Protein 2AHF (pdb70)

B-factor: mean 17.43, std 9.28, range [4.18, 52.11]

Solvent-accessible surface area: 25756 Å² total; per-residue (Å²): 183,15,106,139,4,0,34,23,3,26,19,0,0,19,68,5,18,170,124,5,34,101,100,2,0,20,10,1,100,71,65,52,68,15,80,38,22,94,4,49,41,32,0,0,0,0,3,0,0,2,0,0,0,0,46,51,30,60,54,54,89,64,8,65,118,2,0,50,65,0,14,55,27,0,76,102,3,16,106,149,109,46,81,2,49,4,0,7,0,0,0,0,0,0,0,0,0,0,0,8,26,17,37,60,125,44,90,82,1,47,109,4,0,24,59,0,0,63,21,1,36,158,12,46,36,78,96,2,19,0,0,0,0,122,10,79,155,55,15,133,103,28,7,5,26,0,13,0,17,0,0,0,0,1,0,0,0,5,0,0,10,86,53,70,58,60,101,72,14,106,116,0,0,47,37,0,0,69,40,0,26,35,17,0,4,5,3,15,14,0,4,13,12,0,4,43,3,44,69,137,85,7,67,10,72,77,4,0,19,84,22,0,60,38,42,9,6,0,17,0,4,2,0,0,4,0,0,0,0,0,0,0,0,4,55,6,12,69,24,82,74,0,26,48,1,0,33,15,0,0,90,10,3,54,82,92,51,26,186,62,15,0,0,5,19,0,13,87,18,98,71,96,102,118,24,86,23,0,1,0,0,1,0,0,0,0,0,0,0,17,0,0,1,56,43,20,104,162,104,40,98,20,67,88,136,3,27,66,19,0,73,90,13,0,56,14,0,37,104,43,8,3,28,112,57,96,42,98,2,5,0,6,3,86,68,1,3,47,36,26,123,44,56,90,5,22,61,8,6,3,2,0,0,1,0,0,3,0,0,0,0,0,20,37,55,120,51,17,27,0,0,0,11,28,92,84,89,177,16,119,148,3,0,35,22,2,25,20,0,0,25,65,5,23,171,127,4,24,87,92,2,0,20,9,1,102,74,64,50,77,15,79,38,22,99,5,65,42,38,0,0,0,0,5,0,0,2,0,0,0,0,38,50,37,59,50,56,90,68,9,57,98,6,0,39,126,9,8,63,32,0,81,80,3,17,108,136,94,64,88,0,61,21,6,11,0,0,0,0,0,0,0,0,0,0,0,7,34,13,39,60,106,41,84,55,0,42,106,0,0,27,74,0,0,93,34,0,44,66,0,75,34,77,104,1,21,0,0,0,1,166,9,83,142,57,19,128,124,10,3,4,22,0,16,0,18,0,0,0,0,0,0,0,0,6,4,0,9,97,53,72,60,55,87,91,17,114,153,9,0,35,41,0,0,68,40,0,25,29,16,0,5,4,2,16,16,0,4,13,10,0,3,46,4,39,65,149,86,11,60,8,73,70,5,0,18,83,22,0,54,45,39,10,6,0,18,0,4,2,0,0,4,0,0,0,0,0,0,0,0,3,54,13,12,69,23,80,75,0,25,50,0,0,33,14,0,0,95,12,3,56,83,95,50,26,186,62,15,0,0,5,15,0,12,87,18,85,79,87,107,96,15,89,21,1,1,0,0,1,0,0,0,0,0,0,0,17,0,0,2,60,48,18,95,133,95,41,86,20,54,87,141,5,27,65,20,0,77,90,12,0,54,16,0,58,113,42,8,15,29,162,45,64,36,101,4,5,0,7,3,88,68,1,4,51,37,25,95,68,52,91,4,24,60,10,7,3,2,0,0,2,0,0,2,0,0,0,0,0,22,34,55,122,50,16,28,0,0,0,8,32,80,84,117

Foldseek 3Di:
DLVQLVVQLLLLLLLCCVVQPLWAFFWCFPDLDTDTDQPQDLQRLLNLLSLLLSCVVPVDVSSVVNLVSNLVSLLVCLVVVHNLQFLSLQNRLLSRLLSCCQRPNDVVSVVSLLSSLVVQLVQQQPQQLERQGHDDAPPVVRNFKDFLLSLSSLLSLLQSCVVPVPCSSLVSNVSHLVVCLVAQADPQLAGFGMFGADSRHNHGDAGWDPFEPTRPWHFLLSLLSLLQSLLLNCVSVVDPVSLVSSVSSLVVNLVQQDDLQFAFRTSPDPRDPVGATALLSLLSSLLSLQSSLVPDDPPDPVSVVSPVSSVSNLVSQSVPFADGNPVRRNAGGWRHQDGVPVPGNRTIHGSSSRSSSSQSSCCVPPVRNTRSHHDPD/DLVQLLVQLLLLLLLCLVVQPQWAFFWCFPDLDTDTDNPQDLQRLLNLLSLLLSCVVPVDCSSVVSLVSNLVSLLVCLVVVHNLQFLSLQNRLLSRLLSCCQRPNDPVSVVSLLSSLVVQVVQQQVQQLEGQGDDHAVPPFRNFKDFLLSLSSLLSLLQSCVVPVPCVSLVSNVSHLVVCLVAFADPQLAGAGMWGADNRRNHGDAGFDPFAPTRPWHFLLSLLSLLQSLLLNCVSVVDPVSLVSSVSSLVVNLVQQDDLQFAFRTSPDPRDPVGATALLSLLSSLLSLQSSLVVDDPPDPVSVVSPVSSVSSLVSQSVPFADGNPVPRNAGGWRHQDGVNVPGNRIIHGSSSRSSSSQSSCCVPPVRNTRSHRVVD

Radius of gyration: 29.22 Å; Cα contacts (8 Å, |Δi|>4): 1604; chains: 2; bounding box: 53×93×50 Å

Sequence (754 aa):
MWQQAIGDALGITARNLKKFGDRFPHVSDGSNKYVLNDNTDWTDGFWSGILWLCYEYTGDEQYREGAVRTVASFRERLDRFENLDHHNIGFLYSLSAKAQWIVEKDESARKLALDAADVLMRRWRADAGIIQAWGPKGDPENGGRIIIDCLLNLPLLLWAGEQTGDPEYRRVAEAHALKSRRFLVRGDDSSYHTFYFDPENGNAIRGGTHQGNTDGSTWTRGQAWGIYGFALNSRYLGNADLLETAKRMARHFLARVPEDGVVYWDFEVPQEPSSYRDSSASAITACGLLEIASQLDESDPERQRFIDAAKTTVTALRDGYAERDDGEAEGFIRRGSYHVRGGISPDDYTIWGDYYYLEALLRLERGVTGYWYERGRMWQQAIGDALGITARNLKKFGDRFPHVSDGSNKYVLNDNTDWTDGFWSGILWLCYEYTGDEQYREGAVRTVASFRERLDRFENLDHHNIGFLYSLSAKAQWIVEKDESARKLALDAADVLMRRWRADAGIIQAWGPKGDPENGGRIIIDCLLNLPLLLWAGEQTGDPEYRRVAEAHALKSRRFLVRGDDSSYHTFYFDPENGNAIRGGTHQGNTDGSTWTRGQAWGIYGFALNSRYLGNADLLETAKRMARHFLARVPEDGVVYWDFEVPQEPSSYRDSSASAITACGLLEIASQLDESDPERQRFIDAAKTTVTALRDGYAERDDGEAEGFIRRGSYHVRGGISPDDYTIWGDYYYLEALLRLERGVTGYWYERGR

Secondary structure (DSSP, 8-state):
--HHHHHHHHHHHHHHHHHHTT-EEEEESSSSSEEEESS-SS-HHHHHHHHHHHHHHH--HHHHHHHHHHHHHHHHHHTTTTT--BSTHHHHHIIIIIHHHHHH--HHHHHHHHHHHHHHHTTEETTTTEE--BSSTT-TTTTTEEEGGGGGGHHHHHHHHHHH--THHHHHHHHHHHHHHHHTBBTTS-B-SEEEE-TTT--EEEEE-SSSSSTTS-BHHHHHHHHHHHHHHHHHHT-HHHHHHHHHHHHHHHTT--TTSS-BSBTTS---TTS-B-HHHHHHHHHHHHHHHHTS-TT-HHHHHHHHHHHHHHHHHHHHTBPP--SS---SBS-B-SBTTTTBSSSB-BHHHHHHHHHHHHHHHH---TTSS-TT-/--HHHHHHHHHHHHHHHHHHTT-EEEEESSSSSEEEESS-SS-HHHHHHHHHHHHHHH--HHHHHHHHHHHHHHHHHHHTT-S--SSTHHHHHIIIIIHHHHHH--HHHHHHHHHHHHHHTTSEETTTTEE--SSSTT-TTTTTEEEGGGGGGHHHHHHHHHHHT-THHHHHHHHHHHHHHHHHBBTTS-B-SEEEE-TTT--EEEEE-SSSSSTTS-BHHHHHHHHHHHHHHHHHHT-HHHHHHHHHHHHHHHTT--TTSS-BSBTTS--STTS-B-HHHHHHHHHHHHHHHHTS-TT-HHHHHHHHHHHHHHHHHHHHTBPP--SS---SBS-B-SBTTTTBSSSB-BHHHHHHHHHHHHHHHH----SSS-TT-

InterPro domains:
  IPR008928 Six-hairpin glycosidase superfamily [SSF48208] (2-374)
  IPR010905 Glycosyl hydrolase, family 88 [PF07470] (19-355)
  IPR012341 Six-hairpin glycosidase-like superfamily [G3DSA:1.50.10.10] (1-377)
  IPR052369 Unsaturated Glycosaminoglycan Hydrolases [PTHR36845] (28-365)

CATH classification: 1.50.10.10

Structure (mmCIF, N/CA/C/O backbone):
data_2AHF
#
_entry.id   2AHF
#
_cell.length_a   87.905
_cell.length_b   95.385
_cell.length_c   95.285
_cell.angle_alpha   90.00
_cell.angle_beta   90.00
_cell.angle_gamma   90.00
#
_symmetry.space_group_name_H-M   'P 21 21 21'
#
loop_
_entity.id
_entity.type
_entity.pdbx_description
1 polymer 'unsaturated glucuronyl hydrolase'
2 water water
#
loop_
_atom_site.group_PDB
_atom_site.id
_atom_site.type_symbol
_atom_site.label_atom_id
_atom_site.label_alt_id
_atom_site.label_comp_id
_atom_site.label_asym_id
_atom_site.label_entity_id
_atom_site.label_seq_id
_atom_site.pdbx_PDB_ins_code
_atom_site.Cartn_x
_atom_site.Cartn_y
_atom_site.Cartn_z
_atom_site.occupancy
_atom_site.B_iso_or_equiv
_atom_site.auth_seq_id
_atom_site.auth_comp_id
_atom_site.auth_asym_id
_atom_site.auth_atom_id
_atom_site.pdbx_PDB_model_num
ATOM 1 N N . MET A 1 1 ? 6.285 193.617 104.985 1.00 38.80 1 MET A N 1
ATOM 2 C CA . MET A 1 1 ? 6.608 194.958 104.423 1.00 32.43 1 MET A CA 1
ATOM 3 C C . MET A 1 1 ? 8.119 195.157 104.340 1.00 30.28 1 MET A C 1
ATOM 4 O O . MET A 1 1 ? 8.618 195.854 103.454 1.00 34.52 1 MET A O 1
ATOM 9 N N . TRP A 1 2 ? 8.842 194.536 105.268 1.00 21.93 2 TRP A N 1
ATOM 10 C CA . TRP A 1 2 ? 10.294 194.655 105.311 1.00 15.51 2 TRP A CA 1
ATOM 11 C C . TRP A 1 2 ? 10.990 193.299 105.246 1.00 18.25 2 TRP A C 1
ATOM 12 O O . TRP A 1 2 ? 12.191 193.226 104.989 1.00 16.89 2 TRP A O 1
ATOM 23 N N . GLN A 1 3 ? 10.238 192.228 105.479 1.00 19.20 3 GLN A N 1
ATOM 24 C CA . GLN A 1 3 ? 10.810 190.885 105.473 1.00 18.55 3 GLN A CA 1
ATOM 25 C C . GLN A 1 3 ? 11.523 190.482 104.189 1.00 17.23 3 GLN A C 1
ATOM 26 O O . GLN A 1 3 ? 12.602 189.892 104.241 1.00 17.03 3 GLN A O 1
ATOM 32 N N . GLN A 1 4 ? 10.937 190.792 103.039 1.00 14.40 4 GLN A N 1
ATOM 33 C CA . GLN A 1 4 ? 11.575 190.430 101.783 1.00 15.91 4 GLN A CA 1
ATOM 34 C C . GLN A 1 4 ? 12.859 191.214 101.554 1.00 13.14 4 GLN A C 1
ATOM 35 O O . GLN A 1 4 ? 13.851 190.670 101.066 1.00 14.30 4 GLN A O 1
ATOM 41 N N . ALA A 1 5 ? 12.847 192.494 101.911 1.00 13.55 5 ALA A N 1
ATOM 42 C CA . ALA A 1 5 ? 14.034 193.321 101.741 1.00 11.46 5 ALA A CA 1
ATOM 43 C C . ALA A 1 5 ? 15.155 192.772 102.616 1.00 10.36 5 ALA A C 1
ATOM 44 O O . ALA A 1 5 ? 16.304 192.676 102.188 1.00 9.57 5 ALA A O 1
ATOM 46 N N . ILE A 1 6 ? 14.813 192.419 103.850 1.00 11.20 6 ILE A N 1
ATOM 47 C CA . ILE A 1 6 ? 15.788 191.868 104.774 1.00 10.01 6 ILE A CA 1
ATOM 48 C C . ILE A 1 6 ? 16.260 190.512 104.252 1.00 10.12 6 ILE A C 1
ATOM 49 O O . ILE A 1 6 ? 17.444 190.189 104.324 1.00 10.62 6 ILE A O 1
ATOM 54 N N . GLY A 1 7 ? 15.325 189.737 103.706 1.00 10.93 7 GLY A N 1
ATOM 55 C CA . GLY A 1 7 ? 15.660 188.428 103.172 1.00 12.89 7 GLY A CA 1
ATOM 56 C C . GLY A 1 7 ? 16.783 188.478 102.154 1.00 9.52 7 GLY A C 1
ATOM 57 O O . GLY A 1 7 ? 17.707 187.662 102.198 1.00 11.81 7 GLY A O 1
ATOM 58 N N . ASP A 1 8 ? 16.719 189.429 101.227 1.00 9.94 8 ASP A N 1
ATOM 59 C CA . ASP A 1 8 ? 17.772 189.535 100.229 1.00 10.54 8 ASP A CA 1
ATOM 60 C C . ASP A 1 8 ? 19.098 189.899 100.890 1.00 9.04 8 ASP A C 1
ATOM 61 O O . ASP A 1 8 ? 20.144 189.370 100.523 1.00 11.10 8 ASP A O 1
ATOM 66 N N . ALA A 1 9 ? 19.055 190.791 101.877 1.00 10.20 9 ALA A N 1
ATOM 67 C CA . ALA A 1 9 ? 20.273 191.198 102.569 1.00 9.75 9 ALA A CA 1
ATOM 68 C C . ALA A 1 9 ? 20.911 190.022 103.301 1.00 10.40 9 ALA A C 1
ATOM 69 O O . ALA A 1 9 ? 22.128 189.859 103.282 1.00 9.27 9 ALA A O 1
ATOM 71 N N . LEU A 1 10 ? 20.084 189.208 103.948 1.00 12.48 10 LEU A N 1
ATOM 72 C CA . LEU A 1 10 ? 20.586 188.047 104.671 1.00 10.94 10 LEU A CA 1
ATOM 73 C C . LEU A 1 10 ? 21.287 187.094 103.709 1.00 10.02 10 LEU A C 1
ATOM 74 O O . LEU A 1 10 ? 22.393 186.621 103.982 1.00 12.03 10 LEU A O 1
ATOM 79 N N . GLY A 1 11 ? 20.632 186.818 102.585 1.00 9.91 11 GLY A N 1
ATOM 80 C CA . GLY A 1 11 ? 21.196 185.920 101.595 1.00 9.98 11 GLY A CA 1
ATOM 81 C C . GLY A 1 11 ? 22.499 186.422 101.007 1.00 11.00 11 GLY A C 1
ATOM 82 O O . GLY A 1 11 ? 23.460 185.671 100.861 1.00 13.14 11 GLY A O 1
ATOM 83 N N . ILE A 1 12 ? 22.538 187.702 100.661 1.00 10.22 12 ILE A N 1
ATOM 84 C CA . ILE A 1 12 ? 23.745 188.283 100.101 1.00 10.42 12 ILE A CA 1
ATOM 85 C C . ILE A 1 12 ? 24.877 188.219 101.124 1.00 9.94 12 ILE A C 1
ATOM 86 O O . ILE A 1 12 ? 26.009 187.869 100.787 1.00 10.62 12 ILE A O 1
ATOM 91 N N . THR A 1 13 ? 24.563 188.540 102.376 1.00 9.48 13 THR A N 1
ATOM 92 C CA . THR A 1 13 ? 25.562 188.525 103.437 1.00 9.09 13 THR A CA 1
ATOM 93 C C . THR A 1 13 ? 26.131 187.124 103.676 1.00 9.22 13 THR A C 1
ATOM 94 O O . THR A 1 13 ? 27.337 186.963 103.832 1.00 9.43 13 THR A O 1
ATOM 98 N N . ALA A 1 14 ? 25.267 186.113 103.693 1.00 11.43 14 ALA A N 1
ATOM 99 C CA . ALA A 1 14 ? 25.728 184.743 103.910 1.00 11.65 14 ALA A CA 1
ATOM 100 C C . ALA A 1 14 ? 26.700 184.319 102.809 1.00 10.86 14 ALA A C 1
ATOM 101 O O . ALA A 1 14 ? 27.736 183.699 103.081 1.00 12.75 14 ALA A O 1
ATOM 103 N N . ARG A 1 15 ? 26.360 184.649 101.567 1.00 11.41 15 ARG A N 1
ATOM 104 C CA . ARG A 1 15 ? 27.202 184.319 100.422 1.00 13.06 15 ARG A CA 1
ATOM 105 C C A ARG A 1 15 ? 28.531 185.064 100.521 1.00 16.22 15 ARG A C 1
ATOM 106 O O A ARG A 1 15 ? 29.596 184.493 100.280 1.00 13.82 15 ARG A O 1
ATOM 121 N N . ASN A 1 16 ? 28.462 186.346 100.876 1.00 10.34 16 ASN A N 1
ATOM 122 C CA . ASN A 1 16 ? 29.653 187.176 101.002 1.00 10.23 16 ASN A CA 1
ATOM 123 C C . ASN A 1 16 ? 30.633 186.663 102.050 1.00 13.61 16 ASN A C 1
ATOM 124 O O . ASN A 1 16 ? 31.839 186.606 101.809 1.00 12.72 16 ASN A O 1
ATOM 129 N N . LEU A 1 17 ? 30.117 186.304 103.219 1.00 13.75 17 LEU A N 1
ATOM 130 C CA . LEU A 1 17 ? 30.975 185.829 104.296 1.00 15.53 17 LEU A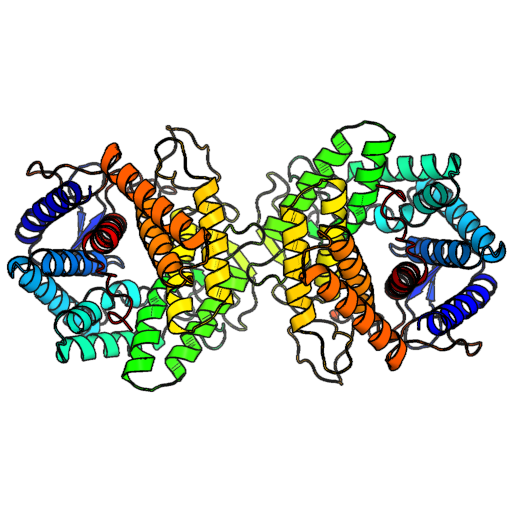 CA 1
ATOM 131 C C . LEU A 1 17 ? 31.831 184.646 103.852 1.00 15.96 17 LEU A C 1
ATOM 132 O O . LEU A 1 17 ? 33.005 184.556 104.207 1.00 15.93 17 LEU A O 1
ATOM 137 N N . LYS A 1 18 ? 31.252 183.751 103.060 1.00 16.39 18 LYS A N 1
ATOM 138 C CA . LYS A 1 18 ? 31.990 182.592 102.576 1.00 22.46 18 LYS A CA 1
ATOM 139 C C . LYS A 1 18 ? 33.050 182.971 101.546 1.00 21.19 18 LYS A C 1
ATOM 140 O O . LYS A 1 18 ? 34.162 182.443 101.567 1.00 23.28 18 LYS A O 1
ATOM 146 N N . LYS A 1 19 ? 32.715 183.895 100.652 1.00 14.87 19 LYS A N 1
ATOM 147 C CA . LYS A 1 19 ? 33.650 184.314 99.616 1.00 15.41 19 LYS A CA 1
ATOM 148 C C . LYS A 1 19 ? 34.763 185.244 100.100 1.00 17.00 19 LYS A C 1
ATOM 149 O O . LYS A 1 19 ? 35.913 185.116 99.680 1.00 18.29 19 LYS A O 1
ATOM 155 N N . PHE A 1 20 ? 34.418 186.180 100.979 1.00 14.51 20 PHE A N 1
ATOM 156 C CA . PHE A 1 20 ? 35.380 187.154 101.490 1.00 13.58 20 PHE A CA 1
ATOM 157 C C . PHE A 1 20 ? 36.434 186.583 102.427 1.00 15.16 20 PHE A C 1
ATOM 158 O O . PHE A 1 20 ? 37.530 187.132 102.541 1.00 15.05 20 PHE A O 1
ATOM 166 N N . GLY A 1 21 ? 36.106 185.489 103.104 1.00 17.06 21 GLY A N 1
ATOM 167 C CA . GLY A 1 21 ? 37.055 184.915 104.036 1.00 18.81 21 GLY A CA 1
ATOM 168 C C . GLY A 1 21 ? 37.242 185.875 105.195 1.00 17.07 21 GLY A C 1
ATOM 169 O O . GLY A 1 21 ? 36.270 186.275 105.832 1.00 21.36 21 GLY A O 1
ATOM 170 N N . ASP A 1 22 ? 38.485 186.265 105.459 1.00 19.52 22 ASP A N 1
ATOM 171 C CA . ASP A 1 22 ? 38.772 187.185 106.556 1.00 19.37 22 ASP A CA 1
ATOM 172 C C . ASP A 1 22 ? 38.868 188.637 106.093 1.00 15.58 22 ASP A C 1
ATOM 173 O O . ASP A 1 22 ? 39.083 189.531 106.911 1.00 16.60 22 ASP A O 1
ATOM 178 N N . ARG A 1 23 ? 38.712 188.870 104.791 1.00 13.27 23 ARG A N 1
ATOM 179 C CA . ARG A 1 23 ? 38.810 190.223 104.241 1.00 13.97 23 ARG A CA 1
ATOM 180 C C . ARG A 1 23 ? 37.522 191.037 104.397 1.00 13.72 23 ARG A C 1
ATOM 181 O O . ARG A 1 23 ? 36.448 190.486 104.637 1.00 13.50 23 ARG A O 1
ATOM 189 N N . PHE A 1 24 ? 37.643 192.354 104.251 1.00 10.22 24 PHE A N 1
ATOM 190 C CA . PHE A 1 24 ? 36.509 193.268 104.416 1.00 10.48 24 PHE A CA 1
ATOM 191 C C . PHE A 1 24 ? 36.092 194.002 103.148 1.00 9.11 24 PHE A C 1
ATOM 192 O O . PHE A 1 24 ? 36.942 194.452 102.380 1.00 10.87 24 PHE A O 1
ATOM 200 N N . PRO A 1 25 ? 34.776 194.145 102.923 1.00 7.99 25 PRO A N 1
ATOM 201 C CA . PRO A 1 25 ? 34.278 194.853 101.736 1.00 9.26 25 PRO A CA 1
ATOM 202 C C . PRO A 1 25 ? 34.321 196.361 102.002 1.00 9.72 25 PRO A C 1
ATOM 203 O O . PRO A 1 25 ? 34.166 196.791 103.144 1.00 11.06 25 PRO A O 1
ATOM 207 N N . HIS A 1 26 ? 34.534 197.154 100.953 1.00 8.41 26 HIS A N 1
ATOM 208 C CA . HIS A 1 26 ? 34.607 198.612 101.082 1.00 7.67 26 HIS A CA 1
ATOM 209 C C . HIS A 1 26 ? 33.616 199.249 100.106 1.00 8.34 26 HIS A C 1
ATOM 210 O O . HIS A 1 26 ? 32.593 199.798 100.515 1.00 8.24 26 HIS A O 1
ATOM 217 N N . VAL A 1 27 ? 33.920 199.161 98.817 1.00 10.21 27 VAL A N 1
ATOM 218 C CA . VAL A 1 27 ? 33.048 199.690 97.770 1.00 6.36 27 VAL A CA 1
ATOM 219 C C . VAL A 1 27 ? 33.220 198.819 96.534 1.00 10.83 27 VAL A C 1
ATOM 220 O O . VAL A 1 27 ? 34.175 198.043 96.445 1.00 11.36 27 VAL A O 1
ATOM 224 N N . SER A 1 28 ? 32.287 198.919 95.595 1.00 9.93 28 SER A N 1
ATOM 225 C CA . SER A 1 28 ? 32.435 198.187 94.348 1.00 7.75 28 SER A CA 1
ATOM 226 C C . SER A 1 28 ? 33.056 199.224 93.414 1.00 10.14 28 SER A C 1
ATOM 227 O O . SER A 1 28 ? 33.199 200.397 93.789 1.00 9.40 28 SER A O 1
ATOM 230 N N . ASP A 1 29 ? 33.450 198.801 92.221 1.00 10.11 29 ASP A N 1
ATOM 231 C CA . ASP A 1 29 ? 34.034 199.723 91.255 1.00 11.35 29 ASP A CA 1
ATOM 232 C C . ASP A 1 29 ? 33.654 199.314 89.840 1.00 10.96 29 ASP A C 1
ATOM 233 O O . ASP A 1 29 ? 34.454 198.725 89.110 1.00 14.59 29 ASP A O 1
ATOM 238 N N . GLY A 1 30 ? 32.412 199.606 89.473 1.00 13.41 30 GLY A N 1
ATOM 239 C CA . GLY A 1 30 ? 31.939 199.297 88.138 1.00 15.35 30 GLY A CA 1
ATOM 240 C C . GLY A 1 30 ? 31.332 197.923 87.932 1.00 17.07 30 GLY A C 1
ATOM 241 O O . GLY A 1 30 ? 31.136 197.511 86.791 1.00 16.69 30 GLY A O 1
ATOM 242 N N . SER A 1 31 ? 31.036 197.213 89.016 1.00 13.65 31 SER A N 1
ATOM 243 C CA . SER A 1 31 ? 30.436 195.887 88.911 1.00 12.53 31 SER A CA 1
ATOM 244 C C . SER A 1 31 ? 29.686 195.542 90.189 1.00 12.76 31 SER A C 1
ATOM 245 O O . SER A 1 31 ? 29.694 196.309 91.154 1.00 10.92 31 SER A O 1
ATOM 248 N N . ASN A 1 32 ? 29.050 194.375 90.195 1.00 12.03 32 ASN A N 1
ATOM 249 C CA . ASN A 1 32 ? 28.290 193.925 91.352 1.00 11.74 32 ASN A CA 1
ATOM 250 C C . ASN A 1 32 ? 29.168 193.177 92.354 1.00 10.12 32 ASN A C 1
ATOM 251 O O . ASN A 1 32 ? 28.669 192.397 93.167 1.00 10.40 32 ASN A O 1
ATOM 256 N N . LYS A 1 33 ? 30.473 193.426 92.297 1.00 10.44 33 LYS A N 1
ATOM 257 C CA . LYS A 1 33 ? 31.416 192.783 93.208 1.00 11.11 33 LYS A CA 1
ATOM 258 C C . LYS A 1 33 ? 32.130 193.812 94.076 1.00 11.57 33 LYS A C 1
ATOM 259 O O . LYS A 1 33 ? 32.561 194.859 93.592 1.00 12.52 33 LYS A O 1
ATOM 270 N N . TYR A 1 34 ? 32.256 193.506 95.360 1.00 10.92 34 TYR A N 1
ATOM 271 C CA . TYR A 1 34 ? 32.952 194.388 96.288 1.00 11.14 34 TYR A CA 1
ATOM 272 C C . TYR A 1 34 ? 34.461 194.261 96.138 1.00 12.69 34 TYR A C 1
ATOM 273 O O . TYR A 1 34 ? 34.974 193.197 95.787 1.00 13.90 34 TYR A O 1
ATOM 282 N N . VAL A 1 35 ? 35.168 195.359 96.377 1.00 11.62 35 VAL A N 1
ATOM 283 C CA . VAL A 1 35 ? 36.623 195.353 96.344 1.00 9.79 35 VAL A CA 1
ATOM 284 C C . VAL A 1 35 ? 36.956 195.195 97.825 1.00 12.37 35 VAL A C 1
ATOM 285 O O . VAL A 1 35 ? 36.435 195.934 98.663 1.00 11.34 35 VAL A O 1
ATOM 289 N N . LEU A 1 36 ? 37.807 194.226 98.148 1.00 11.53 36 LEU A N 1
ATOM 290 C CA . LEU A 1 36 ? 38.144 193.933 99.538 1.00 11.35 36 LEU A CA 1
ATOM 291 C C . LEU A 1 36 ? 39.495 194.445 100.026 1.00 11.81 36 LEU A C 1
ATOM 292 O O . LEU A 1 36 ? 40.407 194.692 99.237 1.00 12.13 36 LEU A O 1
ATOM 297 N N . ASN A 1 37 ? 39.610 194.597 101.343 1.00 12.87 37 ASN A N 1
ATOM 298 C CA . ASN A 1 37 ? 40.849 195.044 101.968 1.00 10.60 37 ASN A CA 1
ATOM 299 C C . ASN A 1 37 ? 41.104 194.204 103.218 1.00 10.57 37 ASN A C 1
ATOM 300 O O . ASN A 1 37 ? 40.205 193.519 103.709 1.00 12.32 37 ASN A O 1
ATOM 305 N N . ASP A 1 38 ? 42.329 194.255 103.728 1.00 12.25 38 ASP A N 1
ATOM 306 C CA . ASP A 1 38 ? 42.695 193.481 104.909 1.00 12.44 38 ASP A CA 1
ATOM 307 C C . ASP A 1 38 ? 42.572 194.270 106.216 1.00 14.72 38 ASP A C 1
ATOM 308 O O . ASP A 1 38 ? 43.484 194.267 107.048 1.00 14.49 38 ASP A O 1
ATOM 313 N N . ASN A 1 39 ? 41.419 194.916 106.390 1.00 10.93 39 ASN A N 1
ATOM 314 C CA . ASN A 1 39 ? 41.102 195.740 107.561 1.00 10.98 39 ASN A CA 1
ATOM 315 C C . ASN A 1 39 ? 42.072 196.914 107.655 1.00 12.84 39 ASN A C 1
ATOM 316 O O . ASN A 1 39 ? 42.794 197.077 108.641 1.00 12.42 39 ASN A O 1
ATOM 321 N N . THR A 1 40 ? 42.059 197.745 106.618 1.00 11.11 40 THR A N 1
ATOM 322 C CA . THR A 1 40 ? 42.961 198.886 106.533 1.00 11.78 40 THR A CA 1
ATOM 323 C C . THR A 1 40 ? 42.300 200.217 106.169 1.00 10.52 40 THR A C 1
ATOM 324 O O . THR A 1 40 ? 43.000 201.206 105.954 1.00 12.74 40 THR A O 1
ATOM 328 N N . ASP A 1 41 ? 40.972 200.254 106.096 1.00 10.79 41 ASP A N 1
ATOM 329 C CA . ASP A 1 41 ? 40.275 201.488 105.725 1.00 10.14 41 ASP A CA 1
ATOM 330 C C . ASP A 1 41 ? 39.415 202.031 106.872 1.00 11.13 41 ASP A C 1
ATOM 331 O O . ASP A 1 41 ? 39.511 201.555 107.998 1.00 10.92 41 ASP A O 1
ATOM 336 N N . TRP A 1 42 ? 38.587 203.037 106.597 1.00 9.52 42 TRP A N 1
ATOM 337 C CA . TRP A 1 42 ? 37.740 203.611 107.643 1.00 8.99 42 TRP A CA 1
ATOM 338 C C . TRP A 1 42 ? 36.361 202.960 107.684 1.00 9.03 42 TRP A C 1
ATOM 339 O O . TRP A 1 42 ? 35.561 203.236 108.575 1.00 11.47 42 TRP A O 1
ATOM 350 N N . THR A 1 43 ? 36.112 202.068 106.732 1.00 9.14 43 THR A N 1
ATOM 351 C CA . THR A 1 43 ? 34.815 201.419 106.571 1.00 9.28 43 THR A CA 1
ATOM 352 C C . THR A 1 43 ? 34.669 199.978 107.043 1.00 7.56 43 THR A C 1
ATOM 353 O O . THR A 1 43 ? 33.581 199.408 106.960 1.00 7.91 43 THR A O 1
ATOM 357 N N . ASP A 1 44 ? 35.748 199.392 107.537 1.00 7.71 44 ASP A N 1
ATOM 358 C CA . ASP A 1 44 ? 35.704 197.998 107.965 1.00 8.14 44 ASP A CA 1
ATOM 359 C C . ASP A 1 44 ? 34.662 197.658 109.025 1.00 7.89 44 ASP A C 1
ATOM 360 O O . ASP A 1 44 ? 34.123 196.553 109.030 1.00 9.10 44 ASP A O 1
ATOM 365 N N . GLY A 1 45 ? 34.366 198.600 109.914 1.00 8.17 45 GLY A N 1
ATOM 366 C CA . GLY A 1 45 ? 33.381 198.343 110.948 1.00 8.04 45 GLY A CA 1
ATOM 367 C C . GLY A 1 45 ? 31.968 198.125 110.425 1.00 7.72 45 GLY A C 1
ATOM 368 O O . GLY A 1 45 ? 31.152 197.472 111.078 1.00 7.85 45 GLY A O 1
ATOM 369 N N . PHE A 1 46 ? 31.663 198.671 109.251 1.00 7.05 46 PHE A N 1
ATOM 370 C CA . PHE A 1 46 ? 30.329 198.513 108.683 1.00 7.74 46 PHE A CA 1
ATOM 371 C C . PHE A 1 46 ? 30.043 197.050 108.340 1.00 6.72 46 PHE A C 1
ATOM 372 O O . PHE A 1 46 ? 28.899 196.608 108.420 1.00 7.30 46 PHE A O 1
ATOM 380 N N . TRP A 1 47 ? 31.084 196.313 107.961 1.00 8.07 47 TRP A N 1
ATOM 381 C CA . TRP A 1 47 ? 30.945 194.892 107.638 1.00 6.46 47 TRP A CA 1
ATOM 382 C C . TRP A 1 47 ? 30.608 194.175 108.948 1.00 6.25 47 TRP A C 1
ATOM 383 O O . TRP A 1 47 ? 29.697 193.350 109.002 1.00 8.82 47 TRP A O 1
ATOM 394 N N . SER A 1 48 ? 31.339 194.509 110.010 1.00 9.67 48 SER A N 1
ATOM 395 C CA . SER A 1 48 ? 31.085 193.915 111.319 1.00 8.53 48 SER A CA 1
ATOM 396 C C . SER A 1 48 ? 29.645 194.213 111.725 1.00 10.04 48 SER A C 1
ATOM 397 O O . SER A 1 48 ? 28.918 193.330 112.185 1.00 9.65 48 SER A O 1
ATOM 400 N N . GLY A 1 49 ? 29.242 195.471 111.554 1.00 8.18 49 GLY A N 1
ATOM 401 C CA . GLY A 1 49 ? 27.892 195.874 111.900 1.00 10.37 49 GLY A CA 1
ATOM 402 C C . GLY A 1 49 ? 26.834 195.087 111.152 1.00 10.25 49 GLY A C 1
ATOM 403 O O . GLY A 1 49 ? 25.815 194.708 111.725 1.00 8.43 49 GLY A O 1
ATOM 404 N N . ILE A 1 50 ? 27.070 194.857 109.863 1.00 8.22 50 ILE A N 1
ATOM 405 C CA . ILE A 1 50 ? 26.139 194.098 109.039 1.00 6.90 50 ILE A CA 1
ATOM 406 C C . ILE A 1 50 ? 26.016 192.674 109.575 1.00 7.85 50 ILE A C 1
ATOM 407 O O . ILE A 1 50 ? 24.914 192.150 109.711 1.00 10.08 50 ILE A O 1
ATOM 412 N N . LEU A 1 51 ? 27.153 192.062 109.890 1.00 7.63 51 LEU A N 1
ATOM 413 C CA . LEU A 1 51 ? 27.154 190.701 110.418 1.00 9.43 51 LEU A CA 1
ATOM 414 C C . LEU A 1 51 ? 26.388 190.616 111.738 1.00 9.75 51 LEU A C 1
ATOM 415 O O . LEU A 1 51 ? 25.589 189.698 111.939 1.00 9.91 51 LEU A O 1
ATOM 420 N N . TRP A 1 52 ? 26.621 191.567 112.638 1.00 9.01 52 TRP A N 1
ATOM 421 C CA . TRP A 1 52 ? 25.917 191.564 113.919 1.00 9.14 52 TRP A CA 1
ATOM 422 C C . TRP A 1 52 ? 24.415 191.767 113.724 1.00 9.96 52 TRP A C 1
ATOM 423 O O . TRP A 1 52 ? 23.603 191.149 114.418 1.00 12.38 52 TRP A O 1
ATOM 434 N N . LEU A 1 53 ? 24.039 192.630 112.783 1.00 10.04 53 LEU A N 1
ATOM 435 C CA . LEU A 1 53 ? 22.624 192.874 112.520 1.00 11.58 53 LEU A CA 1
ATOM 436 C C . LEU A 1 53 ? 21.960 191.607 111.991 1.00 12.36 53 LEU A C 1
ATOM 437 O O . LEU A 1 53 ? 20.845 191.274 112.392 1.00 11.12 53 LEU A O 1
ATOM 442 N N . CYS A 1 54 ? 22.642 190.910 111.085 1.00 9.64 54 CYS A N 1
ATOM 443 C CA . CYS A 1 54 ? 22.099 189.670 110.532 1.00 9.74 54 CYS A CA 1
ATOM 444 C C . CYS A 1 54 ? 21.958 188.635 111.638 1.00 11.18 54 CYS A C 1
ATOM 445 O O . CYS A 1 54 ? 20.982 187.880 111.669 1.00 12.30 54 CYS A O 1
ATOM 448 N N . TYR A 1 55 ? 22.931 188.602 112.545 1.00 9.83 55 TYR A N 1
ATOM 449 C CA . TYR A 1 55 ? 22.886 187.660 113.655 1.00 11.30 55 TYR A CA 1
ATOM 450 C C . TYR A 1 55 ? 21.693 187.962 114.553 1.00 14.61 55 TYR A C 1
ATOM 451 O O . TYR A 1 55 ? 20.960 187.057 114.954 1.00 13.99 55 TYR A O 1
ATOM 460 N N . GLU A 1 56 ? 21.494 189.236 114.879 1.00 11.64 56 GLU A N 1
ATOM 461 C CA . GLU A 1 56 ? 20.371 189.601 115.731 1.00 11.34 56 GLU A CA 1
ATOM 462 C C . GLU A 1 56 ? 19.028 189.253 115.096 1.00 12.05 56 GLU A C 1
ATOM 463 O O . GLU A 1 56 ? 18.092 188.847 115.784 1.00 12.85 56 GLU A O 1
ATOM 469 N N . TYR A 1 57 ? 18.933 189.397 113.780 1.00 12.33 57 TYR A N 1
ATOM 470 C CA . TYR A 1 57 ? 17.682 189.103 113.092 1.00 11.51 57 TYR A CA 1
ATOM 471 C C . TYR A 1 57 ? 17.381 187.610 113.003 1.00 12.66 57 TYR A C 1
ATOM 472 O O . TYR A 1 57 ? 16.251 187.183 113.229 1.00 14.04 57 TYR A O 1
ATOM 481 N N . THR A 1 58 ? 18.405 186.827 112.685 1.00 11.34 58 THR A N 1
ATOM 482 C CA . THR A 1 58 ? 18.253 185.384 112.491 1.00 10.21 58 THR A CA 1
ATOM 483 C C . THR A 1 58 ? 18.616 184.453 113.639 1.00 11.37 58 THR A C 1
ATOM 484 O O . THR A 1 58 ? 17.986 183.406 113.807 1.00 13.87 58 THR A O 1
ATOM 488 N N . GLY A 1 59 ? 19.642 184.810 114.401 1.00 11.10 59 GLY A N 1
ATOM 489 C CA . GLY A 1 59 ? 20.092 183.944 115.476 1.00 14.56 59 GLY A CA 1
ATOM 490 C C . GLY A 1 59 ? 21.013 182.888 114.881 1.00 15.08 59 GLY A C 1
ATOM 491 O O . GLY A 1 59 ? 21.447 181.959 115.568 1.00 11.82 59 GLY A O 1
ATOM 492 N N . ASP A 1 60 ? 21.300 183.040 113.589 1.00 10.38 60 ASP A N 1
ATOM 493 C CA . ASP A 1 60 ? 22.158 182.121 112.840 1.00 12.07 60 ASP A CA 1
ATOM 494 C C . ASP A 1 60 ? 23.621 182.329 113.215 1.00 14.33 60 ASP A C 1
ATOM 495 O O . ASP A 1 60 ? 24.192 183.398 112.978 1.00 12.27 60 ASP A O 1
ATOM 500 N N . GLU A 1 61 ? 24.221 181.287 113.782 1.00 14.56 61 GLU A N 1
ATOM 501 C CA . GLU A 1 61 ? 25.607 181.302 114.229 1.00 17.91 61 GLU A CA 1
ATOM 502 C C . GLU A 1 61 ? 26.630 181.691 113.165 1.00 13.65 61 GLU A C 1
ATOM 503 O O . GLU A 1 61 ? 27.691 182.220 113.502 1.00 14.73 61 GLU A O 1
ATOM 509 N N . GLN A 1 62 ? 26.333 181.434 111.893 1.00 12.02 62 GLN A N 1
ATOM 510 C CA . GLN A 1 62 ? 27.293 181.766 110.843 1.00 13.69 62 GLN A CA 1
ATOM 511 C C . GLN A 1 62 ? 27.610 183.261 110.831 1.00 14.71 62 GLN A C 1
ATOM 512 O O . GLN A 1 62 ? 28.752 183.653 110.592 1.00 14.86 62 GLN A O 1
ATOM 518 N N . TYR A 1 63 ? 26.610 184.091 111.117 1.00 11.36 63 TYR A N 1
ATOM 519 C CA . TYR A 1 63 ? 26.821 185.539 111.141 1.00 11.40 63 TYR A CA 1
ATOM 520 C C . TYR A 1 63 ? 27.640 185.957 112.359 1.00 12.27 63 TYR A C 1
ATOM 521 O O . TYR A 1 63 ? 28.509 186.830 112.262 1.00 13.80 63 TYR A O 1
ATOM 530 N N . ARG A 1 64 ? 27.360 185.340 113.504 1.00 12.04 64 ARG A N 1
ATOM 531 C CA . ARG A 1 64 ? 28.087 185.648 114.730 1.00 11.88 64 ARG A CA 1
ATOM 532 C C . ARG A 1 64 ? 29.548 185.232 114.585 1.00 10.96 64 ARG A C 1
ATOM 533 O O . ARG A 1 64 ? 30.453 185.954 114.995 1.00 13.73 64 ARG A O 1
ATOM 541 N N . GLU A 1 65 ? 29.771 184.058 114.006 1.00 13.84 65 GLU A N 1
ATOM 542 C CA . GLU A 1 65 ? 31.127 183.563 113.815 1.00 13.40 65 GLU A CA 1
ATOM 543 C C . GLU A 1 65 ? 31.929 184.562 112.977 1.00 16.44 65 GLU A C 1
ATOM 544 O O . GLU A 1 65 ? 33.077 184.874 113.295 1.00 14.39 65 GLU A O 1
ATOM 550 N N . GLY A 1 66 ? 31.310 185.069 111.916 1.00 12.53 66 GLY A N 1
ATOM 551 C CA . GLY A 1 66 ? 31.984 186.030 111.062 1.00 12.17 66 GLY A CA 1
ATOM 552 C C . GLY A 1 66 ? 32.277 187.325 111.801 1.00 10.86 66 GLY A C 1
ATOM 553 O O . GLY A 1 66 ? 33.371 187.877 111.696 1.00 9.53 66 GLY A O 1
ATOM 554 N N . ALA A 1 67 ? 31.298 187.806 112.559 1.00 10.25 67 ALA A N 1
ATOM 555 C CA . ALA A 1 67 ? 31.462 189.040 113.317 1.00 10.05 67 ALA A CA 1
ATOM 556 C C . ALA A 1 67 ? 32.568 188.911 114.360 1.00 10.65 67 ALA A C 1
ATOM 557 O O . ALA A 1 67 ? 33.400 189.807 114.498 1.00 11.36 67 ALA A O 1
ATOM 559 N N . VAL A 1 68 ? 32.576 187.799 115.094 1.00 11.02 68 VAL A N 1
ATOM 560 C CA . VAL A 1 68 ? 33.596 187.569 116.112 1.00 12.03 68 VAL A CA 1
ATOM 561 C C . VAL A 1 68 ? 34.984 187.572 115.478 1.00 13.01 68 VAL A C 1
ATOM 562 O O . VAL A 1 68 ? 35.938 188.094 116.056 1.00 14.03 68 VAL A O 1
ATOM 566 N N . ARG A 1 69 ? 35.099 186.996 114.285 1.00 10.28 69 ARG A N 1
ATOM 567 C CA . ARG A 1 69 ? 36.379 186.972 113.598 1.00 11.11 69 ARG A CA 1
ATOM 568 C C . ARG A 1 69 ? 36.824 188.395 113.261 1.00 12.46 69 ARG A C 1
ATOM 569 O O . ARG A 1 69 ? 38.007 188.717 113.383 1.00 13.62 69 ARG A O 1
ATOM 584 N N . THR A 1 70 ? 35.891 189.252 112.844 1.00 12.37 70 THR A N 1
ATOM 585 C CA . THR A 1 70 ? 36.279 190.627 112.531 1.00 10.58 70 THR A CA 1
ATOM 586 C C . THR A 1 70 ? 36.741 191.343 113.797 1.00 9.27 70 THR A C 1
ATOM 587 O O . THR A 1 70 ? 37.630 192.189 113.744 1.00 10.71 70 THR A O 1
ATOM 591 N N . VAL A 1 71 ? 36.148 191.003 114.938 1.00 11.10 71 VAL A N 1
ATOM 592 C CA . VAL A 1 71 ? 36.538 191.636 116.191 1.00 11.29 71 VAL A CA 1
ATOM 593 C C . VAL A 1 71 ? 37.979 191.260 116.543 1.00 12.21 71 VAL A C 1
ATOM 594 O O . VAL A 1 71 ? 38.749 192.095 117.025 1.00 12.30 71 VAL A O 1
ATOM 598 N N . ALA A 1 72 ? 38.347 190.004 116.299 1.00 11.80 72 ALA A N 1
ATOM 599 C CA . ALA A 1 72 ? 39.707 189.559 116.575 1.00 12.82 72 ALA A CA 1
ATOM 600 C C . ALA A 1 72 ? 40.651 190.345 115.675 1.00 12.98 72 ALA A C 1
ATOM 601 O O . ALA A 1 72 ? 41.745 190.737 116.087 1.00 13.35 72 ALA A O 1
ATOM 603 N N . SER A 1 73 ? 40.215 190.576 114.439 1.00 11.73 73 SER A N 1
ATOM 604 C CA . SER A 1 73 ? 41.007 191.336 113.482 1.00 13.58 73 SER A CA 1
ATOM 605 C C . SER A 1 73 ? 41.186 192.768 113.984 1.00 12.77 73 SER A C 1
ATOM 606 O O . SER A 1 73 ? 42.255 193.353 113.836 1.00 11.57 73 SER A O 1
ATOM 609 N N . PHE A 1 74 ? 40.139 193.326 114.583 1.00 10.78 74 PHE A N 1
ATOM 610 C CA . PHE A 1 74 ? 40.215 194.686 115.098 1.00 12.42 74 PHE A CA 1
ATOM 611 C C . PHE A 1 74 ? 41.126 194.824 116.308 1.00 8.54 74 PHE A C 1
ATOM 612 O O . PHE A 1 74 ? 41.684 195.894 116.544 1.00 11.87 74 PHE A O 1
ATOM 620 N N . ARG A 1 75 ? 41.272 193.755 117.085 1.00 8.89 75 ARG A N 1
ATOM 621 C CA . ARG A 1 75 ? 42.175 193.805 118.228 1.00 11.60 75 ARG A CA 1
ATOM 622 C C . ARG A 1 75 ? 43.578 193.859 117.642 1.00 11.49 75 ARG A C 1
ATOM 623 O O . ARG A 1 75 ? 44.421 194.640 118.082 1.00 12.59 75 ARG A O 1
ATOM 631 N N . GLU A 1 76 ? 43.826 193.026 116.636 1.00 12.76 76 GLU A N 1
ATOM 632 C CA . GLU A 1 76 ? 45.133 193.008 115.996 1.00 12.99 76 GLU A CA 1
ATOM 633 C C . GLU A 1 76 ? 45.422 194.368 115.371 1.00 13.52 76 GLU A C 1
ATOM 634 O O . GLU A 1 76 ? 46.541 194.866 115.439 1.00 12.48 76 GLU A O 1
ATOM 640 N N . ARG A 1 77 ? 44.406 194.965 114.759 1.00 11.01 77 ARG A N 1
ATOM 641 C CA . ARG A 1 77 ? 44.586 196.259 114.120 1.00 8.87 77 ARG A CA 1
ATOM 642 C C . ARG A 1 77 ? 44.933 197.350 115.128 1.00 9.99 77 ARG A C 1
ATOM 643 O O . ARG A 1 77 ? 45.791 198.194 114.869 1.00 11.61 77 ARG A O 1
ATOM 651 N N . LEU A 1 78 ? 44.267 197.327 116.277 1.00 10.48 78 LEU A N 1
ATOM 652 C CA . LEU A 1 78 ? 44.505 198.328 117.310 1.00 13.77 78 LEU A CA 1
ATOM 653 C C . LEU A 1 78 ? 45.877 198.196 117.966 1.00 13.92 78 LEU A C 1
ATOM 654 O O . LEU A 1 78 ? 46.584 199.187 118.150 1.00 15.58 78 LEU A O 1
ATOM 659 N N . ASP A 1 79 ? 46.253 196.970 118.310 1.00 14.17 79 ASP A N 1
ATOM 660 C CA . ASP A 1 79 ? 47.529 196.729 118.973 1.00 16.27 79 ASP A CA 1
ATOM 661 C C . ASP A 1 79 ? 48.731 196.838 118.042 1.00 19.74 79 ASP A C 1
ATOM 662 O O . ASP A 1 79 ? 49.862 196.542 118.427 1.00 21.55 79 ASP A O 1
ATOM 667 N N . ARG A 1 80 ? 48.465 197.289 116.824 1.00 14.82 80 ARG A N 1
ATOM 668 C CA . ARG A 1 80 ? 49.467 197.478 115.784 1.00 17.17 80 ARG A CA 1
ATOM 669 C C . ARG A 1 80 ? 49.344 198.926 115.284 1.00 13.86 80 ARG A C 1
ATOM 670 O O . ARG A 1 80 ? 50.158 199.401 114.484 1.00 12.98 80 ARG A O 1
ATOM 678 N N . PHE A 1 81 ? 48.315 199.611 115.782 1.00 12.45 81 PHE A N 1
ATOM 679 C CA . PHE A 1 81 ? 47.996 200.991 115.406 1.00 13.21 81 PHE A CA 1
ATOM 680 C C . PHE A 1 81 ? 48.041 201.139 113.889 1.00 13.28 81 PHE A C 1
ATOM 681 O O . PHE A 1 81 ? 48.639 202.071 113.351 1.00 12.26 81 PHE A O 1
ATOM 689 N N . GLU A 1 82 ? 47.385 200.214 113.196 1.00 10.28 82 GLU A N 1
ATOM 690 C CA . GLU A 1 82 ? 47.374 200.232 111.742 1.00 9.49 82 GLU A CA 1
ATOM 691 C C . GLU A 1 82 ? 46.281 201.111 111.148 1.00 12.64 82 GLU A C 1
ATOM 692 O O . GLU A 1 82 ? 45.090 200.819 111.278 1.00 12.82 82 GLU A O 1
ATOM 698 N N . ASN A 1 83 ? 46.704 202.190 110.493 1.00 12.48 83 ASN A N 1
ATOM 699 C CA . ASN A 1 83 ? 45.788 203.128 109.851 1.00 12.73 83 ASN A CA 1
ATOM 700 C C . ASN A 1 83 ? 44.677 203.610 110.782 1.00 12.94 83 ASN A C 1
ATOM 701 O O . ASN A 1 83 ? 43.496 203.498 110.457 1.00 13.57 83 ASN A O 1
ATOM 706 N N . LEU A 1 84 ? 45.056 204.148 111.936 1.00 12.91 84 LEU A N 1
ATOM 707 C CA . LEU A 1 84 ? 44.081 204.651 112.894 1.00 12.74 84 LEU A CA 1
ATOM 708 C C . LEU A 1 84 ? 44.395 206.090 113.297 1.00 16.44 84 LEU A C 1
ATOM 709 O O . LEU A 1 84 ? 43.976 206.550 114.357 1.00 19.83 84 LEU A O 1
ATOM 714 N N . ASP A 1 85 ? 45.130 206.796 112.444 1.00 19.04 85 ASP A N 1
ATOM 715 C CA . ASP A 1 85 ? 45.493 208.184 112.710 1.00 19.64 85 ASP A CA 1
ATOM 716 C C . ASP A 1 85 ? 44.438 209.113 112.114 1.00 21.57 85 ASP A C 1
ATOM 717 O O . ASP A 1 85 ? 44.740 209.994 111.309 1.00 20.90 85 ASP A O 1
ATOM 722 N N . HIS A 1 86 ? 43.192 208.892 112.517 1.00 16.53 86 HIS A N 1
ATOM 723 C CA . HIS A 1 86 ? 42.060 209.682 112.049 1.00 16.68 86 HIS A CA 1
ATOM 724 C C . HIS A 1 86 ? 40.925 209.542 113.056 1.00 18.89 86 HIS A C 1
ATOM 725 O O . HIS A 1 86 ? 40.987 208.700 113.955 1.00 17.38 86 HIS A O 1
ATOM 732 N N . HIS A 1 87 ? 39.883 210.354 112.905 1.00 13.94 87 HIS A N 1
ATOM 733 C CA . HIS A 1 87 ? 38.770 210.319 113.844 1.00 14.81 87 HIS A CA 1
ATOM 734 C C . HIS A 1 87 ? 37.715 209.243 113.599 1.00 21.02 87 HIS A C 1
ATOM 735 O O . HIS A 1 87 ? 36.751 209.152 114.354 1.00 18.84 87 HIS A O 1
ATOM 742 N N . ASN A 1 88 ? 37.885 208.424 112.565 1.00 16.28 88 ASN A N 1
ATOM 743 C CA . ASN A 1 88 ? 36.889 207.393 112.293 1.00 15.27 88 ASN A CA 1
ATOM 744 C C . ASN A 1 88 ? 37.062 206.097 113.093 1.00 15.79 88 ASN A C 1
ATOM 745 O O . ASN A 1 88 ? 36.594 205.034 112.681 1.00 13.33 88 ASN A O 1
ATOM 750 N N . ILE A 1 89 ? 37.720 206.186 114.247 1.00 15.09 89 ILE A N 1
ATOM 751 C CA . ILE A 1 89 ? 37.899 205.012 115.099 1.00 11.37 89 ILE A CA 1
ATOM 752 C C . ILE A 1 89 ? 36.523 204.580 115.624 1.00 9.79 89 ILE A C 1
ATOM 753 O O . ILE A 1 89 ? 36.312 203.410 115.950 1.00 9.76 89 ILE A O 1
ATOM 758 N N . GLY A 1 90 ? 35.586 205.524 115.695 1.00 11.11 90 GLY A N 1
ATOM 759 C CA . GLY A 1 90 ? 34.243 205.209 116.156 1.00 10.51 90 GLY A CA 1
ATOM 760 C C . GLY A 1 90 ? 33.523 204.324 115.152 1.00 9.53 90 GLY A C 1
ATOM 761 O O . GLY A 1 90 ? 32.922 203.312 115.515 1.00 9.90 90 GLY A O 1
ATOM 762 N N . PHE A 1 91 ? 33.568 204.713 113.881 1.00 8.92 91 PHE A N 1
ATOM 763 C CA . PHE A 1 91 ? 32.941 203.930 112.819 1.00 10.05 91 PHE A CA 1
ATOM 764 C C . PHE A 1 91 ? 33.494 202.511 112.854 1.00 8.73 91 PHE A C 1
ATOM 765 O O . PHE A 1 91 ? 32.764 201.540 112.662 1.00 11.05 91 PHE A O 1
ATOM 773 N N . LEU A 1 92 ? 34.793 202.399 113.098 1.00 7.52 92 LEU A N 1
ATOM 774 C CA . LEU A 1 92 ? 35.448 201.096 113.113 1.00 6.30 92 LEU A CA 1
ATOM 775 C C . LEU A 1 92 ? 35.176 200.222 114.328 1.00 9.00 92 LEU A C 1
ATOM 776 O O . LEU A 1 92 ? 34.927 199.023 114.181 1.00 10.17 92 LEU A O 1
ATOM 781 N N . TYR A 1 93 ? 35.212 200.816 115.518 1.00 9.56 93 TYR A N 1
ATOM 782 C CA . TYR A 1 93 ? 35.029 200.053 116.747 1.00 9.03 93 TYR A CA 1
ATOM 783 C C . TYR A 1 93 ? 33.647 200.030 117.385 1.00 10.07 93 TYR A C 1
ATOM 784 O O . TYR A 1 93 ? 33.336 199.106 118.136 1.00 10.07 93 TYR A O 1
ATOM 793 N N . SER A 1 94 ? 32.807 201.018 117.099 1.00 7.58 94 SER A N 1
ATOM 794 C CA . SER A 1 94 ? 31.456 201.000 117.657 1.00 7.53 94 SER A CA 1
ATOM 795 C C . SER A 1 94 ? 30.661 199.841 117.052 1.00 11.24 94 SER A C 1
ATOM 796 O O . SER A 1 94 ? 29.923 199.140 117.751 1.00 10.78 94 SER A O 1
ATOM 799 N N . LEU A 1 95 ? 30.826 199.646 115.747 1.00 10.49 95 LEU A N 1
ATOM 800 C CA . LEU A 1 95 ? 30.093 198.619 115.017 1.00 9.40 95 LEU A CA 1
ATOM 801 C C . LEU A 1 95 ? 30.690 197.218 115.067 1.00 9.91 95 LEU A C 1
ATOM 802 O O . LEU A 1 95 ? 30.112 196.282 114.515 1.00 10.82 95 LEU A O 1
ATOM 807 N N . SER A 1 96 ? 31.840 197.074 115.721 1.00 9.48 96 SER A N 1
ATOM 808 C CA . SER A 1 96 ? 32.487 195.770 115.832 1.00 11.74 96 SER A CA 1
ATOM 809 C C . SER A 1 96 ? 32.604 195.323 117.290 1.00 10.03 96 SER A C 1
ATOM 810 O O . SER A 1 96 ? 31.845 194.465 117.744 1.00 10.03 96 SER A O 1
ATOM 813 N N . ALA A 1 97 ? 33.548 195.911 118.018 1.00 9.79 97 ALA A N 1
ATOM 814 C CA . ALA A 1 97 ? 33.764 195.570 119.423 1.00 12.49 97 ALA A CA 1
ATOM 815 C C . ALA A 1 97 ? 32.608 196.002 120.324 1.00 10.83 97 ALA A C 1
ATOM 816 O O . ALA A 1 97 ? 32.067 195.193 121.076 1.00 12.18 97 ALA A O 1
ATOM 818 N N . LYS A 1 98 ? 32.227 197.274 120.265 1.00 11.79 98 LYS A N 1
ATOM 819 C CA . LYS A 1 98 ? 31.127 197.741 121.103 1.00 9.16 98 LYS A CA 1
ATOM 820 C C . LYS A 1 98 ? 29.862 196.966 120.745 1.00 10.77 98 LYS A C 1
ATOM 821 O O . LYS A 1 98 ? 29.065 196.624 121.615 1.00 12.26 98 LYS A O 1
ATOM 827 N N . ALA A 1 99 ? 29.691 196.684 119.458 1.00 10.59 99 ALA A N 1
ATOM 828 C CA . ALA A 1 99 ? 28.529 195.947 118.983 1.00 10.34 99 ALA A CA 1
ATOM 829 C C . ALA A 1 99 ? 28.416 194.591 119.675 1.00 11.92 99 ALA A C 1
ATOM 830 O O . ALA A 1 99 ? 27.327 194.190 120.082 1.00 14.08 99 ALA A O 1
ATOM 832 N N . GLN A 1 100 ? 29.537 193.887 119.804 1.00 11.64 100 GLN A N 1
ATOM 833 C CA . GLN A 1 100 ? 29.519 192.583 120.454 1.00 12.20 100 GLN A CA 1
ATOM 834 C C . GLN A 1 100 ? 29.145 192.707 121.925 1.00 12.23 100 GLN A C 1
ATOM 835 O O . GLN A 1 100 ? 28.460 191.842 122.472 1.00 14.50 100 GLN A O 1
ATOM 841 N N . TRP A 1 101 ? 29.596 193.780 122.567 1.00 12.80 101 TRP A N 1
ATOM 842 C CA . TRP A 1 101 ? 29.270 194.008 123.968 1.00 13.95 101 TRP A CA 1
ATOM 843 C C . TRP A 1 101 ? 27.769 194.258 124.085 1.00 17.32 101 TRP A C 1
ATOM 844 O O . TRP A 1 101 ? 27.109 193.764 125.002 1.00 15.62 101 TRP A O 1
ATOM 855 N N . ILE A 1 102 ? 27.238 195.033 123.146 1.00 14.89 102 ILE A N 1
ATOM 856 C CA . ILE A 1 102 ? 25.818 195.350 123.130 1.00 13.71 102 ILE A CA 1
ATOM 857 C C . ILE A 1 102 ? 24.976 194.108 122.870 1.00 17.06 102 ILE A C 1
ATOM 858 O O . ILE A 1 102 ? 23.948 193.900 123.514 1.00 20.61 102 ILE A O 1
ATOM 863 N N . VAL A 1 103 ? 25.426 193.274 121.939 1.00 15.01 103 VAL A N 1
ATOM 864 C CA . VAL A 1 103 ? 24.701 192.062 121.577 1.00 17.49 103 VAL A CA 1
ATOM 865 C C . VAL A 1 103 ? 24.745 190.938 122.607 1.00 19.50 103 VAL A C 1
ATOM 866 O O . VAL A 1 103 ? 23.706 190.360 122.934 1.00 19.72 103 VAL A O 1
ATOM 870 N N . GLU A 1 104 ? 25.933 190.622 123.114 1.00 18.70 104 GLU A N 1
ATOM 871 C CA . GLU A 1 104 ? 26.062 189.523 124.070 1.00 18.87 104 GLU A CA 1
ATOM 872 C C . GLU A 1 104 ? 26.873 189.782 125.335 1.00 23.19 104 GLU A C 1
ATOM 873 O O . GLU A 1 104 ? 27.215 188.840 126.055 1.00 20.28 104 GLU A O 1
ATOM 879 N N . LYS A 1 105 ? 27.190 191.041 125.605 1.00 18.47 105 LYS A N 1
ATOM 880 C CA . LYS A 1 105 ? 27.942 191.387 126.804 1.00 16.66 105 LYS A CA 1
ATOM 881 C C . LYS A 1 105 ? 29.308 190.706 126.904 1.00 22.09 105 LYS A C 1
ATOM 882 O O . LYS A 1 105 ? 29.700 190.254 127.978 1.00 20.09 105 LYS A O 1
ATOM 888 N N . ASP A 1 106 ? 30.031 190.625 125.793 1.00 19.82 106 ASP A N 1
ATOM 889 C CA . ASP A 1 106 ? 31.356 190.012 125.813 1.00 19.28 106 ASP A CA 1
ATOM 890 C C . ASP A 1 106 ? 32.326 191.002 126.457 1.00 17.89 106 ASP A C 1
ATOM 891 O O . ASP A 1 106 ? 32.548 192.095 125.930 1.00 19.42 106 ASP A O 1
ATOM 896 N N . GLU A 1 107 ? 32.907 190.621 127.592 1.00 18.53 107 GLU A N 1
ATOM 897 C CA . GLU A 1 107 ? 33.830 191.495 128.312 1.00 17.56 107 GLU A CA 1
ATOM 898 C C . GLU A 1 107 ? 35.075 191.836 127.500 1.00 15.07 107 GLU A C 1
ATOM 899 O O . GLU A 1 107 ? 35.580 192.957 127.565 1.00 15.54 107 GLU A O 1
ATOM 910 N N . SER A 1 108 ? 35.574 190.867 126.742 1.00 17.43 108 SER A N 1
ATOM 911 C CA . SER A 1 108 ? 36.758 191.081 125.920 1.00 19.12 108 SER A CA 1
ATOM 912 C C . SER A 1 108 ? 36.488 192.168 124.879 1.00 16.71 108 SER A C 1
ATOM 913 O O . SER A 1 108 ? 37.342 193.021 124.615 1.00 15.43 108 SER A O 1
ATOM 916 N N . ALA A 1 109 ? 35.293 192.129 124.298 1.00 16.37 109 ALA A N 1
ATOM 917 C CA . ALA A 1 109 ? 34.894 193.100 123.283 1.00 13.82 109 ALA A CA 1
ATOM 918 C C . ALA A 1 109 ? 34.760 194.483 123.903 1.00 13.38 109 ALA A C 1
ATOM 919 O O . ALA A 1 109 ? 35.151 195.487 123.305 1.00 14.45 109 ALA A O 1
ATOM 921 N N . ARG A 1 110 ? 34.195 194.529 125.104 1.00 14.37 110 ARG A N 1
ATOM 922 C CA . ARG A 1 110 ? 34.018 195.785 125.818 1.00 13.02 110 ARG A CA 1
ATOM 923 C C . ARG A 1 110 ? 35.367 196.464 126.028 1.00 13.67 110 ARG A C 1
ATOM 924 O O . ARG A 1 110 ? 35.518 197.661 125.769 1.00 12.49 110 ARG A O 1
ATOM 932 N N . LYS A 1 111 ? 36.353 195.695 126.485 1.00 15.78 111 LYS A N 1
ATOM 933 C CA . LYS A 1 111 ? 37.685 196.237 126.724 1.00 17.25 111 LYS A CA 1
ATOM 934 C C . LYS A 1 111 ? 38.341 196.744 125.445 1.00 13.70 111 LYS A C 1
ATOM 935 O O . LYS A 1 111 ? 39.034 197.760 125.460 1.00 13.94 111 LYS A O 1
ATOM 941 N N . LEU A 1 112 ? 38.126 196.036 124.340 1.00 14.59 112 LEU A N 1
ATOM 942 C CA . LEU A 1 112 ? 38.693 196.451 123.063 1.00 14.01 112 LEU A CA 1
ATOM 943 C C . LEU A 1 112 ? 38.095 197.800 122.671 1.00 12.81 112 LEU A C 1
ATOM 944 O O . LEU A 1 112 ? 38.809 198.694 122.225 1.00 11.86 112 LEU A O 1
ATOM 949 N N . ALA A 1 113 ? 36.783 197.941 122.844 1.00 12.57 113 ALA A N 1
ATOM 950 C CA . ALA A 1 113 ? 36.108 199.192 122.509 1.00 11.03 113 ALA A CA 1
ATOM 951 C C . ALA A 1 113 ? 36.658 200.327 123.367 1.00 11.84 113 ALA A C 1
ATOM 952 O O . ALA A 1 113 ? 36.869 201.438 122.879 1.00 12.26 113 ALA A O 1
ATOM 954 N N . LEU A 1 114 ? 36.890 200.045 124.646 1.00 12.98 114 LEU A N 1
ATOM 955 C CA . LEU A 1 114 ? 37.428 201.051 125.552 1.00 16.07 114 LEU A CA 1
ATOM 956 C C . LEU A 1 114 ? 38.843 201.449 125.150 1.00 15.88 114 LEU A C 1
ATOM 957 O O . LEU A 1 114 ? 39.202 202.625 125.210 1.00 15.01 114 LEU A O 1
ATOM 962 N N . ASP A 1 115 ? 39.649 200.473 124.738 1.00 16.08 115 ASP A N 1
ATOM 963 C CA . ASP A 1 115 ? 41.012 200.769 124.318 1.00 16.20 115 ASP A CA 1
ATOM 964 C C . ASP A 1 115 ? 40.972 201.673 123.090 1.00 14.92 115 ASP A C 1
ATOM 965 O O . ASP A 1 115 ? 41.760 202.611 122.965 1.00 16.19 115 ASP A O 1
ATOM 970 N N . ALA A 1 116 ? 40.039 201.389 122.186 1.00 13.37 116 ALA A N 1
ATOM 971 C CA . ALA A 1 116 ? 39.893 202.181 120.974 1.00 13.65 116 ALA A CA 1
ATOM 972 C C . ALA A 1 116 ? 39.446 203.602 121.322 1.00 11.54 116 ALA A C 1
ATOM 973 O O . ALA A 1 116 ? 39.918 204.568 120.727 1.00 15.47 116 ALA A O 1
ATOM 975 N N . ALA A 1 117 ? 38.536 203.725 122.284 1.00 12.94 117 ALA A N 1
ATOM 976 C CA . ALA A 1 117 ? 38.048 205.034 122.705 1.00 13.15 117 ALA A CA 1
ATOM 977 C C . ALA A 1 117 ? 39.208 205.871 123.243 1.00 11.27 117 ALA A C 1
ATOM 978 O O . ALA A 1 117 ? 39.258 207.086 123.038 1.00 13.84 117 ALA A O 1
ATOM 980 N N . ASP A 1 118 ? 40.139 205.216 123.930 1.00 16.99 118 ASP A N 1
ATOM 981 C CA . ASP A 1 118 ? 41.315 205.890 124.477 1.00 20.35 118 ASP A CA 1
ATOM 982 C C . ASP A 1 118 ? 42.132 206.528 123.357 1.00 19.13 118 ASP A C 1
ATOM 983 O O . ASP A 1 118 ? 42.609 207.658 123.483 1.00 20.12 118 ASP A O 1
ATOM 988 N N . VAL A 1 119 ? 42.296 205.794 122.261 1.00 17.03 119 VAL A N 1
ATOM 989 C CA . VAL A 1 119 ? 43.049 206.295 121.120 1.00 18.06 119 VAL A CA 1
ATOM 990 C C . VAL A 1 119 ? 42.340 207.483 120.476 1.00 19.92 119 VAL A C 1
ATOM 991 O O . VAL A 1 119 ? 42.974 208.482 120.126 1.00 19.61 119 VAL A O 1
ATOM 995 N N . LEU A 1 120 ? 41.025 207.380 120.318 1.00 16.00 120 LEU A N 1
ATOM 996 C CA . LEU A 1 120 ? 40.263 208.467 119.715 1.00 16.17 120 LEU A CA 1
ATOM 997 C C . LEU A 1 120 ? 40.368 209.712 120.592 1.00 14.80 120 LEU A C 1
ATOM 998 O O . LEU A 1 120 ? 40.483 210.829 120.089 1.00 16.36 120 LEU A O 1
ATOM 1003 N N . MET A 1 121 ? 40.335 209.512 121.905 1.00 16.06 121 MET A N 1
ATOM 1004 C CA . MET A 1 121 ? 40.432 210.624 122.843 1.00 21.35 121 MET A CA 1
ATOM 1005 C C . MET A 1 121 ? 41.685 211.462 122.637 1.00 21.25 121 MET A C 1
ATOM 1006 O O . MET A 1 121 ? 41.675 212.669 122.868 1.00 23.29 121 MET A O 1
ATOM 1011 N N . ARG A 1 122 ? 42.765 210.823 122.205 1.00 19.15 122 ARG A N 1
ATOM 1012 C CA . ARG A 1 122 ? 44.013 211.538 121.988 1.00 18.31 122 ARG A CA 1
ATOM 1013 C C . ARG A 1 122 ? 44.015 212.356 120.699 1.00 22.82 122 ARG A C 1
ATOM 1014 O O . ARG A 1 122 ? 45.029 212.949 120.334 1.00 21.66 122 ARG A O 1
ATOM 1022 N N . ARG A 1 123 ? 42.874 212.384 120.014 1.00 20.30 123 ARG A N 1
ATOM 1023 C CA . ARG A 1 123 ? 42.741 213.159 118.784 1.00 17.89 123 ARG A CA 1
ATOM 1024 C C . ARG A 1 123 ? 42.184 214.536 119.124 1.00 19.10 123 ARG A C 1
ATOM 1025 O O . ARG A 1 123 ? 42.040 215.397 118.253 1.00 17.06 123 ARG A O 1
ATOM 1040 N N . TRP A 1 124 ? 41.869 214.729 120.399 1.00 18.54 124 TRP A N 1
ATOM 1041 C CA . TRP A 1 124 ? 41.348 216.003 120.877 1.00 22.44 124 TRP A CA 1
ATOM 1042 C C . TRP A 1 124 ? 42.482 217.019 120.938 1.00 22.67 124 TRP A C 1
ATOM 1043 O O . TRP A 1 124 ? 43.575 216.716 121.423 1.00 21.32 124 TRP A O 1
ATOM 1054 N N . ARG A 1 125 ? 42.220 218.216 120.420 1.00 17.08 125 ARG A N 1
ATOM 1055 C CA . ARG A 1 125 ? 43.203 219.291 120.419 1.00 19.03 125 ARG A CA 1
ATOM 1056 C C . ARG A 1 125 ? 42.682 220.393 121.340 1.00 16.79 125 ARG A C 1
ATOM 1057 O O . ARG A 1 125 ? 41.811 221.177 120.962 1.00 20.65 125 ARG A O 1
ATOM 1065 N N . ALA A 1 126 ? 43.218 220.435 122.555 1.00 19.23 126 ALA A N 1
ATOM 1066 C CA . ALA A 1 126 ? 42.800 221.406 123.562 1.00 22.25 126 ALA A CA 1
ATOM 1067 C C . ALA A 1 126 ? 42.845 222.862 123.105 1.00 23.68 126 ALA A C 1
ATOM 1068 O O . ALA A 1 126 ? 41.905 223.621 123.344 1.00 23.98 126 ALA A O 1
ATOM 1070 N N . ASP A 1 127 ? 43.935 223.246 122.451 1.00 22.22 127 ASP A N 1
ATOM 1071 C CA . ASP A 1 127 ? 44.107 224.617 121.977 1.00 26.15 127 ASP A CA 1
ATOM 1072 C C . ASP A 1 127 ? 43.058 225.062 120.959 1.00 25.87 127 ASP A C 1
ATOM 1073 O O . ASP A 1 127 ? 42.717 226.243 120.893 1.00 28.50 127 ASP A O 1
ATOM 1078 N N . ALA A 1 128 ? 42.544 224.123 120.170 1.00 22.65 128 ALA A N 1
ATOM 1079 C CA . ALA A 1 128 ? 41.541 224.449 119.159 1.00 21.53 128 ALA A CA 1
ATOM 1080 C C . ALA A 1 128 ? 40.129 224.023 119.560 1.00 21.34 128 ALA A C 1
ATOM 1081 O O . ALA A 1 128 ? 39.154 224.389 118.902 1.00 19.56 128 ALA A O 1
ATOM 1083 N N . GLY A 1 129 ? 40.024 223.248 120.636 1.00 19.38 129 GLY A N 1
ATOM 1084 C CA . GLY A 1 129 ? 38.724 222.796 121.102 1.00 19.30 129 GLY A CA 1
ATOM 1085 C C . GLY A 1 129 ? 37.990 221.914 120.109 1.00 21.60 129 GLY A C 1
ATOM 1086 O O . GLY A 1 129 ? 36.768 222.005 119.972 1.00 18.82 129 GLY A O 1
ATOM 1087 N N . ILE A 1 130 ? 38.730 221.046 119.424 1.00 19.06 130 ILE A N 1
ATOM 1088 C CA . ILE A 1 130 ? 38.134 220.154 118.435 1.00 17.80 130 ILE A CA 1
ATOM 1089 C C . ILE A 1 130 ? 38.855 218.819 118.350 1.00 20.21 130 ILE A C 1
ATOM 1090 O O . ILE A 1 130 ? 39.983 218.674 118.822 1.00 18.21 130 ILE A O 1
ATOM 1095 N N . ILE A 1 131 ? 38.184 217.845 117.746 1.00 20.44 131 ILE A N 1
ATOM 1096 C CA . ILE A 1 131 ? 38.774 216.535 117.519 1.00 18.41 131 ILE A CA 1
ATOM 1097 C C . ILE A 1 131 ? 39.294 216.646 116.086 1.00 15.74 131 ILE A C 1
ATOM 1098 O O . ILE A 1 131 ? 38.519 216.896 115.160 1.00 17.36 131 ILE A O 1
ATOM 1103 N N . GLN A 1 132 ? 40.602 216.495 115.905 1.00 14.74 132 GLN A N 1
ATOM 1104 C CA . GLN A 1 132 ? 41.202 216.588 114.576 1.00 15.33 132 GLN A CA 1
ATOM 1105 C C . GLN A 1 132 ? 40.727 215.419 113.716 1.00 15.51 132 GLN A C 1
ATOM 1106 O O . GLN A 1 132 ? 40.879 214.261 114.094 1.00 16.14 132 GLN A O 1
ATOM 1112 N N . ALA A 1 133 ? 40.164 215.728 112.553 1.00 16.46 133 ALA A N 1
ATOM 1113 C CA . ALA A 1 133 ? 39.644 214.706 111.654 1.00 17.43 133 ALA A CA 1
ATOM 1114 C C . ALA A 1 133 ? 40.696 213.802 111.021 1.00 21.00 133 ALA A C 1
ATOM 1115 O O . ALA A 1 133 ? 40.557 212.576 111.040 1.00 19.55 133 ALA A O 1
ATOM 1117 N N . TRP A 1 134 ? 41.743 214.397 110.457 1.00 21.95 134 TRP A N 1
ATOM 1118 C CA . TRP A 1 134 ? 42.777 213.610 109.794 1.00 22.63 134 TRP A CA 1
ATOM 1119 C C . TRP A 1 134 ? 44.203 214.103 109.973 1.00 25.23 134 TRP A C 1
ATOM 1120 O O . TRP A 1 134 ? 44.444 215.261 110.310 1.00 24.79 134 TRP A O 1
ATOM 1131 N N . GLY A 1 135 ? 45.146 213.199 109.726 1.00 29.06 135 GLY A N 1
ATOM 1132 C CA . GLY A 1 135 ? 46.553 213.530 109.829 1.00 29.00 135 GLY A CA 1
ATOM 1133 C C . GLY A 1 135 ? 47.113 213.587 111.235 1.00 30.67 135 GLY A C 1
ATOM 1134 O O . GLY A 1 135 ? 46.384 213.424 112.217 1.00 33.72 135 GLY A O 1
ATOM 1135 N N . PRO A 1 136 ? 48.430 213.809 111.358 1.00 31.18 136 PRO A N 1
ATOM 1136 C CA . PRO A 1 136 ? 49.112 213.893 112.649 1.00 34.84 136 PRO A CA 1
ATOM 1137 C C . PRO A 1 136 ? 48.863 215.242 113.314 1.00 33.14 136 PRO A C 1
ATOM 1138 O O . PRO A 1 136 ? 48.433 216.196 112.662 1.00 35.20 136 PRO A O 1
ATOM 1142 N N . LYS A 1 137 ? 49.133 215.317 114.612 1.00 30.01 137 LYS A N 1
ATOM 1143 C CA . LYS A 1 137 ? 48.954 216.557 115.351 1.00 31.07 137 LYS A CA 1
ATOM 1144 C C . LYS A 1 137 ? 49.831 217.633 114.716 1.00 30.83 137 LYS A C 1
ATOM 1145 O O . LYS A 1 137 ? 50.954 217.356 114.293 1.00 32.82 137 LYS A O 1
ATOM 1151 N N . GLY A 1 138 ? 49.313 218.854 114.645 1.00 29.88 138 GLY A N 1
ATOM 1152 C CA . GLY A 1 138 ? 50.075 219.942 114.061 1.00 24.12 138 GLY A CA 1
ATOM 1153 C C . GLY A 1 138 ? 50.133 219.895 112.545 1.00 29.39 138 GLY A C 1
ATOM 1154 O O . GLY A 1 138 ? 50.862 220.672 111.925 1.00 30.26 138 GLY A O 1
ATOM 1155 N N . ASP A 1 139 ? 49.372 218.981 111.948 1.00 28.28 139 ASP A N 1
ATOM 1156 C CA . ASP A 1 139 ? 49.328 218.840 110.496 1.00 31.03 139 ASP A CA 1
ATOM 1157 C C . ASP A 1 139 ? 49.220 220.239 109.883 1.00 31.10 139 ASP A C 1
ATOM 1158 O O . ASP A 1 139 ? 48.266 220.969 110.148 1.00 27.25 139 ASP A O 1
ATOM 1163 N N . PRO A 1 140 ? 50.198 220.623 109.048 1.00 31.20 140 PRO A N 1
ATOM 1164 C CA . PRO A 1 140 ? 50.224 221.939 108.400 1.00 34.03 140 PRO A CA 1
ATOM 1165 C C . PRO A 1 140 ? 48.923 222.433 107.768 1.00 35.64 140 PRO A C 1
ATOM 1166 O O . PRO A 1 140 ? 48.628 223.629 107.816 1.00 40.75 140 PRO A O 1
ATOM 1170 N N . GLU A 1 141 ? 48.140 221.530 107.187 1.00 31.29 141 GLU A N 1
ATOM 1171 C CA . GLU A 1 141 ? 46.892 221.940 106.553 1.00 32.11 141 GLU A CA 1
ATOM 1172 C C . GLU A 1 141 ? 45.633 221.344 107.179 1.00 27.85 141 GLU A C 1
ATOM 1173 O O . GLU A 1 141 ? 44.539 221.870 106.981 1.00 28.98 141 GLU A O 1
ATOM 1179 N N . ASN A 1 142 ? 45.780 220.261 107.936 1.00 24.88 142 ASN A N 1
ATOM 1180 C CA . ASN A 1 142 ? 44.619 219.624 108.550 1.00 26.91 142 ASN A CA 1
ATOM 1181 C C . ASN A 1 142 ? 44.626 219.594 110.078 1.00 23.40 142 ASN A C 1
ATOM 1182 O O . ASN A 1 142 ? 43.736 219.005 110.695 1.00 21.03 142 ASN A O 1
ATOM 1187 N N . GLY A 1 143 ? 45.614 220.243 110.687 1.00 20.32 143 GLY A N 1
ATOM 1188 C CA . GLY A 1 143 ? 45.708 220.258 112.138 1.00 18.97 143 GLY A CA 1
ATOM 1189 C C . GLY A 1 143 ? 44.518 220.836 112.890 1.00 21.10 143 GLY A C 1
ATOM 1190 O O . GLY A 1 143 ? 44.282 220.482 114.045 1.00 20.79 143 GLY A O 1
ATOM 1191 N N . GLY A 1 144 ? 43.770 221.730 112.251 1.00 17.80 144 GLY A N 1
ATOM 1192 C CA . GLY A 1 144 ? 42.619 222.327 112.910 1.00 18.30 144 GLY A CA 1
ATOM 1193 C C . GLY A 1 144 ? 41.347 222.163 112.099 1.00 15.55 144 GLY A C 1
ATOM 1194 O O . GLY A 1 144 ? 40.430 222.982 112.178 1.00 15.03 144 GLY A O 1
ATOM 1195 N N . ARG A 1 145 ? 41.285 221.087 111.324 1.00 13.95 145 ARG A N 1
ATOM 1196 C CA . ARG A 1 145 ? 40.130 220.825 110.479 1.00 12.73 145 ARG A CA 1
ATOM 1197 C C . ARG A 1 145 ? 39.203 219.758 111.052 1.00 14.71 145 ARG A C 1
ATOM 1198 O O . ARG A 1 145 ? 39.653 218.702 111.499 1.00 16.42 145 ARG A O 1
ATOM 1206 N N . ILE A 1 146 ? 37.908 220.049 111.054 1.00 12.41 146 ILE A N 1
ATOM 1207 C CA . ILE A 1 146 ? 36.927 219.084 111.528 1.00 12.83 146 ILE A CA 1
ATOM 1208 C C . ILE A 1 146 ? 36.048 218.715 110.344 1.00 11.97 146 ILE A C 1
ATOM 1209 O O . ILE A 1 146 ? 35.892 219.502 109.409 1.00 12.08 146 ILE A O 1
ATOM 1214 N N . ILE A 1 147 ? 35.489 217.511 110.377 1.00 13.87 147 ILE A N 1
ATOM 1215 C CA . ILE A 1 147 ? 34.610 217.045 109.314 1.00 10.63 147 ILE A CA 1
ATOM 1216 C C . ILE A 1 147 ? 33.305 216.620 109.982 1.00 10.22 147 ILE A C 1
ATOM 1217 O O . ILE A 1 147 ? 33.313 216.085 111.090 1.00 11.93 147 ILE A O 1
ATOM 1222 N N . ILE A 1 148 ? 32.184 216.864 109.312 1.00 9.36 148 ILE A N 1
ATOM 1223 C CA . ILE A 1 148 ? 30.882 216.562 109.893 1.00 10.86 148 ILE A CA 1
ATOM 1224 C C . ILE A 1 148 ? 30.645 215.108 110.308 1.00 11.59 148 ILE A C 1
ATOM 1225 O O . ILE A 1 148 ? 29.867 214.851 111.222 1.00 12.18 148 ILE A O 1
ATOM 1230 N N . ASP A 1 149 ? 31.322 214.159 109.669 1.00 11.07 149 ASP A N 1
ATOM 1231 C CA . ASP A 1 149 ? 31.129 212.764 110.053 1.00 12.16 149 ASP A CA 1
ATOM 1232 C C . ASP A 1 149 ? 31.732 212.437 111.422 1.00 10.26 149 ASP A C 1
ATOM 1233 O O . ASP A 1 149 ? 31.503 211.355 111.958 1.00 11.68 149 ASP A O 1
ATOM 1238 N N . CYS A 1 150 ? 32.491 213.364 112.001 1.00 11.79 150 CYS A N 1
ATOM 1239 C CA . CYS A 1 150 ? 33.069 213.119 113.322 1.00 12.65 150 CYS A CA 1
ATOM 1240 C C . CYS A 1 150 ? 31.951 212.925 114.337 1.00 10.91 150 CYS A C 1
ATOM 1241 O O . CYS A 1 150 ? 32.149 212.308 115.385 1.00 11.48 150 CYS A O 1
ATOM 1244 N N . LEU A 1 151 ? 30.776 213.467 114.029 1.00 9.41 151 LEU A N 1
ATOM 1245 C CA . LEU A 1 151 ? 29.633 213.344 114.922 1.00 8.49 151 LEU A CA 1
ATOM 1246 C C . LEU A 1 151 ? 29.304 211.877 115.181 1.00 10.06 151 LEU A C 1
ATOM 1247 O O . LEU A 1 151 ? 28.877 211.522 116.277 1.00 11.33 151 LEU A O 1
ATOM 1252 N N . LEU A 1 152 ? 29.511 211.036 114.169 1.00 10.24 152 LEU A N 1
ATOM 1253 C CA . LEU A 1 152 ? 29.232 209.602 114.281 1.00 9.71 152 LEU A CA 1
ATOM 1254 C C . LEU A 1 152 ? 30.320 208.848 115.031 1.00 9.46 152 LEU A C 1
ATOM 1255 O O . LEU A 1 152 ? 30.168 207.658 115.323 1.00 10.05 152 LEU A O 1
ATOM 1260 N N . ASN A 1 153 ? 31.419 209.530 115.329 1.00 10.82 153 ASN A N 1
ATOM 1261 C CA . ASN A 1 153 ? 32.517 208.917 116.060 1.00 12.43 153 ASN A CA 1
ATOM 1262 C C . ASN A 1 153 ? 32.459 209.286 117.535 1.00 10.71 153 ASN A C 1
ATOM 1263 O O . ASN A 1 153 ? 33.151 208.692 118.361 1.00 9.92 153 ASN A O 1
ATOM 1268 N N . LEU A 1 154 ? 31.620 210.262 117.867 1.00 8.59 154 LEU A N 1
ATOM 1269 C CA . LEU A 1 154 ? 31.480 210.676 119.256 1.00 7.78 154 LEU A CA 1
ATOM 1270 C C . LEU A 1 154 ? 30.791 209.615 120.121 1.00 10.12 154 LEU A C 1
ATOM 1271 O O . LEU A 1 154 ? 31.081 209.505 121.308 1.00 11.09 154 LEU A O 1
ATOM 1276 N N . PRO A 1 155 ? 29.871 208.820 119.544 1.00 10.85 155 PRO A N 1
ATOM 1277 C CA . PRO A 1 155 ? 29.212 207.795 120.364 1.00 8.97 155 PRO A CA 1
ATOM 1278 C C . PRO A 1 155 ? 30.183 206.848 121.078 1.00 10.71 155 PRO A C 1
ATOM 1279 O O . PRO A 1 155 ? 29.926 206.421 122.204 1.00 9.16 155 PRO A O 1
ATOM 1283 N N . LEU A 1 156 ? 31.292 206.511 120.428 1.00 11.25 156 LEU A N 1
ATOM 1284 C CA . LEU A 1 156 ? 32.269 205.625 121.049 1.00 9.12 156 LEU A CA 1
ATOM 1285 C C . LEU A 1 156 ? 32.816 206.285 122.316 1.00 11.78 156 LEU A C 1
ATOM 1286 O O . LEU A 1 156 ? 32.988 205.631 123.344 1.00 10.12 156 LEU A O 1
ATOM 1291 N N . LEU A 1 157 ? 33.084 207.585 122.232 1.00 10.07 157 LEU A N 1
ATOM 1292 C CA . LEU A 1 157 ? 33.608 208.336 123.371 1.00 9.20 157 LEU A CA 1
ATOM 1293 C C . LEU A 1 157 ? 32.558 208.469 124.466 1.00 12.62 157 LEU A C 1
ATOM 1294 O O . LEU A 1 157 ? 32.847 208.256 125.641 1.00 12.42 157 LEU A O 1
ATOM 1299 N N . LEU A 1 158 ? 31.340 208.830 124.077 1.00 11.54 158 LEU A N 1
ATOM 1300 C CA . LEU A 1 158 ? 30.255 208.991 125.035 1.00 10.58 158 LEU A CA 1
ATOM 1301 C C . LEU A 1 158 ? 29.959 207.673 125.750 1.00 12.88 158 LEU A C 1
ATOM 1302 O O . LEU A 1 158 ? 29.715 207.653 126.959 1.00 13.31 158 LEU A O 1
ATOM 1307 N N . TRP A 1 159 ? 29.991 206.574 125.003 1.00 12.12 159 TRP A N 1
ATOM 1308 C CA . TRP A 1 159 ? 29.748 205.255 125.578 1.00 10.83 159 TRP A CA 1
ATOM 1309 C C . TRP A 1 159 ? 30.853 204.924 126.582 1.00 15.10 159 TRP A C 1
ATOM 1310 O O . TRP A 1 159 ? 30.584 204.452 127.692 1.00 12.14 159 TRP A O 1
ATOM 1321 N N . ALA A 1 160 ? 32.097 205.173 126.184 1.00 12.69 160 ALA A N 1
ATOM 1322 C CA . ALA A 1 160 ? 33.245 204.905 127.045 1.00 14.40 160 ALA A CA 1
ATOM 1323 C C . ALA A 1 160 ? 33.165 205.722 128.331 1.00 14.25 160 ALA A C 1
ATOM 1324 O O . ALA A 1 160 ? 33.510 205.238 129.409 1.00 15.62 160 ALA A O 1
ATOM 1326 N N . GLY A 1 161 ? 32.715 206.966 128.210 1.00 13.59 161 GLY A N 1
ATOM 1327 C CA . GLY A 1 161 ? 32.595 207.818 129.378 1.00 17.10 161 GLY A CA 1
ATOM 1328 C C . GLY A 1 161 ? 31.611 207.245 130.378 1.00 18.51 161 GLY A C 1
ATOM 1329 O O . GLY A 1 161 ? 31.829 207.320 131.586 1.00 17.47 161 GLY A O 1
ATOM 1330 N N . GLU A 1 162 ? 30.521 206.674 129.878 1.00 14.57 162 GLU A N 1
ATOM 1331 C CA . GLU A 1 162 ? 29.511 206.081 130.745 1.00 16.49 162 GLU A CA 1
ATOM 1332 C C . GLU A 1 162 ? 30.052 204.816 131.402 1.00 18.76 162 GLU A C 1
ATOM 1333 O O . GLU A 1 162 ? 29.778 204.541 132.569 1.00 17.55 162 GLU A O 1
ATOM 1339 N N . GLN A 1 163 ? 30.826 204.053 130.641 1.00 17.16 163 GLN A N 1
ATOM 1340 C CA . GLN A 1 163 ? 31.412 202.813 131.136 1.00 17.63 163 GLN A CA 1
ATOM 1341 C C . GLN A 1 163 ? 32.468 203.031 132.213 1.00 19.21 163 GLN A C 1
ATOM 1342 O O . GLN A 1 163 ? 32.522 202.291 133.195 1.00 23.99 163 GLN A O 1
ATOM 1348 N N . THR A 1 164 ? 33.299 204.052 132.032 1.00 17.56 164 THR A N 1
ATOM 1349 C CA . THR A 1 164 ? 34.391 204.334 132.963 1.00 17.18 164 THR A CA 1
ATOM 1350 C C . THR A 1 164 ? 34.096 205.342 134.065 1.00 22.92 164 THR A C 1
ATOM 1351 O O . THR A 1 164 ? 34.709 205.292 135.132 1.00 20.75 164 THR A O 1
ATOM 1355 N N . GLY A 1 165 ? 33.175 206.262 133.804 1.00 19.76 165 GLY A N 1
ATOM 1356 C CA . GLY A 1 165 ? 32.859 207.274 134.793 1.00 22.33 165 GLY A CA 1
ATOM 1357 C C . GLY A 1 165 ? 33.791 208.462 134.639 1.00 20.35 165 GLY A C 1
ATOM 1358 O O . GLY A 1 165 ? 33.741 209.411 135.422 1.00 22.52 165 GLY A O 1
ATOM 1359 N N . ASP A 1 166 ? 34.653 208.403 133.627 1.00 17.89 166 ASP A N 1
ATOM 1360 C CA . ASP A 1 166 ? 35.599 209.479 133.346 1.00 16.74 166 ASP A CA 1
ATOM 1361 C C . ASP A 1 166 ? 34.822 210.574 132.621 1.00 20.08 166 ASP A C 1
ATOM 1362 O O . ASP A 1 166 ? 34.369 210.379 131.496 1.00 17.13 166 ASP A O 1
ATOM 1367 N N . PRO A 1 167 ? 34.673 211.748 133.252 1.00 18.79 167 PRO A N 1
ATOM 1368 C CA . PRO A 1 167 ? 33.941 212.878 132.673 1.00 16.17 167 PRO A CA 1
ATOM 1369 C C . PRO A 1 167 ? 34.558 213.543 131.445 1.00 16.85 167 PRO A C 1
ATOM 1370 O O . PRO A 1 167 ? 33.874 214.280 130.734 1.00 16.05 167 PRO A O 1
ATOM 1374 N N . GLU A 1 168 ? 35.841 213.297 131.199 1.00 15.84 168 GLU A N 1
ATOM 1375 C CA . GLU A 1 168 ? 36.516 213.902 130.055 1.00 18.49 168 GLU A CA 1
ATOM 1376 C C . GLU A 1 168 ? 35.940 213.483 128.710 1.00 16.19 168 GLU A C 1
ATOM 1377 O O . GLU A 1 168 ? 35.907 214.274 127.772 1.00 14.82 168 GLU A O 1
ATOM 1383 N N . TYR A 1 169 ? 35.489 212.238 128.617 1.00 14.94 169 TYR A N 1
ATOM 1384 C CA . TYR A 1 169 ? 34.910 211.738 127.376 1.00 12.24 169 TYR A CA 1
ATOM 1385 C C . TYR A 1 169 ? 33.716 212.583 126.948 1.00 13.85 169 TYR A C 1
ATOM 1386 O O . TYR A 1 169 ? 33.638 213.035 125.806 1.00 15.67 169 TYR A O 1
ATOM 1395 N N . ARG A 1 170 ? 32.783 212.791 127.870 1.00 14.09 170 ARG A N 1
ATOM 1396 C CA . ARG A 1 170 ? 31.588 213.574 127.582 1.00 13.54 170 ARG A CA 1
ATOM 1397 C C . ARG A 1 170 ? 31.928 215.041 127.328 1.00 15.60 170 ARG A C 1
ATOM 1398 O O . ARG A 1 170 ? 31.340 215.680 126.454 1.00 13.45 170 ARG A O 1
ATOM 1406 N N . ARG A 1 171 ? 32.880 215.570 128.089 1.00 16.86 171 ARG A N 1
ATOM 1407 C CA . ARG A 1 171 ? 33.279 216.965 127.944 1.00 18.16 171 ARG A CA 1
ATOM 1408 C C . ARG A 1 171 ? 33.789 217.261 126.538 1.00 14.87 171 ARG A C 1
ATOM 1409 O O . ARG A 1 171 ? 33.356 218.224 125.905 1.00 16.01 171 ARG A O 1
ATOM 1417 N N . VAL A 1 172 ? 34.708 216.434 126.049 1.00 15.16 172 VAL A N 1
ATOM 1418 C CA . VAL A 1 172 ? 35.258 216.627 124.712 1.00 15.16 172 VAL A CA 1
ATOM 1419 C C . VAL A 1 172 ? 34.191 216.394 123.646 1.00 15.81 172 VAL A C 1
ATOM 1420 O O . VAL A 1 172 ? 34.107 217.135 122.668 1.00 13.25 172 VAL A O 1
ATOM 1427 N N . ALA A 1 173 ? 33.366 215.371 123.844 1.00 13.88 173 ALA A N 1
ATOM 1428 C CA . ALA A 1 173 ? 32.313 215.059 122.888 1.00 14.51 173 ALA A CA 1
ATOM 1429 C C . ALA A 1 173 ? 31.303 216.193 122.745 1.00 17.23 173 ALA A C 1
ATOM 1430 O O . ALA A 1 173 ? 30.980 216.605 121.625 1.00 12.43 173 ALA A O 1
ATOM 1432 N N . GLU A 1 174 ? 30.798 216.699 123.869 1.00 13.13 174 GLU A N 1
ATOM 1433 C CA . GLU A 1 174 ? 29.818 217.775 123.808 1.00 12.96 174 GLU A CA 1
ATOM 1434 C C . GLU A 1 174 ? 30.434 219.029 123.212 1.00 12.60 174 GLU A C 1
ATOM 1435 O O . GLU A 1 174 ? 29.793 219.717 122.423 1.00 13.11 174 GLU A O 1
ATOM 1441 N N . ALA A 1 175 ? 31.679 219.324 123.572 1.00 11.49 175 ALA A N 1
ATOM 1442 C CA . ALA A 1 175 ? 32.339 220.510 123.033 1.00 11.77 175 ALA A CA 1
ATOM 1443 C C . ALA A 1 175 ? 32.452 220.414 121.515 1.00 11.35 175 ALA A C 1
ATOM 1444 O O . ALA A 1 175 ? 32.190 221.385 120.804 1.00 11.71 175 ALA A O 1
ATOM 1446 N N . HIS A 1 176 ? 32.835 219.243 121.014 1.00 10.25 176 HIS A N 1
ATOM 1447 C CA . HIS A 1 176 ? 32.979 219.065 119.576 1.00 10.30 176 HIS A CA 1
ATOM 1448 C C . HIS A 1 176 ? 31.629 219.163 118.870 1.00 9.00 176 HIS A C 1
ATOM 1449 O O . HIS A 1 176 ? 31.509 219.795 117.819 1.00 10.11 176 HIS A O 1
ATOM 1456 N N . ALA A 1 177 ? 30.610 218.536 119.448 1.00 11.93 177 ALA A N 1
ATOM 1457 C CA . ALA A 1 177 ? 29.278 218.579 118.859 1.00 11.36 177 ALA A CA 1
ATOM 1458 C C . ALA A 1 177 ? 28.755 220.018 118.787 1.00 9.91 177 ALA A C 1
ATOM 1459 O O . ALA A 1 177 ? 28.157 220.417 117.788 1.00 10.08 177 ALA A O 1
ATOM 1461 N N . LEU A 1 178 ? 28.983 220.796 119.841 1.00 10.85 178 LEU A N 1
ATOM 1462 C CA . LEU A 1 178 ? 28.510 222.175 119.851 1.00 9.48 178 LEU A CA 1
ATOM 1463 C C . LEU A 1 178 ? 29.277 223.044 118.859 1.00 7.77 178 LEU A C 1
ATOM 1464 O O . LEU A 1 178 ? 28.693 223.906 118.199 1.00 10.70 178 LEU A O 1
ATOM 1469 N N . LYS A 1 179 ? 30.581 222.816 118.741 1.00 8.63 179 LYS A N 1
ATOM 1470 C CA . LYS A 1 179 ? 31.382 223.595 117.810 1.00 11.63 179 LYS A CA 1
ATOM 1471 C C . LYS A 1 179 ? 30.945 223.261 116.383 1.00 10.37 179 LYS A C 1
ATOM 1472 O O . LYS A 1 179 ? 30.921 224.129 115.507 1.00 9.89 179 LYS A O 1
ATOM 1478 N N . SER A 1 180 ? 30.584 221.999 116.160 1.00 10.3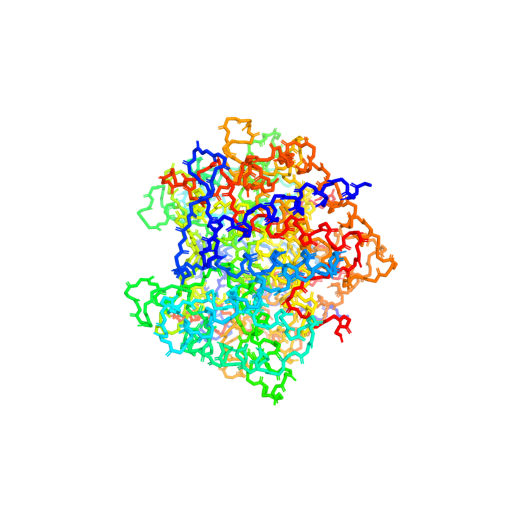9 180 SER A N 1
ATOM 1479 C CA . SER A 1 180 ? 30.117 221.561 114.848 1.00 10.00 180 SER A CA 1
ATOM 1480 C C . SER A 1 180 ? 28.793 222.239 114.506 1.00 9.93 180 SER A C 1
ATOM 1481 O O . SER A 1 180 ? 28.564 222.645 113.366 1.00 11.99 180 SER A O 1
ATOM 1484 N N . ARG A 1 181 ? 27.916 222.350 115.500 1.00 9.47 181 ARG A N 1
ATOM 1485 C CA . ARG A 1 181 ? 26.618 222.979 115.302 1.00 9.13 181 ARG A CA 1
ATOM 1486 C C . ARG A 1 181 ? 26.757 224.455 114.920 1.00 10.42 181 ARG A C 1
ATOM 1487 O O . ARG A 1 181 ? 26.075 224.938 114.015 1.00 11.55 181 ARG A O 1
ATOM 1495 N N . ARG A 1 182 ? 27.651 225.170 115.594 1.00 8.66 182 ARG A N 1
ATOM 1496 C CA . ARG A 1 182 ? 27.831 226.588 115.297 1.00 10.86 182 ARG A CA 1
ATOM 1497 C C . ARG A 1 182 ? 28.487 226.846 113.948 1.00 8.53 182 ARG A C 1
ATOM 1498 O O . ARG A 1 182 ? 28.061 227.733 113.216 1.00 10.83 182 ARG A O 1
ATOM 1506 N N . PHE A 1 183 ? 29.490 226.048 113.594 1.00 7.90 183 PHE A N 1
ATOM 1507 C CA . PHE A 1 183 ? 30.215 226.291 112.354 1.00 8.99 183 PHE A CA 1
ATOM 1508 C C . PHE A 1 183 ? 29.992 225.406 111.134 1.00 8.05 183 PHE A C 1
ATOM 1509 O O . PHE A 1 183 ? 30.199 225.863 110.010 1.00 8.27 183 PHE A O 1
ATOM 1517 N N . LEU A 1 184 ? 29.593 224.150 111.326 1.00 9.20 184 LEU A N 1
ATOM 1518 C CA . LEU A 1 184 ? 29.351 223.288 110.171 1.00 7.27 184 LEU A CA 1
ATOM 1519 C C . LEU A 1 184 ? 27.936 223.451 109.628 1.00 9.46 184 LEU A C 1
ATOM 1520 O O . LEU A 1 184 ? 27.709 223.328 108.424 1.00 10.02 184 LEU A O 1
ATOM 1525 N N . VAL A 1 185 ? 26.984 223.732 110.515 1.00 8.00 185 VAL A N 1
ATOM 1526 C CA . VAL A 1 185 ? 25.595 223.896 110.104 1.00 7.91 185 VAL A CA 1
ATOM 1527 C C . VAL A 1 185 ? 25.313 225.332 109.661 1.00 8.57 185 VAL A C 1
ATOM 1528 O O . VAL A 1 185 ? 25.742 226.286 110.314 1.00 9.11 185 VAL A O 1
ATOM 1532 N N . ARG A 1 186 ? 24.594 225.472 108.549 1.00 7.91 186 ARG A N 1
ATOM 1533 C CA . ARG A 1 186 ? 24.279 226.785 107.988 1.00 7.48 186 ARG A CA 1
ATOM 1534 C C . ARG A 1 186 ? 22.916 227.310 108.417 1.00 9.65 186 ARG A C 1
ATOM 1535 O O . ARG A 1 186 ? 22.079 226.567 108.923 1.00 10.52 186 ARG A O 1
ATOM 1543 N N . GLY A 1 187 ? 22.702 228.604 108.191 1.00 8.95 187 GLY A N 1
ATOM 1544 C CA . GLY A 1 187 ? 21.455 229.243 108.565 1.00 10.52 187 GLY A CA 1
ATOM 1545 C C . GLY A 1 187 ? 20.217 228.802 107.811 1.00 9.25 187 GLY A C 1
ATOM 1546 O O . GLY A 1 187 ? 19.101 229.065 108.260 1.00 10.36 187 GLY A O 1
ATOM 1547 N N . ASP A 1 188 ? 20.391 228.153 106.662 1.00 8.68 188 ASP A N 1
ATOM 1548 C CA . ASP A 1 188 ? 19.240 227.681 105.903 1.00 8.23 188 ASP A CA 1
ATOM 1549 C C . ASP A 1 188 ? 19.047 226.191 106.178 1.00 10.03 188 ASP A C 1
ATOM 1550 O O . ASP A 1 188 ? 18.295 225.505 105.482 1.00 10.71 188 ASP A O 1
ATOM 1555 N N . ASP A 1 189 ? 19.739 225.719 107.212 1.00 8.90 189 ASP A N 1
ATOM 1556 C CA . ASP A 1 189 ? 19.675 224.333 107.671 1.00 9.76 189 ASP A CA 1
ATOM 1557 C C . ASP A 1 189 ? 20.460 223.340 106.816 1.00 9.10 189 ASP A C 1
ATOM 1558 O O . ASP A 1 189 ? 20.336 222.123 106.985 1.00 10.96 189 ASP A O 1
ATOM 1563 N N . SER A 1 190 ? 21.270 223.863 105.900 1.00 9.32 190 SER A N 1
ATOM 1564 C CA . SER A 1 190 ? 22.129 223.021 105.073 1.00 8.61 190 SER A CA 1
ATOM 1565 C C . SER A 1 190 ? 23.402 222.883 105.906 1.00 8.10 190 SER A C 1
ATOM 1566 O O . SER A 1 190 ? 23.410 223.248 107.083 1.00 8.97 190 SER A O 1
ATOM 1569 N N . SER A 1 191 ? 24.474 222.368 105.316 1.00 8.92 191 SER A N 1
ATOM 1570 C CA . SER A 1 191 ? 25.709 222.197 106.068 1.00 6.41 191 SER A CA 1
ATOM 1571 C C . SER A 1 191 ? 26.973 222.160 105.229 1.00 8.09 191 SER A C 1
ATOM 1572 O O . SER A 1 191 ? 26.951 221.784 104.055 1.00 9.69 191 SER A O 1
ATOM 1575 N N . TYR A 1 192 ? 28.074 222.563 105.856 1.00 9.45 192 TYR A N 1
ATOM 1576 C CA . TYR A 1 192 ? 29.391 222.523 105.240 1.00 9.09 192 TYR A CA 1
ATOM 1577 C C . TYR A 1 192 ? 29.872 221.107 105.518 1.00 7.76 192 TYR A C 1
ATOM 1578 O O . TYR A 1 192 ? 29.429 220.477 106.477 1.00 9.58 192 TYR A O 1
ATOM 1587 N N . HIS A 1 193 ? 30.782 220.614 104.693 1.00 8.49 193 HIS A N 1
ATOM 1588 C CA . HIS A 1 193 ? 31.326 219.278 104.887 1.00 8.20 193 HIS A CA 1
ATOM 1589 C C . HIS A 1 193 ? 32.424 219.320 105.956 1.00 9.62 193 HIS A C 1
ATOM 1590 O O . HIS A 1 193 ? 32.437 218.506 106.888 1.00 8.64 193 HIS A O 1
ATOM 1597 N N . THR A 1 194 ? 33.337 220.279 105.830 1.00 9.36 194 THR A N 1
ATOM 1598 C CA . THR A 1 194 ? 34.423 220.421 106.794 1.00 7.53 194 THR A CA 1
ATOM 1599 C C . THR A 1 194 ? 34.569 221.884 107.192 1.00 10.16 194 THR A C 1
ATOM 1600 O O . THR A 1 194 ? 34.020 222.768 106.541 1.00 10.41 194 THR A O 1
ATOM 1604 N N . PHE A 1 195 ? 35.300 222.134 108.270 1.00 10.36 195 PHE A N 1
ATOM 1605 C CA . PHE A 1 195 ? 35.514 223.503 108.716 1.00 9.83 195 PHE A CA 1
ATOM 1606 C C . PHE A 1 195 ? 36.908 223.640 109.298 1.00 8.78 195 PHE A C 1
ATOM 1607 O O . PHE A 1 195 ? 37.385 222.753 110.008 1.00 10.47 195 PHE A O 1
ATOM 1615 N N . TYR A 1 196 ? 37.556 224.758 108.987 1.00 11.04 196 TYR A N 1
ATOM 1616 C CA . TYR A 1 196 ? 38.910 225.016 109.453 1.00 12.66 196 TYR A CA 1
ATOM 1617 C C . TYR A 1 196 ? 38.980 226.053 110.568 1.00 12.17 196 TYR A C 1
ATOM 1618 O O . TYR A 1 196 ? 38.333 227.101 110.497 1.00 12.93 196 TYR A O 1
ATOM 1627 N N . PHE A 1 197 ? 39.782 225.751 111.586 1.00 14.13 197 PHE A N 1
ATOM 1628 C CA . PHE A 1 197 ? 39.986 226.643 112.725 1.00 12.93 197 PHE A CA 1
ATOM 1629 C C . PHE A 1 197 ? 41.475 226.886 112.916 1.00 15.70 197 PHE A C 1
ATOM 1630 O O . PHE A 1 197 ? 42.304 226.116 112.433 1.00 16.02 197 PHE A O 1
ATOM 1638 N N . ASP A 1 198 ? 41.805 227.958 113.632 1.00 15.03 198 ASP A N 1
ATOM 1639 C CA . ASP A 1 198 ? 43.194 228.294 113.927 1.00 16.44 198 ASP A CA 1
ATOM 1640 C C . ASP A 1 198 ? 43.663 227.277 114.966 1.00 18.61 198 ASP A C 1
ATOM 1641 O O . ASP A 1 198 ? 43.089 227.175 116.049 1.00 19.57 198 ASP A O 1
ATOM 1646 N N . PRO A 1 199 ? 44.705 226.497 114.643 1.00 20.79 199 PRO A N 1
ATOM 1647 C CA . PRO A 1 199 ? 45.226 225.487 115.571 1.00 24.20 199 PRO A CA 1
ATOM 1648 C C . PRO A 1 199 ? 45.646 226.033 116.933 1.00 25.77 199 PRO A C 1
ATOM 1649 O O . PRO A 1 199 ? 45.562 225.335 117.944 1.00 26.75 199 PRO A O 1
ATOM 1653 N N . GLU A 1 200 ? 46.091 227.283 116.956 1.00 24.82 200 GLU A N 1
ATOM 1654 C CA . GLU A 1 200 ? 46.560 227.905 118.188 1.00 24.66 200 GLU A CA 1
ATOM 1655 C C . GLU A 1 200 ? 45.491 228.387 119.162 1.00 26.00 200 GLU A C 1
ATOM 1656 O O . GLU A 1 200 ? 45.663 228.265 120.375 1.00 24.38 200 GLU A O 1
ATOM 1662 N N . ASN A 1 201 ? 44.393 228.935 118.648 1.00 23.28 201 ASN A N 1
ATOM 1663 C CA . ASN A 1 201 ? 43.340 229.438 119.525 1.00 21.70 201 ASN A CA 1
ATOM 1664 C C . ASN A 1 201 ? 41.945 228.904 119.220 1.00 24.68 201 ASN A C 1
ATOM 1665 O O . ASN A 1 201 ? 40.992 229.198 119.943 1.00 21.24 201 ASN A O 1
ATOM 1670 N N . GLY A 1 202 ? 41.825 228.129 118.148 1.00 24.26 202 GLY A N 1
ATOM 1671 C CA . GLY A 1 202 ? 40.538 227.563 117.784 1.00 20.66 202 GLY A CA 1
ATOM 1672 C C . GLY A 1 202 ? 39.563 228.517 117.117 1.00 16.79 202 GLY A C 1
ATOM 1673 O O . GLY A 1 202 ? 38.389 228.185 116.961 1.00 18.46 202 GLY A O 1
ATOM 1674 N N . ASN A 1 203 ? 40.028 229.699 116.720 1.00 19.78 203 ASN A N 1
ATOM 1675 C CA . ASN A 1 203 ? 39.140 230.656 116.067 1.00 20.65 203 ASN A CA 1
ATOM 1676 C C . ASN A 1 203 ? 38.756 230.195 114.667 1.00 19.24 203 ASN A C 1
ATOM 1677 O O . ASN A 1 203 ? 39.563 229.610 113.945 1.00 14.92 203 ASN A O 1
ATOM 1682 N N . ALA A 1 204 ? 37.514 230.475 114.293 1.00 15.94 204 ALA A N 1
ATOM 1683 C CA . ALA A 1 204 ? 36.987 230.087 112.991 1.00 16.00 204 ALA A CA 1
ATOM 1684 C C . ALA A 1 204 ? 37.717 230.718 111.814 1.00 17.15 204 ALA A C 1
ATOM 1685 O O . ALA A 1 204 ? 38.057 231.905 111.832 1.00 19.88 204 ALA A O 1
ATOM 1687 N N . ILE A 1 205 ? 37.956 229.912 110.786 1.00 12.29 205 ILE A N 1
ATOM 1688 C CA . ILE A 1 205 ? 38.615 230.388 109.581 1.00 14.19 205 ILE A CA 1
ATOM 1689 C C . ILE A 1 205 ? 37.648 230.320 108.401 1.00 16.22 205 ILE A C 1
ATOM 1690 O O . ILE A 1 205 ? 37.233 231.353 107.874 1.00 16.10 205 ILE A O 1
ATOM 1695 N N . ARG A 1 206 ? 37.269 229.108 108.001 1.00 13.28 206 ARG A N 1
ATOM 1696 C CA . ARG A 1 206 ? 36.359 228.947 106.870 1.00 14.80 206 ARG A CA 1
ATOM 1697 C C . ARG A 1 206 ? 35.781 227.542 106.783 1.00 11.09 206 ARG A C 1
ATOM 1698 O O . ARG A 1 206 ? 36.300 226.609 107.390 1.00 12.80 206 ARG A O 1
ATOM 1706 N N . GLY A 1 207 ? 34.706 227.408 106.011 1.00 12.73 207 GLY A N 1
ATOM 1707 C CA . GLY A 1 207 ? 34.084 226.112 105.801 1.00 11.54 207 GLY A CA 1
ATOM 1708 C C . GLY A 1 207 ? 34.384 225.686 104.373 1.00 14.55 207 GLY A C 1
ATOM 1709 O O . GLY A 1 207 ? 34.529 226.534 103.489 1.00 13.92 207 GLY A O 1
ATOM 1710 N N . GLY A 1 208 ? 34.489 224.384 104.129 1.00 12.90 208 GLY A N 1
ATOM 1711 C CA . GLY A 1 208 ? 34.782 223.936 102.780 1.00 14.31 208 GLY A CA 1
ATOM 1712 C C . GLY A 1 208 ? 34.719 222.435 102.601 1.00 12.93 208 GLY A C 1
ATOM 1713 O O . GLY A 1 208 ? 34.367 221.700 103.525 1.00 13.07 208 GLY A O 1
ATOM 1714 N N . THR A 1 209 ? 35.069 221.977 101.405 1.00 10.67 209 THR A N 1
ATOM 1715 C CA . THR A 1 209 ? 35.032 220.550 101.124 1.00 11.58 209 THR A CA 1
ATOM 1716 C C . THR A 1 209 ? 35.928 220.139 99.969 1.00 15.00 209 THR A C 1
ATOM 1717 O O . THR A 1 209 ? 36.284 220.951 99.115 1.00 15.73 209 THR A O 1
ATOM 1721 N N . HIS A 1 210 ? 36.284 218.859 99.958 1.00 16.84 210 HIS A N 1
ATOM 1722 C CA . HIS A 1 210 ? 37.099 218.285 98.900 1.00 20.29 210 HIS A CA 1
ATOM 1723 C C . HIS A 1 210 ? 36.222 217.251 98.201 1.00 18.95 210 HIS A C 1
ATOM 1724 O O . HIS A 1 210 ? 36.634 216.628 97.224 1.00 20.26 210 HIS A O 1
ATOM 1731 N N . GLN A 1 211 ? 35.005 217.079 98.714 1.00 16.07 211 GLN A N 1
ATOM 1732 C CA . GLN A 1 211 ? 34.061 216.114 98.157 1.00 14.80 211 GLN A CA 1
ATOM 1733 C C . GLN A 1 211 ? 32.778 216.737 97.620 1.00 16.13 211 GLN A C 1
ATOM 1734 O O . GLN A 1 211 ? 32.305 216.350 96.553 1.00 15.35 211 GLN A O 1
ATOM 1740 N N . GLY A 1 212 ? 32.203 217.683 98.359 1.00 12.86 212 GLY A N 1
ATOM 1741 C CA . GLY A 1 212 ? 30.995 218.335 97.884 1.00 12.57 212 GLY A CA 1
ATOM 1742 C C . GLY A 1 212 ? 31.333 219.099 96.614 1.00 12.20 212 GLY A C 1
ATOM 1743 O O . GLY A 1 212 ? 32.502 219.398 96.374 1.00 13.88 212 GLY A O 1
ATOM 1744 N N . ASN A 1 213 ? 30.326 219.429 95.809 1.00 10.02 213 ASN A N 1
ATOM 1745 C CA . ASN A 1 213 ? 30.566 220.138 94.556 1.00 12.01 213 ASN A CA 1
ATOM 1746 C C . ASN A 1 213 ? 31.394 221.410 94.749 1.00 11.98 213 ASN A C 1
ATOM 1747 O O . ASN A 1 213 ? 32.295 221.690 93.959 1.00 13.39 213 ASN A O 1
ATOM 1752 N N . THR A 1 214 ? 31.076 222.180 95.788 1.00 9.73 214 THR A N 1
ATOM 1753 C CA . THR A 1 214 ? 31.815 223.405 96.104 1.00 11.00 214 THR A CA 1
ATOM 1754 C C . THR A 1 214 ? 31.782 223.614 97.613 1.00 11.41 214 THR A C 1
ATOM 1755 O O . THR A 1 214 ? 31.001 222.974 98.314 1.00 11.19 214 THR A O 1
ATOM 1759 N N . ASP A 1 215 ? 32.624 224.512 98.115 1.00 10.24 215 ASP A N 1
ATOM 1760 C CA . ASP A 1 215 ? 32.659 224.772 99.548 1.00 9.99 215 ASP A CA 1
ATOM 1761 C C . ASP A 1 215 ? 31.295 225.175 100.099 1.00 10.98 215 ASP A C 1
ATOM 1762 O O . ASP A 1 215 ? 30.976 224.868 101.246 1.00 9.70 215 ASP A O 1
ATOM 1767 N N . GLY A 1 216 ? 30.496 225.860 99.285 1.00 9.74 216 GLY A N 1
ATOM 1768 C CA . GLY A 1 216 ? 29.189 226.293 99.741 1.00 11.96 216 GLY A CA 1
ATOM 1769 C C . GLY A 1 216 ? 28.016 225.445 99.285 1.00 9.06 216 GLY A C 1
ATOM 1770 O O . GLY A 1 216 ? 26.867 225.869 99.391 1.00 9.47 216 GLY A O 1
ATOM 1771 N N . SER A 1 217 ? 28.289 224.247 98.776 1.00 10.19 217 SER A N 1
ATOM 1772 C CA . SER A 1 217 ? 27.213 223.374 98.314 1.00 10.02 217 SER A CA 1
ATOM 1773 C C . SER A 1 217 ? 26.718 222.501 99.462 1.00 9.76 217 SER A C 1
ATOM 1774 O O . SER A 1 217 ? 27.089 222.703 100.616 1.00 9.36 217 SER A O 1
ATOM 1777 N N . THR A 1 218 ? 25.866 221.533 99.150 1.00 9.95 218 THR A N 1
ATOM 1778 C CA . THR A 1 218 ? 25.369 220.641 100.185 1.00 7.60 218 THR A CA 1
ATOM 1779 C C . THR A 1 218 ? 25.570 219.200 99.748 1.00 7.06 218 THR A C 1
ATOM 1780 O O . THR A 1 218 ? 24.745 218.636 99.039 1.00 9.57 218 THR A O 1
ATOM 1784 N N . TRP A 1 219 ? 26.692 218.627 100.166 1.00 7.24 219 TRP A N 1
ATOM 1785 C CA . TRP A 1 219 ? 27.026 217.241 99.849 1.00 8.14 219 TRP A CA 1
ATOM 1786 C C . TRP A 1 219 ? 26.014 216.423 100.649 1.00 8.27 219 TRP A C 1
ATOM 1787 O O . TRP A 1 219 ? 25.963 216.525 101.878 1.00 9.17 219 TRP A O 1
ATOM 1798 N N . THR A 1 220 ? 25.213 215.607 99.965 1.00 7.48 220 THR A N 1
ATOM 1799 C CA . THR A 1 220 ? 24.160 214.881 100.663 1.00 7.74 220 THR A CA 1
ATOM 1800 C C . THR A 1 220 ? 24.579 213.921 101.760 1.00 7.09 220 THR A C 1
ATOM 1801 O O . THR A 1 220 ? 23.868 213.804 102.758 1.00 8.46 220 THR A O 1
ATOM 1805 N N . ARG A 1 221 ? 25.712 213.238 101.606 1.00 6.79 221 ARG A N 1
ATOM 1806 C CA . ARG A 1 221 ? 26.133 212.338 102.668 1.00 8.35 221 ARG A CA 1
ATOM 1807 C C . ARG A 1 221 ? 26.518 213.165 103.893 1.00 7.97 221 ARG A C 1
ATOM 1808 O O . ARG A 1 221 ? 26.284 212.746 105.027 1.00 6.98 221 ARG A O 1
ATOM 1816 N N . GLY A 1 222 ? 27.094 214.343 103.656 1.00 7.86 222 GLY A N 1
ATOM 1817 C CA . GLY A 1 222 ? 27.475 215.215 104.752 1.00 7.87 222 GLY A CA 1
ATOM 1818 C C . GLY A 1 222 ? 26.243 215.662 105.517 1.00 7.29 222 GLY A C 1
ATOM 1819 O O . GLY A 1 222 ? 26.238 215.679 106.745 1.00 8.02 222 GLY A O 1
ATOM 1820 N N . GLN A 1 223 ? 25.195 216.035 104.786 1.00 7.19 223 GLN A N 1
ATOM 1821 C CA . GLN A 1 223 ? 23.951 216.461 105.416 1.00 6.72 223 GLN A CA 1
ATOM 1822 C C . GLN A 1 223 ? 23.391 215.282 106.210 1.00 7.18 223 GLN A C 1
ATOM 1823 O O . GLN A 1 223 ? 22.880 215.452 107.316 1.00 7.21 223 GLN A O 1
ATOM 1829 N N . ALA A 1 224 ? 23.501 214.083 105.641 1.00 7.22 224 ALA A N 1
ATOM 1830 C CA . ALA A 1 224 ? 23.011 212.876 106.299 1.00 7.45 224 ALA A CA 1
ATOM 1831 C C . ALA A 1 224 ? 23.770 212.607 107.595 1.00 6.60 224 ALA A C 1
ATOM 1832 O O . ALA A 1 224 ? 23.165 212.240 108.599 1.00 7.74 224 ALA A O 1
ATOM 1834 N N . TRP A 1 225 ? 25.092 212.779 107.575 1.00 6.06 225 TRP A N 1
ATOM 1835 C CA . TRP A 1 225 ? 25.897 212.570 108.778 1.00 7.28 225 TRP A CA 1
ATOM 1836 C C . TRP A 1 225 ? 25.405 213.537 109.856 1.00 7.76 225 TRP A C 1
ATOM 1837 O O . TRP A 1 225 ? 25.326 213.196 111.035 1.00 7.11 225 TRP A O 1
ATOM 1848 N N . GLY A 1 226 ? 25.090 214.759 109.444 1.00 7.35 226 GLY A N 1
ATOM 1849 C CA . GLY A 1 226 ? 24.605 215.737 110.403 1.00 8.03 226 GLY A CA 1
ATOM 1850 C C . GLY A 1 226 ? 23.286 215.314 111.025 1.00 8.51 226 GLY A C 1
ATOM 1851 O O . GLY A 1 226 ? 23.100 215.396 112.240 1.00 7.83 226 GLY A O 1
ATOM 1852 N N . ILE A 1 227 ? 22.362 214.848 110.192 1.00 7.84 227 ILE A N 1
ATOM 1853 C CA . ILE A 1 227 ? 21.054 214.417 110.677 1.00 8.44 227 ILE A CA 1
ATOM 1854 C C . ILE A 1 227 ? 21.166 213.314 111.732 1.00 6.14 227 ILE A C 1
ATOM 1855 O O . ILE A 1 227 ? 20.673 213.453 112.852 1.00 8.61 227 ILE A O 1
ATOM 1860 N N . TYR A 1 228 ? 21.817 212.213 111.374 1.00 7.79 228 TYR A N 1
ATOM 1861 C CA . TYR A 1 228 ? 21.957 211.106 112.310 1.00 8.92 228 TYR A CA 1
ATOM 1862 C C . TYR A 1 228 ? 22.939 211.455 113.427 1.00 8.80 228 TYR A C 1
ATOM 1863 O O . TYR A 1 228 ? 22.687 211.167 114.596 1.00 8.07 228 TYR A O 1
ATOM 1872 N N . GLY A 1 229 ? 24.048 212.095 113.067 1.00 7.34 229 GLY A N 1
ATOM 1873 C CA . GLY A 1 229 ? 25.051 212.463 114.053 1.00 9.24 229 GLY A CA 1
ATOM 1874 C C . GLY A 1 229 ? 24.557 213.370 115.169 1.00 7.92 229 GLY A C 1
ATOM 1875 O O . GLY A 1 229 ? 24.805 213.108 116.344 1.00 8.74 229 GLY A O 1
ATOM 1876 N N . PHE A 1 230 ? 23.869 214.450 114.818 1.00 7.95 230 PHE A N 1
ATOM 1877 C CA . PHE A 1 230 ? 23.374 215.341 115.852 1.00 9.15 230 PHE A CA 1
ATOM 1878 C C . PHE A 1 230 ? 22.315 214.663 116.718 1.00 7.98 230 PHE A C 1
ATOM 1879 O O . PHE A 1 230 ? 22.203 214.958 117.908 1.00 9.45 230 PHE A O 1
ATOM 1887 N N . ALA A 1 231 ? 21.550 213.745 116.129 1.00 9.06 231 ALA A N 1
ATOM 1888 C CA . ALA A 1 231 ? 20.520 213.035 116.883 1.00 7.86 231 ALA A CA 1
ATOM 1889 C C . ALA A 1 231 ? 21.152 212.043 117.864 1.00 8.47 231 ALA A C 1
ATOM 1890 O O . ALA A 1 231 ? 20.657 211.868 118.977 1.00 10.79 231 ALA A O 1
ATOM 1892 N N . LEU A 1 232 ? 22.243 211.394 117.463 1.00 10.56 232 LEU A N 1
ATOM 1893 C CA . LEU A 1 232 ? 22.901 210.448 118.361 1.00 9.10 232 LEU A CA 1
ATOM 1894 C C . LEU A 1 232 ? 23.518 211.192 119.543 1.00 10.57 232 LEU A C 1
ATOM 1895 O O . LEU A 1 232 ? 23.470 210.721 120.679 1.00 10.30 232 LEU A O 1
ATOM 1900 N N . ASN A 1 233 ? 24.093 212.360 119.277 1.00 9.34 233 ASN A N 1
ATOM 1901 C CA . ASN A 1 233 ? 24.698 213.146 120.342 1.00 8.42 233 ASN A CA 1
ATOM 1902 C C . ASN A 1 233 ? 23.629 213.732 121.252 1.00 11.68 233 ASN A C 1
ATOM 1903 O O . ASN A 1 233 ? 23.817 213.817 122.465 1.00 12.43 233 ASN A O 1
ATOM 1908 N N . SER A 1 234 ? 22.497 214.123 120.678 1.00 11.20 234 SER A N 1
ATOM 1909 C CA . SER A 1 234 ? 21.424 214.666 121.498 1.00 9.39 234 SER A CA 1
ATOM 1910 C C . SER A 1 234 ? 20.937 213.625 122.502 1.00 10.98 234 SER A C 1
ATOM 1911 O O . SER A 1 234 ? 20.652 213.956 123.651 1.00 12.83 234 SER A O 1
ATOM 1916 N N . ARG A 1 235 ? 20.853 212.366 122.077 1.00 9.70 235 ARG A N 1
ATOM 1917 C CA . ARG A 1 235 ? 20.402 211.306 122.974 1.00 11.88 235 ARG A CA 1
ATOM 1918 C C . ARG A 1 235 ? 21.352 211.149 124.159 1.00 12.69 235 ARG A C 1
ATOM 1919 O O . ARG A 1 235 ? 20.918 211.111 125.311 1.00 14.04 235 ARG A O 1
ATOM 1927 N N . TYR A 1 236 ? 22.647 211.054 123.871 1.00 10.62 236 TYR A N 1
ATOM 1928 C CA . TYR A 1 236 ? 23.656 210.898 124.915 1.00 9.40 236 TYR A CA 1
ATOM 1929 C C . TYR A 1 236 ? 23.762 212.098 125.850 1.00 11.69 236 TYR A C 1
ATOM 1930 O O . TYR A 1 236 ? 23.920 211.942 127.061 1.00 15.90 236 TYR A O 1
ATOM 1939 N N . LEU A 1 237 ? 23.682 213.295 125.281 1.00 9.59 237 LEU A N 1
ATOM 1940 C CA . LEU A 1 237 ? 23.830 214.521 126.052 1.00 10.97 237 LEU A CA 1
ATOM 1941 C C . LEU A 1 237 ? 22.544 215.118 126.602 1.00 13.45 237 LEU A C 1
ATOM 1942 O O . LEU A 1 237 ? 22.592 215.985 127.474 1.00 13.90 237 LEU A O 1
ATOM 1947 N N . GLY A 1 238 ? 21.400 214.653 126.110 1.00 14.68 238 GLY A N 1
ATOM 1948 C CA . GLY A 1 238 ? 20.142 215.212 126.567 1.00 16.41 238 GLY A CA 1
ATOM 1949 C C . GLY A 1 238 ? 20.156 216.686 126.213 1.00 15.67 238 GLY A C 1
ATOM 1950 O O . GLY A 1 238 ? 19.691 217.531 126.976 1.00 16.17 238 GLY A O 1
ATOM 1951 N N . ASN A 1 239 ? 20.705 216.987 125.040 1.00 12.30 239 ASN A N 1
ATOM 1952 C CA . ASN A 1 239 ? 20.813 218.358 124.555 1.00 10.57 239 ASN A CA 1
ATOM 1953 C C . ASN A 1 239 ? 19.725 218.641 123.525 1.00 11.01 239 ASN A C 1
ATOM 1954 O O . ASN A 1 239 ? 19.777 218.150 122.393 1.00 9.93 239 ASN A O 1
ATOM 1959 N N . ALA A 1 240 ? 18.748 219.448 123.924 1.00 11.54 240 ALA A N 1
ATOM 1960 C CA . ALA A 1 240 ? 17.633 219.792 123.057 1.00 12.37 240 ALA A CA 1
ATOM 1961 C C . ALA A 1 240 ? 18.049 220.613 121.840 1.00 10.20 240 ALA A C 1
ATOM 1962 O O . ALA A 1 240 ? 17.386 220.566 120.806 1.00 11.75 240 ALA A O 1
ATOM 1964 N N . ASP A 1 241 ? 19.134 221.373 121.962 1.00 9.48 241 ASP A N 1
ATOM 1965 C CA . ASP A 1 241 ? 19.605 222.183 120.842 1.00 10.36 241 ASP A CA 1
ATOM 1966 C C . ASP A 1 241 ? 20.126 221.294 119.724 1.00 10.44 241 ASP A C 1
ATOM 1967 O O . ASP A 1 241 ? 19.876 221.553 118.547 1.00 12.35 241 ASP A O 1
ATOM 1972 N N . LEU A 1 242 ? 20.852 220.243 120.094 1.00 8.64 242 LEU A N 1
ATOM 1973 C CA . LEU A 1 242 ? 21.388 219.323 119.101 1.00 7.37 242 LEU A CA 1
ATOM 1974 C C . LEU A 1 242 ? 20.248 218.557 118.429 1.00 9.83 242 LEU A C 1
ATOM 1975 O O . LEU A 1 242 ? 20.303 218.290 117.231 1.00 9.36 242 LEU A O 1
ATOM 1980 N N . LEU A 1 243 ? 19.215 218.210 119.194 1.00 9.75 243 LEU A N 1
ATOM 1981 C CA . LEU A 1 243 ? 18.074 217.510 118.615 1.00 9.10 243 LEU A CA 1
ATOM 1982 C C . LEU A 1 243 ? 17.369 218.449 117.642 1.00 9.68 243 LEU A C 1
ATOM 1983 O O . LEU A 1 243 ? 16.952 218.040 116.560 1.00 9.68 243 LEU A O 1
ATOM 1988 N N . GLU A 1 244 ? 17.236 219.718 118.026 1.00 9.64 244 GLU A N 1
ATOM 1989 C CA . GLU A 1 244 ? 16.594 220.696 117.153 1.00 6.69 244 GLU A CA 1
ATOM 1990 C C . GLU A 1 244 ? 17.379 220.829 115.845 1.00 9.82 244 GLU A C 1
ATOM 1991 O O . GLU A 1 244 ? 16.798 220.918 114.765 1.00 9.92 244 GLU A O 1
ATOM 1997 N N . THR A 1 245 ? 18.703 220.841 115.944 1.00 9.01 245 THR A N 1
ATOM 1998 C CA . THR A 1 245 ? 19.530 220.954 114.751 1.00 8.06 245 THR A CA 1
ATOM 1999 C C . THR A 1 245 ? 19.346 219.727 113.852 1.00 8.17 245 THR A C 1
ATOM 2000 O O . THR A 1 245 ? 19.315 219.851 112.626 1.00 9.43 245 THR A O 1
ATOM 2004 N N . ALA A 1 246 ? 19.208 218.552 114.459 1.00 9.58 246 ALA A N 1
ATOM 2005 C CA . ALA A 1 246 ? 19.007 217.325 113.691 1.00 8.57 246 ALA A CA 1
ATOM 2006 C C . ALA A 1 246 ? 17.698 217.420 112.914 1.00 8.74 246 ALA A C 1
ATOM 2007 O O . ALA A 1 246 ? 17.627 217.039 111.742 1.00 8.13 246 ALA A O 1
ATOM 2009 N N . LYS A 1 247 ? 16.662 217.932 113.572 1.00 9.28 247 LYS A N 1
ATOM 2010 C CA . LYS A 1 247 ? 15.363 218.088 112.932 1.00 10.50 247 LYS A CA 1
ATOM 2011 C C . LYS A 1 247 ? 15.446 219.094 111.790 1.00 7.24 247 LYS A C 1
ATOM 2012 O O . LYS A 1 247 ? 14.894 218.875 110.718 1.00 9.14 247 LYS A O 1
ATOM 2018 N N . ARG A 1 248 ? 16.135 220.208 112.023 1.00 7.61 248 ARG A N 1
ATOM 2019 C CA . ARG A 1 248 ? 16.274 221.225 110.988 1.00 9.74 248 ARG A CA 1
ATOM 2020 C C . ARG A 1 248 ? 16.961 220.662 109.752 1.00 7.47 248 ARG A C 1
ATOM 2021 O O . ARG A 1 248 ? 16.512 220.883 108.628 1.00 8.71 248 ARG A O 1
ATOM 2029 N N . MET A 1 249 ? 18.057 219.939 109.964 1.00 8.83 249 MET A N 1
ATOM 2030 C CA . MET A 1 249 ? 18.794 219.351 108.855 1.00 8.52 249 MET A CA 1
ATOM 2031 C C . MET A 1 249 ? 17.965 218.289 108.137 1.00 7.83 249 MET A C 1
ATOM 2032 O O . MET A 1 249 ? 18.055 218.146 106.921 1.00 7.98 249 MET A O 1
ATOM 2037 N N . ALA A 1 250 ? 17.150 217.559 108.891 1.00 8.12 250 ALA A N 1
ATOM 2038 C CA . ALA A 1 250 ? 16.303 216.525 108.303 1.00 8.97 250 ALA A CA 1
ATOM 2039 C C . ALA A 1 250 ? 15.256 217.156 107.379 1.00 9.67 250 ALA A C 1
ATOM 2040 O O . ALA A 1 250 ? 15.020 216.675 106.269 1.00 9.38 250 ALA A O 1
ATOM 2042 N N . ARG A 1 251 ? 14.633 218.240 107.837 1.00 9.98 251 ARG A N 1
ATOM 2043 C CA . ARG A 1 251 ? 13.624 218.918 107.035 1.00 9.47 251 ARG A CA 1
ATOM 2044 C C . ARG A 1 251 ? 14.239 219.462 105.748 1.00 9.03 251 ARG A C 1
ATOM 2045 O O . ARG A 1 251 ? 13.622 219.408 104.686 1.00 10.76 251 ARG A O 1
ATOM 2053 N N . HIS A 1 252 ? 15.456 219.989 105.852 1.00 9.02 252 HIS A N 1
ATOM 2054 C CA . HIS A 1 252 ? 16.154 220.539 104.696 1.00 8.63 252 HIS A CA 1
ATOM 2055 C C . HIS A 1 252 ? 16.389 219.430 103.674 1.00 8.27 252 HIS A C 1
ATOM 2056 O O . HIS A 1 252 ? 16.189 219.619 102.476 1.00 8.50 252 HIS A O 1
ATOM 2063 N N . PHE A 1 253 ? 16.815 218.273 104.171 1.00 7.74 253 PHE A N 1
ATOM 2064 C CA . PHE A 1 253 ? 17.091 217.106 103.339 1.00 7.65 253 PHE A CA 1
ATOM 2065 C C . PHE A 1 253 ? 15.810 216.618 102.657 1.00 8.44 253 PHE A C 1
ATOM 2066 O O . PHE A 1 253 ? 15.768 216.443 101.440 1.00 8.70 253 PHE A O 1
ATOM 2074 N N . LEU A 1 254 ? 14.762 216.420 103.449 1.00 9.12 254 LEU A N 1
ATOM 2075 C CA . LEU A 1 254 ? 13.496 215.932 102.919 1.00 8.30 254 LEU A CA 1
ATOM 2076 C C . LEU A 1 254 ? 12.880 216.815 101.840 1.00 11.42 254 LEU A C 1
ATOM 2077 O O . LEU A 1 254 ? 12.228 216.319 100.921 1.00 11.67 254 LEU A O 1
ATOM 2082 N N . ALA A 1 255 ? 13.088 218.122 101.944 1.00 10.68 255 ALA A N 1
ATOM 2083 C CA . ALA A 1 255 ? 12.524 219.040 100.966 1.00 10.67 255 ALA A CA 1
ATOM 2084 C C . ALA A 1 255 ? 13.242 218.968 99.622 1.00 10.94 255 ALA A C 1
ATOM 2085 O O . ALA A 1 255 ? 12.782 219.537 98.631 1.00 15.65 255 ALA A O 1
ATOM 2087 N N . ARG A 1 256 ? 14.358 218.249 99.581 1.00 10.12 256 ARG A N 1
ATOM 2088 C CA . ARG A 1 256 ? 15.144 218.153 98.359 1.00 9.21 256 ARG A CA 1
ATOM 2089 C C . ARG A 1 256 ? 15.303 216.736 97.814 1.00 10.72 256 ARG A C 1
ATOM 2090 O O . ARG A 1 256 ? 16.203 216.460 97.018 1.00 11.28 256 ARG A O 1
ATOM 2098 N N . VAL A 1 257 ? 14.414 215.848 98.245 1.00 9.63 257 VAL A N 1
ATOM 2099 C CA . VAL A 1 257 ? 14.425 214.467 97.778 1.00 8.22 257 VAL A CA 1
ATOM 2100 C C . VAL A 1 257 ? 13.771 214.461 96.398 1.00 10.86 257 VAL A C 1
ATOM 2101 O O . VAL A 1 257 ? 12.673 214.995 96.223 1.00 12.77 257 VAL A O 1
ATOM 2105 N N . PRO A 1 258 ? 14.445 213.874 95.394 1.00 10.52 258 PRO A N 1
ATOM 2106 C CA . PRO A 1 258 ? 13.892 213.826 94.038 1.00 10.95 258 PRO A CA 1
ATOM 2107 C C . PRO A 1 258 ? 12.711 212.870 93.887 1.00 11.41 258 PRO A C 1
ATOM 2108 O O . PRO A 1 258 ? 12.333 212.167 94.827 1.00 9.80 258 PRO A O 1
ATOM 2112 N N . GLU A 1 259 ? 12.142 212.854 92.687 1.00 13.18 259 GLU A N 1
ATOM 2113 C CA . GLU A 1 259 ? 10.978 212.037 92.373 1.00 14.25 259 GLU A CA 1
ATOM 2114 C C . GLU A 1 259 ? 11.020 210.573 92.810 1.00 11.95 259 GLU A C 1
ATOM 2115 O O . GLU A 1 259 ? 10.044 210.073 93.376 1.00 12.98 259 GLU A O 1
ATOM 2121 N N . ASP A 1 260 ? 12.134 209.884 92.571 1.00 11.88 260 ASP A N 1
ATOM 2122 C CA . ASP A 1 260 ? 12.202 208.471 92.943 1.00 11.26 260 ASP A CA 1
ATOM 2123 C C . ASP A 1 260 ? 12.501 208.195 94.417 1.00 10.36 260 ASP A C 1
ATOM 2124 O O . ASP A 1 260 ? 12.650 207.040 94.821 1.00 10.68 260 ASP A O 1
ATOM 2129 N N . GLY A 1 261 ? 12.589 209.254 95.220 1.00 10.24 261 GLY A N 1
ATOM 2130 C CA . GLY A 1 261 ? 12.812 209.079 96.644 1.00 8.82 261 GLY A CA 1
ATOM 2131 C C . GLY A 1 261 ? 14.223 208.888 97.164 1.00 8.05 261 GLY A C 1
ATOM 2132 O O . GLY A 1 261 ? 14.409 208.744 98.369 1.00 9.50 261 GLY A O 1
ATOM 2133 N N . VAL A 1 262 ? 15.211 208.883 96.277 1.00 8.70 262 VAL A N 1
ATOM 2134 C CA . VAL A 1 262 ? 16.603 208.705 96.686 1.00 7.14 262 VAL A CA 1
ATOM 2135 C C . VAL A 1 262 ? 17.414 209.891 96.163 1.00 9.29 262 VAL A C 1
ATOM 2136 O O . VAL A 1 262 ? 17.301 210.271 95.003 1.00 8.79 262 VAL A O 1
ATOM 2140 N N . VAL A 1 263 ? 18.240 210.474 97.025 1.00 8.12 263 VAL A N 1
ATOM 2141 C CA . VAL A 1 263 ? 18.987 211.677 96.650 1.00 7.78 263 VAL A CA 1
ATOM 2142 C C . VAL A 1 263 ? 20.146 211.597 95.673 1.00 8.23 263 VAL A C 1
ATOM 2143 O O . VAL A 1 263 ? 20.758 210.543 95.467 1.00 9.98 263 VAL A O 1
ATOM 2147 N N . TYR A 1 264 ? 20.431 212.745 95.062 1.00 7.30 264 TYR A N 1
ATOM 2148 C CA . TYR A 1 264 ? 21.558 212.888 94.155 1.00 7.57 264 TYR A CA 1
ATOM 2149 C C . TYR A 1 264 ? 22.763 213.083 95.075 1.00 7.90 264 TYR A C 1
ATOM 2150 O O . TYR A 1 264 ? 22.595 213.217 96.294 1.00 8.71 264 TYR A O 1
ATOM 2159 N N . TRP A 1 265 ? 23.970 213.101 94.516 1.00 6.65 265 TRP A N 1
ATOM 2160 C CA . TRP A 1 265 ? 25.165 213.228 95.345 1.00 8.71 265 TRP A CA 1
ATOM 2161 C C . TRP A 1 265 ? 25.349 214.573 96.054 1.00 8.99 265 TRP A C 1
ATOM 2162 O O . TRP A 1 265 ? 25.989 214.639 97.107 1.00 9.12 265 TRP A O 1
ATOM 2173 N N . ASP A 1 266 ? 24.789 215.636 95.476 1.00 6.55 266 ASP A N 1
ATOM 2174 C CA . ASP A 1 266 ? 24.865 216.984 96.052 1.00 6.89 266 ASP A CA 1
ATOM 2175 C C . ASP A 1 266 ? 23.545 217.668 95.692 1.00 8.50 266 ASP A C 1
ATOM 2176 O O . ASP A 1 266 ? 23.021 217.469 94.600 1.00 10.20 266 ASP A O 1
ATOM 2181 N N . PHE A 1 267 ? 23.003 218.462 96.610 1.00 7.59 267 PHE A N 1
ATOM 2182 C CA . PHE A 1 267 ? 21.739 219.153 96.366 1.00 7.24 267 PHE A CA 1
ATOM 2183 C C . PHE A 1 267 ? 21.888 220.364 95.448 1.00 8.31 267 PHE A C 1
ATOM 2184 O O . PHE A 1 267 ? 20.917 220.795 94.822 1.00 10.61 267 PHE A O 1
ATOM 2192 N N . GLU A 1 268 ? 23.100 220.900 95.359 1.00 9.74 268 GLU A N 1
ATOM 2193 C CA . GLU A 1 268 ? 23.324 222.104 94.570 1.00 10.73 268 GLU A CA 1
ATOM 2194 C C . GLU A 1 268 ? 23.837 221.948 93.142 1.00 13.74 268 GLU A C 1
ATOM 2195 O O . GLU A 1 268 ? 24.320 222.909 92.536 1.00 19.51 268 GLU A O 1
ATOM 2201 N N . VAL A 1 269 ? 23.741 220.738 92.604 1.00 10.26 269 VAL A N 1
ATOM 2202 C CA . VAL A 1 269 ? 24.121 220.495 91.218 1.00 11.69 269 VAL A CA 1
ATOM 2203 C C . VAL A 1 269 ? 22.782 220.231 90.537 1.00 8.80 269 VAL A C 1
ATOM 2204 O O . VAL A 1 269 ? 21.767 220.070 91.212 1.00 9.68 269 VAL A O 1
ATOM 2208 N N . PRO A 1 270 ? 22.747 220.210 89.199 1.00 10.04 270 PRO A N 1
ATOM 2209 C CA . PRO A 1 270 ? 21.455 219.952 88.558 1.00 10.28 270 PRO A CA 1
ATOM 2210 C C . PRO A 1 270 ? 20.880 218.618 89.038 1.00 9.10 270 PRO A C 1
ATOM 2211 O O . PRO A 1 270 ? 21.567 217.596 89.016 1.00 11.84 270 PRO A O 1
ATOM 2215 N N . GLN A 1 271 ? 19.629 218.640 89.488 1.00 9.44 271 GLN A N 1
ATOM 2216 C CA . GLN A 1 271 ? 18.965 217.433 89.979 1.00 10.06 271 GLN A CA 1
ATOM 2217 C C . GLN A 1 271 ? 18.372 216.722 88.763 1.00 8.51 271 GLN A C 1
ATOM 2218 O O . GLN A 1 271 ? 17.154 216.656 88.577 1.00 12.52 271 GLN A O 1
ATOM 2224 N N . GLU A 1 272 ? 19.280 216.177 87.959 1.00 11.78 272 GLU A N 1
ATOM 2225 C CA . GLU A 1 272 ? 18.972 215.511 86.699 1.00 10.74 272 GLU A CA 1
ATOM 2226 C C . GLU A 1 272 ? 19.337 214.032 86.691 1.00 9.62 272 GLU A C 1
ATOM 2227 O O . GLU A 1 272 ? 20.366 213.643 87.239 1.00 11.33 272 GLU A O 1
ATOM 2233 N N . PRO A 1 273 ? 18.510 213.195 86.037 1.00 8.87 273 PRO A N 1
ATOM 2234 C CA . PRO A 1 273 ? 18.768 211.752 85.974 1.00 10.81 273 PRO A CA 1
ATOM 2235 C C . PRO A 1 273 ? 20.167 211.295 85.558 1.00 8.81 273 PRO A C 1
ATOM 2236 O O . PRO A 1 273 ? 20.628 210.253 86.025 1.00 10.49 273 PRO A O 1
ATOM 2240 N N . SER A 1 274 ? 20.853 212.043 84.695 1.00 9.54 274 SER A N 1
ATOM 2241 C CA . SER A 1 274 ? 22.194 211.628 84.284 1.00 10.18 274 SER A CA 1
ATOM 2242 C C . SER A 1 274 ? 23.252 211.909 85.350 1.00 9.05 274 SER A C 1
ATOM 2243 O O . SER A 1 274 ? 24.404 211.496 85.213 1.00 10.27 274 SER A O 1
ATOM 2246 N N . SER A 1 275 ? 22.859 212.609 86.411 1.00 9.59 275 SER A N 1
ATOM 2247 C CA . SER A 1 275 ? 23.775 212.938 87.500 1.00 11.60 275 SER A CA 1
ATOM 2248 C C . SER A 1 275 ? 23.897 211.779 88.480 1.00 8.86 275 SER A C 1
ATOM 2249 O O . SER A 1 275 ? 22.977 210.973 88.622 1.00 10.41 275 SER A O 1
ATOM 2252 N N . TYR A 1 276 ? 25.033 211.708 89.164 1.00 8.56 276 TYR A N 1
ATOM 2253 C CA . TYR A 1 276 ? 25.257 210.653 90.144 1.00 7.70 276 TYR A CA 1
ATOM 2254 C C . TYR A 1 276 ? 24.341 210.791 91.351 1.00 6.14 276 TYR A C 1
ATOM 2255 O O . TYR A 1 276 ? 23.938 211.890 91.732 1.00 7.75 276 TYR A O 1
ATOM 2264 N N . ARG A 1 277 ? 24.006 209.652 91.944 1.00 7.31 277 ARG A N 1
ATOM 2265 C CA . ARG A 1 277 ? 23.164 209.616 93.127 1.00 6.13 277 ARG A CA 1
ATOM 2266 C C . ARG A 1 277 ? 24.062 209.267 94.305 1.00 7.81 277 ARG A C 1
ATOM 2267 O O . ARG A 1 277 ? 25.275 209.119 94.162 1.00 8.79 277 ARG A O 1
ATOM 2275 N N . ASP A 1 278 ? 23.456 209.177 95.479 1.00 8.89 278 ASP A N 1
ATOM 2276 C CA . ASP A 1 278 ? 24.167 208.688 96.650 1.00 6.81 278 ASP A CA 1
ATOM 2277 C C . ASP A 1 278 ? 23.144 207.991 97.522 1.00 7.65 278 ASP A C 1
ATOM 2278 O O . ASP A 1 278 ? 22.599 208.571 98.463 1.00 8.09 278 ASP A O 1
ATOM 2283 N N . SER A 1 279 ? 22.869 206.736 97.186 1.00 6.49 279 SER A N 1
ATOM 2284 C CA . SER A 1 279 ? 21.903 205.963 97.941 1.00 6.77 279 SER A CA 1
ATOM 2285 C C . SER A 1 279 ? 22.301 205.849 99.403 1.00 7.07 279 SER A C 1
ATOM 2286 O O . SER A 1 279 ? 21.438 205.677 100.262 1.00 7.80 279 SER A O 1
ATOM 2289 N N . SER A 1 280 ? 23.598 205.960 99.696 1.00 6.52 280 SER A N 1
ATOM 2290 C CA . SER A 1 280 ? 24.044 205.844 101.081 1.00 7.59 280 SER A CA 1
ATOM 2291 C C . SER A 1 280 ? 23.567 207.018 101.922 1.00 4.18 280 SER A C 1
ATOM 2292 O O . SER A 1 280 ? 23.299 206.859 103.108 1.00 7.62 280 SER A O 1
ATOM 2295 N N . ALA A 1 281 ? 23.449 208.192 101.305 1.00 5.21 281 ALA A N 1
ATOM 2296 C CA . ALA A 1 281 ? 22.980 209.370 102.027 1.00 5.72 281 ALA A CA 1
ATOM 2297 C C . ALA A 1 281 ? 21.526 209.158 102.447 1.00 6.70 281 ALA A C 1
ATOM 2298 O O . ALA A 1 281 ? 21.131 209.515 103.558 1.00 7.98 281 ALA A O 1
ATOM 2300 N N . SER A 1 282 ? 20.727 208.577 101.555 1.00 6.19 282 SER A N 1
ATOM 2301 C CA . SER A 1 282 ? 19.328 208.305 101.873 1.00 7.04 282 SER A CA 1
ATOM 2302 C C . SER A 1 282 ? 19.232 207.235 102.967 1.00 6.51 282 SER A C 1
ATOM 2303 O O . SER A 1 282 ? 18.388 207.320 103.857 1.00 7.13 282 SER A O 1
ATOM 2306 N N . ALA A 1 283 ? 20.108 206.236 102.909 1.00 6.82 283 ALA A N 1
ATOM 2307 C CA . ALA A 1 283 ? 20.096 205.181 103.916 1.00 7.42 283 ALA A CA 1
ATOM 2308 C C . ALA A 1 283 ? 20.449 205.738 105.290 1.00 5.82 283 ALA A C 1
ATOM 2309 O O . ALA A 1 283 ? 19.799 205.416 106.285 1.00 7.83 283 ALA A O 1
ATOM 2311 N N . ILE A 1 284 ? 21.494 206.558 105.345 1.00 6.84 284 ILE A N 1
ATOM 2312 C CA . ILE A 1 284 ? 21.913 207.175 106.598 1.00 6.45 284 ILE A CA 1
ATOM 2313 C C . ILE A 1 284 ? 20.770 208.032 107.141 1.00 5.25 284 ILE A C 1
ATOM 2314 O O . ILE A 1 284 ? 20.454 207.992 108.331 1.00 7.08 284 ILE A O 1
ATOM 2319 N N . THR A 1 285 ? 20.150 208.804 106.258 1.00 6.05 285 THR A N 1
ATOM 2320 C CA . THR A 1 285 ? 19.052 209.672 106.666 1.00 6.44 285 THR A CA 1
ATOM 2321 C C . THR A 1 285 ? 17.845 208.897 107.195 1.00 4.43 285 THR A C 1
ATOM 2322 O O . THR A 1 285 ? 17.190 209.334 108.144 1.00 8.87 285 THR A O 1
ATOM 2326 N N . ALA A 1 286 ? 17.554 207.738 106.604 1.00 6.16 286 ALA A N 1
ATOM 2327 C CA . ALA A 1 286 ? 16.432 206.939 107.079 1.00 7.02 286 ALA A CA 1
ATOM 2328 C C . ALA A 1 286 ? 16.667 206.592 108.550 1.00 9.16 286 ALA A C 1
ATOM 2329 O O . ALA A 1 286 ? 15.762 206.693 109.375 1.00 8.55 286 ALA A O 1
ATOM 2331 N N . CYS A 1 287 ? 17.894 206.189 108.874 1.00 7.55 287 CYS A N 1
ATOM 2332 C CA . CYS A 1 287 ? 18.242 205.840 110.247 1.00 7.78 287 CYS A CA 1
ATOM 2333 C C . CYS A 1 287 ? 18.145 207.062 111.155 1.00 8.41 287 CYS A C 1
ATOM 2334 O O . CYS A 1 287 ? 17.653 206.976 112.280 1.00 9.33 287 CYS A O 1
ATOM 2337 N N . GLY A 1 288 ? 18.624 208.197 110.653 1.00 7.34 288 GLY A N 1
ATOM 2338 C CA . GLY A 1 288 ? 18.588 209.424 111.426 1.00 7.79 288 GLY A CA 1
ATOM 2339 C C . GLY A 1 288 ? 17.173 209.871 111.731 1.00 9.72 288 GLY A C 1
ATOM 2340 O O . GLY A 1 288 ? 16.896 210.352 112.828 1.00 9.02 288 GLY A O 1
ATOM 2341 N N . LEU A 1 289 ? 16.281 209.725 110.755 1.00 8.05 289 LEU A N 1
ATOM 2342 C CA . LEU A 1 289 ? 14.883 210.102 110.929 1.00 6.54 289 LEU A CA 1
ATOM 2343 C C . LEU A 1 289 ? 14.241 209.266 112.029 1.00 8.26 289 LEU A C 1
ATOM 2344 O O . LEU A 1 289 ? 13.510 209.785 112.867 1.00 9.55 289 LEU A O 1
ATOM 2349 N N . LEU A 1 290 ? 14.515 207.962 112.016 1.00 8.00 290 LEU A N 1
ATOM 2350 C CA . LEU A 1 290 ? 13.965 207.066 113.024 1.00 6.58 290 LEU A CA 1
ATOM 2351 C C . LEU A 1 290 ? 14.565 207.375 114.393 1.00 9.19 290 LEU A C 1
ATOM 2352 O O . LEU A 1 290 ? 13.886 207.266 115.414 1.00 10.09 290 LEU A O 1
ATOM 2357 N N . GLU A 1 291 ? 15.837 207.768 114.416 1.00 8.23 291 GLU A N 1
ATOM 2358 C CA . GLU A 1 291 ? 16.487 208.102 115.678 1.00 8.38 291 GLU A CA 1
ATOM 2359 C C . GLU A 1 291 ? 15.871 209.374 116.258 1.00 7.47 291 GLU A C 1
ATOM 2360 O O . GLU A 1 291 ? 15.587 209.446 117.456 1.00 11.65 291 GLU A O 1
ATOM 2366 N N . ILE A 1 292 ? 15.660 210.376 115.408 1.00 6.75 292 ILE A N 1
ATOM 2367 C CA . ILE A 1 292 ? 15.053 211.624 115.860 1.00 9.18 292 ILE A CA 1
ATOM 2368 C C . ILE A 1 292 ? 13.662 211.325 116.412 1.00 9.80 292 ILE A C 1
ATOM 2369 O O . ILE A 1 292 ? 13.312 211.751 117.508 1.00 9.81 292 ILE A O 1
ATOM 2374 N N . ALA A 1 293 ? 12.873 210.577 115.649 1.00 9.66 293 ALA A N 1
ATOM 2375 C CA . ALA A 1 293 ? 11.521 210.243 116.077 1.00 10.20 293 ALA A CA 1
ATOM 2376 C C . ALA A 1 293 ? 11.503 209.564 117.441 1.00 10.03 293 ALA A C 1
ATOM 2377 O O . ALA A 1 293 ? 10.629 209.837 118.263 1.00 14.24 293 ALA A O 1
ATOM 2379 N N . SER A 1 294 ? 12.473 208.688 117.690 1.00 10.87 294 SER A N 1
ATOM 2380 C CA . SER A 1 294 ? 12.523 207.972 118.960 1.00 12.31 294 SER A CA 1
ATOM 2381 C C . SER A 1 294 ? 12.775 208.885 120.154 1.00 14.02 294 SER A C 1
ATOM 2382 O O . SER A 1 294 ? 12.591 208.473 121.298 1.00 17.60 294 SER A O 1
ATOM 2385 N N . GLN A 1 295 ? 13.191 210.122 119.889 1.00 9.91 295 GLN A N 1
ATOM 2386 C CA . GLN A 1 295 ? 13.472 211.082 120.954 1.00 13.47 295 GLN A CA 1
ATOM 2387 C C . GLN A 1 295 ? 12.372 212.118 121.117 1.00 14.70 295 GLN A C 1
ATOM 2388 O O . GLN A 1 295 ? 12.447 212.986 121.990 1.00 16.42 295 GLN A O 1
ATOM 2394 N N . LEU A 1 296 ? 11.353 212.034 120.272 1.00 14.35 296 LEU A N 1
ATOM 2395 C CA . LEU A 1 296 ? 10.247 212.976 120.339 1.00 14.78 296 LEU A CA 1
ATOM 2396 C C . LEU A 1 296 ? 9.093 212.408 121.154 1.00 15.21 296 LEU A C 1
ATOM 2397 O O . LEU A 1 296 ? 8.939 211.191 121.272 1.00 18.31 296 LEU A O 1
ATOM 2402 N N . ASP A 1 297 ? 8.292 213.304 121.723 1.00 21.15 297 ASP A N 1
ATOM 2403 C CA . ASP A 1 297 ? 7.138 212.917 122.528 1.00 23.64 297 ASP A CA 1
ATOM 2404 C C . ASP A 1 297 ? 6.106 212.245 121.626 1.00 19.47 297 ASP A C 1
ATOM 2405 O O . ASP A 1 297 ? 5.961 212.616 120.462 1.00 17.26 297 ASP A O 1
ATOM 2410 N N . GLU A 1 298 ? 5.389 211.261 122.161 1.00 21.87 298 GLU A N 1
ATOM 2411 C CA . GLU A 1 298 ? 4.370 210.562 121.381 1.00 22.98 298 GLU A CA 1
ATOM 2412 C C . GLU A 1 298 ? 3.278 211.522 120.906 1.00 18.84 298 GLU A C 1
ATOM 2413 O O . GLU A 1 298 ? 2.597 211.260 119.914 1.00 20.84 298 GLU A O 1
ATOM 2419 N N . SER A 1 299 ? 3.116 212.640 121.609 1.00 15.96 299 SER A N 1
ATOM 2420 C CA . SER A 1 299 ? 2.095 213.618 121.248 1.00 15.92 299 SER A CA 1
ATOM 2421 C C . SER A 1 299 ? 2.567 214.592 120.171 1.00 13.23 299 SER A C 1
ATOM 2422 O O . SER A 1 299 ? 1.792 215.406 119.674 1.00 18.27 299 SER A O 1
ATOM 2425 N N . ASP A 1 300 ? 3.841 214.500 119.809 1.00 16.33 300 ASP A N 1
ATOM 2426 C CA . ASP A 1 300 ? 4.411 215.365 118.785 1.00 15.81 300 ASP A CA 1
ATOM 2427 C C . ASP A 1 300 ? 4.045 214.799 117.412 1.00 17.42 300 ASP A C 1
ATOM 2428 O O . ASP A 1 300 ? 4.500 213.718 117.040 1.00 17.57 300 ASP A O 1
ATOM 2433 N N . PRO A 1 301 ? 3.223 215.526 116.638 1.00 20.98 301 PRO A N 1
ATOM 2434 C CA . PRO A 1 301 ? 2.821 215.050 115.310 1.00 22.82 301 PRO A CA 1
ATOM 2435 C C . PRO A 1 301 ? 3.976 214.822 114.338 1.00 26.82 301 PRO A C 1
ATOM 2436 O O . PRO A 1 301 ? 3.886 213.977 113.442 1.00 21.51 301 PRO A O 1
ATOM 2440 N N . GLU A 1 302 ? 5.063 215.565 114.514 1.00 21.16 302 GLU A N 1
ATOM 2441 C CA . GLU A 1 302 ? 6.206 215.415 113.626 1.00 18.21 302 GLU A CA 1
ATOM 2442 C C . GLU A 1 302 ? 6.903 214.072 113.832 1.00 18.57 302 GLU A C 1
ATOM 2443 O O . GLU A 1 302 ? 7.650 213.616 112.965 1.00 18.56 302 GLU A O 1
ATOM 2449 N N . ARG A 1 303 ? 6.656 213.435 114.973 1.00 16.61 303 ARG A N 1
ATOM 2450 C CA . ARG A 1 303 ? 7.268 212.137 115.246 1.00 15.02 303 ARG A CA 1
ATOM 2451 C C . ARG A 1 303 ? 6.841 211.122 114.188 1.00 14.85 303 ARG A C 1
ATOM 2452 O O . ARG A 1 303 ? 7.682 210.496 113.543 1.00 14.00 303 ARG A O 1
ATOM 2460 N N . GLN A 1 304 ? 5.534 210.965 114.002 1.00 13.55 304 GLN A N 1
ATOM 2461 C CA . GLN A 1 304 ? 5.041 210.017 113.010 1.00 15.01 304 GLN A CA 1
ATOM 2462 C C . GLN A 1 304 ? 5.419 210.463 111.600 1.00 13.04 304 GLN A C 1
ATOM 2463 O O . GLN A 1 304 ? 5.621 209.641 110.709 1.00 15.90 304 GLN A O 1
ATOM 2469 N N . ARG A 1 305 ? 5.521 211.771 111.405 1.00 13.54 305 ARG A N 1
ATOM 2470 C CA . ARG A 1 305 ? 5.884 212.318 110.105 1.00 15.67 305 ARG A CA 1
ATOM 2471 C C . ARG A 1 305 ? 7.296 211.869 109.741 1.00 11.90 305 ARG A C 1
ATOM 2472 O O . ARG A 1 305 ? 7.568 211.515 108.592 1.00 13.06 305 ARG A O 1
ATOM 2480 N N . PHE A 1 306 ? 8.194 211.890 110.722 1.00 12.13 306 PHE A N 1
ATOM 2481 C CA . PHE A 1 306 ? 9.568 211.467 110.482 1.00 10.19 306 PHE A CA 1
ATOM 2482 C C . PHE A 1 306 ? 9.644 209.957 110.290 1.00 11.70 306 PHE A C 1
ATOM 2483 O O . PHE A 1 306 ? 10.417 209.474 109.464 1.00 11.42 306 PHE A O 1
ATOM 2491 N N . ILE A 1 307 ? 8.845 209.216 111.054 1.00 10.62 307 ILE A N 1
ATOM 2492 C CA . ILE A 1 307 ? 8.819 207.765 110.923 1.00 11.38 307 ILE A CA 1
ATOM 2493 C C . ILE A 1 307 ? 8.321 207.400 109.526 1.00 12.41 307 ILE A C 1
ATOM 2494 O O . ILE A 1 307 ? 8.902 206.541 108.861 1.00 12.44 307 ILE A O 1
ATOM 2499 N N . ASP A 1 308 ? 7.256 208.063 109.075 1.00 13.50 308 ASP A N 1
ATOM 2500 C CA . ASP A 1 308 ? 6.707 207.789 107.747 1.00 13.22 308 ASP A CA 1
ATOM 2501 C C . ASP A 1 308 ? 7.706 208.162 106.658 1.00 10.59 308 ASP A C 1
ATOM 2502 O O . ASP A 1 308 ? 7.800 207.492 105.633 1.00 10.97 308 ASP A O 1
ATOM 2507 N N . ALA A 1 309 ? 8.446 209.243 106.879 1.00 11.32 309 ALA A N 1
ATOM 2508 C CA . ALA A 1 309 ? 9.445 209.676 105.912 1.00 10.59 309 ALA A CA 1
ATOM 2509 C C . ALA A 1 309 ? 10.537 208.616 105.817 1.00 9.95 309 ALA A C 1
ATOM 2510 O O . ALA A 1 309 ? 11.039 208.335 104.732 1.00 10.52 309 ALA A O 1
ATOM 2512 N N . ALA A 1 310 ? 10.897 208.031 106.957 1.00 10.29 310 ALA A N 1
ATOM 2513 C CA . ALA A 1 310 ? 11.921 206.989 106.987 1.00 8.04 310 ALA A CA 1
ATOM 2514 C C . ALA A 1 310 ? 11.412 205.769 106.221 1.00 9.05 310 ALA A C 1
ATOM 2515 O O . ALA A 1 310 ? 12.134 205.194 105.405 1.00 10.21 310 ALA A O 1
ATOM 2517 N N . LYS A 1 311 ? 10.167 205.379 106.485 1.00 10.82 311 LYS A N 1
ATOM 2518 C CA . LYS A 1 311 ? 9.580 204.230 105.802 1.00 9.82 311 LYS A CA 1
ATOM 2519 C C . LYS A 1 311 ? 9.553 204.472 104.299 1.00 9.33 311 LYS A C 1
ATOM 2520 O O . LYS A 1 311 ? 9.911 203.597 103.514 1.00 10.59 311 LYS A O 1
ATOM 2526 N N . THR A 1 312 ? 9.130 205.666 103.900 1.00 10.45 312 THR A N 1
ATOM 2527 C CA . THR A 1 312 ? 9.073 206.006 102.485 1.00 8.85 312 THR A CA 1
ATOM 2528 C C . THR A 1 312 ? 10.466 205.912 101.859 1.00 8.88 312 THR A C 1
ATOM 2529 O O . THR A 1 312 ? 10.618 205.439 100.732 1.00 11.84 312 THR A O 1
ATOM 2533 N N . THR A 1 313 ? 11.480 206.353 102.600 1.00 7.86 313 THR A N 1
ATOM 2534 C CA . THR A 1 313 ? 12.857 206.310 102.116 1.00 7.36 313 THR A CA 1
ATOM 2535 C C . THR A 1 313 ? 13.338 204.872 101.927 1.00 9.54 313 THR A C 1
ATOM 2536 O O . THR A 1 313 ? 13.916 204.538 100.895 1.00 9.26 313 THR A O 1
ATOM 2540 N N . VAL A 1 314 ? 13.108 204.029 102.927 1.00 10.01 314 VAL A N 1
ATOM 2541 C CA . VAL A 1 314 ? 13.530 202.632 102.836 1.00 9.82 314 VAL A CA 1
ATOM 2542 C C . VAL A 1 314 ? 12.802 201.942 101.683 1.00 7.77 314 VAL A C 1
ATOM 2543 O O . VAL A 1 314 ? 13.397 201.167 100.941 1.00 8.76 314 VAL A O 1
ATOM 2547 N N . THR A 1 315 ? 11.516 202.231 101.527 1.00 10.04 315 THR A N 1
ATOM 2548 C CA . THR A 1 315 ? 10.750 201.634 100.440 1.00 10.82 315 THR A CA 1
ATOM 2549 C C . THR A 1 315 ? 11.283 202.116 99.090 1.00 11.70 315 THR A C 1
ATOM 2550 O O . THR A 1 315 ? 11.350 201.347 98.130 1.00 12.28 315 THR A O 1
ATOM 2554 N N . ALA A 1 316 ? 11.671 203.387 99.015 1.00 9.68 316 ALA A N 1
ATOM 2555 C CA . ALA A 1 316 ? 12.213 203.932 97.775 1.00 6.45 316 ALA A CA 1
ATOM 2556 C C . ALA A 1 316 ? 13.527 203.230 97.437 1.00 9.28 316 ALA A C 1
ATOM 2557 O O . ALA A 1 316 ? 13.796 202.913 96.277 1.00 10.86 316 ALA A O 1
ATOM 2559 N N . LEU A 1 317 ? 14.348 202.992 98.455 1.00 8.57 317 LEU A N 1
ATOM 2560 C CA . LEU A 1 317 ? 15.619 202.305 98.253 1.00 7.04 317 LEU A CA 1
ATOM 2561 C C . LEU A 1 317 ? 15.373 200.868 97.808 1.00 9.08 317 LEU A C 1
ATOM 2562 O O . LEU A 1 317 ? 16.000 200.386 96.868 1.00 10.00 317 LEU A O 1
ATOM 2567 N N . ARG A 1 318 ? 14.454 200.193 98.489 1.00 10.27 318 ARG A N 1
ATOM 2568 C CA . ARG A 1 318 ? 14.127 198.811 98.159 1.00 8.84 318 ARG A CA 1
ATOM 2569 C C . ARG A 1 318 ? 13.600 198.692 96.731 1.00 10.24 318 ARG A C 1
ATOM 2570 O O . ARG A 1 318 ? 14.062 197.852 95.953 1.00 12.22 318 ARG A O 1
ATOM 2578 N N . ASP A 1 319 ? 12.646 199.550 96.387 1.00 12.78 319 ASP A N 1
ATOM 2579 C CA . ASP A 1 319 ? 12.032 199.529 95.066 1.00 12.70 319 ASP A CA 1
ATOM 2580 C C . ASP A 1 319 ? 12.950 199.865 93.898 1.00 13.34 319 ASP A C 1
ATOM 2581 O O . ASP A 1 319 ? 12.940 199.176 92.877 1.00 15.31 319 ASP A O 1
ATOM 2586 N N . GLY A 1 320 ? 13.756 200.912 94.032 1.00 10.15 320 GLY A N 1
ATOM 2587 C CA . GLY A 1 320 ? 14.593 201.286 92.910 1.00 9.68 320 GLY A CA 1
ATOM 2588 C C . GLY A 1 320 ? 16.091 201.096 92.993 1.00 9.05 320 GLY A C 1
ATOM 2589 O O . GLY A 1 320 ? 16.781 201.291 91.994 1.00 11.57 320 GLY A O 1
ATOM 2590 N N . TYR A 1 321 ? 16.598 200.695 94.153 1.00 7.73 321 TYR A N 1
ATOM 2591 C CA . TYR A 1 321 ? 18.037 200.546 94.318 1.00 5.12 321 TYR A CA 1
ATOM 2592 C C . TYR A 1 321 ? 18.521 199.219 94.898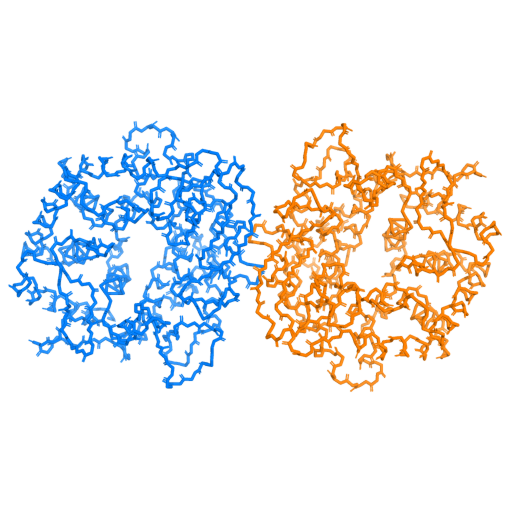 1.00 7.97 321 TYR A C 1
ATOM 2593 O O . TYR A 1 321 ? 19.688 198.870 94.745 1.00 9.93 321 TYR A O 1
ATOM 2602 N N . ALA A 1 322 ? 17.629 198.478 95.547 1.00 8.76 322 ALA A N 1
ATOM 2603 C CA . ALA A 1 322 ? 18.010 197.214 96.172 1.00 7.95 322 ALA A CA 1
ATOM 2604 C C . ALA A 1 322 ? 18.279 196.045 95.228 1.00 11.67 322 ALA A C 1
ATOM 2605 O O . ALA A 1 322 ? 17.534 195.807 94.272 1.00 11.47 322 ALA A O 1
ATOM 2607 N N . GLU A 1 323 ? 19.356 195.323 95.519 1.00 10.19 323 GLU A N 1
ATOM 2608 C CA . GLU A 1 323 ? 19.746 194.146 94.748 1.00 8.48 323 GLU A CA 1
ATOM 2609 C C . GLU A 1 323 ? 18.989 192.953 95.321 1.00 10.89 323 GLU A C 1
ATOM 2610 O O . GLU A 1 323 ? 18.777 192.862 96.527 1.00 11.40 323 GLU A O 1
ATOM 2616 N N . ARG A 1 324 ? 18.563 192.050 94.451 1.00 12.60 324 ARG A N 1
ATOM 2617 C CA . ARG A 1 324 ? 17.887 190.847 94.913 1.00 12.55 324 ARG A CA 1
ATOM 2618 C C . ARG A 1 324 ? 19.005 189.827 95.071 1.00 10.46 324 ARG A C 1
ATOM 2619 O O . ARG A 1 324 ? 20.058 189.964 94.448 1.00 14.08 324 ARG A O 1
ATOM 2627 N N . ASP A 1 325 ? 18.803 188.823 95.919 1.00 10.69 325 ASP A N 1
ATOM 2628 C CA . ASP A 1 325 ? 19.837 187.809 96.101 1.00 14.15 325 ASP A CA 1
ATOM 2629 C C . ASP A 1 325 ? 19.783 186.839 94.926 1.00 14.14 325 ASP A C 1
ATOM 2630 O O . ASP A 1 325 ? 19.104 185.811 94.982 1.00 17.67 325 ASP A O 1
ATOM 2635 N N . ASP A 1 326 ? 20.504 187.180 93.863 1.00 14.50 326 ASP A N 1
ATOM 2636 C CA . ASP A 1 326 ? 20.539 186.364 92.655 1.00 16.93 326 ASP A CA 1
ATOM 2637 C C . ASP A 1 326 ? 21.744 185.433 92.614 1.00 15.08 326 ASP A C 1
ATOM 2638 O O . ASP A 1 326 ? 22.037 184.828 91.580 1.00 18.10 326 ASP A O 1
ATOM 2643 N N . GLY A 1 327 ? 22.439 185.319 93.742 1.00 16.48 327 GLY A N 1
ATOM 2644 C CA . GLY A 1 327 ? 23.604 184.456 93.810 1.00 15.21 327 GLY A CA 1
ATOM 2645 C C . GLY A 1 327 ? 24.879 185.085 93.279 1.00 16.50 327 GLY A C 1
ATOM 2646 O O . GLY A 1 327 ? 25.948 184.468 93.324 1.00 16.68 327 GLY A O 1
ATOM 2647 N N . GLU A 1 328 ? 24.777 186.319 92.787 1.00 13.48 328 GLU A N 1
ATOM 2648 C CA . GLU A 1 328 ? 25.929 187.025 92.235 1.00 15.05 328 GLU A CA 1
ATOM 2649 C C . GLU A 1 328 ? 26.185 188.366 92.923 1.00 14.12 328 GLU A C 1
ATOM 2650 O O . GLU A 1 328 ? 27.313 188.675 93.298 1.00 15.44 328 GLU A O 1
ATOM 2656 N N . ALA A 1 329 ? 25.127 189.155 93.071 1.00 14.12 329 ALA A N 1
ATOM 2657 C CA . ALA A 1 329 ? 25.220 190.472 93.693 1.00 13.22 329 ALA A CA 1
ATOM 2658 C C . ALA A 1 329 ? 25.843 190.407 95.081 1.00 12.89 329 ALA A C 1
ATOM 2659 O O . ALA A 1 329 ? 25.514 189.533 95.882 1.00 11.35 329 ALA A O 1
ATOM 2661 N N . GLU A 1 330 ? 26.734 191.347 95.375 1.00 9.72 330 GLU A N 1
ATOM 2662 C CA . GLU A 1 330 ? 27.387 191.369 96.673 1.00 9.89 330 GLU A CA 1
ATOM 2663 C C . GLU A 1 330 ? 26.994 192.568 97.532 1.00 9.50 330 GLU A C 1
ATOM 2664 O O . GLU A 1 330 ? 27.409 192.662 98.682 1.00 9.54 330 GLU A O 1
ATOM 2670 N N . GLY A 1 331 ? 26.182 193.465 96.976 1.00 10.02 331 GLY A N 1
ATOM 2671 C CA . GLY A 1 331 ? 25.755 194.644 97.721 1.00 7.53 331 GLY A CA 1
ATOM 2672 C C . GLY A 1 331 ? 24.252 194.714 97.937 1.00 8.06 331 GLY A C 1
ATOM 2673 O O . GLY A 1 331 ? 23.490 194.116 97.180 1.00 11.00 331 GLY A O 1
ATOM 2674 N N . PHE A 1 332 ? 23.819 195.446 98.965 1.00 9.58 332 PHE A N 1
ATOM 2675 C CA . PHE A 1 332 ? 22.392 195.575 99.268 1.00 9.30 332 PHE A CA 1
ATOM 2676 C C . PHE A 1 332 ? 21.709 196.613 98.384 1.00 9.14 332 PHE A C 1
ATOM 2677 O O . PHE A 1 332 ? 20.614 196.379 97.880 1.00 9.83 332 PHE A O 1
ATOM 2685 N N . ILE A 1 333 ? 22.343 197.773 98.229 1.00 7.71 333 ILE A N 1
ATOM 2686 C CA . ILE A 1 333 ? 21.776 198.832 97.402 1.00 8.38 333 ILE A CA 1
ATOM 2687 C C . ILE A 1 333 ? 22.780 199.413 96.417 1.00 7.61 333 ILE A C 1
ATOM 2688 O O . ILE A 1 333 ? 23.964 199.583 96.719 1.00 9.20 333 ILE A O 1
ATOM 2693 N N . ARG A 1 334 ? 22.284 199.708 95.223 1.00 8.30 334 ARG A N 1
ATOM 2694 C CA . ARG A 1 334 ? 23.101 200.259 94.157 1.00 9.83 334 ARG A CA 1
ATOM 2695 C C . ARG A 1 334 ? 23.162 201.778 94.218 1.00 9.84 334 ARG A C 1
ATOM 2696 O O . ARG A 1 334 ? 22.457 202.424 94.996 1.00 8.21 334 ARG A O 1
ATOM 2704 N N . ARG A 1 335 ? 24.035 202.325 93.383 1.00 6.40 335 ARG A N 1
ATOM 2705 C CA . ARG A 1 335 ? 24.187 203.763 93.216 1.00 7.85 335 ARG A CA 1
ATOM 2706 C C . ARG A 1 335 ? 24.587 204.616 94.407 1.00 9.10 335 ARG A C 1
ATOM 2707 O O . ARG A 1 335 ? 24.071 205.725 94.595 1.00 8.19 335 ARG A O 1
ATOM 2715 N N . GLY A 1 336 ? 25.493 204.093 95.221 1.00 10.25 336 GLY A N 1
ATOM 2716 C CA . GLY A 1 336 ? 26.016 204.877 96.315 1.00 7.09 336 GLY A CA 1
ATOM 2717 C C . GLY A 1 336 ? 27.163 205.583 95.605 1.00 8.22 336 GLY A C 1
ATOM 2718 O O . GLY A 1 336 ? 27.462 205.260 94.454 1.00 9.13 336 GLY A O 1
ATOM 2719 N N . SER A 1 337 ? 27.800 206.555 96.243 1.00 8.92 337 SER A N 1
ATOM 2720 C CA . SER A 1 337 ? 28.924 207.230 95.603 1.00 9.37 337 SER A CA 1
ATOM 2721 C C . SER A 1 337 ? 30.000 207.543 96.632 1.00 11.74 337 SER A C 1
ATOM 2722 O O . SER A 1 337 ? 29.721 208.143 97.665 1.00 12.59 337 SER A O 1
ATOM 2725 N N . TYR A 1 338 ? 31.229 207.116 96.360 1.00 7.85 338 TYR A N 1
ATOM 2726 C CA . TYR A 1 338 ? 32.321 207.361 97.293 1.00 11.28 338 TYR A CA 1
ATOM 2727 C C . TYR A 1 338 ? 32.860 208.773 97.123 1.00 9.82 338 TYR A C 1
ATOM 2728 O O . TYR A 1 338 ? 32.668 209.627 97.992 1.00 11.54 338 TYR A O 1
ATOM 2737 N N . HIS A 1 339 ? 33.534 209.014 96.005 1.00 10.50 339 HIS A N 1
ATOM 2738 C CA . HIS A 1 339 ? 34.102 210.328 95.730 1.00 11.52 339 HIS A CA 1
ATOM 2739 C C . HIS A 1 339 ? 33.818 210.746 94.289 1.00 13.03 339 HIS A C 1
ATOM 2740 O O . HIS A 1 339 ? 34.615 210.493 93.384 1.00 15.46 339 HIS A O 1
ATOM 2747 N N . VAL A 1 340 ? 32.668 211.383 94.087 1.00 10.96 340 VAL A N 1
ATOM 2748 C CA . VAL A 1 340 ? 32.256 211.844 92.767 1.00 12.54 340 VAL A CA 1
ATOM 2749 C C . VAL A 1 340 ? 33.283 212.792 92.153 1.00 11.86 340 VAL A C 1
ATOM 2750 O O . VAL A 1 340 ? 33.687 212.620 91.002 1.00 13.28 340 VAL A O 1
ATOM 2754 N N . ARG A 1 341 ? 33.712 213.787 92.923 1.00 12.01 341 ARG A N 1
ATOM 2755 C CA . ARG A 1 341 ? 34.681 214.753 92.416 1.00 17.63 341 ARG A CA 1
ATOM 2756 C C . ARG A 1 341 ? 35.996 214.130 91.986 1.00 21.17 341 ARG A C 1
ATOM 2757 O O . ARG A 1 341 ? 36.641 214.617 91.057 1.00 25.14 341 ARG A O 1
ATOM 2765 N N . GLY A 1 342 ? 36.396 213.058 92.662 1.00 20.67 342 GLY A N 1
ATOM 2766 C CA . GLY A 1 342 ? 37.640 212.397 92.308 1.00 19.95 342 GLY A CA 1
ATOM 2767 C C . GLY A 1 342 ? 37.426 211.255 91.334 1.00 17.24 342 GLY A C 1
ATOM 2768 O O . GLY A 1 342 ? 38.383 210.614 90.899 1.00 23.87 342 GLY A O 1
ATOM 2769 N N . GLY A 1 343 ? 36.167 210.995 90.992 1.00 15.47 343 GLY A N 1
ATOM 2770 C CA . GLY A 1 343 ? 35.855 209.919 90.069 1.00 15.90 343 GLY A CA 1
ATOM 2771 C C . GLY A 1 343 ? 36.110 208.540 90.651 1.00 18.87 343 GLY A C 1
ATOM 2772 O O . GLY A 1 343 ? 36.370 207.590 89.912 1.00 21.20 343 GLY A O 1
ATOM 2773 N N . ILE A 1 344 ? 36.035 208.421 91.972 1.00 10.68 344 ILE A N 1
ATOM 2774 C CA . ILE A 1 344 ? 36.268 207.140 92.632 1.00 14.97 344 ILE A CA 1
ATOM 2775 C C . ILE A 1 344 ? 34.954 206.498 93.080 1.00 11.55 344 ILE A C 1
ATOM 2776 O O . ILE A 1 344 ? 34.276 207.010 93.972 1.00 10.76 344 ILE A O 1
ATOM 2781 N N . SER A 1 345 ? 34.609 205.377 92.444 1.00 9.74 345 SER A N 1
ATOM 2782 C CA . SER A 1 345 ? 33.387 204.625 92.735 1.00 9.70 345 SER A CA 1
ATOM 2783 C C . SER A 1 345 ? 32.183 205.536 92.963 1.00 10.45 345 SER A C 1
ATOM 2784 O O . SER A 1 345 ? 31.585 205.536 94.038 1.00 7.99 345 SER A O 1
ATOM 2787 N N . PRO A 1 346 ? 31.798 206.307 91.934 1.00 10.24 346 PRO A N 1
ATOM 2788 C CA . PRO A 1 346 ? 30.668 207.242 91.991 1.00 7.65 346 PRO A CA 1
ATOM 2789 C C . PRO A 1 346 ? 29.276 206.658 91.748 1.00 7.10 346 PRO A C 1
ATOM 2790 O O . PRO A 1 346 ? 28.279 207.357 91.878 1.00 8.92 346 PRO A O 1
ATOM 2794 N N . ASP A 1 347 ? 29.200 205.379 91.401 1.00 8.47 347 ASP A N 1
ATOM 2795 C CA . ASP A 1 347 ? 27.915 204.744 91.100 1.00 9.37 347 ASP A CA 1
ATOM 2796 C C . ASP A 1 347 ? 28.165 203.297 91.472 1.00 11.87 347 ASP A C 1
ATOM 2797 O O . ASP A 1 347 ? 28.284 202.429 90.599 1.00 10.98 347 ASP A O 1
ATOM 2802 N N . ASP A 1 348 ? 28.219 203.047 92.776 1.00 8.25 348 ASP A N 1
ATOM 2803 C CA . ASP A 1 348 ? 28.578 201.731 93.283 1.00 6.09 348 ASP A CA 1
ATOM 2804 C C . ASP A 1 348 ? 28.020 201.353 94.642 1.00 7.05 348 ASP A C 1
ATOM 2805 O O . ASP A 1 348 ? 27.326 202.126 95.297 1.00 9.18 348 ASP A O 1
ATOM 2810 N N . TYR A 1 349 ? 28.350 200.136 95.068 1.00 9.10 349 TYR A N 1
ATOM 2811 C CA . TYR A 1 349 ? 27.952 199.692 96.390 1.00 9.19 349 TYR A CA 1
ATOM 2812 C C . TYR A 1 349 ? 28.901 200.422 97.340 1.00 6.48 349 TYR A C 1
ATOM 2813 O O . TYR A 1 349 ? 30.057 200.664 97.000 1.00 8.49 349 TYR A O 1
ATOM 2822 N N . THR A 1 350 ? 28.414 200.775 98.521 1.00 7.42 350 THR A N 1
ATOM 2823 C CA . THR A 1 350 ? 29.268 201.370 99.538 1.00 7.50 350 THR A CA 1
ATOM 2824 C C . THR A 1 350 ? 28.886 200.562 100.769 1.00 7.56 350 THR A C 1
ATOM 2825 O O . THR A 1 350 ? 27.703 200.393 101.069 1.00 7.81 350 THR A O 1
ATOM 2829 N N . ILE A 1 351 ? 29.879 200.038 101.473 1.00 7.84 351 ILE A N 1
ATOM 2830 C CA . ILE A 1 351 ? 29.573 199.210 102.626 1.00 8.44 351 ILE A CA 1
ATOM 2831 C C . ILE A 1 351 ? 28.829 199.976 103.716 1.00 4.45 351 ILE A C 1
ATOM 2832 O O . ILE A 1 351 ? 28.050 199.386 104.460 1.00 7.13 351 ILE A O 1
ATOM 2837 N N . TRP A 1 352 ? 29.038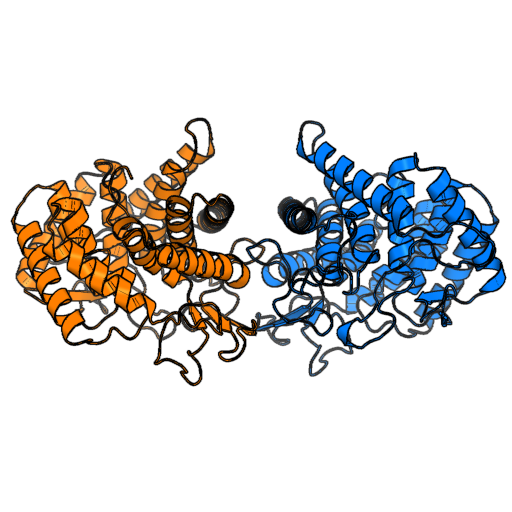 201.290 103.800 1.00 6.65 352 TRP A N 1
ATOM 2838 C CA . TRP A 1 352 ? 28.327 202.071 104.807 1.00 7.41 352 TRP A CA 1
ATOM 2839 C C . TRP A 1 352 ? 26.866 202.234 104.392 1.00 6.32 352 TRP A C 1
ATOM 2840 O O . TRP A 1 352 ? 25.967 202.195 105.230 1.00 7.51 352 TRP A O 1
ATOM 2851 N N . GLY A 1 353 ? 26.628 202.403 103.094 1.00 8.23 353 GLY A N 1
ATOM 2852 C CA . GLY A 1 353 ? 25.261 202.517 102.621 1.00 6.77 353 GLY A CA 1
ATOM 2853 C C . GLY A 1 353 ? 24.519 201.230 102.939 1.00 7.45 353 GLY A C 1
ATOM 2854 O O . GLY A 1 353 ? 23.368 201.252 103.370 1.00 7.86 353 GLY A O 1
ATOM 2855 N N . ASP A 1 354 ? 25.189 200.100 102.729 1.00 8.07 354 ASP A N 1
ATOM 2856 C CA . ASP A 1 354 ? 24.580 198.809 103.015 1.00 7.36 354 ASP A CA 1
ATOM 2857 C C . ASP A 1 354 ? 24.280 198.671 104.503 1.00 7.62 354 ASP A C 1
ATOM 2858 O O . ASP A 1 354 ? 23.202 198.214 104.878 1.00 7.35 354 ASP A O 1
ATOM 2863 N N . TYR A 1 355 ? 25.220 199.074 105.356 1.00 6.96 355 TYR A N 1
ATOM 2864 C CA . TYR A 1 355 ? 24.988 198.973 106.791 1.00 7.62 355 TYR A CA 1
ATOM 2865 C C . TYR A 1 355 ? 23.784 199.795 107.253 1.00 7.29 355 TYR A C 1
ATOM 2866 O O . TYR A 1 355 ? 22.930 199.304 107.991 1.00 8.08 355 TYR A O 1
ATOM 2875 N N . TYR A 1 356 ? 23.715 201.054 106.832 1.00 7.48 356 TYR A N 1
ATOM 2876 C CA . TYR A 1 356 ? 22.602 201.894 107.255 1.00 7.00 356 TYR A CA 1
ATOM 2877 C C . TYR A 1 356 ? 21.269 201.444 106.685 1.00 8.90 356 TYR A C 1
ATOM 2878 O O . TYR A 1 356 ? 20.236 201.602 107.325 1.00 8.72 356 TYR A O 1
ATOM 2887 N N . TYR A 1 357 ? 21.297 200.872 105.486 1.00 7.04 357 TYR A N 1
ATOM 2888 C CA . TYR A 1 357 ? 20.085 200.361 104.862 1.00 8.26 357 TYR A CA 1
ATOM 2889 C C . TYR A 1 357 ? 19.567 199.213 105.734 1.00 8.81 357 TYR A C 1
ATOM 2890 O O . TYR A 1 357 ? 18.382 199.153 106.058 1.00 8.35 357 TYR A O 1
ATOM 2899 N N . LEU A 1 358 ? 20.467 198.318 106.133 1.00 8.28 358 LEU A N 1
ATOM 2900 C CA . LEU A 1 358 ? 20.066 197.189 106.965 1.00 7.71 358 LEU A CA 1
ATOM 2901 C C . LEU A 1 358 ? 19.670 197.649 108.365 1.00 7.69 358 LEU A C 1
ATOM 2902 O O . LEU A 1 358 ? 18.722 197.125 108.947 1.00 8.62 358 LEU A O 1
ATOM 2907 N N . GLU A 1 359 ? 20.377 198.639 108.909 1.00 8.13 359 GLU A N 1
ATOM 2908 C CA . GLU A 1 359 ? 20.029 199.122 110.237 1.00 8.74 359 GLU A CA 1
ATOM 2909 C C . GLU A 1 359 ? 18.625 199.718 110.204 1.00 8.09 359 GLU A C 1
ATOM 2910 O O . GLU A 1 359 ? 17.839 199.532 111.129 1.00 8.89 359 GLU A O 1
ATOM 2916 N N . ALA A 1 360 ? 18.309 200.444 109.137 1.00 7.79 360 ALA A N 1
ATOM 2917 C CA . ALA A 1 360 ? 16.987 201.042 109.019 1.00 6.79 360 ALA A CA 1
ATOM 2918 C C . ALA A 1 360 ? 15.936 199.934 108.980 1.00 9.97 360 ALA A C 1
ATOM 2919 O O . ALA A 1 360 ? 14.885 200.041 109.609 1.00 9.77 360 ALA A O 1
ATOM 2921 N N . LEU A 1 361 ? 16.231 198.870 108.239 1.00 7.68 361 LEU A N 1
ATOM 2922 C CA . LEU A 1 361 ? 15.306 197.745 108.139 1.00 8.24 361 LEU A CA 1
ATOM 2923 C C . LEU A 1 361 ? 15.118 197.046 109.482 1.00 12.27 361 LEU A C 1
ATOM 2924 O O . LEU A 1 361 ? 13.993 196.693 109.846 1.00 12.25 361 LEU A O 1
ATOM 2929 N N . LEU A 1 362 ? 16.212 196.841 110.214 1.00 11.58 362 LEU A N 1
ATOM 2930 C CA . LEU A 1 362 ? 16.143 196.189 111.520 1.00 10.31 362 LEU A CA 1
ATOM 2931 C C . LEU A 1 362 ? 15.381 197.064 112.510 1.00 11.42 362 LEU A C 1
ATOM 2932 O O . LEU A 1 362 ? 14.666 196.555 113.374 1.00 13.15 362 LEU A O 1
ATOM 2937 N N . ARG A 1 363 ? 15.541 198.379 112.385 1.00 9.49 363 ARG A N 1
ATOM 2938 C CA . ARG A 1 363 ? 14.842 199.318 113.257 1.00 11.76 363 ARG A CA 1
ATOM 2939 C C . ARG A 1 363 ? 13.342 199.187 113.015 1.00 10.84 363 ARG A C 1
ATOM 2940 O O . ARG A 1 363 ? 12.562 199.035 113.949 1.00 12.41 363 ARG A O 1
ATOM 2948 N N . LEU A 1 364 ? 12.950 199.236 111.746 1.00 10.56 364 LEU A N 1
ATOM 2949 C CA . LEU A 1 364 ? 11.545 199.157 111.364 1.00 12.36 364 LEU A CA 1
ATOM 2950 C C . LEU A 1 364 ? 10.876 197.817 111.660 1.00 13.28 364 LEU A C 1
ATOM 2951 O O . LEU A 1 364 ? 9.733 197.777 112.116 1.00 15.22 364 LEU A O 1
ATOM 2956 N N . GLU A 1 365 ? 11.593 196.729 111.406 1.00 12.21 365 GLU A N 1
ATOM 2957 C CA . GLU A 1 365 ? 11.048 195.389 111.605 1.00 13.74 365 GLU A CA 1
ATOM 2958 C C . GLU A 1 365 ? 11.192 194.782 113.001 1.00 16.73 365 GLU A C 1
ATOM 2959 O O . GLU A 1 365 ? 10.302 194.056 113.453 1.00 17.55 365 GLU A O 1
ATOM 2965 N N . ARG A 1 366 ? 12.298 195.064 113.683 1.00 15.37 366 ARG A N 1
ATOM 2966 C CA . ARG A 1 366 ? 12.528 194.489 115.008 1.00 13.68 366 ARG A CA 1
ATOM 2967 C C . ARG A 1 366 ? 12.813 195.481 116.131 1.00 15.88 366 ARG A C 1
ATOM 2968 O O . ARG A 1 366 ? 12.931 195.086 117.291 1.00 17.29 366 ARG A O 1
ATOM 2976 N N . GLY A 1 367 ? 12.930 196.762 115.801 1.00 14.21 367 GLY A N 1
ATOM 2977 C CA . GLY A 1 367 ? 13.224 197.739 116.834 1.00 14.90 367 GLY A CA 1
ATOM 2978 C C . GLY A 1 367 ? 14.680 197.660 117.261 1.00 18.01 367 GLY A C 1
ATOM 2979 O O . GLY A 1 367 ? 15.057 198.164 118.323 1.00 16.66 367 GLY A O 1
ATOM 2980 N N . VAL A 1 368 ? 15.496 197.008 116.437 1.00 14.70 368 VAL A N 1
ATOM 2981 C CA . VAL A 1 368 ? 16.926 196.870 116.698 1.00 14.68 368 VAL A CA 1
ATOM 2982 C C . VAL A 1 368 ? 17.560 198.175 116.215 1.00 17.26 368 VAL A C 1
ATOM 2983 O O . VAL A 1 368 ? 17.499 198.500 115.029 1.00 17.10 368 VAL A O 1
ATOM 2987 N N . THR A 1 369 ? 18.168 198.913 117.141 1.00 12.07 369 THR A N 1
ATOM 2988 C CA . THR A 1 369 ? 18.746 200.221 116.836 1.00 14.72 369 THR A CA 1
ATOM 2989 C C . THR A 1 369 ? 20.229 200.346 116.496 1.00 11.49 369 THR A C 1
ATOM 2990 O O . THR A 1 369 ? 20.801 201.434 116.593 1.00 15.14 369 THR A O 1
ATOM 2994 N N . GLY A 1 370 ? 20.865 199.262 116.086 1.00 12.88 370 GLY A N 1
ATOM 2995 C CA . GLY A 1 370 ? 22.268 199.378 115.751 1.00 13.75 370 GLY A CA 1
ATOM 2996 C C . GLY A 1 370 ? 23.182 199.369 116.960 1.00 11.58 370 GLY A C 1
ATOM 2997 O O . GLY A 1 370 ? 22.786 198.957 118.051 1.00 14.64 370 GLY A O 1
ATOM 2998 N N . TYR A 1 371 ? 24.400 199.870 116.777 1.00 12.92 371 TYR A N 1
ATOM 2999 C CA . TYR A 1 371 ? 25.391 199.832 117.840 1.00 10.82 371 TYR A CA 1
ATOM 3000 C C . TYR A 1 371 ? 26.028 201.155 118.246 1.00 11.31 371 TYR A C 1
ATOM 3001 O O . TYR A 1 371 ? 27.208 201.202 118.586 1.00 12.81 371 TYR A O 1
ATOM 3010 N N . TRP A 1 372 ? 25.236 202.222 118.235 1.00 9.43 372 TRP A N 1
ATOM 3011 C CA . TRP A 1 372 ? 25.733 203.540 118.618 1.00 9.80 372 TRP A CA 1
ATOM 3012 C C . TRP A 1 372 ? 25.567 203.765 120.117 1.00 10.63 372 TRP A C 1
ATOM 3013 O O . TRP A 1 372 ? 26.255 204.599 120.709 1.00 10.11 372 TRP A O 1
ATOM 3024 N N . TYR A 1 373 ? 24.654 203.014 120.724 1.00 11.87 373 TYR A N 1
ATOM 3025 C CA . TYR A 1 373 ? 24.402 203.111 122.157 1.00 11.84 373 TYR A CA 1
ATOM 3026 C C . TYR A 1 373 ? 23.761 201.835 122.694 1.00 10.97 373 TYR A C 1
ATOM 3027 O O . TYR A 1 373 ? 23.243 201.017 121.933 1.00 12.35 373 TYR A O 1
ATOM 3036 N N . GLU A 1 374 ? 23.802 201.674 124.012 1.00 11.79 374 GLU A N 1
ATOM 3037 C CA . GLU A 1 374 ? 23.231 200.503 124.674 1.00 16.26 374 GLU A CA 1
ATOM 3038 C C . GLU A 1 374 ? 21.724 200.433 124.446 1.00 16.52 374 GLU A C 1
ATOM 3039 O O . GLU A 1 374 ? 21.057 201.461 124.343 1.00 18.11 374 GLU A O 1
ATOM 3045 N N . ARG A 1 375 ? 21.189 199.220 124.366 1.00 19.26 375 ARG A N 1
ATOM 3046 C CA . ARG A 1 375 ? 19.749 199.046 124.197 1.00 26.93 375 ARG A CA 1
ATOM 3047 C C . ARG A 1 375 ? 19.148 199.369 125.559 1.00 28.85 375 ARG A C 1
ATOM 3048 O O . ARG A 1 375 ? 19.361 198.637 126.525 1.00 37.89 375 ARG A O 1
ATOM 3056 N N . GLY A 1 376 ? 18.414 200.473 125.639 1.00 40.27 376 GLY A N 1
ATOM 3057 C CA . GLY A 1 376 ? 17.817 200.870 126.901 1.00 40.24 376 GLY A CA 1
ATOM 3058 C C . GLY A 1 376 ? 18.494 202.105 127.468 1.00 41.32 376 GLY A C 1
ATOM 3059 O O . GLY A 1 376 ? 18.534 202.304 128.684 1.00 47.26 376 GLY A O 1
ATOM 3060 N N . ARG A 1 377 ? 19.035 202.931 126.576 1.00 40.07 377 ARG A N 1
ATOM 3061 C CA . ARG A 1 377 ? 19.716 204.166 126.954 1.00 39.92 377 ARG A CA 1
ATOM 3062 C C . ARG A 1 377 ? 19.953 205.014 125.708 1.00 41.14 377 ARG A C 1
ATOM 3063 O O . ARG A 1 377 ? 20.904 204.700 124.960 1.00 46.35 377 ARG A O 1
ATOM 3072 N N . MET B 1 1 ? 4.072 255.579 130.199 1.00 39.55 1 MET B N 1
ATOM 3073 C CA . MET B 1 1 ? 5.171 254.572 130.157 1.00 34.41 1 MET B CA 1
ATOM 3074 C C . MET B 1 1 ? 6.162 254.919 129.048 1.00 28.43 1 MET B C 1
ATOM 3075 O O . MET B 1 1 ? 7.359 254.645 129.162 1.00 28.75 1 MET B O 1
ATOM 3080 N N . TRP B 1 2 ? 5.656 255.526 127.978 1.00 24.94 2 TRP B N 1
ATOM 3081 C CA . TRP B 1 2 ? 6.493 255.903 126.843 1.00 18.08 2 TRP B CA 1
ATOM 3082 C C . TRP B 1 2 ? 6.463 257.412 126.591 1.00 18.47 2 TRP B C 1
ATOM 3083 O O . TRP B 1 2 ? 7.337 257.950 125.916 1.00 14.87 2 TRP B O 1
ATOM 3094 N N . GLN B 1 3 ? 5.455 258.086 127.137 1.00 19.20 3 GLN B N 1
ATOM 3095 C CA . GLN B 1 3 ? 5.298 259.525 126.951 1.00 21.39 3 GLN B CA 1
ATOM 3096 C C . GLN B 1 3 ? 6.504 260.368 127.361 1.00 15.97 3 GLN B C 1
ATOM 3097 O O . GLN B 1 3 ? 6.947 261.227 126.597 1.00 15.67 3 GLN B O 1
ATOM 3103 N N . GLN B 1 4 ? 7.025 260.141 128.562 1.00 14.66 4 GLN B N 1
ATOM 3104 C CA . GLN B 1 4 ? 8.176 260.906 129.035 1.00 15.53 4 GLN B CA 1
ATOM 3105 C C . GLN B 1 4 ? 9.411 260.646 128.182 1.00 10.53 4 GLN B C 1
ATOM 3106 O O . GLN B 1 4 ? 10.162 261.568 127.864 1.00 14.11 4 GLN B O 1
ATOM 3112 N N . ALA B 1 5 ? 9.618 259.389 127.807 1.00 12.29 5 ALA B N 1
ATOM 3113 C CA . ALA B 1 5 ? 10.770 259.030 126.991 1.00 11.45 5 ALA B CA 1
ATOM 3114 C C . ALA B 1 5 ? 10.702 259.740 125.642 1.00 11.22 5 ALA B C 1
ATOM 3115 O O . ALA B 1 5 ? 11.700 260.269 125.156 1.00 11.26 5 ALA B O 1
ATOM 3117 N N . ILE B 1 6 ? 9.519 259.740 125.038 1.00 8.71 6 ILE B N 1
ATOM 3118 C CA . ILE B 1 6 ? 9.328 260.393 123.752 1.00 8.55 6 ILE B CA 1
ATOM 3119 C C . ILE B 1 6 ? 9.510 261.898 123.929 1.00 11.48 6 ILE B C 1
ATOM 3120 O O . ILE B 1 6 ? 10.121 262.560 123.091 1.00 9.35 6 ILE B O 1
ATOM 3125 N N . GLY B 1 7 ? 8.992 262.423 125.035 1.00 10.07 7 GLY B N 1
ATOM 3126 C CA . GLY B 1 7 ? 9.103 263.847 125.302 1.00 10.69 7 GLY B CA 1
ATOM 3127 C C . GLY B 1 7 ? 10.534 264.342 125.278 1.00 8.44 7 GLY B C 1
ATOM 3128 O O . GLY B 1 7 ? 10.820 265.406 124.717 1.00 10.83 7 GLY B O 1
ATOM 3129 N N . ASP B 1 8 ? 11.439 263.589 125.900 1.00 9.44 8 ASP B N 1
ATOM 3130 C CA . ASP B 1 8 ? 12.841 263.984 125.911 1.00 9.78 8 ASP B CA 1
ATOM 3131 C C . ASP B 1 8 ? 13.408 263.945 124.496 1.00 9.57 8 ASP B C 1
ATOM 3132 O O . ASP B 1 8 ? 14.161 264.832 124.100 1.00 9.76 8 ASP B O 1
ATOM 3137 N N . ALA B 1 9 ? 13.047 262.918 123.733 1.00 9.09 9 ALA B N 1
ATOM 3138 C CA . ALA B 1 9 ? 13.530 262.804 122.365 1.00 9.59 9 ALA B CA 1
ATOM 3139 C C . ALA B 1 9 ? 13.024 263.971 121.517 1.00 10.95 9 ALA B C 1
ATOM 3140 O O . ALA B 1 9 ? 13.761 264.508 120.691 1.00 9.20 9 ALA B O 1
ATOM 3142 N N . LEU B 1 10 ? 11.770 264.364 121.727 1.00 12.21 10 LEU B N 1
ATOM 3143 C CA . LEU B 1 10 ? 11.192 265.478 120.978 1.00 11.38 10 LEU B CA 1
ATOM 3144 C C . LEU B 1 10 ? 11.946 266.770 121.283 1.00 11.10 10 LEU B C 1
ATOM 3145 O O . LEU B 1 10 ? 12.288 267.527 120.374 1.00 13.66 10 LEU B O 1
ATOM 3150 N N . GLY B 1 11 ? 12.210 267.007 122.566 1.00 11.29 11 GLY B N 1
ATOM 3151 C CA . GLY B 1 11 ? 12.920 268.207 122.972 1.00 10.96 11 GLY B CA 1
ATOM 3152 C C . GLY B 1 11 ? 14.319 268.271 122.395 1.00 13.11 11 GLY B C 1
ATOM 3153 O O . GLY B 1 11 ? 14.747 269.301 121.874 1.00 13.89 11 GLY B O 1
ATOM 3154 N N . ILE B 1 12 ? 15.042 267.162 122.490 1.00 8.68 12 ILE B N 1
ATOM 3155 C CA . ILE B 1 12 ? 16.392 267.094 121.963 1.00 9.94 12 ILE B CA 1
ATOM 3156 C C . ILE B 1 12 ? 16.394 267.348 120.453 1.00 9.40 12 ILE B C 1
ATOM 3157 O O . ILE B 1 12 ? 17.231 268.096 119.941 1.00 9.33 12 ILE B O 1
ATOM 3162 N N . THR B 1 13 ? 15.446 266.743 119.746 1.00 9.25 13 THR B N 1
ATOM 3163 C CA . THR B 1 13 ? 15.367 266.904 118.300 1.00 7.49 13 THR B CA 1
ATOM 3164 C C . THR B 1 13 ? 15.058 268.347 117.892 1.00 10.75 13 THR B C 1
ATOM 3165 O O . THR B 1 13 ? 15.635 268.860 116.934 1.00 13.60 13 THR B O 1
ATOM 3169 N N . ALA B 1 14 ? 14.162 269.000 118.623 1.00 10.26 14 ALA B N 1
ATOM 3170 C CA . ALA B 1 14 ? 13.803 270.383 118.307 1.00 11.08 14 ALA B CA 1
ATOM 3171 C C . ALA B 1 14 ? 15.028 271.286 118.403 1.00 11.44 14 ALA B C 1
ATOM 3172 O O . ALA B 1 14 ? 15.223 272.168 117.561 1.00 13.41 14 ALA B O 1
ATOM 3174 N N . ARG B 1 15 ? 15.853 271.074 119.425 1.00 10.06 15 ARG B N 1
ATOM 3175 C CA . ARG B 1 15 ? 17.067 271.871 119.587 1.00 11.59 15 ARG B CA 1
ATOM 3176 C C . ARG B 1 15 ? 18.046 271.537 118.470 1.00 11.07 15 ARG B C 1
ATOM 3177 O O . ARG B 1 15 ? 18.629 272.430 117.849 1.00 11.95 15 ARG B O 1
ATOM 3185 N N . ASN B 1 16 ? 18.221 270.239 118.228 1.00 8.71 16 ASN B N 1
ATOM 3186 C CA . ASN B 1 16 ? 19.125 269.755 117.192 1.00 10.76 16 ASN B CA 1
ATOM 3187 C C . ASN B 1 16 ? 18.767 270.314 115.818 1.00 9.77 16 ASN B C 1
ATOM 3188 O O . ASN B 1 16 ? 19.645 270.749 115.071 1.00 12.92 16 ASN B O 1
ATOM 3193 N N . LEU B 1 17 ? 17.482 270.295 115.479 1.00 11.14 17 LEU B N 1
ATOM 3194 C CA . LEU B 1 17 ? 17.059 270.776 114.170 1.00 12.57 17 LEU B CA 1
ATOM 3195 C C . LEU B 1 17 ? 17.512 272.205 113.911 1.00 11.61 17 LEU B C 1
ATOM 3196 O O . LEU B 1 17 ? 17.994 272.519 112.824 1.00 15.90 17 LEU B O 1
ATOM 3201 N N . LYS B 1 18 ? 17.365 273.072 114.905 1.00 11.40 18 LYS B N 1
ATOM 3202 C CA . LYS B 1 18 ? 17.790 274.452 114.728 1.00 11.31 18 LYS B CA 1
ATOM 3203 C C . LYS B 1 18 ? 19.304 274.559 114.608 1.00 13.48 18 LYS B C 1
ATOM 3204 O O . LYS B 1 18 ? 19.815 275.178 113.677 1.00 13.94 18 LYS B O 1
ATOM 3210 N N . LYS B 1 19 ? 20.022 273.943 115.541 1.00 9.69 19 LYS B N 1
ATOM 3211 C CA . LYS B 1 19 ? 21.477 274.011 115.538 1.00 10.89 19 LYS B CA 1
ATOM 3212 C C . LYS B 1 19 ? 22.160 273.366 114.335 1.00 11.54 19 LYS B C 1
ATOM 3213 O O . LYS B 1 19 ? 23.111 273.924 113.787 1.00 13.03 19 LYS B O 1
ATOM 3219 N N . PHE B 1 20 ? 21.680 272.197 113.923 1.00 11.80 20 PHE B N 1
ATOM 3220 C CA . PHE B 1 20 ? 22.288 271.483 112.805 1.00 11.71 20 PHE B CA 1
ATOM 3221 C C . PHE B 1 20 ? 22.047 272.139 111.454 1.00 13.47 20 PHE B C 1
ATOM 3222 O O . PHE B 1 20 ? 22.813 271.928 110.515 1.00 16.69 20 PHE B O 1
ATOM 3230 N N . GLY B 1 21 ? 20.985 272.930 111.354 1.00 13.79 21 GLY B N 1
ATOM 3231 C CA . GLY B 1 21 ? 20.688 273.581 110.092 1.00 12.12 21 GLY B CA 1
ATOM 3232 C C . GLY B 1 21 ? 20.447 272.550 109.006 1.00 15.56 21 GLY B C 1
ATOM 3233 O O . GLY B 1 21 ? 19.505 271.760 109.096 1.00 16.80 21 GLY B O 1
ATOM 3234 N N . ASP B 1 22 ? 21.302 272.547 107.988 1.00 15.44 22 ASP B N 1
ATOM 3235 C CA . ASP B 1 22 ? 21.169 271.603 106.882 1.00 18.42 22 ASP B CA 1
ATOM 3236 C C . ASP B 1 22 ? 22.172 270.459 106.976 1.00 21.54 22 ASP B C 1
ATOM 3237 O O . ASP B 1 22 ? 22.325 269.686 106.028 1.00 24.65 22 ASP B O 1
ATOM 3242 N N . ARG B 1 23 ? 22.848 270.351 108.114 1.00 14.95 23 ARG B N 1
ATOM 3243 C CA . ARG B 1 23 ? 23.842 269.304 108.309 1.00 13.47 23 ARG B CA 1
ATOM 3244 C C . ARG B 1 23 ? 23.239 268.072 108.982 1.00 12.09 23 ARG B C 1
ATOM 3245 O O . ARG B 1 23 ? 22.129 268.123 109.516 1.00 13.71 23 ARG B O 1
ATOM 3253 N N . PHE B 1 24 ? 23.979 266.968 108.958 1.00 12.20 24 PHE B N 1
ATOM 3254 C CA . PHE B 1 24 ? 23.488 265.713 109.523 1.00 11.27 24 PHE B CA 1
ATOM 3255 C C . PHE B 1 24 ? 24.338 265.122 110.640 1.00 9.74 24 PHE B C 1
ATOM 3256 O O . PHE B 1 24 ? 25.565 265.091 110.550 1.00 11.28 24 PHE B O 1
ATOM 3264 N N . PRO B 1 25 ? 23.688 264.630 111.707 1.00 9.59 25 PRO B N 1
ATOM 3265 C CA . PRO B 1 25 ? 24.422 264.029 112.822 1.00 7.56 25 PRO B CA 1
ATOM 3266 C C . PRO B 1 25 ? 24.778 262.582 112.466 1.00 9.78 25 PRO B C 1
ATOM 3267 O O . PRO B 1 25 ? 24.037 261.917 111.743 1.00 10.00 25 PRO B O 1
ATOM 3271 N N . HIS B 1 26 ? 25.914 262.115 112.974 1.00 8.28 26 HIS B N 1
ATOM 3272 C CA . HIS B 1 26 ? 26.394 260.758 112.715 1.00 10.44 26 HIS B CA 1
ATOM 3273 C C . HIS B 1 26 ? 26.616 260.045 114.051 1.00 8.84 26 HIS B C 1
ATOM 3274 O O . HIS B 1 26 ? 25.835 259.166 114.434 1.00 9.41 26 HIS B O 1
ATOM 3281 N N . VAL B 1 27 ? 27.680 260.424 114.754 1.00 7.98 27 VAL B N 1
ATOM 3282 C CA . VAL B 1 27 ? 27.997 259.853 116.063 1.00 9.02 27 VAL B CA 1
ATOM 3283 C C . VAL B 1 27 ? 28.637 260.929 116.932 1.00 9.89 27 VAL B C 1
ATOM 3284 O O . VAL B 1 27 ? 29.063 261.972 116.426 1.00 10.66 27 VAL B O 1
ATOM 3288 N N . SER B 1 28 ? 28.683 260.700 118.239 1.00 8.50 28 SER B N 1
ATOM 3289 C CA . SER B 1 28 ? 29.364 261.649 119.112 1.00 10.00 28 SER B CA 1
ATOM 3290 C C . SER B 1 28 ? 30.771 261.076 119.227 1.00 11.56 28 SER B C 1
ATOM 3291 O O . SER B 1 28 ? 31.020 259.939 118.805 1.00 10.66 28 SER B O 1
ATOM 3294 N N . ASP B 1 29 ? 31.696 261.852 119.775 1.00 10.75 29 ASP B N 1
ATOM 3295 C CA . ASP B 1 29 ? 33.061 261.380 119.929 1.00 12.52 29 ASP B CA 1
ATOM 3296 C C . ASP B 1 29 ? 33.662 261.902 121.227 1.00 14.48 29 ASP B C 1
ATOM 3297 O O . ASP B 1 29 ? 34.487 262.817 121.221 1.00 15.44 29 ASP B O 1
ATOM 3302 N N . GLY B 1 30 ? 33.218 261.329 122.341 1.00 13.12 30 GLY B N 1
ATOM 3303 C CA . GLY B 1 30 ? 33.735 261.724 123.637 1.00 13.24 30 GLY B CA 1
ATOM 3304 C C . GLY B 1 30 ? 32.988 262.827 124.363 1.00 12.02 30 GLY B C 1
ATOM 3305 O O . GLY B 1 30 ? 33.454 263.292 125.401 1.00 14.05 30 GLY B O 1
ATOM 3306 N N . SER B 1 31 ? 31.839 263.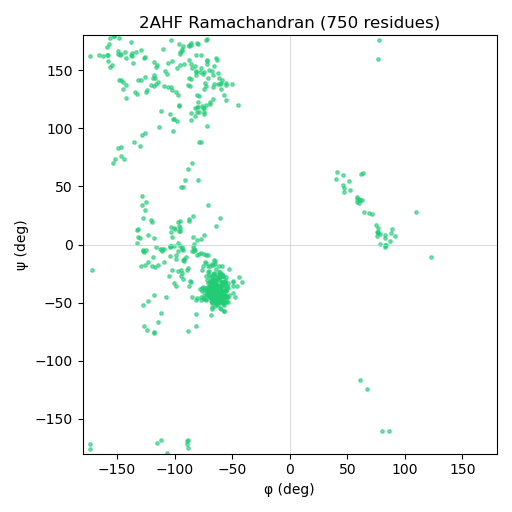247 123.838 1.00 9.96 31 SER B N 1
ATOM 3307 C CA . SER B 1 31 ? 31.054 264.302 124.479 1.00 12.02 31 SER B CA 1
ATOM 3308 C C . SER B 1 31 ? 29.571 264.156 124.155 1.00 12.56 31 SER B C 1
ATOM 3309 O O . SER B 1 31 ? 29.178 263.252 123.417 1.00 11.82 31 SER B O 1
ATOM 3312 N N . ASN B 1 32 ? 28.754 265.055 124.699 1.00 11.48 32 ASN B N 1
ATOM 3313 C CA . ASN B 1 32 ? 27.315 265.004 124.469 1.00 11.96 32 ASN B CA 1
ATOM 3314 C C . ASN B 1 32 ? 26.891 265.762 123.216 1.00 8.00 32 ASN B C 1
ATOM 3315 O O . ASN B 1 32 ? 25.724 266.123 123.060 1.00 10.45 32 ASN B O 1
ATOM 3320 N N . LYS B 1 33 ? 27.847 265.986 122.318 1.00 9.68 33 LYS B N 1
ATOM 3321 C CA . LYS B 1 33 ? 27.575 266.681 121.065 1.00 11.65 33 LYS B CA 1
ATOM 3322 C C . LYS B 1 33 ? 27.814 265.754 119.876 1.00 8.47 33 LYS B C 1
ATOM 3323 O O . LYS B 1 33 ? 28.791 265.000 119.846 1.00 11.46 33 LYS B O 1
ATOM 3329 N N . TYR B 1 34 ? 26.919 265.814 118.897 1.00 8.98 34 TYR B N 1
ATOM 3330 C CA . TYR B 1 34 ? 27.065 265.012 117.692 1.00 9.66 34 TYR B CA 1
ATOM 3331 C C . TYR B 1 34 ? 28.112 265.634 116.777 1.00 12.65 34 TYR B C 1
ATOM 3332 O O . TYR B 1 34 ? 28.344 266.848 116.812 1.00 13.31 34 TYR B O 1
ATOM 3341 N N . VAL B 1 35 ? 28.756 264.792 115.976 1.00 11.92 35 VAL B N 1
ATOM 3342 C CA . VAL B 1 35 ? 29.727 265.258 114.992 1.00 11.87 35 VAL B CA 1
ATOM 3343 C C . VAL B 1 35 ? 28.880 265.276 113.726 1.00 11.90 35 VAL B C 1
ATOM 3344 O O . VAL B 1 35 ? 28.182 264.302 113.434 1.00 11.62 35 VAL B O 1
ATOM 3348 N N . LEU B 1 36 ? 28.926 266.377 112.982 1.00 14.63 36 LEU B N 1
ATOM 3349 C CA . LEU B 1 36 ? 28.096 266.521 111.790 1.00 12.89 36 LEU B CA 1
ATOM 3350 C C . LEU B 1 36 ? 28.810 266.391 110.451 1.00 14.58 36 LEU B C 1
ATOM 3351 O O . LEU B 1 36 ? 30.016 266.602 110.348 1.00 15.66 36 LEU B O 1
ATOM 3356 N N . ASN B 1 37 ? 28.040 266.040 109.425 1.00 15.13 37 ASN B N 1
ATOM 3357 C CA . ASN B 1 37 ? 28.563 265.915 108.070 1.00 17.48 37 ASN B CA 1
ATOM 3358 C C . ASN B 1 37 ? 27.563 266.549 107.106 1.00 19.67 37 ASN B C 1
ATOM 3359 O O . ASN B 1 37 ? 26.402 266.770 107.458 1.00 14.42 37 ASN B O 1
ATOM 3364 N N . ASP B 1 38 ? 28.017 266.859 105.897 1.00 19.85 38 ASP B N 1
ATOM 3365 C CA . ASP B 1 38 ? 27.153 267.485 104.906 1.00 17.29 38 ASP B CA 1
ATOM 3366 C C . ASP B 1 38 ? 26.480 266.454 104.006 1.00 21.29 38 ASP B C 1
ATOM 3367 O O . ASP B 1 38 ? 26.493 266.580 102.780 1.00 19.66 38 ASP B O 1
ATOM 3372 N N . ASN B 1 39 ? 25.883 265.445 104.636 1.00 16.31 39 ASN B N 1
ATOM 3373 C CA . ASN B 1 39 ? 25.191 264.361 103.944 1.00 20.45 39 ASN B CA 1
ATOM 3374 C C . ASN B 1 39 ? 26.174 263.572 103.089 1.00 18.91 39 ASN B C 1
ATOM 3375 O O . ASN B 1 39 ? 26.034 263.496 101.867 1.00 21.06 39 ASN B O 1
ATOM 3380 N N . THR B 1 40 ? 27.162 262.971 103.746 1.00 17.61 40 THR B N 1
ATOM 3381 C CA . THR B 1 40 ? 28.191 262.210 103.053 1.00 18.16 40 THR B CA 1
ATOM 3382 C C . THR B 1 40 ? 28.447 260.811 103.610 1.00 18.78 40 THR B C 1
ATOM 3383 O O . THR B 1 40 ? 29.371 260.132 103.165 1.00 20.01 40 THR B O 1
ATOM 3387 N N . ASP B 1 41 ? 27.640 260.379 104.575 1.00 18.03 41 ASP B N 1
ATOM 3388 C CA . ASP B 1 41 ? 27.827 259.058 105.174 1.00 17.73 41 ASP B CA 1
ATOM 3389 C C . ASP B 1 41 ? 26.676 258.111 104.820 1.00 19.25 41 ASP B C 1
ATOM 3390 O O . ASP B 1 41 ? 25.870 258.405 103.937 1.00 18.22 41 ASP B O 1
ATOM 3395 N N . TRP B 1 42 ? 26.606 256.967 105.500 1.00 14.51 42 TRP B N 1
ATOM 3396 C CA . TRP B 1 42 ? 25.538 256.000 105.244 1.00 14.32 42 TRP B CA 1
ATOM 3397 C C . TRP B 1 42 ? 24.404 256.166 106.247 1.00 13.40 42 TRP B C 1
ATOM 3398 O O . TRP B 1 42 ? 23.354 255.533 106.127 1.00 16.54 42 TRP B O 1
ATOM 3409 N N . THR B 1 43 ? 24.622 257.047 107.217 1.00 14.75 43 THR B N 1
ATOM 3410 C CA . THR B 1 43 ? 23.682 257.280 108.309 1.00 12.45 43 THR B CA 1
ATOM 3411 C C . THR B 1 43 ? 22.774 258.504 108.220 1.00 10.60 43 THR B C 1
ATOM 3412 O O . THR B 1 43 ? 21.946 258.726 109.100 1.00 12.39 43 THR B O 1
ATOM 3416 N N . ASP B 1 44 ? 22.912 259.290 107.165 1.00 10.76 44 ASP B N 1
ATOM 3417 C CA . ASP B 1 44 ? 22.116 260.507 107.035 1.00 12.42 44 ASP B CA 1
ATOM 3418 C C . ASP B 1 44 ? 20.601 260.323 107.052 1.00 8.06 44 ASP B C 1
ATOM 3419 O O . ASP B 1 44 ? 19.871 261.179 107.559 1.00 9.74 44 ASP B O 1
ATOM 3424 N N . GLY B 1 45 ? 20.124 259.200 106.528 1.00 9.90 45 GLY B N 1
ATOM 3425 C CA . GLY B 1 45 ? 18.696 258.950 106.507 1.00 10.69 45 GLY B CA 1
ATOM 3426 C C . GLY B 1 45 ? 18.085 258.788 107.889 1.00 9.58 45 GLY B C 1
ATOM 3427 O O . GLY B 1 45 ? 16.892 259.007 108.071 1.00 9.47 45 GLY B O 1
ATOM 3428 N N . PHE B 1 46 ? 18.893 258.394 108.868 1.00 8.19 46 PHE B N 1
ATOM 3429 C CA . PHE B 1 46 ? 18.388 258.218 110.223 1.00 8.58 46 PHE B CA 1
ATOM 3430 C C . PHE B 1 46 ? 17.914 259.546 110.812 1.00 9.12 46 PHE B C 1
ATOM 3431 O O . PHE B 1 46 ? 16.973 259.579 111.603 1.00 10.57 46 PHE B O 1
ATOM 3439 N N . TRP B 1 47 ? 18.562 260.637 110.406 1.00 10.04 47 TRP B N 1
ATOM 3440 C CA . TRP B 1 47 ? 18.188 261.972 110.869 1.00 8.84 47 TRP B CA 1
ATOM 3441 C C . TRP B 1 47 ? 16.827 262.299 110.257 1.00 10.59 47 TRP B C 1
ATOM 3442 O O . TRP B 1 47 ? 15.926 262.778 110.945 1.00 10.84 47 TRP B O 1
ATOM 3453 N N . SER B 1 48 ? 16.676 262.024 108.963 1.00 9.60 48 SER B N 1
ATOM 3454 C CA . SER B 1 48 ? 15.409 262.272 108.277 1.00 9.91 48 SER B CA 1
ATOM 3455 C C . SER B 1 48 ? 14.303 261.469 108.953 1.00 9.71 48 SER B C 1
ATOM 3456 O O . SER B 1 48 ? 13.205 261.973 109.190 1.00 10.96 48 SER B O 1
ATOM 3459 N N . GLY B 1 49 ? 14.605 260.208 109.256 1.00 9.00 49 GLY B N 1
ATOM 3460 C CA . GLY B 1 49 ? 13.630 259.341 109.893 1.00 9.69 49 GLY B CA 1
ATOM 3461 C C . GLY B 1 49 ? 13.183 259.839 111.251 1.00 8.55 49 GLY B C 1
ATOM 3462 O O . GLY B 1 49 ? 12.005 259.742 111.601 1.00 8.80 49 GLY B O 1
ATOM 3463 N N . ILE B 1 50 ? 14.130 260.361 112.023 1.00 7.16 50 ILE B N 1
ATOM 3464 C CA . ILE B 1 50 ? 13.833 260.897 113.343 1.00 8.47 50 ILE B CA 1
ATOM 3465 C C . ILE B 1 50 ? 12.896 262.097 113.189 1.00 10.59 50 ILE B C 1
ATOM 3466 O O . ILE B 1 50 ? 11.919 262.232 113.925 1.00 10.28 50 ILE B O 1
ATOM 3471 N N . LEU B 1 51 ? 13.188 262.953 112.217 1.00 10.44 51 LEU B N 1
ATOM 3472 C CA . LEU B 1 51 ? 12.350 264.123 111.987 1.00 9.46 51 LEU B CA 1
ATOM 3473 C C . LEU B 1 51 ? 10.936 263.712 111.584 1.00 11.61 51 LEU B C 1
ATOM 3474 O O . LEU B 1 51 ? 9.960 264.276 112.078 1.00 10.64 51 LEU B O 1
ATOM 3479 N N . TRP B 1 52 ? 10.811 262.723 110.702 1.00 9.07 52 TRP B N 1
ATOM 3480 C CA . TRP B 1 52 ? 9.484 262.273 110.293 1.00 10.67 52 TRP B CA 1
ATOM 3481 C C . TRP B 1 52 ? 8.733 261.653 111.472 1.00 10.61 52 TRP B C 1
ATOM 3482 O O . TRP B 1 52 ? 7.531 261.873 111.636 1.00 11.57 52 TRP B O 1
ATOM 3493 N N . LEU B 1 53 ? 9.435 260.882 112.301 1.00 9.49 53 LEU B N 1
ATOM 3494 C CA . LEU B 1 53 ? 8.788 260.269 113.457 1.00 9.03 53 LEU B CA 1
ATOM 3495 C C . LEU B 1 53 ? 8.289 261.353 114.408 1.00 10.04 53 LEU B C 1
ATOM 3496 O O . LEU B 1 53 ? 7.173 261.270 114.921 1.00 11.99 53 LEU B O 1
ATOM 3501 N N . CYS B 1 54 ? 9.115 262.369 114.644 1.00 10.53 54 CYS B N 1
ATOM 3502 C CA . CYS B 1 54 ? 8.715 263.464 115.522 1.00 9.21 54 CYS B CA 1
ATOM 3503 C C . CYS B 1 54 ? 7.506 264.187 114.949 1.00 11.29 54 CYS B C 1
ATOM 3504 O O . CYS B 1 54 ? 6.612 264.599 115.688 1.00 12.86 54 CYS B O 1
ATOM 3507 N N . TYR B 1 55 ? 7.478 264.340 113.629 1.00 12.93 55 TYR B N 1
ATOM 3508 C CA . TYR B 1 55 ? 6.354 265.006 112.983 1.00 11.84 55 TYR B CA 1
ATOM 3509 C C . TYR B 1 55 ? 5.078 264.183 113.146 1.00 16.14 55 TYR B C 1
ATOM 3510 O O . TYR B 1 55 ? 4.008 264.729 113.420 1.00 14.14 55 TYR B O 1
ATOM 3519 N N . GLU B 1 56 ? 5.183 262.868 112.978 1.00 11.95 56 GLU B N 1
ATOM 3520 C CA . GLU B 1 56 ? 4.013 262.011 113.119 1.00 14.00 56 GLU B CA 1
ATOM 3521 C C . GLU B 1 56 ? 3.468 262.030 114.542 1.00 16.59 56 GLU B C 1
ATOM 3522 O O . GLU B 1 56 ? 2.259 261.962 114.752 1.00 15.87 56 GLU B O 1
ATOM 3528 N N . TYR B 1 57 ? 4.357 262.126 115.522 1.00 12.66 57 TYR B N 1
ATOM 3529 C CA . TYR B 1 57 ? 3.928 262.142 116.916 1.00 13.99 57 TYR B CA 1
ATOM 3530 C C . TYR B 1 57 ? 3.286 263.462 117.345 1.00 14.21 57 TYR B C 1
ATOM 3531 O O . TYR B 1 57 ? 2.301 263.469 118.083 1.00 14.31 57 TYR B O 1
ATOM 3540 N N . THR B 1 58 ? 3.841 264.572 116.870 1.00 15.73 58 THR B N 1
ATOM 3541 C CA . THR B 1 58 ? 3.378 265.907 117.256 1.00 13.53 58 THR B CA 1
ATOM 3542 C C . THR B 1 58 ? 2.470 266.674 116.300 1.00 16.32 58 THR B C 1
ATOM 3543 O O . THR B 1 58 ? 1.619 267.452 116.739 1.00 16.71 58 THR B O 1
ATOM 3547 N N . GLY B 1 59 ? 2.665 266.486 115.001 1.00 16.71 59 GLY B N 1
ATOM 3548 C CA . GLY B 1 59 ? 1.870 267.225 114.039 1.00 14.82 59 GLY B CA 1
ATOM 3549 C C . GLY B 1 59 ? 2.447 268.626 113.943 1.00 20.05 59 GLY B C 1
ATOM 3550 O O . GLY B 1 59 ? 1.866 269.513 113.320 1.00 20.44 59 GLY B O 1
ATOM 3551 N N . ASP B 1 60 ? 3.604 268.815 114.574 1.00 14.38 60 ASP B N 1
ATOM 3552 C CA . ASP B 1 60 ? 4.302 270.097 114.587 1.00 15.50 60 ASP B CA 1
ATOM 3553 C C . ASP B 1 60 ? 5.115 270.251 113.303 1.00 16.90 60 ASP B C 1
ATOM 3554 O O . ASP B 1 60 ? 6.106 269.553 113.092 1.00 14.63 60 ASP B O 1
ATOM 3559 N N . GLU B 1 61 ? 4.683 271.175 112.451 1.00 17.22 61 GLU B N 1
ATOM 3560 C CA . GLU B 1 61 ? 5.327 271.428 111.166 1.00 14.94 61 GLU B CA 1
ATOM 3561 C C . GLU B 1 61 ? 6.827 271.693 111.189 1.00 16.26 61 GLU B C 1
ATOM 3562 O O . GLU B 1 61 ? 7.492 271.529 110.167 1.00 16.91 61 GLU B O 1
ATOM 3568 N N . GLN B 1 62 ? 7.372 272.100 112.332 1.00 16.26 62 GLN B N 1
ATOM 3569 C CA . GLN B 1 62 ? 8.805 272.370 112.393 1.00 16.28 62 GLN B CA 1
ATOM 3570 C C . GLN B 1 62 ? 9.590 271.105 112.039 1.00 18.23 62 GLN B C 1
ATOM 3571 O O . GLN B 1 62 ? 10.643 271.170 111.405 1.00 15.22 62 GLN B O 1
ATOM 3577 N N . TYR B 1 63 ? 9.064 269.949 112.430 1.00 14.17 63 TYR B N 1
ATOM 3578 C CA . TYR B 1 63 ? 9.742 268.693 112.128 1.00 14.53 63 TYR B CA 1
ATOM 3579 C C . TYR B 1 63 ? 9.558 268.322 110.661 1.00 14.60 63 TYR B C 1
ATOM 3580 O O . TYR B 1 63 ? 10.471 267.785 110.028 1.00 12.59 63 TYR B O 1
ATOM 3589 N N . ARG B 1 64 ? 8.379 268.619 110.123 1.00 14.54 64 ARG B N 1
ATOM 3590 C CA . ARG B 1 64 ? 8.076 268.325 108.729 1.00 13.29 64 ARG B CA 1
ATOM 3591 C C . ARG B 1 64 ? 8.984 269.144 107.816 1.00 15.22 64 ARG B C 1
ATOM 3592 O O . ARG B 1 64 ? 9.567 268.618 106.871 1.00 16.20 64 ARG B O 1
ATOM 3600 N N . GLU B 1 65 ? 9.111 270.436 108.100 1.00 16.53 65 GLU B N 1
ATOM 3601 C CA . GLU B 1 65 ? 9.958 271.292 107.282 1.00 16.42 65 GLU B CA 1
ATOM 3602 C C . GLU B 1 65 ? 11.410 270.832 107.335 1.00 14.89 65 GLU B C 1
ATOM 3603 O O . GLU B 1 65 ? 12.120 270.886 106.333 1.00 15.91 65 GLU B O 1
ATOM 3609 N N . GLY B 1 66 ? 11.845 270.375 108.506 1.00 13.47 66 GLY B N 1
ATOM 3610 C CA . GLY B 1 66 ? 13.207 269.897 108.645 1.00 12.29 66 GLY B CA 1
ATOM 3611 C C . GLY B 1 66 ? 13.409 268.641 107.813 1.00 11.83 66 GLY B C 1
ATOM 3612 O O . GLY B 1 66 ? 14.412 268.499 107.113 1.00 11.73 66 GLY B O 1
ATOM 3613 N N . ALA B 1 67 ? 12.446 267.729 107.885 1.00 12.71 67 ALA B N 1
ATOM 3614 C CA . ALA B 1 67 ? 12.530 266.484 107.131 1.00 12.27 67 ALA B CA 1
ATOM 3615 C C . ALA B 1 67 ? 12.548 266.755 105.629 1.00 13.64 67 ALA B C 1
ATOM 3616 O O . ALA B 1 67 ? 13.341 266.162 104.894 1.00 12.13 67 ALA B O 1
ATOM 3618 N N . VAL B 1 68 ? 11.677 267.653 105.174 1.00 12.19 68 VAL B N 1
ATOM 3619 C CA . VAL B 1 68 ? 11.614 267.988 103.755 1.00 13.71 68 VAL B CA 1
ATOM 3620 C C . VAL B 1 68 ? 12.927 268.614 103.298 1.00 13.02 68 VAL B C 1
ATOM 3621 O O . VAL B 1 68 ? 13.370 268.395 102.172 1.00 14.72 68 VAL B O 1
ATOM 3625 N N . ARG B 1 69 ? 13.553 269.388 104.177 1.00 12.43 69 ARG B N 1
ATOM 3626 C CA . ARG B 1 69 ? 14.826 270.013 103.848 1.00 13.88 69 ARG B CA 1
ATOM 3627 C C . ARG B 1 69 ? 15.872 268.927 103.581 1.00 16.03 69 ARG B C 1
ATOM 3628 O O . ARG B 1 69 ? 16.687 269.054 102.668 1.00 15.39 69 ARG B O 1
ATOM 3636 N N . THR B 1 70 ? 15.844 267.849 104.366 1.00 15.47 70 THR B N 1
ATOM 3637 C CA . THR B 1 70 ? 16.808 266.770 104.157 1.00 13.37 70 THR B CA 1
ATOM 3638 C C . THR B 1 70 ? 16.527 266.039 102.847 1.00 11.06 70 THR B C 1
ATOM 3639 O O . THR B 1 70 ? 17.453 265.599 102.171 1.00 12.88 70 THR B O 1
ATOM 3643 N N . VAL B 1 71 ? 15.253 265.913 102.489 1.00 12.80 71 VAL B N 1
ATOM 3644 C CA . VAL B 1 71 ? 14.886 265.233 101.251 1.00 15.16 71 VAL B CA 1
ATOM 3645 C C . VAL B 1 71 ? 15.441 265.999 100.055 1.00 16.84 71 VAL B C 1
ATOM 3646 O O . VAL B 1 71 ? 15.906 265.401 99.083 1.00 16.51 71 VAL B O 1
ATOM 3650 N N . ALA B 1 72 ? 15.401 267.327 100.131 1.00 16.09 72 ALA B N 1
ATOM 3651 C CA . ALA B 1 72 ? 15.928 268.150 99.051 1.00 17.50 72 ALA B CA 1
ATOM 3652 C C . ALA B 1 72 ? 17.424 267.877 98.939 1.00 15.34 72 ALA B C 1
ATOM 3653 O O . ALA B 1 72 ? 17.981 267.826 97.841 1.00 17.49 72 ALA B O 1
ATOM 3655 N N . SER B 1 73 ? 18.065 267.697 100.090 1.00 12.75 73 SER B N 1
ATOM 3656 C CA . SER B 1 73 ? 19.493 267.416 100.152 1.00 13.46 73 SER B CA 1
ATOM 3657 C C . SER B 1 73 ? 19.779 266.066 99.504 1.00 14.18 73 SER B C 1
ATOM 3658 O O . SER B 1 73 ? 20.777 265.907 98.799 1.00 16.19 73 SER B O 1
ATOM 3661 N N . PHE B 1 74 ? 18.898 265.099 99.750 1.00 13.73 74 PHE B N 1
ATOM 3662 C CA . PHE B 1 74 ? 19.049 263.764 99.187 1.00 15.29 74 PHE B CA 1
ATOM 3663 C C . PHE B 1 74 ? 18.769 263.744 97.689 1.00 17.72 74 PHE B C 1
ATOM 3664 O O . PHE B 1 74 ? 19.342 262.936 96.957 1.00 16.64 74 PHE B O 1
ATOM 3672 N N . ARG B 1 75 ? 17.881 264.626 97.238 1.00 18.19 75 ARG B N 1
ATOM 3673 C CA . ARG B 1 75 ? 17.555 264.721 95.820 1.00 21.24 75 ARG B CA 1
ATOM 3674 C C . ARG B 1 75 ? 18.828 265.153 95.106 1.00 20.16 75 ARG B C 1
ATOM 3675 O O . ARG B 1 75 ? 19.186 264.627 94.052 1.00 24.26 75 ARG B O 1
ATOM 3683 N N . GLU B 1 76 ? 19.508 266.124 95.703 1.00 19.92 76 GLU B N 1
ATOM 3684 C CA . GLU B 1 76 ? 20.749 266.658 95.166 1.00 22.83 76 GLU B CA 1
ATOM 3685 C C . GLU B 1 76 ? 21.869 265.622 95.246 1.00 21.27 76 GLU B C 1
ATOM 3686 O O . GLU B 1 76 ? 22.678 265.495 94.326 1.00 23.47 76 GLU B O 1
ATOM 3692 N N . ARG B 1 77 ? 21.909 264.875 96.345 1.00 18.22 77 ARG B N 1
ATOM 3693 C CA . ARG B 1 77 ? 22.937 263.857 96.528 1.00 19.98 77 ARG B CA 1
ATOM 3694 C C . ARG B 1 77 ? 22.816 262.756 95.477 1.00 19.37 77 ARG B C 1
ATOM 3695 O O . ARG B 1 77 ? 23.822 262.213 95.014 1.00 21.86 77 ARG B O 1
ATOM 3703 N N . LEU B 1 78 ? 21.582 262.435 95.100 1.00 19.84 78 LEU B N 1
ATOM 3704 C CA . LEU B 1 78 ? 21.337 261.400 94.103 1.00 19.72 78 LEU B CA 1
ATOM 3705 C C . LEU B 1 78 ? 21.725 261.883 92.710 1.00 29.72 78 LEU B C 1
ATOM 3706 O O . LEU B 1 78 ? 22.405 261.177 91.965 1.00 30.15 78 LEU B O 1
ATOM 3711 N N . ASP B 1 79 ? 21.291 263.092 92.365 1.00 28.44 79 ASP B N 1
ATOM 3712 C CA . ASP B 1 79 ? 21.586 263.665 91.058 1.00 30.94 79 ASP B CA 1
ATOM 3713 C C . ASP B 1 79 ? 23.080 263.847 90.819 1.00 31.38 79 ASP B C 1
ATOM 3714 O O . ASP B 1 79 ? 23.543 263.793 89.679 1.00 31.48 79 ASP B O 1
ATOM 3719 N N . ARG B 1 80 ? 23.836 264.057 91.891 1.00 30.99 80 ARG B N 1
ATOM 3720 C CA . ARG B 1 80 ? 25.276 264.246 91.771 1.00 31.07 80 ARG B CA 1
ATOM 3721 C C . ARG B 1 80 ? 26.049 262.990 92.161 1.00 31.57 80 ARG B C 1
ATOM 3722 O O . ARG B 1 80 ? 27.281 262.996 92.225 1.00 28.24 80 ARG B O 1
ATOM 3730 N N . PHE B 1 81 ? 25.308 261.913 92.415 1.00 29.81 81 PHE B N 1
ATOM 3731 C CA . PHE B 1 81 ? 25.882 260.623 92.783 1.00 30.49 81 PHE B CA 1
ATOM 3732 C C . PHE B 1 81 ? 27.063 260.770 93.740 1.00 28.36 81 PHE B C 1
ATOM 3733 O O . PHE B 1 81 ? 28.166 260.297 93.462 1.00 34.71 81 PHE B O 1
ATOM 3741 N N . GLU B 1 82 ? 26.821 261.421 94.873 1.00 28.86 82 GLU B N 1
ATOM 3742 C CA . GLU B 1 82 ? 27.861 261.647 95.870 1.00 25.47 82 GLU B CA 1
ATOM 3743 C C . GLU B 1 82 ? 27.840 260.596 96.977 1.00 27.25 82 GLU B C 1
ATOM 3744 O O . GLU B 1 82 ? 26.845 260.448 97.688 1.00 26.71 82 GLU B O 1
ATOM 3750 N N . ASN B 1 83 ? 28.949 259.874 97.114 1.00 26.39 83 ASN B N 1
ATOM 3751 C CA . ASN B 1 83 ? 29.091 258.827 98.123 1.00 30.66 83 ASN B CA 1
ATOM 3752 C C . ASN B 1 83 ? 27.881 257.899 98.192 1.00 33.63 83 ASN B C 1
ATOM 3753 O O . ASN B 1 83 ? 27.331 257.660 99.267 1.00 25.63 83 ASN B O 1
ATOM 3758 N N . LEU B 1 84 ? 27.470 257.379 97.038 1.00 28.78 84 LEU B N 1
ATOM 3759 C CA . LEU B 1 84 ? 26.331 256.469 96.967 1.00 27.60 84 LEU B CA 1
ATOM 3760 C C . LEU B 1 84 ? 26.752 255.155 96.327 1.00 30.13 84 LEU B C 1
ATOM 3761 O O . LEU B 1 84 ? 25.915 254.305 96.028 1.00 34.20 84 LEU B O 1
ATOM 3766 N N . ASP B 1 85 ? 28.053 254.997 96.117 1.00 32.73 85 ASP B N 1
ATOM 3767 C CA . ASP B 1 85 ? 28.581 253.788 95.505 1.00 33.93 85 ASP B CA 1
ATOM 3768 C C . ASP B 1 85 ? 28.672 252.685 96.554 1.00 35.11 85 ASP B C 1
ATOM 3769 O O . ASP B 1 85 ? 29.738 252.109 96.785 1.00 35.98 85 ASP B O 1
ATOM 3774 N N . HIS B 1 86 ? 27.541 252.408 97.195 1.00 30.30 86 HIS B N 1
ATOM 3775 C CA . HIS B 1 86 ? 27.465 251.377 98.215 1.00 32.10 86 HIS B CA 1
ATOM 3776 C C . HIS B 1 86 ? 26.033 250.881 98.384 1.00 33.49 86 HIS B C 1
ATOM 3777 O O . HIS B 1 86 ? 25.091 251.439 97.815 1.00 28.69 86 HIS B O 1
ATOM 3784 N N . HIS B 1 87 ? 25.893 249.826 99.177 1.00 27.40 87 HIS B N 1
ATOM 3785 C CA . HIS B 1 87 ? 24.613 249.184 99.455 1.00 28.46 87 HIS B CA 1
ATOM 3786 C C . HIS B 1 87 ? 23.615 250.018 100.260 1.00 34.48 87 HIS B C 1
ATOM 3787 O O . HIS B 1 87 ? 22.409 249.958 100.016 1.00 40.52 87 HIS B O 1
ATOM 3794 N N . ASN B 1 88 ? 24.120 250.795 101.213 1.00 29.84 88 ASN B N 1
ATOM 3795 C CA . ASN B 1 88 ? 23.273 251.590 102.096 1.00 28.27 88 ASN B CA 1
ATOM 3796 C C . ASN B 1 88 ? 22.366 252.660 101.485 1.00 23.54 88 ASN B C 1
ATOM 3797 O O . ASN B 1 88 ? 21.958 253.596 102.172 1.00 21.00 88 ASN B O 1
ATOM 3802 N N . ILE B 1 89 ? 22.033 252.516 100.207 1.00 23.23 89 ILE B N 1
ATOM 3803 C CA . ILE B 1 89 ? 21.141 253.467 99.551 1.00 19.85 89 ILE B CA 1
ATOM 3804 C C . ILE B 1 89 ? 19.762 253.335 100.191 1.00 16.20 89 ILE B C 1
ATOM 3805 O O . ILE B 1 89 ? 19.002 254.300 100.268 1.00 18.28 89 ILE B O 1
ATOM 3810 N N . GLY B 1 90 ? 19.444 252.127 100.649 1.00 15.69 90 GLY B N 1
ATOM 3811 C CA . GLY B 1 90 ? 18.165 251.893 101.294 1.00 15.65 90 GLY B CA 1
ATOM 3812 C C . GLY B 1 90 ? 18.083 252.630 102.619 1.00 16.15 90 GLY B C 1
ATOM 3813 O O . GLY B 1 90 ? 17.081 253.279 102.913 1.00 18.48 90 GLY B O 1
ATOM 3814 N N . PHE B 1 91 ? 19.138 252.525 103.424 1.00 14.95 91 PHE B N 1
ATOM 3815 C CA . PHE B 1 91 ? 19.188 253.208 104.714 1.00 12.44 91 PHE B CA 1
ATOM 3816 C C . PHE B 1 91 ? 18.972 254.706 104.509 1.00 16.74 91 PHE B C 1
ATOM 3817 O O . PHE B 1 91 ? 18.293 255.367 105.295 1.00 18.09 91 PHE B O 1
ATOM 3825 N N . LEU B 1 92 ? 19.556 255.226 103.437 1.00 15.67 92 LEU B N 1
ATOM 3826 C CA . LEU B 1 92 ? 19.472 256.647 103.128 1.00 15.36 92 LEU B CA 1
ATOM 3827 C C . LEU B 1 92 ? 18.135 257.145 102.581 1.00 17.40 92 LEU B C 1
ATOM 3828 O O . LEU B 1 92 ? 17.614 258.161 103.046 1.00 14.39 92 LEU B O 1
ATOM 3833 N N . TYR B 1 93 ? 17.571 256.432 101.612 1.00 12.33 93 TYR B N 1
ATOM 3834 C CA . TYR B 1 93 ? 16.328 256.869 100.988 1.00 13.80 93 TYR B CA 1
ATOM 3835 C C . TYR B 1 93 ? 15.000 256.333 101.513 1.00 11.49 93 TYR B C 1
ATOM 3836 O O . TYR B 1 93 ? 13.961 256.954 101.298 1.00 13.80 93 TYR B O 1
ATOM 3845 N N . SER B 1 94 ? 15.010 255.192 102.197 1.00 11.81 94 SER B N 1
ATOM 3846 C CA . SER B 1 94 ? 13.763 254.672 102.751 1.00 10.35 94 SER B CA 1
ATOM 3847 C C . SER B 1 94 ? 13.268 255.602 103.855 1.00 11.86 94 SER B C 1
ATOM 3848 O O . SER B 1 94 ? 12.074 255.892 103.951 1.00 12.41 94 SER B O 1
ATOM 3851 N N . LEU B 1 95 ? 14.202 256.070 104.678 1.00 12.51 95 LEU B N 1
ATOM 3852 C CA . LEU B 1 95 ? 13.879 256.929 105.812 1.00 9.98 95 LEU B CA 1
ATOM 3853 C C . LEU B 1 95 ? 13.710 258.412 105.497 1.00 13.18 95 LEU B C 1
ATOM 3854 O O . LEU B 1 95 ? 13.357 259.194 106.378 1.00 9.91 95 LEU B O 1
ATOM 3859 N N . SER B 1 96 ? 13.953 258.798 104.249 1.00 11.05 96 SER B N 1
ATOM 3860 C CA . SER B 1 96 ? 13.827 260.198 103.867 1.00 11.07 96 SER B CA 1
ATOM 3861 C C . SER B 1 96 ? 12.751 260.395 102.807 1.00 11.51 96 SER B C 1
ATOM 3862 O O . SER B 1 96 ? 11.654 260.873 103.108 1.00 12.63 96 SER B O 1
ATOM 3865 N N . ALA B 1 97 ? 13.068 260.017 101.572 1.00 12.01 97 ALA B N 1
ATOM 3866 C CA . ALA B 1 97 ? 12.139 260.147 100.452 1.00 14.62 97 ALA B CA 1
ATOM 3867 C C . ALA B 1 97 ? 10.925 259.228 100.568 1.00 16.16 97 ALA B C 1
ATOM 3868 O O . ALA B 1 97 ? 9.784 259.686 100.511 1.00 14.35 97 ALA B O 1
ATOM 3870 N N . LYS B 1 98 ? 11.161 257.927 100.721 1.00 13.90 98 LYS B N 1
ATOM 3871 C CA . LYS B 1 98 ? 10.047 256.994 100.840 1.00 14.42 98 LYS B CA 1
ATOM 3872 C C . LYS B 1 98 ? 9.227 257.382 102.063 1.00 11.80 98 LYS B C 1
ATOM 3873 O O . LYS B 1 98 ? 7.999 257.315 102.052 1.00 15.08 98 LYS B O 1
ATOM 3879 N N . ALA B 1 99 ? 9.920 257.793 103.118 1.00 12.82 99 ALA B N 1
ATOM 3880 C CA . ALA B 1 99 ? 9.256 258.202 104.346 1.00 14.17 99 ALA B CA 1
ATOM 3881 C C . ALA B 1 99 ? 8.236 259.300 104.056 1.00 13.17 99 ALA B C 1
ATOM 3882 O O . ALA B 1 99 ? 7.098 259.230 104.512 1.00 14.54 99 ALA B O 1
ATOM 3884 N N . GLN B 1 100 ? 8.640 260.312 103.293 1.00 14.93 100 GLN B N 1
ATOM 3885 C CA . GLN B 1 100 ? 7.721 261.399 102.973 1.00 15.29 100 GLN B CA 1
ATOM 3886 C C . GLN B 1 100 ? 6.513 260.883 102.194 1.00 15.04 100 GLN B C 1
ATOM 3887 O O . GLN B 1 100 ? 5.391 261.329 102.420 1.00 16.28 100 GLN B O 1
ATOM 3893 N N . TRP B 1 101 ? 6.737 259.941 101.281 1.00 15.57 101 TRP B N 1
ATOM 3894 C CA . TRP B 1 101 ? 5.637 259.373 100.507 1.00 18.34 101 TRP B CA 1
ATOM 3895 C C . TRP B 1 101 ? 4.674 258.643 101.441 1.00 17.21 101 TRP B C 1
ATOM 3896 O O . TRP B 1 101 ? 3.457 258.723 101.285 1.00 18.19 101 TRP B O 1
ATOM 3907 N N . ILE B 1 102 ? 5.226 257.936 102.418 1.00 15.17 102 ILE B N 1
ATOM 3908 C CA . ILE B 1 102 ? 4.411 257.202 103.373 1.00 15.47 102 ILE B CA 1
ATOM 3909 C C . ILE B 1 102 ? 3.607 258.135 104.276 1.00 17.26 102 ILE B C 1
ATOM 3910 O O . ILE B 1 102 ? 2.441 257.874 104.571 1.00 19.02 102 ILE B O 1
ATOM 3915 N N . VAL B 1 103 ? 4.232 259.227 104.701 1.00 17.70 103 VAL B N 1
ATOM 3916 C CA . VAL B 1 103 ? 3.592 260.189 105.594 1.00 16.83 103 VAL B CA 1
ATOM 3917 C C . VAL B 1 103 ? 2.578 261.132 104.951 1.00 23.53 103 VAL B C 1
ATOM 3918 O O . VAL B 1 103 ? 1.492 261.332 105.494 1.00 24.93 103 VAL B O 1
ATOM 3922 N N . GLU B 1 104 ? 2.913 261.711 103.804 1.00 22.02 104 GLU B N 1
ATOM 3923 C CA . GLU B 1 104 ? 1.989 262.652 103.177 1.00 21.30 104 GLU B CA 1
ATOM 3924 C C . GLU B 1 104 ? 1.723 262.437 101.691 1.00 23.73 104 GLU B C 1
ATOM 3925 O O . GLU B 1 104 ? 1.159 263.306 101.026 1.00 24.66 104 GLU B O 1
ATOM 3931 N N . LYS B 1 105 ? 2.123 261.280 101.176 1.00 25.37 105 LYS B N 1
ATOM 3932 C CA . LYS B 1 105 ? 1.915 260.938 99.771 1.00 26.66 105 LYS B CA 1
ATOM 3933 C C . LYS B 1 105 ? 2.420 261.981 98.780 1.00 25.46 105 LYS B C 1
ATOM 3934 O O . LYS B 1 105 ? 1.719 262.346 97.832 1.00 26.59 105 LYS B O 1
ATOM 3940 N N . ASP B 1 106 ? 3.640 262.455 98.995 1.00 20.30 106 ASP B N 1
ATOM 3941 C CA . ASP B 1 106 ? 4.237 263.439 98.104 1.00 19.52 106 ASP B CA 1
ATOM 3942 C C . ASP B 1 106 ? 4.771 262.699 96.881 1.00 20.18 106 ASP B C 1
ATOM 3943 O O . ASP B 1 106 ? 5.657 261.852 97.002 1.00 18.08 106 ASP B O 1
ATOM 3948 N N . GLU B 1 107 ? 4.239 263.017 95.704 1.00 18.98 107 GLU B N 1
ATOM 3949 C CA . GLU B 1 107 ? 4.670 262.355 94.473 1.00 21.53 107 GLU B CA 1
ATOM 3950 C C . GLU B 1 107 ? 6.141 262.537 94.130 1.00 17.04 107 GLU B C 1
ATOM 3951 O O . GLU B 1 107 ? 6.800 261.591 93.702 1.00 20.09 107 GLU B O 1
ATOM 3957 N N . SER B 1 108 ? 6.663 263.746 94.306 1.00 19.09 108 SER B N 1
ATOM 3958 C CA . SER B 1 108 ? 8.061 263.997 93.988 1.00 17.97 108 SER B CA 1
ATOM 3959 C C . SER B 1 108 ? 8.985 263.163 94.874 1.00 21.19 108 SER B C 1
ATOM 3960 O O . SER B 1 108 ? 10.030 262.691 94.423 1.00 21.91 108 SER B O 1
ATOM 3963 N N . ALA B 1 109 ? 8.594 262.980 96.132 1.00 21.18 109 ALA B N 1
ATOM 3964 C CA . ALA B 1 109 ? 9.387 262.193 97.069 1.00 19.96 109 ALA B CA 1
ATOM 3965 C C . ALA B 1 109 ? 9.333 260.731 96.645 1.00 18.64 109 ALA B C 1
ATOM 3966 O O . ALA B 1 109 ? 10.328 260.013 96.726 1.00 18.64 109 ALA B O 1
ATOM 3968 N N . ARG B 1 110 ? 8.158 260.301 96.200 1.00 17.05 110 ARG B N 1
ATOM 3969 C CA . ARG B 1 110 ? 7.965 258.934 95.740 1.00 19.60 110 ARG B CA 1
ATOM 3970 C C . ARG B 1 110 ? 8.906 258.662 94.572 1.00 21.11 110 ARG B C 1
ATOM 3971 O O . ARG B 1 110 ? 9.591 257.641 94.539 1.00 18.93 110 ARG B O 1
ATOM 3979 N N . LYS B 1 111 ? 8.946 259.583 93.614 1.00 21.50 111 LYS B N 1
ATOM 3980 C CA . LYS B 1 111 ? 9.814 259.418 92.457 1.00 21.56 111 LYS B CA 1
ATOM 3981 C C . LYS B 1 111 ? 11.288 259.434 92.835 1.00 19.08 111 LYS B C 1
ATOM 3982 O O . LYS B 1 111 ? 12.103 258.774 92.193 1.00 20.58 111 LYS B O 1
ATOM 3988 N N . LEU B 1 112 ? 11.637 260.182 93.878 1.00 17.35 112 LEU B N 1
ATOM 3989 C CA . LEU B 1 112 ? 13.024 260.231 94.320 1.00 16.14 112 LEU B CA 1
ATOM 3990 C C . LEU B 1 112 ? 13.400 258.862 94.882 1.00 17.68 112 LEU B C 1
ATOM 3991 O O . LEU B 1 112 ? 14.476 258.341 94.599 1.00 17.54 112 LEU B O 1
ATOM 3996 N N . ALA B 1 113 ? 12.504 258.286 95.677 1.00 16.94 113 ALA B N 1
ATOM 3997 C CA . ALA B 1 113 ? 12.748 256.971 96.263 1.00 14.87 113 ALA B CA 1
ATOM 3998 C C . ALA B 1 113 ? 12.891 255.934 95.150 1.00 20.63 113 ALA B C 1
ATOM 3999 O O . ALA B 1 113 ? 13.750 255.057 95.219 1.00 17.86 113 ALA B O 1
ATOM 4001 N N . LEU B 1 114 ? 12.049 256.040 94.126 1.00 20.22 114 LEU B N 1
ATOM 4002 C CA . LEU B 1 114 ? 12.108 255.109 93.004 1.00 20.30 114 LEU B CA 1
ATOM 4003 C C . LEU B 1 114 ? 13.429 255.261 92.257 1.00 17.44 114 LEU B C 1
ATOM 4004 O O . LEU B 1 114 ? 14.038 254.272 91.855 1.00 19.75 114 LEU B O 1
ATOM 4009 N N . ASP B 1 115 ? 13.871 256.502 92.068 1.00 18.85 115 ASP B N 1
ATOM 4010 C CA . ASP B 1 115 ? 15.136 256.748 91.385 1.00 19.68 115 ASP B CA 1
ATOM 4011 C C . ASP B 1 115 ? 16.270 256.121 92.184 1.00 23.84 115 ASP B C 1
ATOM 4012 O O . ASP B 1 115 ? 17.191 255.531 91.618 1.00 23.23 115 ASP B O 1
ATOM 4017 N N . ALA B 1 116 ? 16.198 256.256 93.504 1.00 21.52 116 ALA B N 1
ATOM 4018 C CA . ALA B 1 116 ? 17.219 255.695 94.378 1.00 20.93 116 ALA B CA 1
ATOM 4019 C C . ALA B 1 116 ? 17.182 254.173 94.296 1.00 17.91 116 ALA B C 1
ATOM 4020 O O . ALA B 1 116 ? 18.226 253.522 94.277 1.00 19.60 116 ALA B O 1
ATOM 4022 N N . ALA B 1 117 ? 15.975 253.616 94.246 1.00 18.81 117 ALA B N 1
ATOM 4023 C CA . ALA B 1 117 ? 15.799 252.169 94.160 1.00 19.24 117 ALA B CA 1
ATOM 4024 C C . ALA B 1 117 ? 16.365 251.666 92.840 1.00 28.21 117 ALA B C 1
ATOM 4025 O O . ALA B 1 117 ? 17.084 250.664 92.802 1.00 25.33 117 ALA B O 1
ATOM 4027 N N . ASP B 1 118 ? 16.034 252.368 91.760 1.00 26.40 118 ASP B N 1
ATOM 4028 C CA . ASP B 1 118 ? 16.514 252.004 90.433 1.00 33.23 118 ASP B CA 1
ATOM 4029 C C . ASP B 1 118 ? 18.039 252.009 90.454 1.00 29.70 118 ASP B C 1
ATOM 4030 O O . ASP B 1 118 ? 18.683 251.184 89.802 1.00 38.37 118 ASP B O 1
ATOM 4035 N N . VAL B 1 119 ? 18.613 252.939 91.212 1.00 29.61 119 VAL B N 1
ATOM 4036 C CA . VAL B 1 119 ? 20.060 253.035 91.329 1.00 28.06 119 VAL B CA 1
ATOM 4037 C C . VAL B 1 119 ? 20.600 251.824 92.079 1.00 34.15 119 VAL B C 1
ATOM 4038 O O . VAL B 1 119 ? 21.392 251.060 91.531 1.00 38.66 119 VAL B O 1
ATOM 4042 N N . LEU B 1 120 ? 20.162 251.650 93.325 1.00 29.57 120 LEU B N 1
ATOM 4043 C CA . LEU B 1 120 ? 20.600 250.530 94.156 1.00 26.45 120 LEU B CA 1
ATOM 4044 C C . LEU B 1 120 ? 20.651 249.243 93.338 1.00 28.68 120 LEU B C 1
ATOM 4045 O O . LEU B 1 120 ? 21.488 248.375 93.580 1.00 30.36 120 LEU B O 1
ATOM 4050 N N . MET B 1 121 ? 19.749 249.132 92.368 1.00 27.99 121 MET B N 1
ATOM 4051 C CA . MET B 1 121 ? 19.698 247.969 91.491 1.00 30.81 121 MET B CA 1
ATOM 4052 C C . MET B 1 121 ? 20.896 247.966 90.543 1.00 35.68 121 MET B C 1
ATOM 4053 O O . MET B 1 121 ? 20.782 247.542 89.392 1.00 45.93 121 MET B O 1
ATOM 4058 N N . ARG B 1 122 ? 22.038 248.451 91.024 1.00 36.87 122 ARG B N 1
ATOM 4059 C CA . ARG B 1 122 ? 23.257 248.486 90.223 1.00 35.17 122 ARG B CA 1
ATOM 4060 C C . ARG B 1 122 ? 24.412 247.942 91.060 1.00 36.31 122 ARG B C 1
ATOM 4061 O O . ARG B 1 122 ? 25.559 247.893 90.613 1.00 39.61 122 ARG B O 1
ATOM 4069 N N . ARG B 1 123 ? 24.092 247.540 92.285 1.00 34.02 123 ARG B N 1
ATOM 4070 C CA . ARG B 1 123 ? 25.083 246.985 93.195 1.00 35.03 123 ARG B CA 1
ATOM 4071 C C . ARG B 1 123 ? 24.989 245.4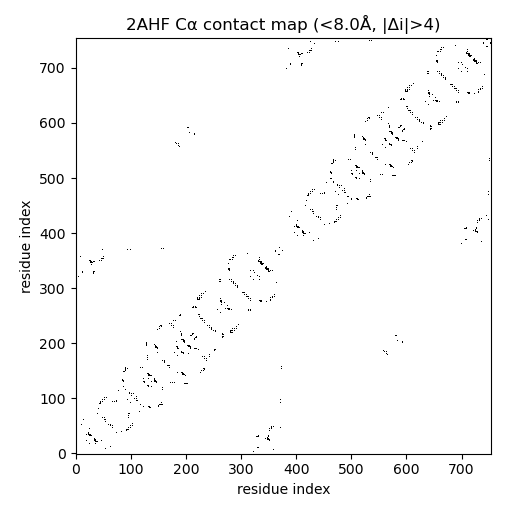67 93.165 1.00 32.02 123 ARG B C 1
ATOM 4072 O O . ARG B 1 123 ? 25.840 244.774 93.721 1.00 35.12 123 ARG B O 1
ATOM 4080 N N . TRP B 1 124 ? 23.949 244.952 92.512 1.00 33.29 124 TRP B N 1
ATOM 4081 C CA . TRP B 1 124 ? 23.761 243.511 92.426 1.00 33.29 124 TRP B CA 1
ATOM 4082 C C . TRP B 1 124 ? 24.655 242.909 91.353 1.00 38.73 124 TRP B C 1
ATOM 4083 O O . TRP B 1 124 ? 24.598 243.302 90.186 1.00 41.43 124 TRP B O 1
ATOM 4094 N N . ARG B 1 125 ? 25.483 241.953 91.757 1.00 39.62 125 ARG B N 1
ATOM 4095 C CA . ARG B 1 125 ? 26.387 241.284 90.834 1.00 35.79 125 ARG B CA 1
ATOM 4096 C C . ARG B 1 125 ? 25.793 239.930 90.467 1.00 36.29 125 ARG B C 1
ATOM 4097 O O . ARG B 1 125 ? 25.920 238.960 91.216 1.00 39.49 125 ARG B O 1
ATOM 4105 N N . ALA B 1 126 ? 25.131 239.883 89.314 1.00 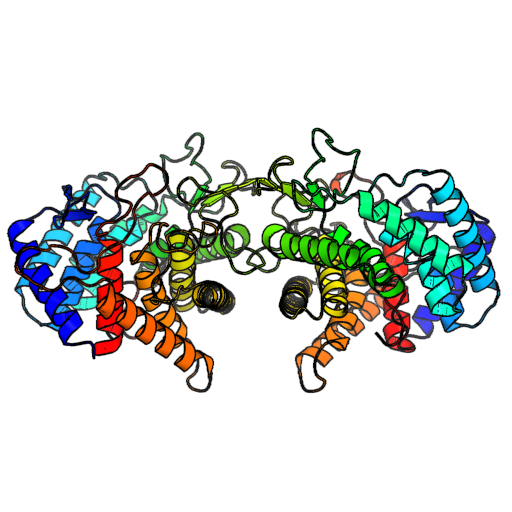36.28 126 ALA B N 1
ATOM 4106 C CA . ALA B 1 126 ? 24.489 238.667 88.823 1.00 33.58 126 ALA B CA 1
ATOM 4107 C C . ALA B 1 126 ? 25.416 237.458 88.873 1.00 33.69 126 ALA B C 1
ATOM 4108 O O . ALA B 1 126 ? 24.963 236.328 89.069 1.00 40.00 126 ALA B O 1
ATOM 4110 N N . ASP B 1 127 ? 26.712 237.696 88.697 1.00 36.53 127 ASP B N 1
ATOM 4111 C CA . ASP B 1 127 ? 27.695 236.618 88.730 1.00 36.63 127 ASP B CA 1
ATOM 4112 C C . ASP B 1 127 ? 27.820 236.021 90.128 1.00 37.89 127 ASP B C 1
ATOM 4113 O O . ASP B 1 127 ? 27.918 234.803 90.284 1.00 41.69 127 ASP B O 1
ATOM 4118 N N . ALA B 1 128 ? 27.814 236.883 91.142 1.00 38.70 128 ALA B N 1
ATOM 4119 C CA . ALA B 1 128 ? 27.925 236.437 92.527 1.00 36.07 128 ALA B CA 1
ATOM 4120 C C . ALA B 1 128 ? 26.551 236.213 93.153 1.00 35.82 128 ALA B C 1
ATOM 4121 O O . ALA B 1 128 ? 26.441 235.624 94.228 1.00 36.69 128 ALA B O 1
ATOM 4123 N N . GLY B 1 129 ? 25.506 236.683 92.476 1.00 32.32 129 GLY B N 1
ATOM 4124 C CA . GLY B 1 129 ? 24.156 236.519 92.987 1.00 32.58 129 GLY B CA 1
ATOM 4125 C C . GLY B 1 129 ? 23.941 237.268 94.288 1.00 34.32 129 GLY B C 1
ATOM 4126 O O . GLY B 1 129 ? 23.115 236.877 95.116 1.00 37.37 129 GLY B O 1
ATOM 4127 N N . ILE B 1 130 ? 24.688 238.352 94.465 1.00 33.28 130 ILE B N 1
ATOM 4128 C CA . ILE B 1 130 ? 24.594 239.165 95.673 1.00 31.71 130 ILE B CA 1
ATOM 4129 C C . ILE B 1 130 ? 24.636 240.646 95.329 1.00 32.78 130 ILE B C 1
ATOM 4130 O O . ILE B 1 130 ? 24.844 241.025 94.177 1.00 33.32 130 ILE B O 1
ATOM 4135 N N . ILE B 1 131 ? 24.438 241.482 96.341 1.00 34.57 131 ILE B N 1
ATOM 4136 C CA . ILE B 1 131 ? 24.487 242.923 96.156 1.00 34.83 131 ILE B CA 1
ATOM 4137 C C . ILE B 1 131 ? 25.731 243.391 96.919 1.00 32.78 131 ILE B C 1
ATOM 4138 O O . ILE B 1 131 ? 25.820 243.247 98.141 1.00 38.21 131 ILE B O 1
ATOM 4143 N N . GLN B 1 132 ? 26.709 243.909 96.181 1.00 33.83 132 GLN B N 1
ATOM 4144 C CA . GLN B 1 132 ? 27.958 244.375 96.774 1.00 30.72 132 GLN B CA 1
ATOM 4145 C C . GLN B 1 132 ? 27.715 245.477 97.797 1.00 33.19 132 GLN B C 1
ATOM 4146 O O . GLN B 1 132 ? 26.968 246.422 97.541 1.00 34.33 132 GLN B O 1
ATOM 4152 N N . ALA B 1 133 ? 28.356 245.349 98.955 1.00 33.87 133 ALA B N 1
ATOM 4153 C CA . ALA B 1 133 ? 28.201 246.321 100.032 1.00 34.96 133 ALA B CA 1
ATOM 4154 C C . ALA B 1 133 ? 29.060 247.573 99.878 1.00 36.00 133 ALA B C 1
ATOM 4155 O O . ALA B 1 133 ? 28.532 248.683 99.806 1.00 38.18 133 ALA B O 1
ATOM 4157 N N . TRP B 1 134 ? 30.377 247.400 99.829 1.00 33.84 134 TRP B N 1
ATOM 4158 C CA . TRP B 1 134 ? 31.278 248.543 99.713 1.00 35.31 134 TRP B CA 1
ATOM 4159 C C . TRP B 1 134 ? 32.301 248.402 98.588 1.00 37.87 134 TRP B C 1
ATOM 4160 O O . TRP B 1 134 ? 32.474 247.323 98.016 1.00 39.67 134 TRP B O 1
ATOM 4171 N N . GLY B 1 135 ? 32.972 249.508 98.273 1.00 34.97 135 GLY B N 1
ATOM 4172 C CA . GLY B 1 135 ? 33.973 249.503 97.222 1.00 36.15 135 GLY B CA 1
ATOM 4173 C C . GLY B 1 135 ? 33.356 249.509 95.838 1.00 35.53 135 GLY B C 1
ATOM 4174 O O . GLY B 1 135 ? 32.185 249.160 95.680 1.00 39.87 135 GLY B O 1
ATOM 4175 N N . PRO B 1 136 ? 34.116 249.913 94.808 1.00 39.97 136 PRO B N 1
ATOM 4176 C CA . PRO B 1 136 ? 33.586 249.942 93.442 1.00 37.81 136 PRO B CA 1
ATOM 4177 C C . PRO B 1 136 ? 33.421 248.524 92.900 1.00 39.88 136 PRO B C 1
ATOM 4178 O O . PRO B 1 136 ? 34.091 247.598 93.364 1.00 42.87 136 PRO B O 1
ATOM 4182 N N . LYS B 1 137 ? 32.527 248.353 91.930 1.00 36.72 137 LYS B N 1
ATOM 4183 C CA . LYS B 1 137 ? 32.298 247.039 91.339 1.00 37.31 137 LYS B CA 1
ATOM 4184 C C . LYS B 1 137 ? 33.629 246.415 90.939 1.00 39.79 137 LYS B C 1
ATOM 4185 O O . LYS B 1 137 ? 34.509 247.095 90.407 1.00 42.97 137 LYS B O 1
ATOM 4191 N N . GLY B 1 138 ? 33.774 245.120 91.199 1.00 41.12 138 GLY B N 1
ATOM 4192 C CA . GLY B 1 138 ? 35.011 244.441 90.861 1.00 39.98 138 GLY B CA 1
ATOM 4193 C C . GLY B 1 138 ? 36.151 244.866 91.768 1.00 40.77 138 GLY B C 1
ATOM 4194 O O . GLY B 1 138 ? 37.319 244.813 91.378 1.00 43.43 138 GLY B O 1
ATOM 4195 N N . ASP B 1 139 ? 35.809 245.297 92.980 1.00 41.20 139 ASP B N 1
ATOM 4196 C CA . ASP B 1 139 ? 36.809 245.727 93.954 1.00 37.10 139 ASP B CA 1
ATOM 4197 C C . ASP B 1 139 ? 37.741 244.553 94.255 1.00 38.30 139 ASP B C 1
ATOM 4198 O O . ASP B 1 139 ? 37.290 243.417 94.405 1.00 43.36 139 ASP B O 1
ATOM 4203 N N . PRO B 1 140 ? 39.056 244.816 94.348 1.00 41.77 140 PRO B N 1
ATOM 4204 C CA . PRO B 1 140 ? 40.072 243.792 94.625 1.00 37.88 140 PRO B CA 1
ATOM 4205 C C . PRO B 1 140 ? 39.997 243.094 95.985 1.00 41.18 140 PRO B C 1
ATOM 4206 O O . PRO B 1 140 ? 40.960 242.445 96.401 1.00 45.10 140 PRO B O 1
ATOM 4210 N N . GLU B 1 141 ? 38.865 243.218 96.672 1.00 38.16 141 GLU B N 1
ATOM 4211 C CA . GLU B 1 141 ? 38.699 242.577 97.975 1.00 38.19 141 GLU B CA 1
ATOM 4212 C C . GLU B 1 141 ? 37.276 242.674 98.519 1.00 37.81 141 GLU B C 1
ATOM 4213 O O . GLU B 1 141 ? 36.876 241.873 99.367 1.00 40.40 141 GLU B O 1
ATOM 4219 N N . ASN B 1 142 ? 36.518 243.655 98.037 1.00 34.97 142 ASN B N 1
ATOM 4220 C CA . ASN B 1 142 ? 35.137 243.845 98.476 1.00 33.76 142 ASN B CA 1
ATOM 4221 C C . ASN B 1 142 ? 34.170 243.503 97.346 1.00 35.39 142 ASN B C 1
ATOM 4222 O O . ASN B 1 142 ? 32.951 243.526 97.528 1.00 35.82 142 ASN B O 1
ATOM 4227 N N . GLY B 1 143 ? 34.728 243.182 96.182 1.00 33.25 143 GLY B N 1
ATOM 4228 C CA . GLY B 1 143 ? 33.922 242.851 95.018 1.00 33.60 143 GLY B CA 1
ATOM 4229 C C . GLY B 1 143 ? 32.807 241.839 95.216 1.00 31.89 143 GLY B C 1
ATOM 4230 O O . GLY B 1 143 ? 31.744 241.961 94.604 1.00 35.24 143 GLY B O 1
ATOM 4231 N N . GLY B 1 144 ? 33.037 240.837 96.059 1.00 31.72 144 GLY B N 1
ATOM 4232 C CA . GLY B 1 144 ? 32.014 239.828 96.287 1.00 27.70 144 GLY B CA 1
ATOM 4233 C C . GLY B 1 144 ? 31.712 239.614 97.757 1.00 28.42 144 GLY B C 1
ATOM 4234 O O . GLY B 1 144 ? 31.538 238.481 98.206 1.00 25.23 144 GLY B O 1
ATOM 4235 N N . ARG B 1 145 ? 31.637 240.708 98.507 1.00 25.18 145 ARG B N 1
ATOM 4236 C CA . ARG B 1 145 ? 31.371 240.639 99.937 1.00 18.14 145 ARG B CA 1
ATOM 4237 C C . ARG B 1 145 ? 29.978 241.151 100.287 1.00 25.20 145 ARG B C 1
ATOM 4238 O O . ARG B 1 145 ? 29.533 242.176 99.769 1.00 31.81 145 ARG B O 1
ATOM 4246 N N . ILE B 1 146 ? 29.285 240.426 101.159 1.00 22.60 146 ILE B N 1
ATOM 4247 C CA . ILE B 1 146 ? 27.958 240.841 101.596 1.00 23.42 146 ILE B CA 1
ATOM 4248 C C . ILE B 1 146 ? 28.018 241.061 103.099 1.00 20.08 146 ILE B C 1
ATOM 4249 O O . ILE B 1 146 ? 28.725 240.345 103.811 1.00 19.60 146 ILE B O 1
ATOM 4254 N N . ILE B 1 147 ? 27.291 242.066 103.573 1.00 18.56 147 ILE B N 1
ATOM 4255 C CA . ILE B 1 147 ? 27.251 242.387 104.991 1.00 14.44 147 ILE B CA 1
ATOM 4256 C C . ILE B 1 147 ? 25.811 242.214 105.452 1.00 12.63 147 ILE B C 1
ATOM 4257 O O . ILE B 1 147 ? 24.878 242.490 104.701 1.00 15.00 147 ILE B O 1
ATOM 4262 N N . ILE B 1 148 ? 25.629 241.763 106.687 1.00 10.29 148 ILE B N 1
ATOM 4263 C CA . ILE B 1 148 ? 24.293 241.518 107.205 1.00 11.13 148 ILE B CA 1
ATOM 4264 C C . ILE B 1 148 ? 23.414 242.770 107.251 1.00 11.42 148 ILE B C 1
ATOM 4265 O O . ILE B 1 148 ? 22.190 242.671 107.165 1.00 12.23 148 ILE B O 1
ATOM 4270 N N . ASP B 1 149 ? 24.034 243.946 107.347 1.00 14.10 149 ASP B N 1
ATOM 4271 C CA . ASP B 1 149 ? 23.268 245.189 107.392 1.00 14.28 149 ASP B CA 1
ATOM 4272 C C . ASP B 1 149 ? 22.508 245.398 106.080 1.00 12.32 149 ASP B C 1
ATOM 4273 O O . ASP B 1 149 ? 21.528 246.138 106.029 1.00 13.87 149 ASP B O 1
ATOM 4282 N N . CYS B 1 150 ? 22.954 244.739 105.016 1.00 14.35 150 CYS B N 1
ATOM 4283 C CA . CYS B 1 150 ? 22.308 244.895 103.719 1.00 17.66 150 CYS B CA 1
ATOM 4284 C C . CYS B 1 150 ? 20.846 244.473 103.677 1.00 13.46 150 CYS B C 1
ATOM 4285 O O . CYS B 1 150 ? 20.109 244.869 102.775 1.00 12.65 150 CYS B O 1
ATOM 4288 N N . LEU B 1 151 ? 20.421 243.677 104.652 1.00 12.01 151 LEU B N 1
ATOM 4289 C CA . LEU B 1 151 ? 19.035 243.229 104.704 1.00 11.83 151 LEU B CA 1
ATOM 4290 C C . LEU B 1 151 ? 18.103 244.426 104.838 1.00 12.66 151 LEU B C 1
ATOM 4291 O O . LEU B 1 151 ? 16.959 244.384 104.395 1.00 12.78 151 LEU B O 1
ATOM 4296 N N . LEU B 1 152 ? 18.608 245.495 105.447 1.00 11.75 152 LEU B N 1
ATOM 4297 C CA . LEU B 1 152 ? 17.819 246.706 105.651 1.00 11.10 152 LEU B CA 1
ATOM 4298 C C . LEU B 1 152 ? 17.734 247.599 104.416 1.00 11.73 152 LEU B C 1
ATOM 4299 O O . LEU B 1 152 ? 16.964 248.562 104.398 1.00 15.55 152 LEU B O 1
ATOM 4304 N N . ASN B 1 153 ? 18.519 247.285 103.389 1.00 11.05 153 ASN B N 1
ATOM 4305 C CA . ASN B 1 153 ? 18.494 248.059 102.150 1.00 13.33 153 ASN B CA 1
ATOM 4306 C C . ASN B 1 153 ? 17.515 247.436 101.161 1.00 14.43 153 ASN B C 1
ATOM 4307 O O . ASN B 1 153 ? 17.159 248.050 100.156 1.00 15.29 153 ASN B O 1
ATOM 4312 N N . LEU B 1 154 ? 17.081 246.213 101.451 1.00 13.97 154 LEU B N 1
ATOM 4313 C CA . LEU B 1 154 ? 16.149 245.513 100.575 1.00 11.74 154 LEU B CA 1
ATOM 4314 C C . LEU B 1 154 ? 14.736 246.098 100.585 1.00 13.00 154 LEU B C 1
ATOM 4315 O O . LEU B 1 154 ? 14.042 246.063 99.570 1.00 13.94 154 LEU B O 1
ATOM 4320 N N . PRO B 1 155 ? 14.282 246.636 101.731 1.00 13.12 155 PRO B N 1
ATOM 4321 C CA . PRO B 1 155 ? 12.931 247.206 101.748 1.00 14.29 155 PRO B CA 1
ATOM 4322 C C . PRO B 1 155 ? 12.703 248.243 100.645 1.00 14.57 155 PRO B C 1
ATOM 4323 O O . PRO B 1 155 ? 11.618 248.314 100.074 1.00 15.13 155 PRO B O 1
ATOM 4327 N N . LEU B 1 156 ? 13.723 249.045 100.350 1.00 14.00 156 LEU B N 1
ATOM 4328 C CA . LEU B 1 156 ? 13.599 250.058 99.301 1.00 14.67 156 LEU B CA 1
ATOM 4329 C C . LEU B 1 156 ? 13.306 249.379 97.969 1.00 18.30 156 LEU B C 1
ATOM 4330 O O . LEU B 1 156 ? 12.440 249.820 97.213 1.00 16.82 156 LEU B O 1
ATOM 4335 N N . LEU B 1 157 ? 14.030 248.297 97.692 1.00 17.76 157 LEU B N 1
ATOM 4336 C CA . LEU B 1 157 ? 13.844 247.557 96.449 1.00 15.92 157 LEU B CA 1
ATOM 4337 C C . LEU B 1 157 ? 12.476 246.891 96.384 1.00 17.67 157 LEU B C 1
ATOM 4338 O O . LEU B 1 157 ? 11.782 246.981 95.372 1.00 18.41 157 LEU B O 1
ATOM 4343 N N . LEU B 1 158 ? 12.089 246.220 97.466 1.00 16.32 158 LEU B N 1
ATOM 4344 C CA . LEU B 1 158 ? 10.802 245.534 97.522 1.00 17.05 158 LEU B CA 1
ATOM 4345 C C . LEU B 1 158 ? 9.646 246.516 97.369 1.00 18.52 158 LEU B C 1
ATOM 4346 O O . LEU B 1 158 ? 8.652 246.220 96.704 1.00 18.86 158 LEU B O 1
ATOM 4351 N N . TRP B 1 159 ? 9.785 247.686 97.987 1.00 16.54 159 TRP B N 1
ATOM 4352 C CA . TRP B 1 159 ? 8.766 248.727 97.906 1.00 18.01 159 TRP B CA 1
ATOM 4353 C C . TRP B 1 159 ? 8.657 249.211 96.460 1.00 17.98 159 TRP B C 1
ATOM 4354 O O . TRP B 1 159 ? 7.559 249.357 95.917 1.00 17.52 159 TRP B O 1
ATOM 4365 N N . ALA B 1 160 ? 9.810 249.460 95.848 1.00 18.18 160 ALA B N 1
ATOM 4366 C CA . ALA B 1 160 ? 9.866 249.935 94.471 1.00 19.56 160 ALA B CA 1
ATOM 4367 C C . ALA B 1 160 ? 9.211 248.931 93.534 1.00 23.47 160 ALA B C 1
ATOM 4368 O O . ALA B 1 160 ? 8.494 249.307 92.607 1.00 22.07 160 ALA B O 1
ATOM 4370 N N . GLY B 1 161 ? 9.461 247.651 93.786 1.00 23.60 161 GLY B N 1
ATOM 4371 C CA . GLY B 1 161 ? 8.882 246.611 92.955 1.00 18.70 161 GLY B CA 1
ATOM 4372 C C . GLY B 1 161 ? 7.369 246.637 92.975 1.00 22.82 161 GLY B C 1
ATOM 4373 O O . GLY B 1 161 ? 6.722 246.490 91.936 1.00 23.23 161 GLY B O 1
ATOM 4374 N N . GLU B 1 162 ? 6.794 246.830 94.157 1.00 20.73 162 GLU B N 1
ATOM 4375 C CA . GLU B 1 162 ? 5.346 246.866 94.287 1.00 20.84 162 GLU B CA 1
ATOM 4376 C C . GLU B 1 162 ? 4.771 248.160 93.712 1.00 27.57 162 GLU B C 1
ATOM 4377 O O . GLU B 1 162 ? 3.622 248.192 93.273 1.00 31.56 162 GLU B O 1
ATOM 4383 N N . GLN B 1 163 ? 5.574 249.220 93.708 1.00 23.37 163 GLN B N 1
ATOM 4384 C CA . GLN B 1 163 ? 5.140 250.510 93.170 1.00 24.16 163 GLN B CA 1
ATOM 4385 C C . GLN B 1 163 ? 5.142 250.505 91.645 1.00 28.08 163 GLN B C 1
ATOM 4386 O O . GLN B 1 163 ? 4.264 251.094 91.010 1.00 27.88 163 GLN B O 1
ATOM 4392 N N . THR B 1 164 ? 6.134 249.839 91.064 1.00 25.34 164 THR B N 1
ATOM 4393 C CA . THR B 1 164 ? 6.282 249.779 89.613 1.00 24.90 164 THR B CA 1
ATOM 4394 C C . THR B 1 164 ? 5.640 248.562 88.963 1.00 30.52 164 THR B C 1
ATOM 4395 O O . THR B 1 164 ? 5.293 248.594 87.781 1.00 30.53 164 THR B O 1
ATOM 4399 N N . GLY B 1 165 ? 5.489 247.489 89.729 1.00 25.90 165 GLY B N 1
ATOM 4400 C CA . GLY B 1 165 ? 4.908 246.282 89.176 1.00 29.62 165 GLY B CA 1
ATOM 4401 C C . GLY B 1 165 ? 5.982 245.490 88.456 1.00 27.51 165 GLY B C 1
ATOM 4402 O O . GLY B 1 165 ? 5.694 244.510 87.767 1.00 29.95 165 GLY B O 1
ATOM 4403 N N . ASP B 1 166 ? 7.227 245.928 88.612 1.00 26.55 166 ASP B N 1
ATOM 4404 C CA . ASP B 1 166 ? 8.367 245.261 87.994 1.00 28.19 166 ASP B CA 1
ATOM 4405 C C . ASP B 1 166 ? 8.818 244.129 88.916 1.00 33.20 166 ASP B C 1
ATOM 4406 O O . ASP B 1 166 ? 9.418 244.368 89.964 1.00 31.44 166 ASP B O 1
ATOM 4411 N N . PRO B 1 167 ? 8.538 242.874 88.525 1.00 30.36 167 PRO B N 1
ATOM 4412 C CA . PRO B 1 167 ? 8.887 241.669 89.285 1.00 31.57 167 PRO B CA 1
ATOM 4413 C C . PRO B 1 167 ? 10.369 241.441 89.581 1.00 27.35 167 PRO B C 1
ATOM 4414 O O . PRO B 1 167 ? 10.708 240.664 90.473 1.00 27.41 167 PRO B O 1
ATOM 4418 N N . GLU B 1 168 ? 11.251 242.111 88.845 1.00 27.17 168 GLU B N 1
ATOM 4419 C CA . GLU B 1 168 ? 12.685 241.941 89.058 1.00 25.48 168 GLU B CA 1
ATOM 4420 C C . GLU B 1 168 ? 13.150 242.381 90.445 1.00 28.72 168 GLU B C 1
ATOM 4421 O O . GLU B 1 168 ? 14.057 241.781 91.021 1.00 26.10 168 GLU B O 1
ATOM 4427 N N . TYR B 1 169 ? 12.537 243.434 90.976 1.00 23.16 169 TYR B N 1
ATOM 4428 C CA . TYR B 1 169 ? 12.902 243.931 92.298 1.00 24.48 169 TYR B CA 1
ATOM 4429 C C . TYR B 1 169 ? 12.754 242.837 93.353 1.00 22.29 169 TYR B C 1
ATOM 4430 O O . TYR B 1 169 ? 13.680 242.574 94.121 1.00 30.53 169 TYR B O 1
ATOM 4439 N N . ARG B 1 170 ? 11.585 242.205 93.386 1.00 24.33 170 ARG B N 1
ATOM 4440 C CA . ARG B 1 170 ? 11.304 241.142 94.346 1.00 23.27 170 ARG B CA 1
ATOM 4441 C C . ARG B 1 170 ? 12.286 239.987 94.173 1.00 29.60 170 ARG B C 1
ATOM 4442 O O . ARG B 1 170 ? 12.751 239.393 95.150 1.00 24.44 170 ARG B O 1
ATOM 4450 N N . ARG B 1 171 ? 12.600 239.682 92.920 1.00 27.19 171 ARG B N 1
ATOM 4451 C CA . ARG B 1 171 ? 13.518 238.600 92.587 1.00 27.64 171 ARG B CA 1
ATOM 4452 C C . ARG B 1 171 ? 14.894 238.842 93.209 1.00 29.60 171 ARG B C 1
ATOM 4453 O O . ARG B 1 171 ? 15.415 237.999 93.943 1.00 23.42 171 ARG B O 1
ATOM 4461 N N . VAL B 1 172 ? 15.471 240.002 92.910 1.00 23.77 172 VAL B N 1
ATOM 4462 C CA . VAL B 1 172 ? 16.785 240.381 93.420 1.00 25.84 172 VAL B CA 1
ATOM 4463 C C . VAL B 1 172 ? 16.825 240.437 94.942 1.00 23.30 172 VAL B C 1
ATOM 4464 O O . VAL B 1 172 ? 17.776 239.961 95.565 1.00 20.37 172 VAL B O 1
ATOM 4468 N N . ALA B 1 173 ? 15.787 241.013 95.539 1.00 21.47 173 ALA B N 1
ATOM 4469 C CA . ALA B 1 173 ? 15.717 241.131 96.989 1.00 22.11 173 ALA B CA 1
ATOM 4470 C C . ALA B 1 173 ? 15.628 239.776 97.682 1.00 22.28 173 ALA B C 1
ATOM 4471 O O . ALA B 1 173 ? 16.423 239.488 98.577 1.00 19.62 173 ALA B O 1
ATOM 4473 N N . GLU B 1 174 ? 14.674 238.940 97.277 1.00 22.17 174 GLU B N 1
ATOM 4474 C CA . GLU B 1 174 ? 14.531 237.635 97.913 1.00 21.18 174 GLU B CA 1
ATOM 4475 C C . GLU B 1 174 ? 15.791 236.799 97.738 1.00 21.35 174 GLU B C 1
ATOM 4476 O O . GLU B 1 174 ? 16.186 236.076 98.650 1.00 20.64 174 GLU B O 1
ATOM 4482 N N . ALA B 1 175 ? 16.429 236.908 96.577 1.00 18.35 175 ALA B N 1
ATOM 4483 C CA . ALA B 1 175 ? 17.650 236.154 96.315 1.00 21.52 175 ALA B CA 1
ATOM 4484 C C . ALA B 1 175 ? 18.751 236.546 97.297 1.00 18.89 175 ALA B C 1
ATOM 4485 O O . ALA B 1 175 ? 19.431 235.687 97.859 1.00 18.98 175 ALA B O 1
ATOM 4487 N N . HIS B 1 176 ? 18.926 237.847 97.506 1.00 17.65 176 HIS B N 1
ATOM 4488 C CA . HIS B 1 176 ? 19.953 238.322 98.420 1.00 14.76 176 HIS B CA 1
ATOM 4489 C C . HIS B 1 176 ? 19.623 237.946 99.861 1.00 13.11 176 HIS B C 1
ATOM 4490 O O . HIS B 1 176 ? 20.512 237.577 100.629 1.00 15.87 176 HIS B O 1
ATOM 4497 N N . ALA B 1 177 ? 18.347 238.030 100.224 1.00 12.92 177 ALA B N 1
ATOM 4498 C CA . ALA B 1 177 ? 17.919 237.688 101.578 1.00 12.28 177 ALA B CA 1
ATOM 4499 C C . ALA B 1 177 ? 18.168 236.206 101.863 1.00 14.06 177 ALA B C 1
ATOM 4500 O O . ALA B 1 177 ? 18.613 235.837 102.952 1.00 12.55 177 ALA B O 1
ATOM 4502 N N . LEU B 1 178 ? 17.878 235.358 100.884 1.00 14.83 178 LEU B N 1
ATOM 4503 C CA . LEU B 1 178 ? 18.081 233.926 101.059 1.00 12.02 178 LEU B CA 1
ATOM 4504 C C . LEU B 1 178 ? 19.561 233.565 101.119 1.00 10.82 178 LEU B C 1
ATOM 4505 O O . LEU B 1 178 ? 19.954 232.675 101.876 1.00 12.54 178 LEU B O 1
ATOM 4510 N N . LYS B 1 179 ? 20.386 234.251 100.333 1.00 12.65 179 LYS B N 1
ATOM 4511 C CA . LYS B 1 179 ? 21.816 233.969 100.348 1.00 13.71 179 LYS B CA 1
ATOM 4512 C C . LYS B 1 179 ? 22.395 234.408 101.693 1.00 12.10 179 LYS B C 1
ATOM 4513 O O . LYS B 1 179 ? 23.312 233.779 102.222 1.00 12.90 179 LYS B O 1
ATOM 4519 N N . SER B 1 180 ? 21.845 235.485 102.250 1.00 13.81 180 SER B N 1
ATOM 4520 C CA . SER B 1 180 ? 22.297 235.978 103.548 1.00 13.04 180 SER B CA 1
ATOM 4521 C C . SER B 1 180 ? 21.944 234.962 104.631 1.00 11.18 180 SER B C 1
ATOM 4522 O O . SER B 1 180 ? 22.733 234.702 105.537 1.00 11.27 180 SER B O 1
ATOM 4525 N N . ARG B 1 181 ? 20.747 234.394 104.528 1.00 9.71 181 ARG B N 1
ATOM 4526 C CA . ARG B 1 181 ? 20.286 233.401 105.486 1.00 10.48 181 ARG B CA 1
ATOM 4527 C C . ARG B 1 181 ? 21.188 232.169 105.458 1.00 11.76 181 ARG B C 1
ATOM 4528 O O . ARG B 1 181 ? 21.573 231.649 106.501 1.00 10.74 181 ARG B O 1
ATOM 4536 N N . ARG B 1 182 ? 21.532 231.711 104.262 1.00 7.86 182 ARG B N 1
ATOM 4537 C CA . ARG B 1 182 ? 22.384 230.531 104.128 1.00 8.74 182 ARG B CA 1
ATOM 4538 C C . ARG B 1 182 ? 23.816 230.745 104.617 1.00 8.04 182 ARG B C 1
ATOM 4539 O O . ARG B 1 182 ? 24.355 229.914 105.343 1.00 8.81 182 ARG B O 1
ATOM 4547 N N . PHE B 1 183 ? 24.425 231.871 104.258 1.00 9.11 183 PHE B N 1
ATOM 4548 C CA . PHE B 1 183 ? 25.816 232.090 104.629 1.00 8.93 183 PHE B CA 1
ATOM 4549 C C . PHE B 1 183 ? 26.171 233.016 105.788 1.00 9.56 183 PHE B C 1
ATOM 4550 O O . PHE B 1 183 ? 27.260 232.898 106.344 1.00 9.58 183 PHE B O 1
ATOM 4558 N N . LEU B 1 184 ? 25.285 233.932 106.160 1.00 9.20 184 LEU B N 1
ATOM 4559 C CA . LEU B 1 184 ? 25.599 234.825 107.273 1.00 9.87 184 LEU B CA 1
ATOM 4560 C C . LEU B 1 184 ? 25.087 234.298 108.606 1.00 10.61 184 LEU B C 1
ATOM 4561 O O . LEU B 1 184 ? 25.677 234.561 109.653 1.00 11.92 184 LEU B O 1
ATOM 4566 N N . VAL B 1 185 ? 23.992 233.547 108.574 1.00 9.75 185 VAL B N 1
ATOM 4567 C CA . VAL B 1 185 ? 23.434 233.006 109.805 1.00 9.12 185 VAL B CA 1
ATOM 4568 C C . VAL B 1 185 ? 24.078 231.659 110.128 1.00 10.11 185 VAL B C 1
ATOM 4569 O O . VAL B 1 185 ? 24.284 230.834 109.239 1.00 10.27 185 VAL B O 1
ATOM 4573 N N . ARG B 1 186 ? 24.413 231.457 111.399 1.00 8.90 186 ARG B N 1
ATOM 4574 C CA . ARG B 1 186 ? 25.061 230.227 111.836 1.00 8.84 186 ARG B CA 1
ATOM 4575 C C . ARG B 1 186 ? 24.096 229.181 112.381 1.00 7.88 186 ARG B C 1
ATOM 4576 O O . ARG B 1 186 ? 22.946 229.476 112.709 1.00 9.14 186 ARG B O 1
ATOM 4584 N N . GLY B 1 187 ? 24.588 227.950 112.482 1.00 10.32 187 GLY B N 1
ATOM 4585 C CA . GLY B 1 187 ? 23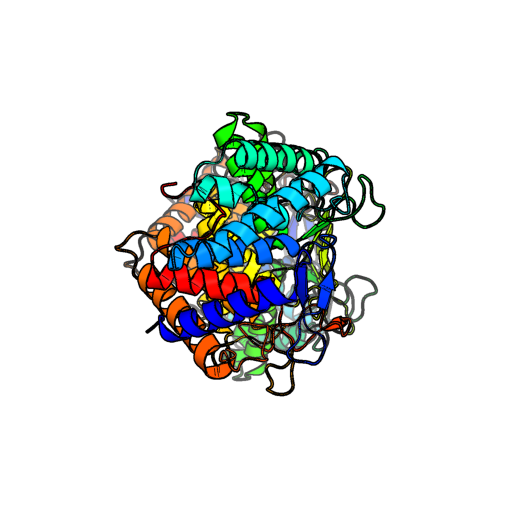.769 226.852 112.961 1.00 10.55 187 GLY B CA 1
ATOM 4586 C C . GLY B 1 187 ? 23.296 226.924 114.400 1.00 11.10 187 GLY B C 1
ATOM 4587 O O . GLY B 1 187 ? 22.382 226.190 114.783 1.00 12.63 187 GLY B O 1
ATOM 4588 N N . ASP B 1 188 ? 23.917 227.782 115.206 1.00 8.96 188 ASP B N 1
ATOM 4589 C CA . ASP B 1 188 ? 23.515 227.927 116.601 1.00 10.00 188 ASP B CA 1
ATOM 4590 C C . ASP B 1 188 ? 22.690 229.198 116.766 1.00 10.28 188 ASP B C 1
ATOM 4591 O O . ASP B 1 188 ? 22.467 229.673 117.880 1.00 11.47 188 ASP B O 1
ATOM 4596 N N . ASP B 1 189 ? 22.247 229.725 115.628 1.00 9.07 189 ASP B N 1
ATOM 4597 C CA . ASP B 1 189 ? 21.414 230.924 115.539 1.00 9.94 189 ASP B CA 1
ATOM 4598 C C . ASP B 1 189 ? 22.133 232.250 115.756 1.00 11.07 189 ASP B C 1
ATOM 4599 O O . ASP B 1 189 ? 21.496 233.298 115.894 1.00 11.32 189 ASP B O 1
ATOM 4604 N N . SER B 1 190 ? 23.459 232.199 115.786 1.00 10.53 190 SER B N 1
ATOM 4605 C CA . SER B 1 190 ? 24.260 233.412 115.907 1.00 10.64 190 SER B CA 1
ATOM 4606 C C . SER B 1 190 ? 24.474 233.845 114.460 1.00 9.46 190 SER B C 1
ATOM 4607 O O . SER B 1 190 ? 23.840 233.304 113.551 1.00 10.09 190 SER B O 1
ATOM 4610 N N . SER B 1 191 ? 25.360 234.807 114.230 1.00 8.23 191 SER B N 1
ATOM 4611 C CA . SER B 1 191 ? 25.595 235.261 112.869 1.00 9.23 191 SER B CA 1
ATOM 4612 C C . SER B 1 191 ? 26.965 235.869 112.622 1.00 9.90 191 SER B C 1
ATOM 4613 O O . SER B 1 191 ? 27.622 236.372 113.539 1.00 10.21 191 SER B O 1
ATOM 4616 N N . TYR B 1 192 ? 27.388 235.788 111.365 1.00 9.01 192 TYR B N 1
ATOM 4617 C CA . TYR B 1 192 ? 28.637 236.376 110.904 1.00 8.95 192 TYR B CA 1
ATOM 4618 C C . TYR B 1 192 ? 28.239 237.800 110.534 1.00 10.67 192 TYR B C 1
ATOM 4619 O O . TYR B 1 192 ? 27.066 238.068 110.273 1.00 10.65 192 TYR B O 1
ATOM 4628 N N . HIS B 1 193 ? 29.214 238.700 110.496 1.00 10.25 193 HIS B N 1
ATOM 4629 C CA . HIS B 1 193 ? 28.953 240.084 110.128 1.00 10.83 193 HIS B CA 1
ATOM 4630 C C . HIS B 1 193 ? 28.980 240.217 108.607 1.00 10.42 193 HIS B C 1
ATOM 4631 O O . HIS B 1 193 ? 28.111 240.856 108.013 1.00 11.90 193 HIS B O 1
ATOM 4638 N N . THR B 1 194 ? 29.986 239.614 107.982 1.00 12.11 194 THR B N 1
ATOM 4639 C CA . THR B 1 194 ? 30.120 239.668 106.530 1.00 13.31 194 THR B CA 1
ATOM 4640 C C . THR B 1 194 ? 30.516 238.299 105.998 1.00 11.20 194 THR B C 1
ATOM 4641 O O . THR B 1 194 ? 30.961 237.436 106.755 1.00 12.52 194 THR B O 1
ATOM 4645 N N . PHE B 1 195 ? 30.338 238.102 104.696 1.00 12.40 195 PHE B N 1
ATOM 4646 C CA . PHE B 1 195 ? 30.713 236.847 104.063 1.00 13.64 195 PHE B CA 1
ATOM 4647 C C . PHE B 1 195 ? 31.293 237.138 102.688 1.00 12.73 195 PHE B C 1
ATOM 4648 O O . PHE B 1 195 ? 30.765 237.963 101.940 1.00 13.89 195 PHE B O 1
ATOM 4656 N N . TYR B 1 196 ? 32.383 236.454 102.360 1.00 12.86 196 TYR B N 1
ATOM 4657 C CA . TYR B 1 196 ? 33.060 236.663 101.088 1.00 16.45 196 TYR B CA 1
ATOM 4658 C C . TYR B 1 196 ? 32.791 235.585 100.048 1.00 15.39 196 TYR B C 1
ATOM 4659 O O . TYR B 1 196 ? 32.818 234.392 100.353 1.00 14.89 196 TYR B O 1
ATOM 4668 N N . PHE B 1 197 ? 32.540 236.022 98.818 1.00 16.43 197 PHE B N 1
ATOM 4669 C CA . PHE B 1 197 ? 32.289 235.112 97.707 1.00 18.16 197 PHE B CA 1
ATOM 4670 C C . PHE B 1 197 ? 33.255 235.440 96.582 1.00 24.06 197 PHE B C 1
ATOM 4671 O O . PHE B 1 197 ? 33.824 236.533 96.537 1.00 24.01 197 PHE B O 1
ATOM 4679 N N . ASP B 1 198 ? 33.433 234.491 95.669 1.00 25.30 198 ASP B N 1
ATOM 4680 C CA . ASP B 1 198 ? 34.306 234.698 94.526 1.00 27.73 198 ASP B CA 1
ATOM 4681 C C . ASP B 1 198 ? 33.535 235.588 93.553 1.00 29.11 198 ASP B C 1
ATOM 4682 O O . ASP B 1 198 ? 32.458 235.221 93.086 1.00 28.21 198 ASP B O 1
ATOM 4687 N N . PRO B 1 199 ? 34.073 236.778 93.246 1.00 31.29 199 PRO B N 1
ATOM 4688 C CA . PRO B 1 199 ? 33.426 237.721 92.328 1.00 32.41 199 PRO B CA 1
ATOM 4689 C C . PRO B 1 199 ? 33.067 237.126 90.968 1.00 36.58 199 PRO B C 1
ATOM 4690 O O . PRO B 1 199 ? 32.062 237.501 90.362 1.00 36.94 199 PRO B O 1
ATOM 4694 N N . GLU B 1 200 ? 33.888 236.194 90.495 1.00 38.68 200 GLU B N 1
ATOM 4695 C CA . GLU B 1 200 ? 33.669 235.572 89.195 1.00 37.60 200 GLU B CA 1
ATOM 4696 C C . GLU B 1 200 ? 32.551 234.532 89.123 1.00 37.04 200 GLU B C 1
ATOM 4697 O O . GLU B 1 200 ? 31.734 234.564 88.203 1.00 35.57 200 GLU B O 1
ATOM 4703 N N . ASN B 1 201 ? 32.504 233.618 90.088 1.00 38.95 201 ASN B N 1
ATOM 4704 C CA . ASN B 1 201 ? 31.485 232.570 90.078 1.00 37.01 201 ASN B CA 1
ATOM 4705 C C . ASN B 1 201 ? 30.463 232.625 91.213 1.00 39.01 201 ASN B C 1
ATOM 4706 O O . ASN B 1 201 ? 29.402 232.006 91.125 1.00 36.34 201 ASN B O 1
ATOM 4711 N N . GLY B 1 202 ? 30.778 233.357 92.277 1.00 33.88 202 GLY B N 1
ATOM 4712 C CA . GLY B 1 202 ? 29.850 233.459 93.390 1.00 34.90 202 GLY B CA 1
ATOM 4713 C C . GLY B 1 202 ? 30.023 232.365 94.425 1.00 29.33 202 GLY B C 1
ATOM 4714 O O . GLY B 1 202 ? 29.195 232.214 95.327 1.00 28.86 202 GLY B O 1
ATOM 4715 N N . ASN B 1 203 ? 31.098 231.594 94.294 1.00 25.19 203 ASN B N 1
ATOM 4716 C CA . ASN B 1 203 ? 31.385 230.514 95.232 1.00 27.00 203 ASN B CA 1
ATOM 4717 C C . ASN B 1 203 ? 31.695 231.064 96.618 1.00 27.15 203 ASN B C 1
ATOM 4718 O O . ASN B 1 203 ? 32.409 232.059 96.759 1.00 20.87 203 ASN B O 1
ATOM 4723 N N . ALA B 1 204 ? 31.156 230.406 97.638 1.00 23.75 204 ALA B N 1
ATOM 4724 C CA . ALA B 1 204 ? 31.376 230.821 99.017 1.00 17.39 204 ALA B CA 1
ATOM 4725 C C . ALA B 1 204 ? 32.839 230.632 99.399 1.00 19.89 204 ALA B C 1
ATOM 4726 O O . ALA B 1 204 ? 33.446 229.609 99.082 1.00 23.42 204 ALA B O 1
ATOM 4728 N N . ILE B 1 205 ? 33.407 231.626 100.072 1.00 18.26 205 ILE B N 1
ATOM 4729 C CA . ILE B 1 205 ? 34.797 231.547 100.498 1.00 18.15 205 ILE B CA 1
ATOM 4730 C C . ILE B 1 205 ? 34.898 231.436 102.013 1.00 18.80 205 ILE B C 1
ATOM 4731 O O . ILE B 1 205 ? 35.450 230.467 102.533 1.00 18.53 205 ILE B O 1
ATOM 4736 N N . ARG B 1 206 ? 34.356 232.424 102.721 1.00 15.65 206 ARG B N 1
ATOM 4737 C CA . ARG B 1 206 ? 34.425 232.427 104.178 1.00 15.45 206 ARG B CA 1
ATOM 4738 C C . ARG B 1 206 ? 33.618 233.561 104.791 1.00 14.21 206 ARG B C 1
ATOM 4739 O O . ARG B 1 206 ? 33.270 234.531 104.116 1.00 14.06 206 ARG B O 1
ATOM 4747 N N . GLY B 1 207 ? 33.332 233.427 106.081 1.00 13.35 207 GLY B N 1
ATOM 4748 C CA . GLY B 1 207 ? 32.598 234.453 106.797 1.00 13.27 207 GLY B CA 1
ATOM 4749 C C . GLY B 1 207 ? 33.576 235.171 107.706 1.00 14.80 207 GLY B C 1
ATOM 4750 O O . GLY B 1 207 ? 34.517 234.562 108.206 1.00 17.24 207 GLY B O 1
ATOM 4751 N N . GLY B 1 208 ? 33.375 236.464 107.926 1.00 13.47 208 GLY B N 1
ATOM 4752 C CA . GLY B 1 208 ? 34.293 237.180 108.785 1.00 16.01 208 GLY B CA 1
ATOM 4753 C C . GLY B 1 208 ? 33.864 238.599 109.065 1.00 14.59 208 GLY B C 1
ATOM 4754 O O . GLY B 1 208 ? 32.762 239.013 108.700 1.00 16.98 208 GLY B O 1
ATOM 4755 N N . THR B 1 209 ? 34.744 239.356 109.706 1.00 14.34 209 THR B N 1
ATOM 4756 C CA . THR B 1 209 ? 34.424 240.732 110.036 1.00 16.96 209 THR B CA 1
ATOM 4757 C C . THR B 1 209 ? 35.648 241.571 110.362 1.00 17.97 209 THR B C 1
ATOM 4758 O O . THR B 1 209 ? 36.725 241.051 110.654 1.00 19.34 209 THR B O 1
ATOM 4762 N N . HIS B 1 210 ? 35.451 242.883 110.308 1.00 20.00 210 HIS B N 1
ATOM 4763 C CA . HIS B 1 210 ? 36.488 243.854 110.618 1.00 21.26 210 HIS B CA 1
ATOM 4764 C C . HIS B 1 210 ? 35.972 244.667 111.802 1.00 18.90 210 HIS B C 1
ATOM 4765 O O . HIS B 1 210 ? 36.716 245.430 112.416 1.00 18.78 210 HIS B O 1
ATOM 4772 N N . GLN B 1 211 ? 34.687 244.488 112.108 1.00 18.30 211 GLN B N 1
ATOM 4773 C CA . GLN B 1 211 ? 34.026 245.190 113.212 1.00 17.78 211 GLN B CA 1
ATOM 4774 C C . GLN B 1 211 ? 33.741 244.276 114.398 1.00 17.64 211 GLN B C 1
ATOM 4775 O O . GLN B 1 211 ? 33.962 244.656 115.546 1.00 18.62 211 GLN B O 1
ATOM 4781 N N . GLY B 1 212 ? 33.228 243.080 114.124 1.00 16.33 212 GLY B N 1
ATOM 4782 C CA . GLY B 1 212 ? 32.958 242.145 115.201 1.00 17.21 212 GLY B CA 1
ATOM 4783 C C . GLY B 1 212 ? 34.279 241.788 115.856 1.00 20.24 212 GLY B C 1
ATOM 4784 O O . GLY B 1 212 ? 35.330 241.947 115.238 1.00 17.94 212 GLY B O 1
ATOM 4785 N N . ASN B 1 213 ? 34.244 241.304 117.093 1.00 13.75 213 ASN B N 1
ATOM 4786 C CA . ASN B 1 213 ? 35.475 240.960 117.794 1.00 12.90 213 ASN B CA 1
ATOM 4787 C C . ASN B 1 213 ? 36.370 240.006 116.998 1.00 14.27 213 ASN B C 1
ATOM 4788 O O . ASN B 1 213 ? 37.572 240.241 116.857 1.00 16.22 213 ASN B O 1
ATOM 4793 N N . THR B 1 214 ? 35.789 238.924 116.490 1.00 15.05 214 THR B N 1
ATOM 4794 C CA . THR B 1 214 ? 36.537 237.963 115.679 1.00 15.53 214 THR B CA 1
ATOM 4795 C C . THR B 1 214 ? 35.612 237.460 114.582 1.00 13.97 214 THR B C 1
ATOM 4796 O O . THR B 1 214 ? 34.401 237.663 114.652 1.00 12.56 214 THR B O 1
ATOM 4800 N N . ASP B 1 215 ? 36.178 236.805 113.571 1.00 12.66 215 ASP B N 1
ATOM 4801 C CA . ASP B 1 215 ? 35.373 236.292 112.468 1.00 11.61 215 ASP B CA 1
ATOM 4802 C C . ASP B 1 215 ? 34.253 235.381 112.959 1.00 10.40 215 ASP B C 1
ATOM 4803 O O . ASP B 1 215 ? 33.144 235.407 112.424 1.00 11.64 215 ASP B O 1
ATOM 4808 N N . GLY B 1 216 ? 34.542 234.583 113.981 1.00 9.31 216 GLY B N 1
ATOM 4809 C CA . GLY B 1 216 ? 33.536 233.678 114.504 1.00 12.15 216 GLY B CA 1
ATOM 4810 C C . GLY B 1 216 ? 32.744 234.177 115.700 1.00 10.66 216 GLY B C 1
ATOM 4811 O O . GLY B 1 216 ? 32.022 233.400 116.320 1.00 11.73 216 GLY B O 1
ATOM 4812 N N . SER B 1 217 ? 32.859 235.462 116.032 1.00 11.34 217 SER B N 1
ATOM 4813 C CA . SER B 1 217 ? 32.122 235.999 117.174 1.00 13.91 217 SER B CA 1
ATOM 4814 C C . SER B 1 217 ? 30.738 236.470 116.747 1.00 11.07 217 SER B C 1
ATOM 4815 O O . SER B 1 217 ? 30.337 236.288 115.598 1.00 16.37 217 SER B O 1
ATOM 4818 N N . THR B 1 218 ? 30.007 237.076 117.675 1.00 11.72 218 THR B N 1
ATOM 4819 C CA . THR B 1 218 ? 28.679 237.580 117.365 1.00 7.58 218 THR B CA 1
ATOM 4820 C C . THR B 1 218 ? 28.584 239.049 117.732 1.00 7.71 218 THR B C 1
ATOM 4821 O O . THR B 1 218 ? 28.347 239.396 118.887 1.00 11.26 218 THR B O 1
ATOM 4825 N N . TRP B 1 219 ? 28.794 239.893 116.728 1.00 9.46 219 TRP B N 1
ATOM 4826 C CA . TRP B 1 219 ? 28.728 241.343 116.879 1.00 7.88 219 TRP B CA 1
ATOM 4827 C C . TRP B 1 219 ? 27.248 241.608 117.122 1.00 8.57 219 TRP B C 1
ATOM 4828 O O . TRP B 1 219 ? 26.411 241.245 116.296 1.00 8.22 219 TRP B O 1
ATOM 4839 N N . THR B 1 220 ? 26.912 242.243 118.243 1.00 8.00 220 THR B N 1
ATOM 4840 C CA . THR B 1 220 ? 25.504 242.434 118.557 1.00 6.97 220 THR B CA 1
ATOM 4841 C C . THR B 1 220 ? 24.697 243.285 117.595 1.00 8.74 220 THR B C 1
ATOM 4842 O O . THR B 1 220 ? 23.519 243.002 117.385 1.00 8.53 220 THR B O 1
ATOM 4846 N N . ARG B 1 221 ? 25.293 244.321 117.004 1.00 7.35 221 ARG B N 1
ATOM 4847 C CA . ARG B 1 221 ? 24.522 245.104 116.046 1.00 7.82 221 ARG B CA 1
ATOM 4848 C C . ARG B 1 221 ? 24.266 244.252 114.801 1.00 8.19 221 ARG B C 1
ATOM 4849 O O . ARG B 1 221 ? 23.225 244.380 114.159 1.00 8.54 221 ARG B O 1
ATOM 4857 N N . GLY B 1 222 ? 25.217 243.378 114.469 1.00 8.23 222 GLY B N 1
ATOM 4858 C CA . GLY B 1 222 ? 25.048 242.509 113.315 1.00 7.84 222 GLY B CA 1
ATOM 4859 C C . GLY B 1 222 ? 23.886 241.559 113.547 1.00 6.72 222 GLY B C 1
ATOM 4860 O O . GLY B 1 222 ? 23.041 241.367 112.667 1.00 8.52 222 GLY B O 1
ATOM 4861 N N . GLN B 1 223 ? 23.842 240.960 114.735 1.00 7.49 223 GLN B N 1
ATOM 4862 C CA . GLN B 1 223 ? 22.752 240.054 115.088 1.00 6.28 223 GLN B CA 1
ATOM 4863 C C . GLN B 1 223 ? 21.438 240.836 115.020 1.00 7.82 223 GLN B C 1
ATOM 4864 O O . GLN B 1 223 ? 20.424 240.329 114.543 1.00 8.34 223 GLN B O 1
ATOM 4870 N N . ALA B 1 224 ? 21.466 242.083 115.488 1.00 6.90 224 ALA B N 1
ATOM 4871 C CA . ALA B 1 224 ? 20.279 242.932 115.475 1.00 7.70 224 ALA B CA 1
ATOM 4872 C C . ALA B 1 224 ? 19.798 243.213 114.050 1.00 7.72 224 ALA B C 1
ATOM 4873 O O . ALA B 1 224 ? 18.596 243.176 113.783 1.00 9.66 224 ALA B O 1
ATOM 4875 N N . TRP B 1 225 ? 20.728 243.504 113.141 1.00 7.86 225 TRP B N 1
ATOM 4876 C CA . TRP B 1 225 ? 20.371 243.757 111.743 1.00 8.35 225 TRP B CA 1
ATOM 4877 C C . TRP B 1 225 ? 19.685 242.506 111.194 1.00 8.20 225 TRP B C 1
ATOM 4878 O O . TRP B 1 225 ? 18.765 242.587 110.388 1.00 8.46 225 TRP B O 1
ATOM 4889 N N . GLY B 1 226 ? 20.160 241.345 111.630 1.00 8.83 226 GLY B N 1
ATOM 4890 C CA . GLY B 1 226 ? 19.557 240.102 111.182 1.00 7.04 226 GLY B CA 1
ATOM 4891 C C . GLY B 1 226 ? 18.131 239.962 111.680 1.00 9.76 226 GLY B C 1
ATOM 4892 O O . GLY B 1 226 ? 17.217 239.622 110.922 1.00 8.95 226 GLY B O 1
ATOM 4893 N N . ILE B 1 227 ? 17.932 240.228 112.964 1.00 8.71 227 ILE B N 1
ATOM 4894 C CA . ILE B 1 227 ? 16.609 240.124 113.562 1.00 8.13 227 ILE B CA 1
ATOM 4895 C C . ILE B 1 227 ? 15.582 241.001 112.853 1.00 9.46 227 ILE B C 1
ATOM 4896 O O . ILE B 1 227 ? 14.561 240.517 112.382 1.00 10.35 227 ILE B O 1
ATOM 4901 N N . TYR B 1 228 ? 15.845 242.301 112.780 1.00 7.22 228 TYR B N 1
ATOM 4902 C CA . TYR B 1 228 ? 14.899 243.204 112.135 1.00 6.05 228 TYR B CA 1
ATOM 4903 C C . TYR B 1 228 ? 14.882 243.004 110.618 1.00 10.92 228 TYR B C 1
ATOM 4904 O O . TYR B 1 228 ? 13.817 242.963 109.996 1.00 9.47 228 TYR B O 1
ATOM 4913 N N . GLY B 1 229 ? 16.070 242.869 110.035 1.00 9.26 229 GLY B N 1
ATOM 4914 C CA . GLY B 1 229 ? 16.188 242.689 108.600 1.00 9.84 229 GLY B CA 1
ATOM 4915 C C . GLY B 1 229 ? 15.445 241.494 108.032 1.00 10.69 229 GLY B C 1
ATOM 4916 O O . GLY B 1 229 ? 14.717 241.623 107.046 1.00 11.12 229 GLY B O 1
ATOM 4917 N N . PHE B 1 230 ? 15.626 240.322 108.629 1.00 10.50 230 PHE B N 1
ATOM 4918 C CA . PHE B 1 230 ? 14.934 239.154 108.110 1.00 8.79 230 PHE B CA 1
ATOM 4919 C C . PHE B 1 230 ? 13.429 239.283 108.307 1.00 11.66 230 PHE B C 1
ATOM 4920 O O . PHE B 1 230 ? 12.650 238.815 107.477 1.00 12.86 230 PHE B O 1
ATOM 4928 N N . ALA B 1 231 ? 13.017 239.940 109.387 1.00 10.84 231 ALA B N 1
ATOM 4929 C CA . ALA B 1 231 ? 11.594 240.123 109.648 1.00 10.79 231 ALA B CA 1
ATOM 4930 C C . ALA B 1 231 ? 10.981 241.058 108.611 1.00 14.06 231 ALA B C 1
ATOM 4931 O O . ALA B 1 231 ? 9.873 240.822 108.136 1.00 13.98 231 ALA B O 1
ATOM 4933 N N . LEU B 1 232 ? 11.696 242.120 108.254 1.00 10.81 232 LEU B N 1
ATOM 4934 C CA . LEU B 1 232 ? 11.180 243.053 107.262 1.00 11.78 232 LEU B CA 1
ATOM 4935 C C . LEU B 1 232 ? 11.027 242.362 105.911 1.00 12.22 232 LEU B C 1
ATOM 4936 O O . LEU B 1 232 ? 10.030 242.553 105.214 1.00 12.66 232 LEU B O 1
ATOM 4941 N N . ASN B 1 233 ? 12.013 241.550 105.550 1.00 11.75 233 ASN B N 1
ATOM 4942 C CA . ASN B 1 233 ? 11.965 240.836 104.286 1.00 12.24 233 ASN B CA 1
ATOM 4943 C C . ASN B 1 233 ? 10.870 239.777 104.282 1.00 13.87 233 ASN B C 1
ATOM 4944 O O . ASN B 1 233 ? 10.214 239.560 103.259 1.00 16.79 233 ASN B O 1
ATOM 4949 N N . SER B 1 234 ? 10.659 239.124 105.421 1.00 13.61 234 SER B N 1
ATOM 4950 C CA . SER B 1 234 ? 9.616 238.110 105.497 1.00 15.42 234 SER B CA 1
ATOM 4951 C C . SER B 1 234 ? 8.244 238.748 105.278 1.00 15.87 234 SER B C 1
ATOM 4952 O O . SER B 1 234 ? 7.362 238.132 104.681 1.00 17.02 234 SER B O 1
ATOM 4955 N N . ARG B 1 235 ? 8.062 239.980 105.748 1.00 14.18 235 ARG B N 1
ATOM 4956 C CA . ARG B 1 235 ? 6.781 240.660 105.569 1.00 16.49 235 ARG B CA 1
ATOM 4957 C C . ARG B 1 235 ? 6.485 240.879 104.090 1.00 17.06 235 ARG B C 1
ATOM 4958 O O . ARG B 1 235 ? 5.391 240.574 103.618 1.00 18.24 235 ARG B O 1
ATOM 4966 N N . TYR B 1 236 ? 7.463 241.412 103.364 1.00 17.02 236 TYR B N 1
ATOM 4967 C CA . TYR B 1 236 ? 7.307 241.682 101.937 1.00 20.15 236 TYR B CA 1
ATOM 4968 C C . TYR B 1 236 ? 7.143 240.430 101.085 1.00 23.38 236 TYR B C 1
ATOM 4969 O O . TYR B 1 236 ? 6.308 240.389 100.180 1.00 21.19 236 TYR B O 1
ATOM 4978 N N . LEU B 1 237 ? 7.947 239.416 101.380 1.00 18.41 237 LEU B N 1
ATOM 4979 C CA . LEU B 1 237 ? 7.941 238.173 100.617 1.00 16.84 237 LEU B CA 1
ATOM 4980 C C . LEU B 1 237 ? 6.987 237.089 101.108 1.00 19.61 237 LEU B C 1
ATOM 4981 O O . LEU B 1 237 ? 6.768 236.095 100.409 1.00 19.90 237 LEU B O 1
ATOM 4986 N N . GLY B 1 238 ? 6.415 237.272 102.293 1.00 19.13 238 GLY B N 1
ATOM 4987 C CA . GLY B 1 238 ? 5.526 236.254 102.823 1.00 20.87 238 GLY B CA 1
ATOM 4988 C C . GLY B 1 238 ? 6.319 234.963 102.912 1.00 20.81 238 GLY B C 1
ATOM 4989 O O . GLY B 1 238 ? 5.802 233.872 102.663 1.00 20.43 238 GLY B O 1
ATOM 4990 N N . ASN B 1 239 ? 7.595 235.097 103.261 1.00 17.81 239 ASN B N 1
ATOM 4991 C CA . ASN B 1 239 ? 8.495 233.956 103.375 1.00 15.00 239 ASN B CA 1
ATOM 4992 C C . ASN B 1 239 ? 8.610 233.513 104.831 1.00 16.39 239 ASN B C 1
ATOM 4993 O O . ASN B 1 239 ? 9.252 234.177 105.647 1.00 15.87 239 ASN B O 1
ATOM 4998 N N . ALA B 1 240 ? 7.986 232.384 105.146 1.00 15.10 240 ALA B N 1
ATOM 4999 C CA . ALA B 1 240 ? 7.985 231.840 106.499 1.00 15.33 240 ALA B CA 1
ATOM 5000 C C . ALA B 1 240 ? 9.373 231.454 106.995 1.00 13.43 240 ALA B C 1
ATOM 5001 O O . ALA B 1 240 ? 9.638 231.493 108.199 1.00 13.37 240 ALA B O 1
ATOM 5003 N N . ASP B 1 241 ? 10.252 231.074 106.072 1.00 13.50 241 ASP B N 1
ATOM 5004 C CA . ASP B 1 241 ? 11.611 230.687 106.435 1.00 11.70 241 ASP B CA 1
ATOM 5005 C C . ASP B 1 241 ? 12.401 231.883 106.949 1.00 11.16 241 ASP B C 1
ATOM 5006 O O . ASP B 1 241 ? 13.165 231.762 107.904 1.00 13.24 241 ASP B O 1
ATOM 5011 N N . LEU B 1 242 ? 12.221 233.039 106.316 1.00 10.80 242 LEU B N 1
ATOM 5012 C CA . LEU B 1 242 ? 12.931 234.235 106.757 1.00 10.91 242 LEU B CA 1
ATOM 5013 C C . LEU B 1 242 ? 12.396 234.673 108.118 1.00 13.21 242 LEU B C 1
ATOM 5014 O O . LEU B 1 242 ? 13.153 235.138 108.972 1.00 11.82 242 LEU B O 1
ATOM 5019 N N . LEU B 1 243 ? 11.092 234.515 108.331 1.00 11.39 243 LEU B N 1
ATOM 5020 C CA . LEU B 1 243 ? 10.510 234.889 109.613 1.00 10.42 243 LEU B CA 1
ATOM 5021 C C . LEU B 1 243 ? 11.040 233.945 110.690 1.00 10.46 243 LEU B C 1
ATOM 5022 O O . LEU B 1 243 ? 11.334 234.367 111.804 1.00 9.80 243 LEU B O 1
ATOM 5027 N N . GLU B 1 244 ? 11.172 232.664 110.353 1.00 11.65 244 GLU B N 1
ATOM 5028 C CA . GLU B 1 244 ? 11.695 231.686 111.302 1.00 10.79 244 GLU B CA 1
ATOM 5029 C C . GLU B 1 244 ? 13.122 232.062 111.704 1.00 9.58 244 GLU B C 1
ATOM 5030 O O . GLU B 1 244 ? 13.486 231.996 112.878 1.00 10.51 244 GLU B O 1
ATOM 5036 N N . THR B 1 245 ? 13.931 232.459 110.727 1.00 9.80 245 THR B N 1
ATOM 5037 C CA . THR B 1 245 ? 15.307 232.853 111.003 1.00 9.91 245 THR B CA 1
ATOM 5038 C C . THR B 1 245 ? 15.328 234.086 111.906 1.00 10.46 245 THR B C 1
ATOM 5039 O O . THR B 1 245 ? 16.158 234.188 112.810 1.00 11.53 245 THR B O 1
ATOM 5043 N N . ALA B 1 246 ? 14.412 235.019 111.666 1.00 9.37 246 ALA B N 1
ATOM 5044 C CA . ALA B 1 246 ? 14.348 236.218 112.494 1.00 7.03 246 ALA B CA 1
ATOM 5045 C C . ALA B 1 246 ? 14.046 235.810 113.937 1.00 10.43 246 ALA B C 1
ATOM 5046 O O . ALA B 1 246 ? 14.651 236.323 114.877 1.00 9.51 246 ALA B O 1
ATOM 5048 N N . LYS B 1 247 ? 13.115 234.874 114.113 1.00 9.54 247 LYS B N 1
ATOM 5049 C CA . LYS B 1 247 ? 12.768 234.405 115.450 1.00 8.41 247 LYS B CA 1
ATOM 5050 C C . LYS B 1 247 ? 13.950 233.695 116.111 1.00 9.57 247 LYS B C 1
ATOM 5051 O O . LYS B 1 247 ? 14.220 233.895 117.295 1.00 10.16 247 LYS B O 1
ATOM 5057 N N . ARG B 1 248 ? 14.650 232.864 115.342 1.00 10.02 248 ARG B N 1
ATOM 5058 C CA . ARG B 1 248 ? 15.806 232.140 115.863 1.00 8.67 248 ARG B CA 1
ATOM 5059 C C . ARG B 1 248 ? 16.877 233.111 116.358 1.00 8.87 248 ARG B C 1
ATOM 5060 O O . ARG B 1 248 ? 17.428 232.945 117.449 1.00 9.34 248 ARG B O 1
ATOM 5068 N N . MET B 1 249 ? 17.178 234.119 115.545 1.00 9.52 249 MET B N 1
ATOM 5069 C CA . MET B 1 249 ? 18.192 235.096 115.917 1.00 8.50 249 MET B CA 1
ATOM 5070 C C . MET B 1 249 ? 17.746 235.945 117.101 1.00 8.62 249 MET B C 1
ATOM 5071 O O . MET B 1 249 ? 18.561 236.316 117.946 1.00 8.24 249 MET B O 1
ATOM 5076 N N . ALA B 1 250 ? 16.452 236.241 117.166 1.00 7.84 250 ALA B N 1
ATOM 5077 C CA . ALA B 1 250 ? 15.916 237.032 118.269 1.00 9.35 250 ALA B CA 1
ATOM 5078 C C . ALA B 1 250 ? 16.085 236.275 119.586 1.00 8.55 250 ALA B C 1
ATOM 5079 O O . ALA B 1 250 ? 16.499 236.845 120.595 1.00 9.72 250 ALA B O 1
ATOM 5081 N N . ARG B 1 251 ? 15.763 234.984 119.581 1.00 8.39 251 ARG B N 1
ATOM 5082 C CA . ARG B 1 251 ? 15.895 234.193 120.798 1.00 9.26 251 ARG B CA 1
ATOM 5083 C C . ARG B 1 251 ? 17.350 234.098 121.247 1.00 10.90 251 ARG B C 1
ATOM 5084 O O . ARG B 1 251 ? 17.640 234.132 122.443 1.00 11.36 251 ARG B O 1
ATOM 5092 N N . HIS B 1 252 ? 18.258 233.978 120.282 1.00 9.09 252 HIS B N 1
ATOM 5093 C CA . HIS B 1 252 ? 19.686 233.888 120.569 1.00 9.59 252 HIS B CA 1
ATOM 5094 C C . HIS B 1 252 ? 20.129 235.176 121.267 1.00 9.80 252 HIS B C 1
ATOM 5095 O O . HIS B 1 252 ? 20.855 235.144 122.258 1.00 10.24 252 HIS B O 1
ATOM 5102 N N . PHE B 1 253 ? 19.673 236.302 120.728 1.00 7.82 253 PHE B N 1
ATOM 5103 C CA . PHE B 1 253 ? 19.987 237.627 121.256 1.00 9.16 253 PHE B CA 1
ATOM 5104 C C . PHE B 1 253 ? 19.428 237.789 122.673 1.00 8.77 253 PHE B C 1
ATOM 5105 O O . PHE B 1 253 ? 20.147 238.174 123.600 1.00 9.25 253 PHE B O 1
ATOM 5113 N N . LEU B 1 254 ? 18.147 237.474 122.840 1.00 8.28 254 LEU B N 1
ATOM 5114 C CA . LEU B 1 254 ? 17.490 237.615 124.134 1.00 9.90 254 LEU B CA 1
ATOM 5115 C C . LEU B 1 254 ? 18.127 236.807 125.256 1.00 10.32 254 LEU B C 1
ATOM 5116 O O . LEU B 1 254 ? 18.126 237.224 126.413 1.00 12.11 254 LEU B O 1
ATOM 5121 N N . ALA B 1 255 ? 18.680 235.650 124.913 1.00 9.18 255 ALA B N 1
ATOM 5122 C CA . ALA B 1 255 ? 19.302 234.795 125.913 1.00 10.44 255 ALA B CA 1
ATOM 5123 C C . ALA B 1 255 ? 20.655 235.316 126.383 1.00 13.17 255 ALA B C 1
ATOM 5124 O O . ALA B 1 255 ? 21.232 234.789 127.336 1.00 14.66 255 ALA B O 1
ATOM 5126 N N . ARG B 1 256 ? 21.158 236.358 125.724 1.00 10.76 256 ARG B N 1
ATOM 5127 C CA . ARG B 1 256 ? 22.455 236.912 126.077 1.00 8.64 256 ARG B CA 1
ATOM 5128 C C . ARG B 1 256 ? 22.406 238.379 126.487 1.00 11.00 256 ARG B C 1
ATOM 5129 O O . ARG B 1 256 ? 23.416 239.081 126.449 1.00 10.54 256 ARG B O 1
ATOM 5137 N N . VAL B 1 257 ? 21.225 238.832 126.887 1.00 10.53 257 VAL B N 1
ATOM 5138 C CA . VAL B 1 257 ? 21.061 240.210 127.345 1.00 11.57 257 VAL B CA 1
ATOM 5139 C C . VAL B 1 257 ? 21.555 240.243 128.797 1.00 9.66 257 VAL B C 1
ATOM 5140 O O . VAL B 1 257 ? 21.138 239.424 129.620 1.00 11.63 257 VAL B O 1
ATOM 5144 N N . PRO B 1 258 ? 22.455 241.184 129.129 1.00 11.08 258 PRO B N 1
ATOM 5145 C CA . PRO B 1 258 ? 22.987 241.288 130.492 1.00 10.91 258 PRO B CA 1
ATOM 5146 C C . PRO B 1 258 ? 22.001 241.834 131.522 1.00 10.02 258 PRO B C 1
ATOM 5147 O O . PRO B 1 258 ? 20.884 242.219 131.184 1.00 13.27 258 PRO B O 1
ATOM 5151 N N . GLU B 1 259 ? 22.432 241.869 132.779 1.00 11.40 259 GLU B N 1
ATOM 5152 C CA . GLU B 1 259 ? 21.578 242.312 133.872 1.00 13.47 259 GLU B CA 1
ATOM 5153 C C . GLU B 1 259 ? 20.821 243.628 133.703 1.00 12.69 259 GLU B C 1
ATOM 5154 O O . GLU B 1 259 ? 19.654 243.713 134.088 1.00 13.86 259 GLU B O 1
ATOM 5160 N N . ASP B 1 260 ? 21.458 244.655 133.144 1.00 10.94 260 ASP B N 1
ATOM 5161 C CA . ASP B 1 260 ? 20.751 245.924 133.003 1.00 10.61 260 ASP B CA 1
ATOM 5162 C C . ASP B 1 260 ? 19.860 246.033 131.769 1.00 7.95 260 ASP B C 1
ATOM 5163 O O . ASP B 1 260 ? 19.320 247.101 131.477 1.00 11.13 260 ASP B O 1
ATOM 5168 N N . GLY B 1 261 ? 19.719 244.932 131.038 1.00 7.51 261 GLY B N 1
ATOM 5169 C CA . GLY B 1 261 ? 18.840 244.916 129.883 1.00 9.54 261 GLY B CA 1
ATOM 5170 C C . GLY B 1 261 ? 19.330 245.439 128.550 1.00 8.92 261 GLY B C 1
ATOM 5171 O O . GLY B 1 261 ? 18.576 245.411 127.579 1.00 11.21 261 GLY B O 1
ATOM 5172 N N . VAL B 1 262 ? 20.574 245.906 128.492 1.00 8.55 262 VAL B N 1
ATOM 5173 C CA . VAL B 1 262 ? 21.142 246.449 127.258 1.00 7.88 262 VAL B CA 1
ATOM 5174 C C . VAL B 1 262 ? 22.433 245.692 126.953 1.00 7.01 262 VAL B C 1
ATOM 5175 O O . VAL B 1 262 ? 23.291 245.536 127.817 1.00 8.45 262 VAL B O 1
ATOM 5179 N N . VAL B 1 263 ? 22.577 245.240 125.715 1.00 8.73 263 VAL B N 1
ATOM 5180 C CA . VAL B 1 263 ? 23.729 244.424 125.353 1.00 9.40 263 VAL B CA 1
ATOM 5181 C C . VAL B 1 263 ? 25.108 245.050 125.249 1.00 4.69 263 VAL B C 1
ATOM 5182 O O . VAL B 1 263 ? 25.270 246.268 125.107 1.00 7.75 263 VAL B O 1
ATOM 5186 N N . TYR B 1 264 ? 26.107 244.179 125.353 1.00 10.82 264 TYR B N 1
ATOM 5187 C CA . TYR B 1 264 ? 27.496 244.564 125.200 1.00 8.19 264 TYR B CA 1
ATOM 5188 C C . TYR B 1 264 ? 27.683 244.634 123.689 1.00 7.03 264 TYR B C 1
ATOM 5189 O O . TYR B 1 264 ? 26.787 244.243 122.939 1.00 8.11 264 TYR B O 1
ATOM 5198 N N . TRP B 1 265 ? 28.830 245.122 123.232 1.00 8.04 265 TRP B N 1
ATOM 5199 C CA . TRP B 1 265 ? 29.033 245.285 121.796 1.00 7.84 265 TRP B CA 1
ATOM 5200 C C . TRP B 1 265 ? 29.186 243.993 120.998 1.00 5.02 265 TRP B C 1
ATOM 5201 O O . TRP B 1 265 ? 28.946 243.969 119.791 1.00 9.07 265 TRP B O 1
ATOM 5212 N N . ASP B 1 266 ? 29.585 242.928 121.680 1.00 7.13 266 ASP B N 1
ATOM 5213 C CA . ASP B 1 266 ? 29.757 241.616 121.062 1.00 9.67 266 ASP B CA 1
ATOM 5214 C C . ASP B 1 266 ? 29.425 240.617 122.170 1.00 10.51 266 ASP B C 1
ATOM 5215 O O . ASP B 1 266 ? 29.755 240.845 123.329 1.00 10.47 266 ASP B O 1
ATOM 5220 N N . PHE B 1 267 ? 28.758 239.522 121.816 1.00 9.17 267 PHE B N 1
ATOM 5221 C CA . PHE B 1 267 ? 28.367 238.519 122.800 1.00 9.38 267 PHE B CA 1
ATOM 5222 C C . PHE B 1 267 ? 29.521 237.643 123.273 1.00 9.38 267 PHE B C 1
ATOM 5223 O O . PHE B 1 267 ? 29.427 237.008 124.324 1.00 12.73 267 PHE B O 1
ATOM 5231 N N . GLU B 1 268 ? 30.606 237.616 122.509 1.00 11.74 268 GLU B N 1
ATOM 5232 C CA . GLU B 1 268 ? 31.731 236.754 122.839 1.00 14.50 268 GLU B CA 1
ATOM 5233 C C . GLU B 1 268 ? 32.899 237.376 123.602 1.00 16.70 268 GLU B C 1
ATOM 5234 O O . GLU B 1 268 ? 33.887 236.698 123.885 1.00 19.12 268 GLU B O 1
ATOM 5240 N N . VAL B 1 269 ? 32.793 238.661 123.929 1.00 13.75 269 VAL B N 1
ATOM 5241 C CA . VAL B 1 269 ? 33.830 239.321 124.718 1.00 12.37 269 VAL B CA 1
ATOM 5242 C C . VAL B 1 269 ? 33.352 239.181 126.162 1.00 12.66 269 VAL B C 1
ATOM 5243 O O . VAL B 1 269 ? 32.231 238.731 126.402 1.00 12.38 269 VAL B O 1
ATOM 5247 N N . PRO B 1 270 ? 34.196 239.535 127.146 1.00 12.62 270 PRO B N 1
ATOM 5248 C CA . PRO B 1 270 ? 33.759 239.413 128.541 1.00 16.58 270 PRO B CA 1
ATOM 5249 C C . PRO B 1 270 ? 32.454 240.175 128.774 1.00 14.95 270 PRO B C 1
ATOM 5250 O O . PRO B 1 270 ? 32.374 241.370 128.500 1.00 14.75 270 PRO B O 1
ATOM 5254 N N . GLN B 1 271 ? 31.436 239.482 129.273 1.00 13.36 271 GLN B N 1
ATOM 5255 C CA . GLN B 1 271 ? 30.145 240.105 129.526 1.00 11.66 271 GLN B CA 1
ATOM 5256 C C . GLN B 1 271 ? 30.120 240.701 130.927 1.00 12.30 271 GLN B C 1
ATOM 5257 O O . GLN B 1 271 ? 29.370 240.257 131.795 1.00 15.07 271 GLN B O 1
ATOM 5263 N N . GLU B 1 272 ? 30.960 241.713 131.129 1.00 12.50 272 GLU B N 1
ATOM 5264 C CA . GLU B 1 272 ? 31.083 242.411 132.403 1.00 15.46 272 GLU B CA 1
ATOM 5265 C C . GLU B 1 272 ? 31.149 243.904 132.093 1.00 14.04 272 GLU B C 1
ATOM 5266 O O . GLU B 1 272 ? 31.549 244.288 130.998 1.00 12.82 272 GLU B O 1
ATOM 5272 N N . PRO B 1 273 ? 30.778 244.760 133.061 1.00 14.70 273 PRO B N 1
ATOM 5273 C CA . PRO B 1 273 ? 30.770 246.223 132.920 1.00 13.36 273 PRO B CA 1
ATOM 5274 C C . PRO B 1 273 ? 31.960 246.906 132.250 1.00 13.02 273 PRO B C 1
ATOM 5275 O O . PRO B 1 273 ? 31.809 247.982 131.668 1.00 14.03 273 PRO B O 1
ATOM 5279 N N . SER B 1 274 ? 33.142 246.308 132.329 1.00 13.31 274 SER B N 1
ATOM 5280 C CA . SER B 1 274 ? 34.316 246.922 131.715 1.00 13.47 274 SER B CA 1
ATOM 5281 C C . SER B 1 274 ? 34.270 246.870 130.187 1.00 13.99 274 SER B C 1
ATOM 5282 O O . SER B 1 274 ? 34.974 247.624 129.515 1.00 15.92 274 SER B O 1
ATOM 5285 N N . SER B 1 275 ? 33.440 245.986 129.637 1.00 9.97 275 SER B N 1
ATOM 5286 C CA . SER B 1 275 ? 33.316 245.867 128.186 1.00 7.20 275 SER B CA 1
ATOM 5287 C C . SER B 1 275 ? 32.386 246.934 127.634 1.00 8.78 275 SER B C 1
ATOM 5288 O O . SER B 1 275 ? 31.413 247.311 128.283 1.00 12.10 275 SER B O 1
ATOM 5291 N N . TYR B 1 276 ? 32.683 247.419 126.434 1.00 6.59 276 TYR B N 1
ATOM 5292 C CA . TYR B 1 276 ? 31.833 248.431 125.824 1.00 6.54 276 TYR B CA 1
ATOM 5293 C C . TYR B 1 276 ? 30.454 247.872 125.515 1.00 7.12 276 TYR B C 1
ATOM 5294 O O . TYR B 1 276 ? 30.274 246.666 125.316 1.00 7.98 276 TYR B O 1
ATOM 5303 N N . ARG B 1 277 ? 29.475 248.764 125.483 1.00 7.20 277 ARG B N 1
ATOM 5304 C CA . ARG B 1 277 ? 28.104 248.397 125.195 1.00 6.23 277 ARG B CA 1
ATOM 5305 C C . ARG B 1 277 ? 27.773 248.792 123.769 1.00 6.91 277 ARG B C 1
ATOM 5306 O O . ARG B 1 277 ? 28.592 249.371 123.049 1.00 8.35 277 ARG B O 1
ATOM 5314 N N . ASP B 1 278 ? 26.565 248.443 123.352 1.00 8.73 278 ASP B N 1
ATOM 5315 C CA . ASP B 1 278 ? 26.065 248.916 122.076 1.00 7.95 278 ASP B CA 1
ATOM 5316 C C . ASP B 1 278 ? 24.576 249.091 122.249 1.00 5.96 278 ASP B C 1
ATOM 5317 O O . ASP B 1 278 ? 23.784 248.211 121.927 1.00 7.40 278 ASP B O 1
ATOM 5322 N N . SER B 1 279 ? 24.194 250.244 122.785 1.00 5.29 279 SER B N 1
ATOM 5323 C CA . SER B 1 279 ? 22.789 250.519 122.998 1.00 6.73 279 SER B CA 1
ATOM 5324 C C . SER B 1 279 ? 22.016 250.499 121.677 1.00 6.87 279 SER B C 1
ATOM 5325 O O . SER B 1 279 ? 20.815 250.229 121.669 1.00 7.32 279 SER B O 1
ATOM 5328 N N . SER B 1 280 ? 22.695 250.761 120.560 1.00 7.02 280 SER B N 1
ATOM 5329 C CA . SER B 1 280 ? 22.008 250.770 119.271 1.00 7.65 280 SER B CA 1
ATOM 5330 C C . SER B 1 280 ? 21.542 249.375 118.874 1.00 7.47 280 SER B C 1
ATOM 5331 O O . SER B 1 280 ? 20.517 249.230 118.206 1.00 7.55 280 SER B O 1
ATOM 5334 N N . ALA B 1 281 ? 22.286 248.353 119.295 1.00 6.96 281 ALA B N 1
ATOM 5335 C CA . ALA B 1 281 ? 21.919 246.975 118.977 1.00 5.34 281 ALA B CA 1
ATOM 5336 C C . ALA B 1 281 ? 20.621 246.622 119.691 1.00 7.15 281 ALA B C 1
ATOM 5337 O O . ALA B 1 281 ? 19.741 245.970 119.122 1.00 8.17 281 ALA B O 1
ATOM 5339 N N . SER B 1 282 ? 20.504 247.053 120.942 1.00 5.80 282 SER B N 1
ATOM 5340 C CA . SER B 1 282 ? 19.294 246.800 121.712 1.00 7.03 282 SER B CA 1
ATOM 5341 C C . SER B 1 282 ? 18.116 247.565 121.107 1.00 8.11 282 SER B C 1
ATOM 5342 O O . SER B 1 282 ? 16.996 247.062 121.065 1.00 8.72 282 SER B O 1
ATOM 5345 N N . ALA B 1 283 ? 18.369 248.781 120.629 1.00 5.70 283 ALA B N 1
ATOM 5346 C CA . ALA B 1 283 ? 17.308 249.585 120.027 1.00 6.02 283 ALA B CA 1
ATOM 5347 C C . ALA B 1 283 ? 16.793 248.947 118.735 1.00 9.05 283 ALA B C 1
ATOM 5348 O O . ALA B 1 283 ? 15.585 248.862 118.507 1.00 8.06 283 ALA B O 1
ATOM 5350 N N . ILE B 1 284 ? 17.718 248.507 117.888 1.00 6.93 284 ILE B N 1
ATOM 5351 C CA . ILE B 1 284 ? 17.362 247.860 116.630 1.00 6.59 284 ILE B CA 1
ATOM 5352 C C . ILE B 1 284 ? 16.564 246.595 116.934 1.00 8.54 284 ILE B C 1
ATOM 5353 O O . ILE B 1 284 ? 15.540 246.322 116.308 1.00 8.79 284 ILE B O 1
ATOM 5358 N N . THR B 1 285 ? 17.043 245.829 117.905 1.00 7.48 285 THR B N 1
ATOM 5359 C CA . THR B 1 285 ? 16.372 244.591 118.274 1.00 7.75 285 THR B CA 1
ATOM 5360 C C . THR B 1 285 ? 14.963 244.827 118.805 1.00 7.70 285 THR B C 1
ATOM 5361 O O . THR B 1 285 ? 14.056 244.050 118.514 1.00 8.86 285 THR B O 1
ATOM 5365 N N . ALA B 1 286 ? 14.765 245.902 119.565 1.00 7.24 286 ALA B N 1
ATOM 5366 C CA . ALA B 1 286 ? 13.434 246.193 120.087 1.00 8.16 286 ALA B CA 1
ATOM 5367 C C . ALA B 1 286 ? 12.462 246.345 118.918 1.00 9.53 286 ALA B C 1
ATOM 5368 O O . ALA B 1 286 ? 11.333 245.855 118.968 1.00 10.62 286 ALA B O 1
ATOM 5370 N N . CYS B 1 287 ? 12.904 247.027 117.865 1.00 7.78 287 CYS B N 1
ATOM 5371 C CA . CYS B 1 287 ? 12.065 247.221 116.691 1.00 7.92 287 CYS B CA 1
ATOM 5372 C C . CYS B 1 287 ? 11.819 245.892 115.989 1.00 10.73 287 CYS B C 1
ATOM 5373 O O . CYS B 1 287 ? 10.703 245.612 115.553 1.00 10.61 287 CYS B O 1
ATOM 5376 N N . GLY B 1 288 ? 12.869 245.083 115.886 1.00 8.02 288 GLY B N 1
ATOM 5377 C CA . GLY B 1 288 ? 12.752 243.787 115.237 1.00 6.83 288 GLY B CA 1
ATOM 5378 C C . GLY B 1 288 ? 11.779 242.884 115.963 1.00 9.31 288 GLY B C 1
ATOM 5379 O O . GLY B 1 288 ? 11.003 242.163 115.330 1.00 10.15 288 GLY B O 1
ATOM 5380 N N . LEU B 1 289 ? 11.825 242.914 117.291 1.00 7.13 289 LEU B N 1
ATOM 5381 C CA . LEU B 1 289 ? 10.929 242.100 118.099 1.00 7.73 289 LEU B CA 1
ATOM 5382 C C . LEU B 1 289 ? 9.485 242.487 117.829 1.00 9.90 289 LEU B C 1
ATOM 5383 O O . LEU B 1 289 ? 8.628 241.627 117.642 1.00 11.57 289 LEU B O 1
ATOM 5388 N N . LEU B 1 290 ? 9.215 243.788 117.794 1.00 9.81 290 LEU B N 1
ATOM 5389 C CA . LEU B 1 290 ? 7.860 244.257 117.540 1.00 11.58 290 LEU B CA 1
ATOM 5390 C C . LEU B 1 290 ? 7.421 243.907 116.120 1.00 13.44 290 LEU B C 1
ATOM 5391 O O . LEU B 1 290 ? 6.253 243.596 115.884 1.00 13.24 290 LEU B O 1
ATOM 5396 N N . GLU B 1 291 ? 8.359 243.946 115.177 1.00 9.41 291 GLU B N 1
ATOM 5397 C CA . GLU B 1 291 ? 8.043 243.613 113.795 1.00 11.27 291 GLU B CA 1
ATOM 5398 C C . GLU B 1 291 ? 7.683 242.129 113.697 1.00 13.12 291 GLU B C 1
ATOM 5399 O O . GLU B 1 291 ? 6.689 241.763 113.066 1.00 12.37 291 GLU B O 1
ATOM 5405 N N . ILE B 1 292 ? 8.489 241.278 114.326 1.00 8.79 292 ILE B N 1
ATOM 5406 C CA . ILE B 1 292 ? 8.220 239.841 114.308 1.00 11.35 292 ILE B CA 1
ATOM 5407 C C . ILE B 1 292 ? 6.842 239.576 114.909 1.00 11.84 292 ILE B C 1
ATOM 5408 O O . ILE B 1 292 ? 6.024 238.856 114.325 1.00 12.94 292 ILE B O 1
ATOM 5413 N N . ALA B 1 293 ? 6.580 240.170 116.069 1.00 11.08 293 ALA B N 1
ATOM 5414 C CA . ALA B 1 293 ? 5.304 239.978 116.744 1.00 13.39 293 ALA B CA 1
ATOM 5415 C C . ALA B 1 293 ? 4.119 240.364 115.864 1.00 12.71 293 ALA B C 1
ATOM 5416 O O . ALA B 1 293 ? 3.095 239.684 115.862 1.00 16.52 293 ALA B O 1
ATOM 5418 N N . SER B 1 294 ? 4.262 241.450 115.111 1.00 14.74 294 SER B N 1
ATOM 5419 C CA . SER B 1 294 ? 3.186 241.913 114.238 1.00 13.04 294 SER B CA 1
ATOM 5420 C C . SER B 1 294 ? 2.867 240.917 113.120 1.00 14.28 294 SER B C 1
ATOM 5421 O O . SER B 1 294 ? 1.830 241.027 112.464 1.00 16.45 294 SER B O 1
ATOM 5424 N N . GLN B 1 295 ? 3.751 239.946 112.910 1.00 13.53 295 GLN B N 1
ATOM 5425 C CA . GLN B 1 295 ? 3.552 238.942 111.868 1.00 14.50 295 GLN B CA 1
ATOM 5426 C C . GLN B 1 295 ? 3.099 237.593 112.414 1.00 18.26 295 GLN B C 1
ATOM 5427 O O . GLN B 1 295 ? 2.875 236.650 111.653 1.00 21.02 295 GLN B O 1
ATOM 5433 N N . LEU B 1 296 ? 2.966 237.496 113.731 1.00 17.71 296 LEU B N 1
ATOM 5434 C CA . LEU B 1 296 ? 2.540 236.249 114.350 1.00 18.60 296 LEU B CA 1
ATOM 5435 C C . LEU B 1 296 ? 1.051 236.286 114.657 1.00 21.79 296 LEU B C 1
ATOM 5436 O O . LEU B 1 296 ? 0.480 237.353 114.883 1.00 20.34 296 LEU B O 1
ATOM 5441 N N . ASP B 1 297 ? 0.419 235.116 114.665 1.00 24.20 297 ASP B N 1
ATOM 5442 C CA . ASP B 1 297 ? -1.006 235.046 114.953 1.00 30.66 297 ASP B CA 1
ATOM 5443 C C . ASP B 1 297 ? -1.256 235.375 116.420 1.00 26.89 297 ASP B C 1
ATOM 5444 O O . ASP B 1 297 ? -0.409 235.122 117.280 1.00 23.36 297 ASP B O 1
ATOM 5449 N N . GLU B 1 298 ? -2.426 235.939 116.698 1.00 31.62 298 GLU B N 1
ATOM 5450 C CA . GLU B 1 298 ? -2.800 236.322 118.054 1.00 28.35 298 GLU B CA 1
ATOM 5451 C C . GLU B 1 298 ? -2.730 235.152 119.034 1.00 29.26 298 GLU B C 1
ATOM 5452 O O . GLU B 1 298 ? -2.385 235.333 120.201 1.00 34.27 298 GLU B O 1
ATOM 5458 N N . SER B 1 299 ? -3.053 233.954 118.559 1.00 31.56 299 SER B N 1
ATOM 5459 C CA . SER B 1 299 ? -3.040 232.769 119.411 1.00 28.10 299 SER B CA 1
ATOM 5460 C C . SER B 1 299 ? -1.635 232.273 119.746 1.00 28.12 299 SER B C 1
ATOM 5461 O O . SER B 1 299 ? -1.460 231.470 120.663 1.00 28.96 299 SER B O 1
ATOM 5464 N N . ASP B 1 300 ? -0.636 232.745 119.006 1.00 23.64 300 ASP B N 1
ATOM 5465 C CA . ASP B 1 300 ? 0.740 232.330 119.254 1.00 23.03 300 ASP B CA 1
ATOM 5466 C C . ASP B 1 300 ? 1.270 233.011 120.513 1.00 26.38 300 ASP B C 1
ATOM 5467 O O . ASP B 1 300 ? 1.440 234.230 120.550 1.00 23.10 300 ASP B O 1
ATOM 5472 N N . PRO B 1 301 ? 1.541 232.222 121.565 1.00 25.99 301 PRO B N 1
ATOM 5473 C CA . PRO B 1 301 ? 2.052 232.730 122.842 1.00 24.57 301 PRO B CA 1
ATOM 5474 C C . PRO B 1 301 ? 3.371 233.491 122.745 1.00 24.88 301 PRO B C 1
ATOM 5475 O O . PRO B 1 301 ? 3.656 234.353 123.578 1.00 24.48 301 PRO B O 1
ATOM 5479 N N . GLU B 1 302 ? 4.178 233.178 121.737 1.00 22.79 302 GLU B N 1
ATOM 5480 C CA . GLU B 1 302 ? 5.453 233.861 121.583 1.00 21.16 302 GLU B CA 1
ATOM 5481 C C . GLU B 1 302 ? 5.248 235.290 121.089 1.00 20.57 302 GLU B C 1
ATOM 5482 O O . GLU B 1 302 ? 6.151 236.123 121.180 1.00 18.98 302 GLU B O 1
ATOM 5488 N N . ARG B 1 303 ? 4.059 235.577 120.572 1.00 18.35 303 ARG B N 1
ATOM 5489 C CA . ARG B 1 303 ? 3.761 236.919 120.087 1.00 19.66 303 ARG B CA 1
ATOM 5490 C C . ARG B 1 303 ? 3.845 237.916 121.236 1.00 20.42 303 ARG B C 1
ATOM 5491 O O . ARG B 1 303 ? 4.533 238.932 121.137 1.00 17.83 303 ARG B O 1
ATOM 5499 N N . GLN B 1 304 ? 3.144 237.627 122.327 1.00 19.44 304 GLN B N 1
ATOM 5500 C CA . GLN B 1 304 ? 3.168 238.515 123.480 1.00 16.17 304 GLN B CA 1
ATOM 5501 C C . GLN B 1 304 ? 4.547 238.493 124.130 1.00 17.66 304 GLN B C 1
ATOM 5502 O O . GLN B 1 304 ? 4.996 239.497 124.678 1.00 15.84 304 GLN B O 1
ATOM 5508 N N . ARG B 1 305 ? 5.217 237.346 124.072 1.00 15.57 305 ARG B N 1
ATOM 5509 C CA . ARG B 1 305 ? 6.547 237.225 124.652 1.00 15.38 305 ARG B CA 1
ATOM 5510 C C . ARG B 1 305 ? 7.480 238.230 123.983 1.00 14.55 305 ARG B C 1
ATOM 5511 O O . ARG B 1 305 ? 8.234 238.930 124.657 1.00 16.01 305 ARG B O 1
ATOM 5519 N N . PHE B 1 306 ? 7.433 238.292 122.656 1.00 15.63 306 PHE B N 1
ATOM 5520 C CA . PHE B 1 306 ? 8.294 239.214 121.925 1.00 12.97 306 PHE B CA 1
ATOM 5521 C C . PHE B 1 306 ? 7.913 240.665 122.179 1.00 14.62 306 PHE B C 1
ATOM 5522 O O . PHE B 1 306 ? 8.784 241.524 122.282 1.00 12.81 306 PHE B O 1
ATOM 5530 N N . ILE B 1 307 ? 6.615 240.939 122.280 1.00 12.13 307 ILE B N 1
ATOM 5531 C CA . ILE B 1 307 ? 6.164 242.300 122.544 1.00 12.72 307 ILE B CA 1
ATOM 5532 C C . ILE B 1 307 ? 6.668 242.745 123.911 1.00 14.34 307 ILE B C 1
ATOM 5533 O O . ILE B 1 307 ? 7.189 243.856 124.065 1.00 13.35 307 ILE B O 1
ATOM 5538 N N . ASP B 1 308 ? 6.519 241.875 124.905 1.00 11.94 308 ASP B N 1
ATOM 5539 C CA . ASP B 1 308 ? 6.969 242.198 126.248 1.00 13.41 308 ASP B CA 1
ATOM 5540 C C . ASP B 1 308 ? 8.484 242.323 126.297 1.00 10.21 308 ASP B C 1
ATOM 5541 O O . ASP B 1 308 ? 9.015 243.108 127.073 1.00 12.83 308 ASP B O 1
ATOM 5546 N N . ALA B 1 309 ? 9.180 241.548 125.471 1.00 11.81 309 ALA B N 1
ATOM 5547 C CA . ALA B 1 309 ? 10.635 241.616 125.436 1.00 10.40 309 ALA B CA 1
ATOM 5548 C C . ALA B 1 309 ? 11.039 242.984 124.887 1.00 11.37 309 ALA B C 1
ATOM 5549 O O . ALA B 1 309 ? 12.002 243.590 125.360 1.00 11.47 309 ALA B O 1
ATOM 5551 N N . ALA B 1 310 ? 10.295 243.462 123.892 1.00 10.47 310 ALA B N 1
ATOM 5552 C CA . ALA B 1 310 ? 10.570 244.764 123.288 1.00 9.48 310 ALA B CA 1
ATOM 5553 C C . ALA B 1 310 ? 10.326 245.873 124.309 1.00 9.68 310 ALA B C 1
ATOM 5554 O O . ALA B 1 310 ? 11.141 246.784 124.445 1.00 8.72 310 ALA B O 1
ATOM 5556 N N . LYS B 1 311 ? 9.208 245.795 125.028 1.00 10.05 311 LYS B N 1
ATOM 5557 C CA . LYS B 1 311 ? 8.896 246.800 126.040 1.00 9.58 311 LYS B CA 1
ATOM 5558 C C . LYS B 1 311 ? 9.980 246.812 127.112 1.00 9.87 311 LYS B C 1
ATOM 5559 O O . LYS B 1 311 ? 10.422 247.868 127.562 1.00 10.99 311 LYS B O 1
ATOM 5565 N N . THR B 1 312 ? 10.415 245.627 127.522 1.00 10.74 312 THR B N 1
ATOM 5566 C CA . THR B 1 312 ? 11.449 245.516 128.533 1.00 10.84 312 THR B CA 1
ATOM 5567 C C . THR B 1 312 ? 12.738 246.164 128.033 1.00 9.15 312 THR B C 1
ATOM 5568 O O . THR B 1 312 ? 13.425 246.856 128.784 1.00 11.30 312 THR B O 1
ATOM 5572 N N . THR B 1 313 ? 13.050 245.943 126.759 1.00 10.22 313 THR B N 1
ATOM 5573 C CA . THR B 1 313 ? 14.258 246.503 126.157 1.00 9.45 313 THR B CA 1
ATOM 5574 C C . THR B 1 313 ? 14.199 248.026 126.133 1.00 9.46 313 THR B C 1
ATOM 5575 O O . THR B 1 313 ? 15.163 248.697 126.509 1.00 9.74 313 THR B O 1
ATOM 5579 N N . VAL B 1 314 ? 13.071 248.569 125.685 1.00 8.74 314 VAL B N 1
ATOM 5580 C CA . VAL B 1 314 ? 12.917 250.018 125.619 1.00 11.37 314 VAL B CA 1
ATOM 5581 C C . VAL B 1 314 ? 12.980 250.638 127.007 1.00 10.40 314 VAL B C 1
ATOM 5582 O O . VAL B 1 314 ? 13.583 251.698 127.192 1.00 9.62 314 VAL B O 1
ATOM 5586 N N . THR B 1 315 ? 12.366 249.984 127.988 1.00 11.31 315 THR B N 1
ATOM 5587 C CA . THR B 1 315 ? 12.389 250.508 129.346 1.00 10.41 315 THR B CA 1
ATOM 5588 C C . THR B 1 315 ? 13.812 250.482 129.898 1.00 9.50 315 THR B C 1
ATOM 5589 O O . THR B 1 315 ? 14.221 251.393 130.622 1.00 10.46 315 THR B O 1
ATOM 5593 N N . ALA B 1 316 ? 14.568 249.445 129.543 1.00 7.70 316 ALA B N 1
ATOM 5594 C CA . ALA B 1 316 ? 15.951 249.318 129.996 1.00 6.61 316 ALA B CA 1
ATOM 5595 C C . ALA B 1 316 ? 16.797 250.437 129.394 1.00 10.29 316 ALA B C 1
ATOM 5596 O O . ALA B 1 316 ? 17.671 251.000 130.059 1.00 10.53 316 ALA B O 1
ATOM 5598 N N . LEU B 1 317 ? 16.542 250.747 128.127 1.00 8.54 317 LEU B N 1
ATOM 5599 C CA . LEU B 1 317 ? 17.268 251.818 127.453 1.00 5.88 317 LEU B CA 1
ATOM 5600 C C . LEU B 1 317 ? 16.886 253.158 128.080 1.00 9.85 317 LEU B C 1
ATOM 5601 O O . LEU B 1 317 ? 17.746 253.994 128.354 1.00 9.44 317 LEU B O 1
ATOM 5606 N N . ARG B 1 318 ? 15.593 253.350 128.318 1.00 10.53 318 ARG B N 1
ATOM 5607 C CA . ARG B 1 318 ? 15.107 254.591 128.914 1.00 10.17 318 ARG B CA 1
ATOM 5608 C C . ARG B 1 318 ? 15.662 254.819 130.318 1.00 10.64 318 ARG B C 1
ATOM 5609 O O . ARG B 1 318 ? 16.150 255.907 130.631 1.00 10.66 318 ARG B O 1
ATOM 5617 N N . ASP B 1 319 ? 15.598 253.791 131.157 1.00 9.89 319 ASP B N 1
ATOM 5618 C CA . ASP B 1 319 ? 16.064 253.900 132.537 1.00 10.12 319 ASP B CA 1
ATOM 5619 C C . ASP B 1 319 ? 17.567 254.009 132.752 1.00 11.64 319 ASP B C 1
ATOM 5620 O O . ASP B 1 319 ? 18.016 254.729 133.643 1.00 13.11 319 ASP B O 1
ATOM 5625 N N . GLY B 1 320 ? 18.355 253.300 131.956 1.00 8.48 320 GLY B N 1
ATOM 5626 C CA . GLY B 1 320 ? 19.785 253.358 132.171 1.00 7.24 320 GLY B CA 1
ATOM 5627 C C . GLY B 1 320 ? 20.627 254.083 131.144 1.00 6.93 320 GLY B C 1
ATOM 5628 O O . GLY B 1 320 ? 21.775 254.411 131.430 1.00 8.53 320 GLY B O 1
ATOM 5629 N N . TYR B 1 321 ? 20.067 254.359 129.971 1.00 6.71 321 TYR B N 1
ATOM 5630 C CA . TYR B 1 321 ? 20.842 254.983 128.902 1.00 7.07 321 TYR B CA 1
ATOM 5631 C C . TYR B 1 321 ? 20.315 256.271 128.279 1.00 6.70 321 TYR B C 1
ATOM 5632 O O . TYR B 1 321 ? 21.067 256.988 127.631 1.00 8.60 321 TYR B O 1
ATOM 5641 N N . ALA B 1 322 ? 19.037 256.568 128.469 1.00 8.10 322 ALA B N 1
ATOM 5642 C CA . ALA B 1 322 ? 18.453 257.759 127.861 1.00 7.64 322 ALA B CA 1
ATOM 5643 C C . ALA B 1 322 ? 18.856 259.085 128.487 1.00 8.14 322 ALA B C 1
ATOM 5644 O O . ALA B 1 322 ? 18.939 259.220 129.708 1.00 9.76 322 ALA B O 1
ATOM 5646 N N . GLU B 1 323 ? 19.099 260.065 127.624 1.00 8.83 323 GLU B N 1
ATOM 5647 C CA . GLU B 1 323 ? 19.461 261.407 128.064 1.00 8.21 323 GLU B CA 1
ATOM 5648 C C . GLU B 1 323 ? 18.174 262.189 128.292 1.00 9.57 323 GLU B C 1
ATOM 5649 O O . GLU B 1 323 ? 17.197 262.021 127.566 1.00 9.76 323 GLU B O 1
ATOM 5655 N N . ARG B 1 324 ? 18.172 263.039 129.308 1.00 8.31 324 ARG B N 1
ATOM 5656 C CA . ARG B 1 324 ? 17.015 263.889 129.557 1.00 10.88 324 ARG B CA 1
ATOM 5657 C C . ARG B 1 324 ? 17.245 265.085 128.642 1.00 10.63 324 ARG B C 1
ATOM 5658 O O . ARG B 1 324 ? 18.391 265.388 128.309 1.00 11.45 324 ARG B O 1
ATOM 5666 N N . ASP B 1 325 ? 16.177 265.745 128.204 1.00 10.61 325 ASP B N 1
ATOM 5667 C CA . ASP B 1 325 ? 16.368 266.938 127.387 1.00 9.98 325 ASP B CA 1
ATOM 5668 C C . ASP B 1 325 ? 16.761 268.032 128.376 1.00 11.55 325 ASP B C 1
ATOM 5669 O O . ASP B 1 325 ? 15.906 268.748 128.904 1.00 13.56 325 ASP B O 1
ATOM 5674 N N . ASP B 1 326 ? 18.058 268.141 128.630 1.00 11.24 326 ASP B N 1
ATOM 5675 C CA . ASP B 1 326 ? 18.584 269.117 129.577 1.00 10.19 326 ASP B CA 1
ATOM 5676 C C . ASP B 1 326 ? 19.028 270.396 128.876 1.00 11.74 326 ASP B C 1
ATOM 5677 O O . ASP B 1 326 ? 19.741 271.216 129.458 1.00 14.12 326 ASP B O 1
ATOM 5682 N N . GLY B 1 327 ? 18.616 270.547 127.622 1.00 12.50 327 GLY B N 1
ATOM 5683 C CA . GLY B 1 327 ? 18.981 271.722 126.851 1.00 12.55 327 GLY B CA 1
ATOM 5684 C C . GLY B 1 327 ? 20.392 271.692 126.293 1.00 12.21 327 GLY B C 1
ATOM 5685 O O . GLY B 1 327 ? 20.807 272.635 125.616 1.00 15.33 327 GLY B O 1
ATOM 5686 N N . GLU B 1 328 ? 21.131 270.616 126.559 1.00 10.75 328 GLU B N 1
ATOM 5687 C CA . GLU B 1 328 ? 22.510 270.497 126.080 1.00 11.83 328 GLU B CA 1
ATOM 5688 C C . GLU B 1 328 ? 22.782 269.201 125.314 1.00 13.25 328 GLU B C 1
ATOM 5689 O O . GLU B 1 328 ? 23.313 269.231 124.205 1.00 12.24 328 GLU B O 1
ATOM 5695 N N . ALA B 1 329 ? 22.428 268.066 125.915 1.00 11.54 329 ALA B N 1
ATOM 5696 C CA . ALA B 1 329 ? 22.650 266.763 125.287 1.00 11.08 329 ALA B CA 1
ATOM 5697 C C . ALA B 1 329 ? 22.002 266.696 123.909 1.00 9.02 329 ALA B C 1
ATOM 5698 O O . ALA B 1 329 ? 20.875 267.146 123.723 1.00 10.51 329 ALA B O 1
ATOM 5700 N N . GLU B 1 330 ? 22.703 266.103 122.945 1.00 9.64 330 GLU B N 1
ATOM 5701 C CA . GLU B 1 330 ? 22.163 266.018 121.596 1.00 8.19 330 GLU B CA 1
ATOM 5702 C C . GLU B 1 330 ? 21.730 264.618 121.161 1.00 8.26 330 GLU B C 1
ATOM 5703 O O . GLU B 1 330 ? 21.193 264.453 120.070 1.00 8.02 330 GLU B O 1
ATOM 5709 N N . GLY B 1 331 ? 21.951 263.622 122.015 1.00 6.51 331 GLY B N 1
ATOM 5710 C CA . GLY B 1 331 ? 21.574 262.258 121.665 1.00 8.54 331 GLY B CA 1
ATOM 5711 C C . GLY B 1 331 ? 20.479 261.683 122.545 1.00 7.14 331 GLY B C 1
ATOM 5712 O O . GLY B 1 331 ? 20.318 262.102 123.690 1.00 9.09 331 GLY B O 1
ATOM 5713 N N . PHE B 1 332 ? 19.724 260.718 122.020 1.00 6.71 332 PHE B N 1
ATOM 5714 C CA . PHE B 1 332 ? 18.638 260.094 122.782 1.00 6.08 332 PHE B CA 1
ATOM 5715 C C . PHE B 1 332 ? 19.159 259.083 123.795 1.00 9.43 332 PHE B C 1
ATOM 5716 O O . PHE B 1 332 ? 18.737 259.077 124.952 1.00 8.74 332 PHE B O 1
ATOM 5724 N N . ILE B 1 333 ? 20.058 258.210 123.346 1.00 7.34 333 ILE B N 1
ATOM 5725 C CA . ILE B 1 333 ? 20.614 257.191 124.230 1.00 6.36 333 ILE B CA 1
ATOM 5726 C C . ILE B 1 333 ? 22.137 257.145 124.210 1.00 7.65 333 ILE B C 1
ATOM 5727 O O . ILE B 1 333 ? 22.775 257.307 123.166 1.00 8.88 333 ILE B O 1
ATOM 5732 N N . ARG B 1 334 ? 22.704 256.924 125.388 1.00 7.00 334 ARG B N 1
ATOM 5733 C CA . ARG B 1 334 ? 24.143 256.851 125.563 1.00 5.75 334 ARG B CA 1
ATOM 5734 C C . ARG B 1 334 ? 24.677 255.448 125.294 1.00 9.75 334 ARG B C 1
ATOM 5735 O O . ARG B 1 334 ? 23.920 254.493 125.119 1.00 7.64 334 ARG B O 1
ATOM 5743 N N . ARG B 1 335 ? 25.998 255.356 125.262 1.00 8.17 335 ARG B N 1
ATOM 5744 C CA . ARG B 1 335 ? 26.712 254.097 125.113 1.00 6.46 335 ARG B CA 1
ATOM 5745 C C . ARG B 1 335 ? 26.455 253.242 123.887 1.00 5.18 335 ARG B C 1
ATOM 5746 O O . ARG B 1 335 ? 26.386 252.009 123.972 1.00 8.16 335 ARG B O 1
ATOM 5754 N N . GLY B 1 336 ? 26.295 253.894 122.745 1.00 7.42 336 GLY B N 1
ATOM 5755 C CA . GLY B 1 336 ? 26.167 253.151 121.510 1.00 7.83 336 GLY B CA 1
ATOM 5756 C C . GLY B 1 336 ? 27.636 252.966 121.150 1.00 6.92 336 GLY B C 1
ATOM 5757 O O . GLY B 1 336 ? 28.508 253.501 121.840 1.00 8.31 336 GLY B O 1
ATOM 5758 N N . SER B 1 337 ? 27.943 252.197 120.115 1.00 6.01 337 SER B N 1
ATOM 5759 C CA . SER B 1 337 ? 29.338 252.028 119.719 1.00 6.90 337 SER B CA 1
ATOM 5760 C C . SER B 1 337 ? 29.424 251.923 118.209 1.00 9.15 337 SER B C 1
ATOM 5761 O O . SER B 1 337 ? 28.638 251.210 117.581 1.00 9.78 337 SER B O 1
ATOM 5764 N N . TYR B 1 338 ? 30.362 252.660 117.623 1.00 9.55 338 TYR B N 1
ATOM 5765 C CA . TYR B 1 338 ? 30.532 252.641 116.180 1.00 7.86 338 TYR B CA 1
ATOM 5766 C C . TYR B 1 338 ? 31.493 251.525 115.792 1.00 8.55 338 TYR B C 1
ATOM 5767 O O . TYR B 1 338 ? 31.075 250.487 115.274 1.00 10.66 338 TYR B O 1
ATOM 5776 N N . HIS B 1 339 ? 32.779 251.745 116.055 1.00 10.49 339 HIS B N 1
ATOM 5777 C CA . HIS B 1 339 ? 33.819 250.770 115.736 1.00 11.22 339 HIS B CA 1
ATOM 5778 C C . HIS B 1 339 ? 34.706 250.533 116.963 1.00 12.64 339 HIS B C 1
ATOM 5779 O O . HIS B 1 339 ? 35.753 251.164 117.108 1.00 15.04 339 HIS B O 1
ATOM 5792 N N . VAL B 1 340 ? 34.285 249.632 117.848 1.00 8.81 340 VAL B N 1
ATOM 5793 C CA . VAL B 1 340 ? 35.067 249.323 119.043 1.00 9.21 340 VAL B CA 1
ATOM 5794 C C . VAL B 1 340 ? 36.462 248.884 118.603 1.00 11.24 340 VAL B C 1
ATOM 5795 O O . VAL B 1 340 ? 37.466 249.310 119.176 1.00 12.14 340 VAL B O 1
ATOM 5799 N N . ARG B 1 341 ? 36.520 248.024 117.590 1.00 13.18 341 ARG B N 1
ATOM 5800 C CA . ARG B 1 341 ? 37.806 247.585 117.059 1.00 16.13 341 ARG B CA 1
ATOM 5801 C C . ARG B 1 341 ? 38.337 248.800 116.314 1.00 21.86 341 ARG B C 1
ATOM 5802 O O . ARG B 1 341 ? 37.900 249.097 115.208 1.00 31.27 341 ARG B O 1
ATOM 5810 N N . GLY B 1 342 ? 39.268 249.510 116.934 1.00 29.90 342 GLY B N 1
ATOM 5811 C CA . GLY B 1 342 ? 39.820 250.702 116.321 1.00 24.14 342 GLY B CA 1
ATOM 5812 C C . GLY B 1 342 ? 39.596 251.875 117.253 1.00 23.61 342 GLY B C 1
ATOM 5813 O O . GLY B 1 342 ? 40.138 252.963 117.052 1.00 28.07 342 GLY B O 1
ATOM 5814 N N . GLY B 1 343 ? 38.788 251.644 118.283 1.00 19.36 343 GLY B N 1
ATOM 5815 C CA . GLY B 1 343 ? 38.500 252.679 119.257 1.00 18.36 343 GLY B CA 1
ATOM 5816 C C . GLY B 1 343 ? 37.851 253.919 118.673 1.00 17.57 343 GLY B C 1
ATOM 5817 O O . GLY B 1 343 ? 38.121 255.031 119.127 1.00 17.81 343 GLY B O 1
ATOM 5818 N N . ILE B 1 344 ? 36.992 253.740 117.675 1.00 11.84 344 ILE B N 1
ATOM 5819 C CA . ILE B 1 344 ? 36.320 254.878 117.058 1.00 11.72 344 ILE B CA 1
ATOM 5820 C C . ILE B 1 344 ? 34.902 254.995 117.604 1.00 10.26 344 ILE B C 1
ATOM 5821 O O . ILE B 1 344 ? 34.035 254.182 117.281 1.00 11.26 344 ILE B O 1
ATOM 5826 N N . SER B 1 345 ? 34.686 256.013 118.437 1.00 10.14 345 SER B N 1
ATOM 5827 C CA . SER B 1 345 ? 33.391 256.266 119.073 1.00 9.42 345 SER B CA 1
ATOM 5828 C C . SER B 1 345 ? 32.780 254.990 119.656 1.00 9.86 345 SER B C 1
ATOM 5829 O O . SER B 1 345 ? 31.675 254.590 119.288 1.00 9.87 345 SER B O 1
ATOM 5832 N N . PRO B 1 346 ? 33.487 254.355 120.603 1.00 9.67 346 PRO B N 1
ATOM 5833 C CA . PRO B 1 346 ? 33.050 253.116 121.259 1.00 7.32 346 PRO B CA 1
ATOM 5834 C C . PRO B 1 346 ? 32.073 253.263 122.426 1.00 8.59 346 PRO B C 1
ATOM 5835 O O . PRO B 1 346 ? 31.598 252.272 122.961 1.00 8.28 346 PRO B O 1
ATOM 5839 N N . ASP B 1 347 ? 31.771 254.491 122.824 1.00 10.33 347 ASP B N 1
ATOM 5840 C CA . ASP B 1 347 ? 30.890 254.720 123.966 1.00 10.04 347 ASP B CA 1
ATOM 5841 C C . ASP B 1 347 ? 30.282 256.080 123.680 1.00 9.76 347 ASP B C 1
ATOM 5842 O O . ASP B 1 347 ? 30.557 257.060 124.375 1.00 10.63 347 ASP B O 1
ATOM 5847 N N . ASP B 1 348 ? 29.427 256.112 122.666 1.00 8.82 348 ASP B N 1
ATOM 5848 C CA . ASP B 1 348 ? 28.858 257.360 122.191 1.00 6.45 348 ASP B CA 1
ATOM 5849 C C . ASP B 1 348 ? 27.455 257.284 121.619 1.00 6.43 348 ASP B C 1
ATOM 5850 O O . ASP B 1 348 ? 26.855 256.221 121.517 1.00 8.05 348 ASP B O 1
ATOM 5855 N N . TYR B 1 349 ? 26.935 258.443 121.231 1.00 9.69 349 TYR B N 1
ATOM 5856 C CA . TYR B 1 349 ? 25.631 258.482 120.599 1.00 6.29 349 TYR B CA 1
ATOM 5857 C C . TYR B 1 349 ? 25.850 257.959 119.191 1.00 7.63 349 TYR B C 1
ATOM 5858 O O . TYR B 1 349 ? 26.921 258.155 118.611 1.00 10.00 349 TYR B O 1
ATOM 5867 N N . THR B 1 350 ? 24.840 257.296 118.645 1.00 8.05 350 THR B N 1
ATOM 5868 C CA . THR B 1 350 ? 24.893 256.841 117.262 1.00 7.25 350 THR B CA 1
ATOM 5869 C C . THR B 1 350 ? 23.523 257.242 116.731 1.00 6.08 350 THR B C 1
ATOM 5870 O O . THR B 1 350 ? 22.501 256.986 117.370 1.00 7.59 350 THR B O 1
ATOM 5874 N N . ILE B 1 351 ? 23.493 257.900 115.577 1.00 7.86 351 ILE B N 1
ATOM 5875 C CA . ILE B 1 351 ? 22.218 258.356 115.045 1.00 8.01 351 ILE B CA 1
ATOM 5876 C C . ILE B 1 351 ? 21.274 257.201 114.693 1.00 6.59 351 ILE B C 1
ATOM 5877 O O . ILE B 1 351 ? 20.057 257.362 114.754 1.00 8.56 351 ILE B O 1
ATOM 5882 N N . TRP B 1 352 ? 21.820 256.032 114.349 1.00 6.93 352 TRP B N 1
ATOM 5883 C CA . TRP B 1 352 ? 20.964 254.888 114.037 1.00 7.37 352 TRP B CA 1
ATOM 5884 C C . TRP B 1 352 ? 20.338 254.355 115.327 1.00 8.40 352 TRP B C 1
ATOM 5885 O O . TRP B 1 352 ? 19.166 253.982 115.346 1.00 7.81 352 TRP B O 1
ATOM 5896 N N . GLY B 1 353 ? 21.112 254.344 116.408 1.00 6.96 353 GLY B N 1
ATOM 5897 C CA . GLY B 1 353 ? 20.577 253.898 117.682 1.00 5.51 353 GLY B CA 1
ATOM 5898 C C . GLY B 1 353 ? 19.433 254.819 118.082 1.00 5.16 353 GLY B C 1
ATOM 5899 O O . GLY B 1 353 ? 18.377 254.369 118.525 1.00 7.74 353 GLY B O 1
ATOM 5900 N N . ASP B 1 354 ? 19.640 256.124 117.923 1.00 7.62 354 ASP B N 1
ATOM 5901 C CA . ASP B 1 354 ? 18.601 257.088 118.256 1.00 7.00 354 ASP B CA 1
ATOM 5902 C C . ASP B 1 354 ? 17.357 256.860 117.407 1.00 8.88 354 ASP B C 1
ATOM 5903 O O . ASP B 1 354 ? 16.238 256.899 117.919 1.00 7.74 354 ASP B O 1
ATOM 5908 N N . TYR B 1 355 ? 17.543 256.620 116.109 1.00 6.89 355 TYR B N 1
ATOM 5909 C CA . TYR B 1 355 ? 16.396 256.392 115.243 1.00 8.07 355 TYR B CA 1
ATOM 5910 C C . TYR B 1 355 ? 15.575 255.170 115.658 1.00 7.65 355 TYR B C 1
ATOM 5911 O O . TYR B 1 355 ? 14.358 255.247 115.781 1.00 8.06 355 TYR B O 1
ATOM 5920 N N . TYR B 1 356 ? 16.240 254.038 115.866 1.00 7.30 356 TYR B N 1
ATOM 5921 C CA . TYR B 1 356 ? 15.515 252.834 116.241 1.00 6.59 356 TYR B CA 1
ATOM 5922 C C . TYR B 1 356 ? 14.894 252.926 117.634 1.00 6.69 356 TYR B C 1
ATOM 5923 O O . TYR B 1 356 ? 13.848 252.335 117.891 1.00 9.33 356 TYR B O 1
ATOM 5932 N N . TYR B 1 357 ? 15.529 253.677 118.528 1.00 6.91 357 TYR B N 1
ATOM 5933 C CA . TYR B 1 357 ? 14.993 253.869 119.868 1.00 6.05 357 TYR B CA 1
ATOM 5934 C C . TYR B 1 357 ? 13.666 254.613 119.721 1.00 7.54 357 TYR B C 1
ATOM 5935 O O . TYR B 1 357 ? 12.659 254.240 120.325 1.00 8.47 357 TYR B O 1
ATOM 5944 N N . LEU B 1 358 ? 13.662 255.663 118.903 1.00 7.41 358 LEU B N 1
ATOM 5945 C CA . LEU B 1 358 ? 12.446 256.440 118.697 1.00 8.01 358 LEU B CA 1
ATOM 5946 C C . LEU B 1 358 ? 11.393 255.661 117.915 1.00 8.34 358 LEU B C 1
ATOM 5947 O O . LEU B 1 358 ? 10.201 255.785 118.185 1.00 9.81 358 LEU B O 1
ATOM 5952 N N . GLU B 1 359 ? 11.821 254.851 116.952 1.00 7.59 359 GLU B N 1
ATOM 5953 C CA . GLU B 1 359 ? 10.857 254.066 116.189 1.00 8.64 359 GLU B CA 1
ATOM 5954 C C . GLU B 1 359 ? 10.179 253.079 117.129 1.00 10.21 359 GLU B C 1
ATOM 5955 O O . GLU B 1 359 ? 8.971 252.859 117.038 1.00 11.11 359 GLU B O 1
ATOM 5961 N N . ALA B 1 360 ? 10.959 252.482 118.027 1.00 9.09 360 ALA B N 1
ATOM 5962 C CA . ALA B 1 360 ? 10.406 251.527 118.981 1.00 7.94 360 ALA B CA 1
ATOM 5963 C C . ALA B 1 360 ? 9.372 252.235 119.854 1.00 9.24 360 ALA B C 1
ATOM 5964 O O . ALA B 1 360 ? 8.295 251.701 120.115 1.00 10.97 360 ALA B O 1
ATOM 5966 N N . LEU B 1 361 ? 9.701 253.441 120.302 1.00 8.61 361 LEU B N 1
ATOM 5967 C CA . LEU B 1 361 ? 8.774 254.208 121.124 1.00 9.96 361 LEU B CA 1
ATOM 5968 C C . LEU B 1 361 ? 7.507 254.563 120.340 1.00 11.55 361 LEU B C 1
ATOM 5969 O O . LEU B 1 361 ? 6.400 254.460 120.868 1.00 11.47 361 LEU B O 1
ATOM 5974 N N . LEU B 1 362 ? 7.664 254.978 119.084 1.00 9.88 362 LEU B N 1
ATOM 5975 C CA . LEU B 1 362 ? 6.507 255.326 118.257 1.00 11.25 362 LEU B CA 1
ATOM 5976 C C . LEU B 1 362 ? 5.645 254.096 117.976 1.00 13.61 362 LEU B C 1
ATOM 5977 O O . LEU B 1 362 ? 4.421 254.194 117.871 1.00 14.59 362 LEU B O 1
ATOM 5982 N N . ARG B 1 363 ? 6.288 252.940 117.850 1.00 11.12 363 ARG B N 1
ATOM 5983 C CA . ARG B 1 363 ? 5.567 251.694 117.613 1.00 11.76 363 ARG B CA 1
ATOM 5984 C C . ARG B 1 363 ? 4.714 251.377 118.838 1.00 13.89 363 ARG B C 1
ATOM 5985 O O . ARG B 1 363 ? 3.523 251.074 118.729 1.00 15.20 363 ARG B O 1
ATOM 5993 N N . LEU B 1 364 ? 5.338 251.454 120.007 1.00 11.34 364 LEU B N 1
ATOM 5994 C CA . LEU B 1 364 ? 4.669 251.150 121.265 1.00 14.22 364 LEU B CA 1
ATOM 5995 C C . LEU B 1 364 ? 3.581 252.138 121.674 1.00 13.91 364 LEU B C 1
ATOM 5996 O O . LEU B 1 364 ? 2.510 251.736 122.129 1.00 17.57 364 LEU B O 1
ATOM 6001 N N . GLU B 1 365 ? 3.849 253.428 121.509 1.00 14.29 365 GLU B N 1
ATOM 6002 C CA . GLU B 1 365 ? 2.886 254.449 121.911 1.00 15.42 365 GLU B CA 1
ATOM 6003 C C . GLU B 1 365 ? 1.822 254.834 120.884 1.00 18.06 365 GLU B C 1
ATOM 6004 O O . GLU B 1 365 ? 0.702 255.181 121.261 1.00 20.17 365 GLU B O 1
ATOM 6010 N N . ARG B 1 366 ? 2.150 254.771 119.598 1.00 14.75 366 ARG B N 1
ATOM 6011 C CA . ARG B 1 366 ? 1.193 255.175 118.566 1.00 18.92 366 ARG B CA 1
ATOM 6012 C C . ARG B 1 366 ? 0.932 254.169 117.452 1.00 19.31 366 ARG B C 1
ATOM 6013 O O . ARG B 1 366 ? 0.068 254.394 116.603 1.00 23.03 366 ARG B O 1
ATOM 6021 N N . GLY B 1 367 ? 1.668 253.065 117.442 1.00 16.78 367 GLY B N 1
ATOM 6022 C CA . GLY B 1 367 ? 1.474 252.086 116.391 1.00 15.97 367 GLY B CA 1
ATOM 6023 C C . GLY B 1 367 ? 2.117 252.535 115.093 1.00 20.02 367 GLY B C 1
ATOM 6024 O O . GLY B 1 367 ? 1.836 251.983 114.029 1.00 21.60 367 GLY B O 1
ATOM 6025 N N . VAL B 1 368 ? 2.971 253.552 115.177 1.00 18.11 368 VAL B N 1
ATOM 6026 C CA . VAL B 1 368 ? 3.683 254.073 114.012 1.00 14.30 368 VAL B CA 1
ATOM 6027 C C . VAL B 1 368 ? 4.862 253.126 113.785 1.00 15.52 368 VAL B C 1
ATOM 6028 O O . VAL B 1 368 ? 5.735 252.996 114.640 1.00 16.30 368 VAL B O 1
ATOM 6032 N N . THR B 1 369 ? 4.882 252.475 112.625 1.00 13.79 369 THR B N 1
ATOM 6033 C CA . THR B 1 369 ? 5.905 251.477 112.319 1.00 13.78 369 THR B CA 1
ATOM 6034 C C . THR B 1 369 ? 7.143 251.852 111.506 1.00 13.37 369 THR B C 1
ATOM 6035 O O . THR B 1 369 ? 7.815 250.976 110.963 1.00 18.41 369 THR B O 1
ATOM 6039 N N . GLY B 1 370 ? 7.466 253.132 111.419 1.00 16.04 370 GLY B N 1
ATOM 6040 C CA . GLY B 1 370 ? 8.647 253.494 110.659 1.00 13.62 370 GLY B CA 1
ATOM 6041 C C . GLY B 1 370 ? 8.392 253.666 109.177 1.00 14.01 370 GLY B C 1
ATOM 6042 O O . GLY B 1 370 ? 7.246 253.826 108.751 1.00 18.24 370 GLY B O 1
ATOM 6043 N N . TYR B 1 371 ? 9.456 253.592 108.383 1.00 11.02 371 TYR B N 1
ATOM 6044 C CA . TYR B 1 371 ? 9.343 253.817 106.947 1.00 11.94 371 TYR B CA 1
ATOM 6045 C C . TYR B 1 371 ? 9.946 252.731 106.069 1.00 12.64 371 TYR B C 1
ATOM 6046 O O . TYR B 1 371 ? 10.471 253.011 104.993 1.00 13.92 371 TYR B O 1
ATOM 6055 N N . TRP B 1 372 ? 9.858 251.488 106.530 1.00 11.22 372 TRP B N 1
ATOM 6056 C CA . TRP B 1 372 ? 10.390 250.365 105.772 1.00 14.46 372 TRP B CA 1
ATOM 6057 C C . TRP B 1 372 ? 9.331 249.834 104.812 1.00 11.83 372 TRP B C 1
ATOM 6058 O O . TRP B 1 372 ? 9.653 249.165 103.832 1.00 15.07 372 TRP B O 1
ATOM 6069 N N . TYR B 1 373 ? 8.070 250.142 105.102 1.00 13.50 373 TYR B N 1
ATOM 6070 C CA . TYR B 1 373 ? 6.952 249.718 104.265 1.00 13.63 373 TYR B CA 1
ATOM 6071 C C . TYR B 1 373 ? 5.728 250.598 104.510 1.00 16.77 373 TYR B C 1
ATOM 6072 O O . TYR B 1 373 ? 5.663 251.319 105.506 1.00 16.38 373 TYR B O 1
ATOM 6081 N N . GLU B 1 374 ? 4.770 250.547 103.588 1.00 18.36 374 GLU B N 1
ATOM 6082 C CA . GLU B 1 374 ? 3.544 251.337 103.686 1.00 20.30 374 GLU B CA 1
ATOM 6083 C C . GLU B 1 374 ? 2.755 250.955 104.934 1.00 23.18 374 GLU B C 1
ATOM 6084 O O . GLU B 1 374 ? 2.717 249.787 105.314 1.00 21.96 374 GLU B O 1
ATOM 6090 N N . ARG B 1 375 ? 2.124 251.937 105.572 1.00 27.45 375 ARG B N 1
ATOM 6091 C CA . ARG B 1 375 ? 1.332 251.659 106.765 1.00 32.21 375 ARG B CA 1
ATOM 6092 C C . ARG B 1 375 ? 0.221 250.685 106.419 1.00 33.60 375 ARG B C 1
ATOM 6093 O O . ARG B 1 375 ? -0.407 250.799 105.365 1.00 36.97 375 ARG B O 1
ATOM 6101 N N . GLY B 1 376 ? -0.017 249.727 107.309 1.00 39.18 376 GLY B N 1
ATOM 6102 C CA . GLY B 1 376 ? -1.056 248.743 107.070 1.00 39.00 376 GLY B CA 1
ATOM 6103 C C . GLY B 1 376 ? -0.977 248.167 105.670 1.00 41.21 376 GLY B C 1
ATOM 6104 O O . GLY B 1 376 ? -1.992 248.046 104.982 1.00 44.30 376 GLY B O 1
ATOM 6105 N N . ARG B 1 377 ? 0.234 247.821 105.242 1.00 42.08 377 ARG B N 1
ATOM 6106 C CA . ARG B 1 377 ? 0.441 247.253 103.916 1.00 41.93 377 ARG B CA 1
ATOM 6107 C C . ARG B 1 377 ? -0.304 245.929 103.765 1.00 42.88 377 ARG B C 1
ATOM 6108 O O . ARG B 1 377 ? -1.070 245.791 102.786 1.00 42.78 377 ARG B O 1
#

Organism: Bacillus sp. (strain GL1) (NCBI:txid84635)

Nearest PDB structures (foldseek):
  2fv0-assembly2_B  TM=1.002E+00  e=3.416E-62  Bacillus sp. GL1
  1vd5-assembly1_A  TM=1.001E+00  e=2.829E-62  Bacillus sp. GL1
  2zzr-assembly1_A  TM=9.712E-01  e=2.398E-31  Streptococcus agalactiae
  3wux-assembly1_A  TM=9.392E-01  e=1.768E-28  Streptococcus agalactiae NEM316
  3ani-assembly1_A  TM=9.384E-01  e=5.528E-27  Streptococcus agalactiae serogroup III

=== Feature glossary ===
The record interleaves many kinds of information about one protein. Here is each kind framed as the question it answers.

Q: What does the local fold look like, residue by residue?
A: The Foldseek 3Di string encodes local tertiary geometry as a 20-letter alphabet — one character per residue — derived from the relative positions of nearby Cα atoms. Unlike the amino-acid sequence, 3Di is a direct function of the 3D structure, so two proteins with the same fold have similar 3Di strings even at low sequence identity.

Q: Which residues are in helices, strands, or loops?
A: The SS8 string is DSSP's per-residue secondary-structure call. α-helix (H) means an i→i+4 H-bond ladder; β-strand (E) means the residue participates in a β-sheet; 3₁₀ (G) and π (I) are tighter and wider helices; T/S are turns/bends; '-' is loop.

Q: How big and how compact is the whole molecule?
A: Radius of gyration (Rg) is the root-mean-square distance of Cα atoms from their centroid — a single number for overall size and compactness. A globular domain of N residues has Rg ≈ 2.2·N^0.38 Å; an extended or disordered chain has a much larger Rg. The Cα contact count is the number of residue pairs whose Cα atoms are within 8 Å and are more than four positions apart in sequence — a standard proxy for tertiary packing density. The bounding box is the smallest axis-aligned box enclosing all Cα atoms.

Q: Where is each backbone atom in 3D?
A: Structure coordinates are given as an mmCIF _atom_site loop: one row per atom with element, residue name, chain id, sequence number, and x/y/z position in Å. Only the four main-chain atoms per residue are included here; side chains are omitted to keep the record compact.

Q: What is the amino-acid chain?
A: Primary structure: the covalent order of the twenty standard amino acids along the backbone. Two proteins with the same sequence will (almost always) fold to the same structure; two with 30% identity often share a fold but not the details.

Q: What if only a Cα trace is available?
A: Three-state secondary structure (P-SEA) collapses the eight DSSP classes into helix (a), strand (b), and coil (c). P-SEA assigns these from Cα geometry alone — distances and angles — without requiring backbone oxygens, so it works on any Cα trace.

Q: What family and function is it annotated with?
A: Database cross-references. InterPro integrates a dozen domain/family signature databases into unified entries with residue-range hits. GO terms attach function/process/location labels with evidence codes. CATH codes position the fold in a four-level structural taxonomy. Organism is the NCBI-taxonomy species name.

Q: How confident is the AlphaFold model at each residue?
A: pLDDT is the predicted lDDT-Cα score: AlphaFold's confidence that the local environment of each residue (all inter-atomic distances within 15 Å) is correctly placed. It is a per-residue number between 0 and 100, with higher meaning more reliable.

Q: How mobile is each atom in the crystal?
A: B-factor (Debye–Waller factor) reflects atomic displacement in the crystal lattice. It is an experimental observable (units Å²), not a prediction; low values mean the atom is pinned down, high values mean it moves or is heterogeneous across the crystal.

Q: Which residues are buried vs exposed?
A: SASA measures how much of the protein is reachable by solvent. It is computed by rolling a water-sized probe over the atomic surface and summing the exposed area (Å²). Per-residue SASA distinguishes core (buried, low SASA) from surface (exposed, high SASA) residues; total SASA is a whole-molecule size measure.

Q: What do the diagnostic plots show?
A: Plot images: a contact map (which residues are close in 3D, as an N×N binary image), a Ramachandran scatter (backbone torsion angles, revealing secondary-structure composition at a glance), and — for AlphaFold structures — a PAE heatmap (pairwise prediction confidence).

Q: What known structures does this most resemble?
A: The Foldseek neighbor list gives the closest experimentally determined structures in the PDB, ranked by structural alignment. TM-score near 1 means near-identical fold; near 0.3 means only rough topology match. This is how one finds what a novel AlphaFold prediction most resembles in the solved-structure universe.

Q: Are the domains correctly placed relative to each other?
A: Predicted aligned error is AlphaFold's pairwise confidence. Unlike pLDDT (per-residue), PAE is per-residue-pair and captures whether two parts of the structure are correctly placed relative to each other. Units are ångströms of expected positional error.

Q: What do the rendered images show?
A: Structure images are PyMOL renders from six orthogonal camera directions. Cartoon representation draws helices as coils and strands as arrows; sticks shows the backbone as bonds; surface shows the solvent-excluded envelope. Rainbow coloring maps sequence position to hue (blue→red, N→C); chain coloring assigns a distinct color per polypeptide.

Q: What are the backbone torsion angles?
A: φ (phi) and ψ (psi) are the two rotatable backbone dihedrals per residue: φ is the C(i-1)–N–Cα–C torsion, ψ is the N–Cα–C–N(i+1) torsion, both in degrees on (−180°, 180°]. α-helical residues cluster near (−60°, −45°); β-strand residues near (−120°, +130°). A Ramachandran plot is simply a scatter of (φ, ψ) for every residue.